Protein AF-0000000077406374 (afdb_homodimer)

Sequence (1378 aa):
MNNTDIFPQIKIERPLYQKDQLREQLRYEDTKKNLLSHCCGEKLRFKRIITKAVPSIRWLGNYDWKGDATSDLIAGITCAIMHIPQGMAYALLGNVPPVVGIYMAVFPVLVYVIFGTSRHNSMGTFSIACLMTGKAVLEHSDPAYFKDLDVLEASSNTTDVSTGYTPIQVATTVTFVAAVVQLAMYFLRLGAASALLSDMLVNAFTAGAAVQVVSTQIKDLLGISLPRYKGYFALVYTVIDIIKNLEKANHVAILISVIAILILCINNEILKPIVAKRTSIPIPIELVAVVSGTLISQYFFLSENYGIKAIGDIPTGLPEPALPPLSLFKDVFLDGTATAIVSYVTSLSLAMMWAQKVDYEVDANQELLAMGASNIVGSLFSCMPVCASLSRSMIQLVVGGKTQLVSIIASVILVGILLWLGPFFEPLPRCVLASVIVVSLKGMLMQVKDIKKFWKLSKLDAAVWIMTFFTVVLVGMDVGLLVGVAMSLISIFIFSFKPYTCLLGSVPHTDLYLDITKYKGAKEIDGMKLFHYSGGLNFATKNIFRDELYKLVDLNPQKEHINRKKLEATQKKLENSTKTFNEKKLVKLSGKINMTLKCVIMDFSSLSYIDPSGVSMLQNVIESFRKLNVSFYIAGCSDRVYDTMVKCDLVGNGSEAIKIFPSIHDAVECVSFILGIHSAVEDGISRITMNNTDIFPQIKIERPLYQKDQLREQLRYEDTKKNLLSHCCGEKLRFKRIITKAVPSIRWLGNYDWKGDATSDLIAGITCAIMHIPQGMAYALLGNVPPVVGIYMAVFPVLVYVIFGTSRHNSMGTFSIACLMTGKAVLEHSDPAYFKDLDVLEASSNTTDVSTGYTPIQVATTVTFVAAVVQLAMYFLRLGAASALLSDMLVNAFTAGAAVQVVSTQIKDLLGISLPRYKGYFALVYTVIDIIKNLEKANHVAILISVIAILILCINNEILKPIVAKRTSIPIPIELVAVVSGTLISQYFFLSENYGIKAIGDIPTGLPEPALPPLSLFKDVFLDGTATAIVSYVTSLSLAMMWAQKVDYEVDANQELLAMGASNIVGSLFSCMPVCASLSRSMIQLVVGGKTQLVSIIASVILVGILLWLGPFFEPLPRCVLASVIVVSLKGMLMQVKDIKKFWKLSKLDAAVWIMTFFTVVLVGMDVGLLVGVAMSLISIFIFSFKPYTCLLGSVPHTDLYLDITKYKGAKEIDGMKLFHYSGGLNFATKNIFRDELYKLVDLNPQKEHINRKKLEATQKKLENSTKTFNEKKLVKLSGKINMTLKCVIMDFSSLSYIDPSGVSMLQNVIESFRKLNVSFYIAGCSDRVYDTMVKCDLVGNGSEAIKIFPSIHDAVECVSFILGIHSAVEDGISRIT

pLDDT: mean 83.43, std 14.54, range [22.88, 98.44]

Secondary structure (DSSP, 8-state):
--------EEEEEEE---HHHHHHHTTB------TTHHHHSS---HHHHHHHH-HHHHHHHT--TTTTHHHHHHHHHHHHHHHHHHHHHHHHHTTS-THHHHHTTTHHHHHHHHH---SS--EE--HHHHHHHHHHHHHHS-THHHHTTS-----S-S--------HHHHHHHHHHHHHHHHHHHHHTTGGGGGGGS-HHHHHHHHHHHHHHHHHHHHHHHHT---PPPPSS-HHHHHHHHHHHTGGG--HHHHHHHHHHHHHHHHIIIIIHHHHHHH-SSPP-HHHHHHHHHHHHHHHHTHHHHH-PPB------SPPPP-PPPGGGTTTTHHHHHHHHHHHHHHHHHHHHHHHHHHT----HHHHHHHHHHHHHHHHHTT-PPPEE-HHHHHHHHHHT--STHHHHHHHHHHHHHHHHTGGGGTT-BHHHHHHHHHHHTHHHHGGGGHHHHHHHH-HHHHHHHHHHHHHHHHT-HHHHHHHHHHHHHHHHHHHHSS-EEEEEEEPTTSS-EEETTTBTT-BPPTTEEEEEEEEEESTTTHHHHHHHHHHHHT--HHHHHHHHHHHHHHHHHHHH---GGGHHHHHHHHHHS--S--EEEEEEEEEEEE-HHHHHHHHHHHHHHHTTT-EEEEES--HHHHHHHHHTTSSSSSTTPPPEESSHHHHHHHHHHHHT---STTSSS----/--------EEEEEEE---HHHHHHHTTB------TTHHHHSS---HHHHHHHH-HHHHHHHT--HHHHHHHHHHHHHHHHHHHHHHHHHHHHHTTS-THHHHHTTTHHHHHHHHH---SS--EE--HHHHHHHHHHHHHHS-THHHHTTS-----S-S--------HHHHHHHHHHHHHHHHHHHHHTTGGGGGGGS-HHHHHHHHHHHHHHHHHHHHHHHHT---PPPPSS-HHHHHHHHHHHTGGG--HHHHHHHHHHHHHHHHIIIIIHHHHHHH-SS---HHHHHHHHHHHHHHHHTHHHHH-PPB------SPPPP-PPPGGGTTTTHHHHHHHHHHHHHHHHHHHHHHHHHHT----HHHHHHHHHHHHHHHHHTT-PPPEE-HHHHHHHHHHT--STHHHHHHHHHHHHHHHHTGGGGTT-BHHHHHHHHHHHTHHHHGGGGHHHHHHHH-HHHHHHHHHHHHHHHHT-HHHHHHHHHHHHHHHHHHHHSS-EEEEEEEPTTSS-EEETTTBTT-BPPTTEEEEEEEEEESTTTHHHHHHHHHHHHT--HHHHHHHHHHHHHHHHHHHH---GGGHHHHHHHHHHS--S--EEEEEEEEEEEE-HHHHHHHHHHHHHHHTTT-EEEEES--HHHHHHHHHTTSSSSSTTPPPEESSHHHHHHHHHHHHT---STTSSS----

Structure (mmCIF, N/CA/C/O backbone):
data_AF-0000000077406374-model_v1
#
loop_
_entity.id
_entity.type
_entity.pdbx_description
1 polymer 'STAS domain-containing protein'
#
loop_
_atom_site.group_PDB
_atom_site.id
_atom_site.type_symbol
_atom_site.label_atom_id
_atom_site.label_alt_id
_atom_site.label_comp_id
_atom_site.label_asym_id
_atom_site.label_entity_id
_atom_site.label_seq_id
_atom_site.pdbx_PDB_ins_code
_atom_site.Cartn_x
_atom_site.Cartn_y
_atom_site.Cartn_z
_atom_site.occupancy
_atom_site.B_iso_or_equiv
_atom_site.auth_seq_id
_atom_site.auth_comp_id
_atom_site.auth_asym_id
_atom_site.auth_atom_id
_atom_site.pdbx_PDB_model_num
ATOM 1 N N . MET A 1 1 ? -55.031 -17.109 -22.703 1 22.88 1 MET A N 1
ATOM 2 C CA . MET A 1 1 ? -55 -17 -21.25 1 22.88 1 MET A CA 1
ATOM 3 C C . MET A 1 1 ? -53.75 -16.312 -20.75 1 22.88 1 MET A C 1
ATOM 5 O O . MET A 1 1 ? -52.625 -16.734 -21.062 1 22.88 1 MET A O 1
ATOM 9 N N . ASN A 1 2 ? -53.75 -14.977 -20.688 1 26.84 2 ASN A N 1
ATOM 10 C CA . ASN A 1 2 ? -52.75 -13.945 -20.406 1 26.84 2 ASN A CA 1
ATOM 11 C C . ASN A 1 2 ? -52.031 -14.211 -19.094 1 26.84 2 ASN A C 1
ATOM 13 O O . ASN A 1 2 ? -52.656 -14.219 -18.031 1 26.84 2 ASN A O 1
ATOM 17 N N . ASN A 1 3 ? -51.219 -15.25 -19.047 1 31.12 3 ASN A N 1
ATOM 18 C CA . ASN A 1 3 ? -50.406 -15.664 -17.906 1 31.12 3 ASN A CA 1
ATOM 19 C C . ASN A 1 3 ? -49.875 -14.469 -17.141 1 31.12 3 ASN A C 1
ATOM 21 O O . ASN A 1 3 ? -48.875 -13.852 -17.547 1 31.12 3 ASN A O 1
ATOM 25 N N . THR A 1 4 ? -50.688 -13.562 -16.766 1 36.81 4 THR A N 1
ATOM 26 C CA . THR A 1 4 ? -50.406 -12.484 -15.828 1 36.81 4 THR A CA 1
ATOM 27 C C . THR A 1 4 ? -49.5 -12.984 -14.711 1 36.81 4 THR A C 1
ATOM 29 O O . THR A 1 4 ? -49.875 -13.875 -13.945 1 36.81 4 THR A O 1
ATOM 32 N N . ASP A 1 5 ? -48.25 -13.172 -14.891 1 40.5 5 ASP A N 1
ATOM 33 C CA . ASP A 1 5 ? -47.156 -13.523 -13.977 1 40.5 5 ASP A CA 1
ATOM 34 C C . ASP A 1 5 ? -47.406 -12.938 -12.586 1 40.5 5 ASP A C 1
ATOM 36 O O . ASP A 1 5 ? -47.344 -11.727 -12.398 1 40.5 5 ASP A O 1
ATOM 40 N N . ILE A 1 6 ? -48.375 -13.281 -11.844 1 45.09 6 ILE A N 1
ATOM 41 C CA . ILE A 1 6 ? -48.75 -13.016 -10.453 1 45.09 6 ILE A CA 1
ATOM 42 C C . ILE A 1 6 ? -47.5 -13 -9.578 1 45.09 6 ILE A C 1
ATOM 44 O O . ILE A 1 6 ? -46.875 -14.031 -9.391 1 45.09 6 ILE A O 1
ATOM 48 N N . PHE A 1 7 ? -46.875 -11.898 -9.484 1 55.62 7 PHE A N 1
ATOM 49 C CA . PHE A 1 7 ? -45.75 -11.719 -8.578 1 55.62 7 PHE A CA 1
ATOM 50 C C . PHE A 1 7 ? -46.156 -11.938 -7.133 1 55.62 7 PHE A C 1
ATOM 52 O O . PHE A 1 7 ? -47.188 -11.414 -6.691 1 55.62 7 PHE A O 1
ATOM 59 N N . PRO A 1 8 ? -45.75 -12.898 -6.453 1 65 8 PRO A N 1
ATOM 60 C CA . PRO A 1 8 ? -46 -13.023 -5.02 1 65 8 PRO A CA 1
ATOM 61 C C . PRO A 1 8 ? -45.844 -11.703 -4.266 1 65 8 PRO A C 1
ATOM 63 O O . PRO A 1 8 ? -45.062 -10.852 -4.691 1 65 8 PRO A O 1
ATOM 66 N N . GLN A 1 9 ? -46.969 -11.359 -3.463 1 70.31 9 GLN A N 1
ATOM 67 C CA . GLN A 1 9 ? -46.969 -10.125 -2.691 1 70.31 9 GLN A CA 1
ATOM 68 C C . GLN A 1 9 ? -46.344 -10.336 -1.312 1 70.31 9 GLN A C 1
ATOM 70 O O . GLN A 1 9 ? -46.469 -11.414 -0.731 1 70.31 9 GLN A O 1
ATOM 75 N N . ILE A 1 10 ? -45.562 -9.328 -0.822 1 70.44 10 ILE A N 1
ATOM 76 C CA . ILE A 1 10 ? -44.969 -9.328 0.515 1 70.44 10 ILE A CA 1
ATOM 77 C C . ILE A 1 10 ? -45.688 -8.297 1.391 1 70.44 10 ILE A C 1
ATOM 79 O O . ILE A 1 10 ? -46 -7.188 0.942 1 70.44 10 ILE A O 1
ATOM 83 N N . LYS A 1 11 ? -46.219 -8.68 2.584 1 72.06 11 LYS A N 1
ATOM 84 C CA . LYS A 1 11 ? -46.812 -7.785 3.568 1 72.06 11 LYS A CA 1
ATOM 85 C C . LYS A 1 11 ? -46 -7.766 4.863 1 72.06 11 LYS A C 1
ATOM 87 O O . LYS A 1 11 ? -45.719 -8.82 5.426 1 72.06 11 LYS A O 1
ATOM 92 N N . ILE A 1 12 ? -45.531 -6.566 5.219 1 72.81 12 ILE A N 1
ATOM 93 C CA . ILE A 1 12 ? -44.719 -6.402 6.43 1 72.81 12 ILE A CA 1
ATOM 94 C C . ILE A 1 12 ? -45.406 -5.418 7.371 1 72.81 12 ILE A C 1
ATOM 96 O O . ILE A 1 12 ? -45.812 -4.332 6.957 1 72.81 12 ILE A O 1
ATOM 100 N N . GLU A 1 13 ? -45.75 -5.859 8.609 1 72.62 13 GLU A N 1
ATOM 101 C CA . GLU A 1 13 ? -46.25 -4.98 9.664 1 72.62 13 GLU A CA 1
ATOM 102 C C . GLU A 1 13 ? -45.375 -5.07 10.914 1 72.62 13 GLU A C 1
ATOM 104 O O . GLU A 1 13 ? -45.25 -6.141 11.523 1 72.62 13 GLU A O 1
ATOM 109 N N . ARG A 1 14 ? -44.719 -3.986 11.219 1 70.69 14 ARG A N 1
ATOM 110 C CA . ARG A 1 14 ? -43.844 -4.023 12.391 1 70.69 14 ARG A CA 1
ATOM 111 C C . ARG A 1 14 ? -43.688 -2.633 13.008 1 70.69 14 ARG A C 1
ATOM 113 O O . ARG A 1 14 ? -43.969 -1.627 12.352 1 70.69 14 ARG A O 1
ATOM 120 N N . PRO A 1 15 ? -43.219 -2.527 14.336 1 68.25 15 PRO A N 1
ATOM 121 C CA . PRO A 1 15 ? -42.938 -1.222 14.938 1 68.25 15 PRO A CA 1
ATOM 122 C C . PRO A 1 15 ? -41.719 -0.539 14.328 1 68.25 15 PRO A C 1
ATOM 124 O O . PRO A 1 15 ? -40.812 -1.212 13.789 1 68.25 15 PRO A O 1
ATOM 127 N N . LEU A 1 16 ? -41.781 0.769 14.297 1 68.94 16 LEU A N 1
ATOM 128 C CA . LEU A 1 16 ? -40.656 1.562 13.891 1 68.94 16 LEU A CA 1
ATOM 129 C C . LEU A 1 16 ? -39.562 1.545 14.961 1 68.94 16 LEU A C 1
ATOM 131 O O . LEU A 1 16 ? -39.844 1.77 16.141 1 68.94 16 LEU A O 1
ATOM 135 N N . TYR A 1 17 ? -38.312 1.162 14.633 1 67 17 TYR A N 1
ATOM 136 C CA . TYR A 1 17 ? -37.25 1.021 15.617 1 67 17 TYR A CA 1
ATOM 137 C C . TYR A 1 17 ? -36.156 2.055 15.383 1 67 17 TYR A C 1
ATOM 139 O O . TYR A 1 17 ? -35.844 2.406 14.242 1 67 17 TYR A O 1
ATOM 147 N N . GLN A 1 18 ? -35.656 2.602 16.5 1 69.69 18 GLN A N 1
ATOM 148 C CA . GLN A 1 18 ? -34.312 3.201 16.484 1 69.69 18 GLN A CA 1
ATOM 149 C C . GLN A 1 18 ? -33.25 2.172 16.828 1 69.69 18 GLN A C 1
ATOM 151 O O . GLN A 1 18 ? -33.531 1.184 17.516 1 69.69 18 GLN A O 1
ATOM 156 N N . LYS A 1 19 ? -32.094 2.285 16.344 1 71.94 19 LYS A N 1
ATOM 157 C CA . LYS A 1 19 ? -31.047 1.285 16.5 1 71.94 19 LYS A CA 1
ATOM 158 C C . LYS A 1 19 ? -30.812 0.953 17.969 1 71.94 19 LYS A C 1
ATOM 160 O O . LYS A 1 19 ? -30.594 -0.208 18.328 1 71.94 19 LYS A O 1
ATOM 165 N N . ASP A 1 20 ? -30.828 1.947 18.797 1 71.88 20 ASP A N 1
ATOM 166 C CA . ASP A 1 20 ? -30.594 1.717 20.219 1 71.88 20 ASP A CA 1
ATOM 167 C C . ASP A 1 20 ? -31.719 0.876 20.828 1 71.88 20 ASP A C 1
ATOM 169 O O . ASP A 1 20 ? -31.453 0.016 21.672 1 71.88 20 ASP A O 1
ATOM 173 N N . GLN A 1 21 ? -32.906 1.15 20.422 1 69.94 21 GLN A N 1
ATOM 174 C CA . GLN A 1 21 ? -34.062 0.398 20.906 1 69.94 21 GLN A CA 1
ATOM 175 C C . GLN A 1 21 ? -34.031 -1.053 20.438 1 69.94 21 GLN A C 1
ATOM 177 O O . GLN A 1 21 ? -34.375 -1.967 21.188 1 69.94 21 GLN A O 1
ATOM 182 N N . LEU A 1 22 ? -33.594 -1.167 19.266 1 71.62 22 LEU A N 1
ATOM 183 C CA . LEU A 1 22 ? -33.469 -2.506 18.703 1 71.62 22 LEU A CA 1
ATOM 184 C C . LEU A 1 22 ? -32.438 -3.324 19.453 1 71.62 22 LEU A C 1
ATOM 186 O O . LEU A 1 22 ? -32.656 -4.508 19.734 1 71.62 22 LEU A O 1
ATOM 190 N N . ARG A 1 23 ? -31.359 -2.758 19.797 1 72.56 23 ARG A N 1
ATOM 191 C CA . ARG A 1 23 ? -30.281 -3.432 20.516 1 72.56 23 ARG A CA 1
ATOM 192 C C . ARG A 1 23 ? -30.75 -3.871 21.906 1 72.56 23 ARG A C 1
ATOM 194 O O . ARG A 1 23 ? -30.391 -4.953 22.375 1 72.56 23 ARG A O 1
ATOM 201 N N . GLU A 1 24 ? -31.469 -3.012 22.469 1 72.56 24 GLU A N 1
ATOM 202 C CA . GLU A 1 24 ? -31.984 -3.322 23.797 1 72.56 24 GLU A CA 1
ATOM 203 C C . GLU A 1 24 ? -33.031 -4.434 23.734 1 72.56 24 GLU A C 1
ATOM 205 O O . GLU A 1 24 ? -33 -5.359 24.547 1 72.56 24 GLU A O 1
ATOM 210 N N . GLN A 1 25 ? -33.938 -4.34 22.797 1 69.81 25 GLN A N 1
ATOM 211 C CA . GLN A 1 25 ? -35.031 -5.293 22.688 1 69.81 25 GLN A CA 1
ATOM 212 C C . GLN A 1 25 ? -34.531 -6.676 22.281 1 69.81 25 GLN A C 1
ATOM 214 O O . GLN A 1 25 ? -35.062 -7.691 22.734 1 69.81 25 GLN A O 1
ATOM 219 N N . LEU A 1 26 ? -33.562 -6.645 21.453 1 75.56 26 LEU A N 1
ATOM 220 C CA . LEU A 1 26 ? -33.094 -7.926 20.938 1 75.56 26 LEU A CA 1
ATOM 221 C C . LEU A 1 26 ? -31.844 -8.383 21.672 1 75.56 26 LEU A C 1
ATOM 223 O O . LEU A 1 26 ? -31.109 -9.266 21.188 1 75.56 26 LEU A O 1
ATOM 227 N N . ARG A 1 27 ? -31.438 -7.816 22.875 1 73.75 27 ARG A N 1
ATOM 228 C CA . ARG A 1 27 ? -30.375 -8.234 23.812 1 73.75 27 ARG A CA 1
ATOM 229 C C . ARG A 1 27 ? -29.031 -8.336 23.094 1 73.75 27 ARG A C 1
ATOM 231 O O . ARG A 1 27 ? -28.438 -9.414 23.031 1 73.75 27 ARG A O 1
ATOM 238 N N . TYR A 1 28 ? -28.609 -7.195 22.594 1 79.06 28 TYR A N 1
ATOM 239 C CA . TYR A 1 28 ? -27.297 -7.113 21.969 1 79.06 28 TYR A CA 1
ATOM 240 C C . TYR A 1 28 ? -26.203 -7.402 22.969 1 79.06 28 TYR A C 1
ATOM 242 O O . TYR A 1 28 ? -26.219 -6.879 24.094 1 79.06 28 TYR A O 1
ATOM 250 N N . GLU A 1 29 ? -25.328 -8.414 22.703 1 72.5 29 GLU A N 1
ATOM 251 C CA . GLU A 1 29 ? -24.172 -8.727 23.531 1 72.5 29 GLU A CA 1
ATOM 252 C C . GLU A 1 29 ? -22.875 -8.703 22.703 1 72.5 29 GLU A C 1
ATOM 254 O O . GLU A 1 29 ? -22.797 -9.352 21.656 1 72.5 29 GLU A O 1
ATOM 259 N N . ASP A 1 30 ? -22.094 -7.801 23.078 1 67.5 30 ASP A N 1
ATOM 260 C CA . ASP A 1 30 ? -20.812 -7.723 22.375 1 67.5 30 ASP A CA 1
ATOM 261 C C . ASP A 1 30 ? -19.859 -8.812 22.859 1 67.5 30 ASP A C 1
ATOM 263 O O . ASP A 1 30 ? -19.531 -8.883 24.047 1 67.5 30 ASP A O 1
ATOM 267 N N . THR A 1 31 ? -19.844 -9.898 22.312 1 57.5 31 THR A N 1
ATOM 268 C CA . THR A 1 31 ? -18.891 -10.922 22.719 1 57.5 31 THR A CA 1
ATOM 269 C C . THR A 1 31 ? -17.469 -10.523 22.328 1 57.5 31 THR A C 1
ATOM 271 O O . THR A 1 31 ? -17.172 -10.359 21.141 1 57.5 31 THR A O 1
ATOM 274 N N . LYS A 1 32 ? -16.781 -9.836 23.156 1 50.12 32 LYS A N 1
ATOM 275 C CA . LYS A 1 32 ? -15.367 -9.531 22.906 1 50.12 32 LYS A CA 1
ATOM 276 C C . LYS A 1 32 ? -14.555 -10.805 22.734 1 50.12 32 LYS A C 1
ATOM 278 O O . LYS A 1 32 ? -14.562 -11.68 23.609 1 50.12 32 LYS A O 1
ATOM 283 N N . LYS A 1 33 ? -14.312 -11.25 21.531 1 49.19 33 LYS A N 1
ATOM 284 C CA . LYS A 1 33 ? -13.406 -12.383 21.328 1 49.19 33 LYS A CA 1
ATOM 285 C C . LYS A 1 33 ? -12.031 -12.094 21.906 1 49.19 33 LYS A C 1
ATOM 287 O O . LYS A 1 33 ? -11.422 -11.055 21.625 1 49.19 33 LYS A O 1
ATOM 292 N N . ASN A 1 34 ? -11.719 -12.539 23.078 1 41.59 34 ASN A N 1
ATOM 293 C CA . ASN A 1 34 ? -10.367 -12.492 23.641 1 41.59 34 ASN A CA 1
ATOM 294 C C . ASN A 1 34 ? -9.328 -12.961 22.625 1 41.59 34 ASN A C 1
ATOM 296 O O . ASN A 1 34 ? -9.375 -14.102 22.172 1 41.59 34 ASN A O 1
ATOM 300 N N . LEU A 1 35 ? -8.789 -12.078 21.938 1 42.56 35 LEU A N 1
ATOM 301 C CA . LEU A 1 35 ? -7.719 -12.398 21 1 42.56 35 LEU A CA 1
ATOM 302 C C . LEU A 1 35 ? -6.879 -13.562 21.5 1 42.56 35 LEU A C 1
ATOM 304 O O . LEU A 1 35 ? -6.398 -14.375 20.719 1 42.56 35 LEU A O 1
ATOM 308 N N . LEU A 1 36 ? -6.645 -13.625 22.891 1 38.78 36 LEU A N 1
ATOM 309 C CA . LEU A 1 36 ? -5.707 -14.562 23.484 1 38.78 36 LEU A CA 1
ATOM 310 C C . LEU A 1 36 ? -6.324 -15.961 23.578 1 38.78 36 LEU A C 1
ATOM 312 O O . LEU A 1 36 ? -5.613 -16.938 23.812 1 38.78 36 LEU A O 1
ATOM 316 N N . SER A 1 37 ? -7.473 -16.016 23.609 1 41.09 37 SER A N 1
ATOM 317 C CA . SER A 1 37 ? -8.016 -17.328 23.953 1 41.09 37 SER A CA 1
ATOM 318 C C . SER A 1 37 ? -7.801 -18.328 22.828 1 41.09 37 SER A C 1
ATOM 320 O O . SER A 1 37 ? -7.73 -19.531 23.078 1 41.09 37 SER A O 1
ATOM 322 N N . HIS A 1 38 ? -7.984 -17.891 21.719 1 42.03 38 HIS A N 1
ATOM 323 C CA . HIS A 1 38 ? -7.918 -18.938 20.703 1 42.03 38 HIS A CA 1
ATOM 324 C C . HIS A 1 38 ? -6.508 -19.516 20.594 1 42.03 38 HIS A C 1
ATOM 326 O O . HIS A 1 38 ? -6.316 -20.578 20.016 1 42.03 38 HIS A O 1
ATOM 332 N N . CYS A 1 39 ? -5.602 -18.688 21.016 1 37.72 39 CYS A N 1
ATOM 333 C CA . CYS A 1 39 ? -4.27 -19.266 20.859 1 37.72 39 CYS A CA 1
ATOM 334 C C . CYS A 1 39 ? -4.043 -20.406 21.844 1 37.72 39 CYS A C 1
ATOM 336 O O . CYS A 1 39 ? -3.27 -21.328 21.578 1 37.72 39 CYS A O 1
ATOM 338 N N . CYS A 1 40 ? -4.535 -20.297 23.156 1 36.53 40 CYS A N 1
ATOM 339 C CA . CYS A 1 40 ? -4.008 -21.125 24.234 1 36.53 40 CYS A CA 1
ATOM 340 C C . CYS A 1 40 ? -4.762 -22.438 24.328 1 36.53 40 CYS A C 1
ATOM 342 O O . CYS A 1 40 ? -4.383 -23.328 25.109 1 36.53 40 CYS A O 1
ATOM 344 N N . GLY A 1 41 ? -6.035 -22.469 24.156 1 38.09 41 GLY A N 1
ATOM 345 C CA . GLY A 1 41 ? -6.691 -23.594 24.812 1 38.09 41 GLY A CA 1
ATOM 346 C C . GLY A 1 41 ? -6.203 -24.938 24.312 1 38.09 41 GLY A C 1
ATOM 347 O O . GLY A 1 41 ? -6.547 -25.984 24.891 1 38.09 41 GLY A O 1
ATOM 348 N N . GLU A 1 42 ? -6.316 -25.172 23.062 1 40.38 42 GLU A N 1
ATOM 349 C CA . GLU A 1 42 ? -6.129 -26.609 22.906 1 40.38 42 GLU A CA 1
ATOM 350 C C . GLU A 1 42 ? -4.719 -27.031 23.312 1 40.38 42 GLU A C 1
ATOM 352 O O . GLU A 1 42 ? -3.742 -26.375 22.969 1 40.38 42 GLU A O 1
ATOM 357 N N . LYS A 1 43 ? -4.555 -27.672 24.375 1 40.78 43 LYS A N 1
ATOM 358 C CA . LYS A 1 43 ? -3.373 -28.453 24.75 1 40.78 43 LYS A CA 1
ATOM 359 C C . LYS A 1 43 ? -2.561 -28.844 23.516 1 40.78 43 LYS A C 1
ATOM 361 O O . LYS A 1 43 ? -3.031 -29.609 22.672 1 40.78 43 LYS A O 1
ATOM 366 N N . LEU A 1 44 ? -1.835 -27.922 22.969 1 46.22 44 LEU A N 1
ATOM 367 C CA . LEU A 1 44 ? -0.811 -28.109 21.953 1 46.22 44 LEU A CA 1
ATOM 368 C C . LEU A 1 44 ? -0.155 -29.484 22.078 1 46.22 44 LEU A C 1
ATOM 370 O O . LEU A 1 44 ? 0.74 -29.672 22.906 1 46.22 44 LEU A O 1
ATOM 374 N N . ARG A 1 45 ? -0.882 -30.516 22.094 1 49.75 45 ARG A N 1
ATOM 375 C CA . ARG A 1 45 ? -0.199 -31.812 22.078 1 49.75 45 ARG A CA 1
ATOM 376 C C . ARG A 1 45 ? 0.928 -31.812 21.047 1 49.75 45 ARG A C 1
ATOM 378 O O . ARG A 1 45 ? 0.706 -31.516 19.875 1 49.75 45 ARG A O 1
ATOM 385 N N . PHE A 1 46 ? 2.105 -31.641 21.625 1 58.81 46 PHE A N 1
ATOM 386 C CA . PHE A 1 46 ? 3.342 -31.75 20.859 1 58.81 46 PHE A CA 1
ATOM 387 C C . PHE A 1 46 ? 3.131 -32.594 19.594 1 58.81 46 PHE A C 1
ATOM 389 O O . PHE A 1 46 ? 3.623 -32.25 18.516 1 58.81 46 PHE A O 1
ATOM 396 N N . LYS A 1 47 ? 2.402 -33.688 19.766 1 57.88 47 LYS A N 1
ATOM 397 C CA . LYS A 1 47 ? 2.148 -34.562 18.625 1 57.88 47 LYS A CA 1
ATOM 398 C C . LYS A 1 47 ? 1.305 -33.844 17.562 1 57.88 47 LYS A C 1
ATOM 400 O O . LYS A 1 47 ? 1.557 -34 16.359 1 57.88 47 LYS A O 1
ATOM 405 N N . ARG A 1 48 ? 0.431 -33.125 18.016 1 61.75 48 ARG A N 1
ATOM 406 C CA . ARG A 1 48 ? -0.434 -32.438 17.078 1 61.75 48 ARG A CA 1
ATOM 407 C C . ARG A 1 48 ? 0.33 -31.328 16.344 1 61.75 48 ARG A C 1
ATOM 409 O O . ARG A 1 48 ? 0.097 -31.094 15.148 1 61.75 48 ARG A O 1
ATOM 416 N N . ILE A 1 49 ? 1.288 -30.781 17.016 1 64.31 49 ILE A N 1
ATOM 417 C CA . ILE A 1 49 ? 2.107 -29.75 16.391 1 64.31 49 ILE A CA 1
ATOM 418 C C . ILE A 1 49 ? 3.02 -30.375 15.344 1 64.31 49 ILE A C 1
ATOM 420 O O . ILE A 1 49 ? 3.176 -29.828 14.25 1 64.31 49 ILE A O 1
ATOM 424 N N . ILE A 1 50 ? 3.541 -31.578 15.75 1 67.06 50 ILE A N 1
ATOM 425 C CA . ILE A 1 50 ? 4.445 -32.219 14.812 1 67.06 50 ILE A CA 1
ATOM 426 C C . ILE A 1 50 ? 3.658 -32.75 13.617 1 67.06 50 ILE A C 1
ATOM 428 O O . ILE A 1 50 ? 4.109 -32.656 12.477 1 67.06 50 ILE A O 1
ATOM 432 N N . THR A 1 51 ? 2.568 -33.25 13.883 1 69.5 51 THR A N 1
ATOM 433 C CA . THR A 1 51 ? 1.772 -33.812 12.789 1 69.5 51 THR A CA 1
ATOM 434 C C . THR A 1 51 ? 1.26 -32.688 11.883 1 69.5 51 THR A C 1
ATOM 436 O O . THR A 1 51 ? 1.085 -32.906 10.68 1 69.5 51 THR A O 1
ATOM 439 N N . LYS A 1 52 ? 1.15 -31.578 12.453 1 72.62 52 LYS A N 1
ATOM 440 C CA . LYS A 1 52 ? 0.709 -30.453 11.625 1 72.62 52 LYS A CA 1
ATOM 441 C C . LYS A 1 52 ? 1.871 -29.859 10.836 1 72.62 52 LYS A C 1
ATOM 443 O O . LYS A 1 52 ? 1.689 -29.406 9.703 1 72.62 52 LYS A O 1
ATOM 448 N N . ALA A 1 53 ? 3.039 -30.062 11.422 1 78.12 53 ALA A N 1
ATOM 449 C CA . ALA A 1 53 ? 4.215 -29.484 10.789 1 78.12 53 ALA A CA 1
ATOM 450 C C . ALA A 1 53 ? 4.793 -30.422 9.734 1 78.12 53 ALA A C 1
ATOM 452 O O . ALA A 1 53 ? 5.508 -29.984 8.828 1 78.12 53 ALA A O 1
ATOM 453 N N . VAL A 1 54 ? 4.516 -31.75 9.883 1 87.31 54 VAL A N 1
ATOM 454 C CA . VAL A 1 54 ? 5.055 -32.719 8.945 1 87.31 54 VAL A CA 1
ATOM 455 C C . VAL A 1 54 ? 3.91 -33.5 8.289 1 87.31 54 VAL A C 1
ATOM 457 O O . VAL A 1 54 ? 3.582 -34.594 8.695 1 87.31 54 VAL A O 1
ATOM 460 N N . PRO A 1 55 ? 3.441 -32.969 7.207 1 83 55 PRO A N 1
ATOM 461 C CA . PRO A 1 55 ? 2.289 -33.562 6.539 1 83 55 PRO A CA 1
ATOM 462 C C . PRO A 1 55 ? 2.562 -35 6.07 1 83 55 PRO A C 1
ATOM 464 O O . PRO A 1 55 ? 1.629 -35.781 5.91 1 83 55 PRO A O 1
ATOM 467 N N . SER A 1 56 ? 3.816 -35.406 5.844 1 84.81 56 SER A N 1
ATOM 468 C CA . SER A 1 56 ? 4.164 -36.719 5.328 1 84.81 56 SER A CA 1
ATOM 469 C C . SER A 1 56 ? 3.742 -37.844 6.297 1 84.81 56 SER A C 1
ATOM 471 O O . SER A 1 56 ? 3.428 -38.938 5.879 1 84.81 56 SER A O 1
ATOM 473 N N . ILE A 1 57 ? 3.742 -37.531 7.496 1 79.56 57 ILE A N 1
ATOM 474 C CA . ILE A 1 57 ? 3.367 -38.5 8.5 1 79.56 57 ILE A CA 1
ATOM 475 C C . ILE A 1 57 ? 1.896 -38.875 8.336 1 79.56 57 ILE A C 1
ATOM 477 O O . ILE A 1 57 ? 1.527 -40.062 8.453 1 79.56 57 ILE A O 1
ATOM 481 N N . ARG A 1 58 ? 1.132 -37.938 7.973 1 77.69 58 ARG A N 1
ATOM 482 C CA . ARG A 1 58 ? -0.303 -38.156 7.824 1 77.69 58 ARG A CA 1
ATOM 483 C C . ARG A 1 58 ? -0.605 -38.969 6.566 1 77.69 58 ARG A C 1
ATOM 485 O O . ARG A 1 58 ? -1.356 -39.938 6.609 1 77.69 58 ARG A O 1
ATOM 492 N N . TRP A 1 59 ? -0.019 -38.594 5.465 1 78.69 59 TRP A N 1
ATOM 493 C CA . TRP A 1 59 ? -0.411 -39.25 4.234 1 78.69 59 TRP A CA 1
ATOM 494 C C . TRP A 1 59 ? 0.307 -40.594 4.094 1 78.69 59 TRP A C 1
ATOM 496 O O . TRP A 1 59 ? -0.22 -41.531 3.488 1 78.69 59 TRP A O 1
ATOM 506 N N . LEU A 1 60 ? 1.53 -40.75 4.656 1 80.38 60 LEU A N 1
ATOM 507 C CA . LEU A 1 60 ? 2.232 -42 4.594 1 80.38 60 LEU A CA 1
ATOM 508 C C . LEU A 1 60 ? 1.515 -43.062 5.426 1 80.38 60 LEU A C 1
ATOM 510 O O . LEU A 1 60 ? 1.501 -44.25 5.066 1 80.38 60 LEU A O 1
ATOM 514 N N . GLY A 1 61 ? 0.958 -42.625 6.531 1 76.94 61 GLY A N 1
ATOM 515 C CA . GLY A 1 61 ? 0.215 -43.531 7.387 1 76.94 61 GLY A CA 1
ATOM 516 C C . GLY A 1 61 ? -1.069 -44.031 6.75 1 76.94 61 GLY A C 1
ATOM 517 O O . GLY A 1 61 ? -1.507 -45.156 7.023 1 76.94 61 GLY A O 1
ATOM 518 N N . ASN A 1 62 ? -1.596 -43.25 5.852 1 79 62 ASN A N 1
ATOM 519 C CA . ASN A 1 62 ? -2.859 -43.594 5.215 1 79 62 ASN A CA 1
ATOM 520 C C . ASN A 1 62 ? -2.664 -43.969 3.75 1 79 62 ASN A C 1
ATOM 522 O O . ASN A 1 62 ? -3.611 -43.938 2.963 1 79 62 ASN A O 1
ATOM 526 N N . TYR A 1 63 ? -1.458 -44.344 3.455 1 85.81 63 TYR A N 1
ATOM 527 C CA . TYR A 1 63 ? -1.151 -44.625 2.061 1 85.81 63 TYR A CA 1
ATOM 528 C C . TYR A 1 63 ? -1.744 -45.969 1.648 1 85.81 63 TYR A C 1
ATOM 530 O O . TYR A 1 63 ? -1.587 -46.969 2.355 1 85.81 63 TYR A O 1
ATOM 538 N N . ASP A 1 64 ? -2.475 -45.969 0.598 1 82.88 64 ASP A N 1
ATOM 539 C CA . ASP A 1 64 ? -3.031 -47.188 0.036 1 82.88 64 ASP A CA 1
ATOM 540 C C . ASP A 1 64 ? -2.002 -47.906 -0.83 1 82.88 64 ASP A C 1
ATOM 542 O O . ASP A 1 64 ? -1.917 -47.656 -2.035 1 82.88 64 ASP A O 1
ATOM 546 N N . TRP A 1 65 ? -1.32 -48.875 -0.343 1 85 65 TRP A N 1
ATOM 547 C CA . TRP A 1 65 ? -0.224 -49.562 -1.012 1 85 65 TRP A CA 1
ATOM 548 C C . TRP A 1 65 ? -0.736 -50.375 -2.195 1 85 65 TRP A C 1
ATOM 550 O O . TRP A 1 65 ? -0.034 -50.562 -3.195 1 85 65 TRP A O 1
ATOM 560 N N . LYS A 1 66 ? -1.903 -50.844 -2.164 1 81.75 66 LYS A N 1
ATOM 561 C CA . LYS A 1 66 ? -2.432 -51.688 -3.229 1 81.75 66 LYS A CA 1
ATOM 562 C C . LYS A 1 66 ? -2.982 -50.875 -4.379 1 81.75 66 LYS A C 1
ATOM 564 O O . LYS A 1 66 ? -2.756 -51.188 -5.547 1 81.75 66 LYS A O 1
ATOM 569 N N . GLY A 1 67 ? -3.543 -49.812 -4.082 1 81.44 67 GLY A N 1
ATOM 570 C CA . GLY A 1 67 ? -4.211 -49.031 -5.109 1 81.44 67 GLY A CA 1
ATOM 571 C C . GLY A 1 67 ? -3.348 -47.906 -5.66 1 81.44 67 GLY A C 1
ATOM 572 O O . GLY A 1 67 ? -3.428 -47.594 -6.844 1 81.44 67 GLY A O 1
ATOM 573 N N . ASP A 1 68 ? -2.445 -47.406 -4.863 1 88.62 68 ASP A N 1
ATOM 574 C CA . ASP A 1 68 ? -1.756 -46.188 -5.246 1 88.62 68 ASP A CA 1
ATOM 575 C C . ASP A 1 68 ? -0.303 -46.469 -5.625 1 88.62 68 ASP A C 1
ATOM 577 O O . ASP A 1 68 ? 0.308 -45.688 -6.371 1 88.62 68 ASP A O 1
ATOM 581 N N . ALA A 1 69 ? 0.278 -47.531 -5.273 1 91.06 69 ALA A N 1
ATOM 582 C CA . ALA A 1 69 ? 1.71 -47.781 -5.41 1 91.06 69 ALA A CA 1
ATOM 583 C C . ALA A 1 69 ? 2.102 -47.938 -6.875 1 91.06 69 ALA A C 1
ATOM 585 O O . ALA A 1 69 ? 3.135 -47.438 -7.309 1 91.06 69 ALA A O 1
ATOM 586 N N . THR A 1 70 ? 1.325 -48.688 -7.605 1 90 70 THR A N 1
ATOM 587 C CA . THR A 1 70 ? 1.646 -48.906 -9.008 1 90 70 THR A CA 1
ATOM 588 C C . THR A 1 70 ? 1.552 -47.594 -9.797 1 90 70 THR A C 1
ATOM 590 O O . THR A 1 70 ? 2.404 -47.312 -10.641 1 90 70 THR A O 1
ATOM 593 N N . SER A 1 71 ? 0.552 -46.875 -9.555 1 90.69 71 SER A N 1
ATOM 594 C CA . SER A 1 71 ? 0.379 -45.594 -10.234 1 90.69 71 SER A CA 1
ATOM 595 C C . SER A 1 71 ? 1.49 -44.625 -9.867 1 90.69 71 SER A C 1
ATOM 597 O O . SER A 1 71 ? 2.014 -43.906 -10.727 1 90.69 71 SER A O 1
ATOM 599 N N . ASP A 1 72 ? 1.854 -44.594 -8.648 1 93.94 72 ASP A N 1
ATOM 600 C CA . ASP A 1 72 ? 2.92 -43.688 -8.188 1 93.94 72 ASP A CA 1
ATOM 601 C C . ASP A 1 72 ? 4.273 -44.156 -8.742 1 93.94 72 ASP A C 1
ATOM 603 O O . ASP A 1 72 ? 5.141 -43.312 -9.016 1 93.94 72 ASP A O 1
ATOM 607 N N . LEU A 1 73 ? 4.453 -45.438 -8.891 1 93.38 73 LEU A N 1
ATOM 608 C CA . LEU A 1 73 ? 5.691 -45.938 -9.461 1 93.38 73 LEU A CA 1
ATOM 609 C C . LEU A 1 73 ? 5.84 -45.531 -10.914 1 93.38 73 LEU A C 1
ATOM 611 O O . LEU A 1 73 ? 6.898 -45.031 -11.32 1 93.38 73 LEU A O 1
ATOM 615 N N . ILE A 1 74 ? 4.809 -45.688 -11.656 1 90.56 74 ILE A N 1
ATOM 616 C CA . ILE A 1 74 ? 4.836 -45.312 -13.062 1 90.56 74 ILE A CA 1
ATOM 617 C C . ILE A 1 74 ? 5.047 -43.812 -13.195 1 90.56 74 ILE A C 1
ATOM 619 O O . ILE A 1 74 ? 5.84 -43.344 -14.016 1 90.56 74 ILE A O 1
ATOM 623 N N . ALA A 1 75 ? 4.316 -43.094 -12.398 1 93.25 75 ALA A N 1
ATOM 624 C CA . ALA A 1 75 ? 4.453 -41.625 -12.414 1 93.25 75 ALA A CA 1
ATOM 625 C C . ALA A 1 75 ? 5.863 -41.219 -12.008 1 93.25 75 ALA A C 1
ATOM 627 O O . ALA A 1 75 ? 6.43 -40.281 -12.578 1 93.25 75 ALA A O 1
ATOM 628 N N . GLY A 1 76 ? 6.395 -41.875 -11.039 1 94.31 76 GLY A N 1
ATOM 629 C CA . GLY A 1 76 ? 7.746 -41.562 -10.594 1 94.31 76 GLY A CA 1
ATOM 630 C C . GLY A 1 76 ? 8.797 -41.812 -11.664 1 94.31 76 GLY A C 1
ATOM 631 O O . GLY A 1 76 ? 9.703 -41 -11.844 1 94.31 76 GLY A O 1
ATOM 632 N N . ILE A 1 77 ? 8.695 -42.844 -12.367 1 92.44 77 ILE A N 1
ATOM 633 C CA . ILE A 1 77 ? 9.609 -43.188 -13.453 1 92.44 77 ILE A CA 1
ATOM 634 C C . ILE A 1 77 ? 9.5 -42.125 -14.562 1 92.44 77 ILE A C 1
ATOM 636 O O . ILE A 1 77 ? 10.508 -41.625 -15.055 1 92.44 77 ILE A O 1
ATOM 640 N N . THR A 1 78 ? 8.273 -41.844 -14.852 1 89.56 78 THR A N 1
ATOM 641 C CA . THR A 1 78 ? 8.023 -40.875 -15.898 1 89.56 78 THR A CA 1
ATOM 642 C C . THR A 1 78 ? 8.602 -39.5 -15.508 1 89.56 78 THR A C 1
ATOM 644 O O . THR A 1 78 ? 9.219 -38.812 -16.328 1 89.56 78 THR A O 1
ATOM 647 N N . CYS A 1 79 ? 8.375 -39.125 -14.297 1 92.25 79 CYS A N 1
ATOM 648 C CA . CYS A 1 79 ? 8.883 -37.844 -13.805 1 92.25 79 CYS A CA 1
ATOM 649 C C . CYS A 1 79 ? 10.406 -37.844 -13.812 1 92.25 79 CYS A C 1
ATOM 651 O O . CYS A 1 79 ? 11.023 -36.812 -14.141 1 92.25 79 CYS A O 1
ATOM 653 N N . ALA A 1 80 ? 11.016 -38.938 -13.383 1 93.19 80 ALA A N 1
ATOM 654 C CA . ALA A 1 80 ? 12.469 -39.031 -13.391 1 93.19 80 ALA A CA 1
ATOM 655 C C . ALA A 1 80 ? 13.031 -38.812 -14.789 1 93.19 80 ALA A C 1
ATOM 657 O O . ALA A 1 80 ? 14.031 -38.094 -14.953 1 93.19 80 ALA A O 1
ATOM 658 N N . ILE A 1 81 ? 12.406 -39.375 -15.68 1 87.56 81 ILE A N 1
ATOM 659 C CA . ILE A 1 81 ? 12.82 -39.25 -17.078 1 87.56 81 ILE A CA 1
ATOM 660 C C . ILE A 1 81 ? 12.742 -37.812 -17.531 1 87.56 81 ILE A C 1
ATOM 662 O O . ILE A 1 81 ? 13.602 -37.344 -18.281 1 87.56 81 ILE A O 1
ATOM 666 N N . MET A 1 82 ? 11.805 -37.094 -17.109 1 88.44 82 MET A N 1
ATOM 667 C CA . MET A 1 82 ? 11.625 -35.719 -17.5 1 88.44 82 MET A CA 1
ATOM 668 C C . MET A 1 82 ? 12.625 -34.812 -16.766 1 88.44 82 MET A C 1
ATOM 670 O O . MET A 1 82 ? 13.07 -33.781 -17.312 1 88.44 82 MET A O 1
ATOM 674 N N . HIS A 1 83 ? 13.016 -35.156 -15.555 1 93.31 83 HIS A N 1
ATOM 675 C CA . HIS A 1 83 ? 13.945 -34.375 -14.742 1 93.31 83 HIS A CA 1
ATOM 676 C C . HIS A 1 83 ? 15.32 -34.281 -15.406 1 93.31 83 HIS A C 1
ATOM 678 O O . HIS A 1 83 ? 16.047 -33.312 -15.203 1 93.31 83 HIS A O 1
ATOM 684 N N . ILE A 1 84 ? 15.664 -35.219 -16.172 1 91.75 84 ILE A N 1
ATOM 685 C CA . ILE A 1 84 ? 17.016 -35.312 -16.703 1 91.75 84 ILE A CA 1
ATOM 686 C C . ILE A 1 84 ? 17.234 -34.25 -17.75 1 91.75 84 ILE A C 1
ATOM 688 O O . ILE A 1 84 ? 18.031 -33.312 -17.547 1 91.75 84 ILE A O 1
ATOM 692 N N . PRO A 1 85 ? 16.453 -34.312 -18.844 1 89 85 PRO A N 1
ATOM 693 C CA . PRO A 1 85 ? 16.688 -33.25 -19.859 1 89 85 PRO A CA 1
ATOM 694 C C . PRO A 1 85 ? 16.359 -31.859 -19.359 1 89 85 PRO A C 1
ATOM 696 O O . PRO A 1 85 ? 17.125 -30.922 -19.594 1 89 85 PRO A O 1
ATOM 699 N N . GLN A 1 86 ? 15.266 -31.672 -18.672 1 89.38 86 GLN A N 1
ATOM 700 C CA . GLN A 1 86 ? 14.852 -30.375 -18.156 1 89.38 86 GLN A CA 1
ATOM 701 C C . GLN A 1 86 ? 15.844 -29.844 -17.125 1 89.38 86 GLN A C 1
ATOM 703 O O . GLN A 1 86 ? 16.188 -28.672 -17.141 1 89.38 86 GLN A O 1
ATOM 708 N N . GLY A 1 87 ? 16.203 -30.75 -16.297 1 92.25 87 GLY A N 1
ATOM 709 C CA . GLY A 1 87 ? 17.156 -30.359 -15.273 1 92.25 87 GLY A CA 1
ATOM 710 C C . GLY A 1 87 ? 18.453 -29.844 -15.844 1 92.25 87 GLY A C 1
ATOM 711 O O . GLY A 1 87 ? 18.953 -28.781 -15.438 1 92.25 87 GLY A O 1
ATOM 712 N N . MET A 1 88 ? 19.016 -30.531 -16.766 1 90.06 88 MET A N 1
ATOM 713 C CA . MET A 1 88 ? 20.281 -30.125 -17.391 1 90.06 88 MET A CA 1
ATOM 714 C C . MET A 1 88 ? 20.109 -28.828 -18.172 1 90.06 88 MET A C 1
ATOM 716 O O . MET A 1 88 ? 20.969 -27.938 -18.078 1 90.06 88 MET A O 1
ATOM 720 N N . ALA A 1 89 ? 19.016 -28.766 -18.812 1 89.62 89 ALA A N 1
ATOM 721 C CA . ALA A 1 89 ? 18.75 -27.562 -19.609 1 89.62 89 ALA A CA 1
ATOM 722 C C . ALA A 1 89 ? 18.609 -26.328 -18.719 1 89.62 89 ALA A C 1
ATOM 724 O O . ALA A 1 89 ? 19.172 -25.281 -19 1 89.62 89 ALA A O 1
ATOM 725 N N . TYR A 1 90 ? 17.906 -26.422 -17.641 1 92.75 90 TYR A N 1
ATOM 726 C CA . TYR A 1 90 ? 17.609 -25.281 -16.781 1 92.75 90 TYR A CA 1
ATOM 727 C C . TYR A 1 90 ? 18.812 -24.922 -15.922 1 92.75 90 TYR A C 1
ATOM 729 O O . TYR A 1 90 ? 18.969 -23.766 -15.516 1 92.75 90 TYR A O 1
ATOM 737 N N . ALA A 1 91 ? 19.656 -25.906 -15.68 1 93.44 91 ALA A N 1
ATOM 738 C CA . ALA A 1 91 ? 20.906 -25.594 -15 1 93.44 91 ALA A CA 1
ATOM 739 C C . ALA A 1 91 ? 21.734 -24.609 -15.812 1 93.44 91 ALA A C 1
ATOM 741 O O . ALA A 1 91 ? 22.359 -23.688 -15.258 1 93.44 91 ALA A O 1
ATOM 742 N N . LEU A 1 92 ? 21.734 -24.828 -17.062 1 89.75 92 LEU A N 1
ATOM 743 C CA . LEU A 1 92 ? 22.469 -23.938 -17.953 1 89.75 92 LEU A CA 1
ATOM 744 C C . LEU A 1 92 ? 21.875 -22.531 -17.922 1 89.75 92 LEU A C 1
ATOM 746 O O . LEU A 1 92 ? 22.594 -21.547 -18.031 1 89.75 92 LEU A O 1
ATOM 750 N N . LEU A 1 93 ? 20.609 -22.484 -17.734 1 89.25 93 LEU A N 1
ATOM 751 C CA . LEU A 1 93 ? 19.953 -21.203 -17.609 1 89.25 93 LEU A CA 1
ATOM 752 C C . LEU A 1 93 ? 20.422 -20.453 -16.375 1 89.25 93 LEU A C 1
ATOM 754 O O . LEU A 1 93 ? 20.453 -19.219 -16.359 1 89.25 93 LEU A O 1
ATOM 758 N N . GLY A 1 94 ? 20.766 -21.219 -15.391 1 92.81 94 GLY A N 1
ATOM 759 C CA . GLY A 1 94 ? 21.281 -20.641 -14.156 1 92.81 94 GLY A CA 1
ATOM 760 C C . GLY A 1 94 ? 22.766 -20.359 -14.195 1 92.81 94 GLY A C 1
ATOM 761 O O . GLY A 1 94 ? 23.328 -19.844 -13.227 1 92.81 94 GLY A O 1
ATOM 762 N N . ASN A 1 95 ? 23.375 -20.703 -15.305 1 91.12 95 ASN A N 1
ATOM 763 C CA . ASN A 1 95 ? 24.812 -20.516 -15.492 1 91.12 95 ASN A CA 1
ATOM 764 C C . ASN A 1 95 ? 25.625 -21.375 -14.523 1 91.12 95 ASN A C 1
ATOM 766 O O . ASN A 1 95 ? 26.609 -20.906 -13.953 1 91.12 95 ASN A O 1
ATOM 770 N N . VAL A 1 96 ? 25.156 -22.531 -14.305 1 93.19 96 VAL A N 1
ATOM 771 C CA . VAL A 1 96 ? 25.844 -23.531 -13.484 1 93.19 96 VAL A CA 1
ATOM 772 C C . VAL A 1 96 ? 26 -24.828 -14.281 1 93.19 96 VAL A C 1
ATOM 774 O O . VAL A 1 96 ? 25.359 -25 -15.32 1 93.19 96 VAL A O 1
ATOM 777 N N . PRO A 1 97 ? 26.859 -25.688 -13.82 1 91.69 97 PRO A N 1
ATOM 778 C CA . PRO A 1 97 ? 27.031 -26.938 -14.539 1 91.69 97 PRO A CA 1
ATOM 779 C C . PRO A 1 97 ? 25.734 -27.75 -14.609 1 91.69 97 PRO A C 1
ATOM 781 O O . PRO A 1 97 ? 24.953 -27.766 -13.648 1 91.69 97 PRO A O 1
ATOM 784 N N . PRO A 1 98 ? 25.5 -28.422 -15.68 1 91.81 98 PRO A N 1
ATOM 785 C CA . PRO A 1 98 ? 24.25 -29.141 -15.93 1 91.81 98 PRO A CA 1
ATOM 786 C C . PRO A 1 98 ? 23.938 -30.172 -14.836 1 91.81 98 PRO A C 1
ATOM 788 O O . PRO A 1 98 ? 22.766 -30.453 -14.57 1 91.81 98 PRO A O 1
ATOM 791 N N . VAL A 1 99 ? 24.922 -30.703 -14.18 1 92.62 99 VAL A N 1
ATOM 792 C CA . VAL A 1 99 ? 24.719 -31.734 -13.164 1 92.62 99 VAL A CA 1
ATOM 793 C C . VAL A 1 99 ? 23.891 -31.172 -12.008 1 92.62 99 VAL A C 1
ATOM 795 O O . VAL A 1 99 ? 23.172 -31.906 -11.336 1 92.62 99 VAL A O 1
ATOM 798 N N . VAL A 1 100 ? 24 -29.906 -11.789 1 94.5 100 VAL A N 1
ATOM 799 C CA . VAL A 1 100 ? 23.281 -29.234 -10.711 1 94.5 100 VAL A CA 1
ATOM 800 C C . VAL A 1 100 ? 21.781 -29.422 -10.906 1 94.5 100 VAL A C 1
ATOM 802 O O . VAL A 1 100 ? 21.031 -29.531 -9.938 1 94.5 100 VAL A O 1
ATOM 805 N N . GLY A 1 101 ? 21.344 -29.453 -12.156 1 94.44 101 GLY A N 1
ATOM 806 C CA . GLY A 1 101 ? 19.938 -29.688 -12.445 1 94.44 101 GLY A CA 1
ATOM 807 C C . GLY A 1 101 ? 19.438 -31.016 -11.906 1 94.44 101 GLY A C 1
ATOM 808 O O . GLY A 1 101 ? 18.281 -31.109 -11.477 1 94.44 101 GLY A O 1
ATOM 809 N N . ILE A 1 102 ? 20.281 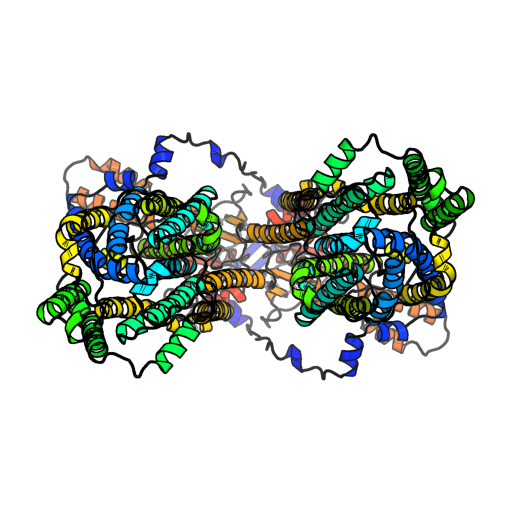-31.984 -11.93 1 93.62 102 ILE A N 1
ATOM 810 C CA . ILE A 1 102 ? 19.906 -33.312 -11.422 1 93.62 102 ILE A CA 1
ATOM 811 C C . ILE A 1 102 ? 19.953 -33.281 -9.891 1 93.62 102 ILE A C 1
ATOM 813 O O . ILE A 1 102 ? 19.109 -33.906 -9.234 1 93.62 102 ILE A O 1
ATOM 817 N N . TYR A 1 103 ? 20.969 -32.594 -9.305 1 96.38 103 TYR A N 1
ATOM 818 C CA . TYR A 1 103 ? 21.016 -32.438 -7.852 1 96.38 103 TYR A CA 1
ATOM 819 C C . TYR A 1 103 ? 19.703 -31.875 -7.324 1 96.38 103 TYR A C 1
ATOM 821 O O . TYR A 1 103 ? 19.188 -32.312 -6.293 1 96.38 103 TYR A O 1
ATOM 829 N N . MET A 1 104 ? 19.141 -30.906 -8.07 1 97.19 104 MET A N 1
ATOM 830 C CA . MET A 1 104 ? 17.969 -30.156 -7.656 1 97.19 104 MET A CA 1
ATOM 831 C C . MET A 1 104 ? 16.734 -31.062 -7.641 1 97.19 104 MET A C 1
ATOM 833 O O . MET A 1 104 ? 15.75 -30.766 -6.953 1 97.19 104 MET A O 1
ATOM 837 N N . ALA A 1 105 ? 16.812 -32.094 -8.375 1 96.38 105 ALA A N 1
ATOM 838 C CA . ALA A 1 105 ? 15.688 -33.031 -8.445 1 96.38 105 ALA A CA 1
ATOM 839 C C . ALA A 1 105 ? 15.773 -34.094 -7.352 1 96.38 105 ALA A C 1
ATOM 841 O O . ALA A 1 105 ? 14.859 -34.875 -7.184 1 96.38 105 ALA A O 1
ATOM 842 N N . VAL A 1 106 ? 16.828 -34.062 -6.562 1 96.75 106 VAL A N 1
ATOM 843 C CA . VAL A 1 106 ? 17.016 -35.094 -5.562 1 96.75 106 VAL A CA 1
ATOM 844 C C . VAL A 1 106 ? 16.953 -34.5 -4.164 1 96.75 106 VAL A C 1
ATOM 846 O O . VAL A 1 106 ? 15.969 -34.688 -3.447 1 96.75 106 VAL A O 1
ATOM 849 N N . PHE A 1 107 ? 17.844 -33.625 -3.83 1 96.88 107 PHE A N 1
ATOM 850 C CA . PHE A 1 107 ? 18.094 -33.219 -2.443 1 96.88 107 PHE A CA 1
ATOM 851 C C . PHE A 1 107 ? 16.953 -32.344 -1.924 1 96.88 107 PHE A C 1
ATOM 853 O O . PHE A 1 107 ? 16.328 -32.688 -0.92 1 96.88 107 PHE A O 1
ATOM 860 N N . PRO A 1 108 ? 16.734 -31.234 -2.564 1 97.56 108 PRO A N 1
ATOM 861 C CA . PRO A 1 108 ? 15.641 -30.406 -2.045 1 97.56 108 PRO A CA 1
ATOM 862 C C . PRO A 1 108 ? 14.281 -31.094 -2.172 1 97.56 108 PRO A C 1
ATOM 864 O O . PRO A 1 108 ? 13.391 -30.859 -1.355 1 97.56 108 PRO A O 1
ATOM 867 N N . VAL A 1 109 ? 14.109 -31.938 -3.186 1 97.25 109 VAL A N 1
ATOM 868 C CA . VAL A 1 109 ? 12.836 -32.594 -3.457 1 97.25 109 VAL A CA 1
ATOM 869 C C . VAL A 1 109 ? 12.516 -33.562 -2.328 1 97.25 109 VAL A C 1
ATOM 871 O O . VAL A 1 109 ? 11.359 -33.719 -1.928 1 97.25 109 VAL A O 1
ATOM 874 N N . LEU A 1 110 ? 13.531 -34.188 -1.783 1 96.5 110 LEU A N 1
ATOM 875 C CA . LEU A 1 110 ? 13.344 -35.156 -0.684 1 96.5 110 LEU A CA 1
ATOM 876 C C . LEU A 1 110 ? 12.844 -34.438 0.564 1 96.5 110 LEU A C 1
ATOM 878 O O . LEU A 1 110 ? 12.055 -34.969 1.333 1 96.5 110 LEU A O 1
ATOM 882 N N . VAL A 1 111 ? 13.281 -33.25 0.754 1 96.94 111 VAL A N 1
ATOM 883 C CA . VAL A 1 111 ? 12.828 -32.469 1.894 1 96.94 111 VAL A CA 1
ATOM 884 C C . VAL A 1 111 ? 11.383 -32 1.668 1 96.94 111 VAL A C 1
ATOM 886 O O . VAL A 1 111 ? 10.578 -32 2.604 1 96.94 111 VAL A O 1
ATOM 889 N N . TYR A 1 112 ? 11.07 -31.656 0.439 1 97.06 112 TYR A N 1
ATOM 890 C CA . TYR A 1 112 ? 9.711 -31.234 0.12 1 97.06 112 TYR A CA 1
ATOM 891 C C . TYR A 1 112 ? 8.711 -32.344 0.399 1 97.06 112 TYR A C 1
ATOM 893 O O . TYR A 1 112 ? 7.586 -32.094 0.827 1 97.06 112 TYR A O 1
ATOM 901 N N . VAL A 1 113 ? 9.109 -33.562 0.158 1 95.38 113 VAL A N 1
ATOM 902 C CA . VAL A 1 113 ? 8.25 -34.719 0.389 1 95.38 113 VAL A CA 1
ATOM 903 C C . VAL A 1 113 ? 7.836 -34.75 1.858 1 95.38 113 VAL A C 1
ATOM 905 O O . VAL A 1 113 ? 6.711 -35.156 2.182 1 95.38 113 VAL A O 1
ATOM 908 N N . ILE A 1 114 ? 8.688 -34.312 2.678 1 94.81 114 ILE A N 1
ATOM 909 C CA . ILE A 1 114 ? 8.453 -34.375 4.117 1 94.81 114 ILE A CA 1
ATOM 910 C C . ILE A 1 114 ? 7.512 -33.25 4.547 1 94.81 114 ILE A C 1
ATOM 912 O O . ILE A 1 114 ? 6.578 -33.5 5.32 1 94.81 114 ILE A O 1
ATOM 916 N N . PHE A 1 115 ? 7.727 -32.094 3.973 1 95.06 115 PHE A N 1
ATOM 917 C CA . PHE A 1 115 ? 7.051 -30.922 4.539 1 95.06 115 PHE A CA 1
ATOM 918 C C . PHE A 1 115 ? 5.957 -30.422 3.602 1 95.06 115 PHE A C 1
ATOM 920 O O . PHE A 1 115 ? 5.09 -29.641 4.008 1 95.06 115 PHE A O 1
ATOM 927 N N . GLY A 1 116 ? 5.938 -30.828 2.377 1 93.94 116 GLY A N 1
ATOM 928 C CA . GLY A 1 116 ? 5.008 -30.297 1.394 1 93.94 116 GLY A CA 1
ATOM 929 C C . GLY A 1 116 ? 3.59 -30.797 1.578 1 93.94 116 GLY A C 1
ATOM 930 O O . GLY A 1 116 ? 3.381 -31.906 2.102 1 93.94 116 GLY A O 1
ATOM 931 N N . THR A 1 117 ? 2.596 -30 1.111 1 92.12 117 THR A N 1
ATOM 932 C CA . THR A 1 117 ? 1.195 -30.375 1.238 1 92.12 117 THR A CA 1
ATOM 933 C C . THR A 1 117 ? 0.602 -30.719 -0.126 1 92.12 117 THR A C 1
ATOM 935 O O . THR A 1 117 ? -0.451 -31.359 -0.21 1 92.12 117 THR A O 1
ATOM 938 N N . SER A 1 118 ? 1.263 -30.281 -1.148 1 93.12 118 SER A N 1
ATOM 939 C CA . SER A 1 118 ? 0.764 -30.625 -2.477 1 93.12 118 SER A CA 1
ATOM 940 C C . SER A 1 118 ? 1.093 -32.062 -2.838 1 93.12 118 SER A C 1
ATOM 942 O O . SER A 1 118 ? 2.225 -32.531 -2.65 1 93.12 118 SER A O 1
ATOM 944 N N . ARG A 1 119 ? 0.154 -32.75 -3.379 1 91.88 119 ARG A N 1
ATOM 945 C CA . ARG A 1 119 ? 0.335 -34.125 -3.75 1 91.88 119 ARG A CA 1
ATOM 946 C C . ARG A 1 119 ? 0.905 -34.25 -5.16 1 91.88 119 ARG A C 1
ATOM 948 O O . ARG A 1 119 ? 1.504 -35.281 -5.504 1 91.88 119 ARG A O 1
ATOM 955 N N . HIS A 1 120 ? 0.771 -33.25 -5.887 1 93 120 HIS A N 1
ATOM 956 C CA . HIS A 1 120 ? 1.026 -33.406 -7.312 1 93 120 HIS A CA 1
ATOM 957 C C . HIS A 1 120 ? 2.133 -32.469 -7.789 1 93 120 HIS A C 1
ATOM 959 O O . HIS A 1 120 ? 2.621 -32.625 -8.914 1 93 120 HIS A O 1
ATOM 965 N N . ASN A 1 121 ? 2.582 -31.547 -6.926 1 94.56 121 ASN A N 1
ATOM 966 C CA . ASN A 1 121 ? 3.658 -30.641 -7.336 1 94.56 121 ASN A CA 1
ATOM 967 C C . ASN A 1 121 ? 4.969 -31.391 -7.535 1 94.56 121 ASN A C 1
ATOM 969 O O . ASN A 1 121 ? 5.461 -32.062 -6.617 1 94.56 121 ASN A O 1
ATOM 973 N N . SER A 1 122 ? 5.453 -31.344 -8.695 1 95.5 122 SER A N 1
ATOM 974 C CA . SER A 1 122 ? 6.797 -31.844 -8.945 1 95.5 122 SER A CA 1
ATOM 975 C C . SER A 1 122 ? 7.844 -30.75 -8.75 1 95.5 122 SER A C 1
ATOM 977 O O . SER A 1 122 ? 8.039 -29.906 -9.617 1 95.5 122 SER A O 1
ATOM 979 N N . MET A 1 123 ? 8.57 -30.859 -7.66 1 96.44 123 MET A N 1
ATOM 980 C CA . MET A 1 123 ? 9.555 -29.844 -7.305 1 96.44 123 MET A CA 1
ATOM 981 C C . MET A 1 123 ? 10.891 -30.125 -7.984 1 96.44 123 MET A C 1
ATOM 983 O O . MET A 1 123 ? 11.227 -31.281 -8.25 1 96.44 123 MET A O 1
ATOM 987 N N . GLY A 1 124 ? 11.617 -29.156 -8.289 1 96 124 GLY A N 1
ATOM 988 C CA . GLY A 1 124 ? 12.906 -29.234 -8.945 1 96 124 GLY A CA 1
ATOM 989 C C . GLY A 1 124 ? 13.289 -27.953 -9.656 1 96 124 GLY A C 1
ATOM 990 O O . GLY A 1 124 ? 13.133 -26.859 -9.109 1 96 124 GLY A O 1
ATOM 991 N N . THR A 1 125 ? 13.797 -28.172 -10.805 1 94.56 125 THR A N 1
ATOM 992 C CA . THR A 1 125 ? 14.203 -27.016 -11.594 1 94.56 125 THR A CA 1
ATOM 993 C C . THR A 1 125 ? 13 -26.422 -12.344 1 94.56 125 THR A C 1
ATOM 995 O O . THR A 1 125 ? 12.086 -27.156 -12.727 1 94.56 125 THR A O 1
ATOM 998 N N . PHE A 1 126 ? 13.047 -25.203 -12.477 1 91.62 126 PHE A N 1
ATOM 999 C CA . PHE A 1 126 ? 12.086 -24.469 -13.297 1 91.62 126 PHE A CA 1
ATOM 1000 C C . PHE A 1 126 ? 12.75 -23.266 -13.953 1 91.62 126 PHE A C 1
ATOM 1002 O O . PHE A 1 126 ? 13.609 -22.609 -13.352 1 91.62 126 PHE A O 1
ATOM 1009 N N . SER A 1 127 ? 12.352 -23.016 -15.125 1 88 127 SER A N 1
ATOM 1010 C CA . SER A 1 127 ? 13.039 -22.062 -15.992 1 88 127 SER A CA 1
ATOM 1011 C C . SER A 1 127 ? 13.164 -20.688 -15.32 1 88 127 SER A C 1
ATOM 1013 O O . SER A 1 127 ? 14.242 -20.109 -15.289 1 88 127 SER A O 1
ATOM 1015 N N . ILE A 1 128 ? 12.102 -20.219 -14.734 1 87 128 ILE A N 1
ATOM 1016 C CA . ILE A 1 128 ? 12.055 -18.844 -14.242 1 87 128 ILE A CA 1
ATOM 1017 C C . ILE A 1 128 ? 12.969 -18.703 -13.023 1 87 128 ILE A C 1
ATOM 1019 O O . ILE A 1 128 ? 13.773 -17.781 -12.961 1 87 128 ILE A O 1
ATOM 1023 N N . ALA A 1 129 ? 12.875 -19.609 -12.156 1 92.62 129 ALA A N 1
ATOM 1024 C CA . ALA A 1 129 ? 13.711 -19.547 -10.961 1 92.62 129 ALA A CA 1
ATOM 1025 C C . ALA A 1 129 ? 15.188 -19.688 -11.312 1 92.62 129 ALA A C 1
ATOM 1027 O O . ALA A 1 129 ? 16.031 -19 -10.742 1 92.62 129 ALA A O 1
ATOM 1028 N N . CYS A 1 130 ? 15.477 -20.469 -12.266 1 94.56 130 CYS A N 1
ATOM 1029 C CA . CYS A 1 130 ? 16.859 -20.688 -12.688 1 94.56 130 CYS A CA 1
ATOM 1030 C C . CYS A 1 130 ? 17.406 -19.469 -13.422 1 94.56 130 CYS A C 1
ATOM 1032 O O . CYS A 1 130 ? 18.562 -19.094 -13.234 1 94.56 130 CYS A O 1
ATOM 1034 N N . LEU A 1 131 ? 16.578 -18.953 -14.203 1 90.56 131 LEU A N 1
ATOM 1035 C CA . LEU A 1 131 ? 17 -17.75 -14.914 1 90.56 131 LEU A CA 1
ATOM 1036 C C . LEU A 1 131 ? 17.297 -16.609 -13.938 1 90.56 131 LEU A C 1
ATOM 1038 O O . LEU A 1 131 ? 18.281 -15.891 -14.094 1 90.56 131 LEU A O 1
ATOM 1042 N N . MET A 1 132 ? 16.406 -16.469 -12.969 1 91.75 132 MET A N 1
ATOM 1043 C CA . MET A 1 132 ? 16.609 -15.414 -11.969 1 91.75 132 MET A CA 1
ATOM 1044 C C . MET A 1 132 ? 17.891 -15.641 -11.18 1 91.75 132 MET A C 1
ATOM 1046 O O . MET A 1 132 ? 18.625 -14.695 -10.914 1 91.75 132 MET A O 1
ATOM 1050 N N . THR A 1 133 ? 18.141 -16.828 -10.891 1 95 133 THR A N 1
ATOM 1051 C CA . THR A 1 133 ? 19.391 -17.156 -10.211 1 95 133 THR A CA 1
ATOM 1052 C C . THR A 1 133 ? 20.594 -16.922 -11.125 1 95 133 THR A C 1
ATOM 1054 O O . THR A 1 133 ? 21.641 -16.469 -10.68 1 95 133 THR A O 1
ATOM 1057 N N . GLY A 1 134 ? 20.422 -17.297 -12.344 1 92.75 134 GLY A N 1
ATOM 1058 C CA . GLY A 1 134 ? 21.469 -17.125 -13.32 1 92.75 134 GLY A CA 1
ATOM 1059 C C . GLY A 1 134 ? 21.922 -15.68 -13.469 1 92.75 134 GLY A C 1
ATOM 1060 O O . GLY A 1 134 ? 23.109 -15.414 -13.672 1 92.75 134 GLY A O 1
ATOM 1061 N N . LYS A 1 135 ? 21 -14.828 -13.398 1 89.12 135 LYS A N 1
ATOM 1062 C CA . LYS A 1 135 ? 21.328 -13.406 -13.445 1 89.12 135 LYS A CA 1
ATOM 1063 C C . LYS A 1 135 ? 22.234 -13.008 -12.289 1 89.12 135 LYS A C 1
ATOM 1065 O O . LYS A 1 135 ? 23.219 -12.281 -12.477 1 89.12 135 LYS A O 1
ATOM 1070 N N . ALA A 1 136 ? 21.906 -13.477 -11.133 1 92.19 136 ALA A N 1
ATOM 1071 C CA . ALA A 1 136 ? 22.734 -13.195 -9.961 1 92.19 136 ALA A CA 1
ATOM 1072 C C . ALA A 1 136 ? 24.109 -13.828 -10.094 1 92.19 136 ALA A C 1
ATOM 1074 O O . ALA A 1 136 ? 25.109 -13.227 -9.703 1 92.19 136 ALA A O 1
ATOM 1075 N N . VAL A 1 137 ? 24.141 -15 -10.656 1 93.81 137 VAL A N 1
ATOM 1076 C CA . VAL A 1 137 ? 25.391 -15.727 -10.836 1 93.81 137 VAL A CA 1
ATOM 1077 C C . VAL A 1 137 ? 26.297 -14.961 -11.805 1 93.81 137 VAL A C 1
ATOM 1079 O O . VAL A 1 137 ? 27.5 -14.805 -11.555 1 93.81 137 VAL A O 1
ATOM 1082 N N . LEU A 1 138 ? 25.719 -14.492 -12.789 1 88.25 138 LEU A N 1
ATOM 1083 C CA . LEU A 1 138 ? 26.484 -13.734 -13.773 1 88.25 138 LEU A CA 1
ATOM 1084 C C . LEU A 1 138 ? 27.016 -12.438 -13.18 1 88.25 138 LEU A C 1
ATOM 1086 O O . LEU A 1 138 ? 28.141 -12.016 -13.484 1 88.25 138 LEU A O 1
ATOM 1090 N N . GLU A 1 139 ? 26.25 -11.859 -12.375 1 86.94 139 GLU A N 1
ATOM 1091 C CA . GLU A 1 139 ? 26.578 -10.547 -11.82 1 86.94 139 GLU A CA 1
ATOM 1092 C C . GLU A 1 139 ? 27.656 -10.656 -10.742 1 86.94 139 GLU A C 1
ATOM 1094 O O . GLU A 1 139 ? 28.516 -9.781 -10.617 1 86.94 139 GLU A O 1
ATOM 1099 N N . HIS A 1 140 ? 27.703 -11.758 -10 1 90.88 140 HIS A N 1
ATOM 1100 C CA . HIS A 1 140 ? 28.5 -11.758 -8.789 1 90.88 140 HIS A CA 1
ATOM 1101 C C . HIS A 1 140 ? 29.625 -12.789 -8.867 1 90.88 140 HIS A C 1
ATOM 1103 O O . HIS A 1 140 ? 30.531 -12.789 -8.031 1 90.88 140 HIS A O 1
ATOM 1109 N N . SER A 1 141 ? 29.578 -13.648 -9.906 1 90.94 141 SER A N 1
ATOM 1110 C CA . SER A 1 141 ? 30.641 -14.641 -10.062 1 90.94 141 SER A CA 1
ATOM 1111 C C . SER A 1 141 ? 31.875 -14.031 -10.719 1 90.94 141 SER A C 1
ATOM 1113 O O . SER A 1 141 ? 31.766 -13.008 -11.398 1 90.94 141 SER A O 1
ATOM 1115 N N . ASP A 1 142 ? 33.031 -14.656 -10.477 1 88.19 142 ASP A N 1
ATOM 1116 C CA . ASP A 1 142 ? 34.281 -14.258 -11.141 1 88.19 142 ASP A CA 1
ATOM 1117 C C . ASP A 1 142 ? 34.188 -14.461 -12.648 1 88.19 142 ASP A C 1
ATOM 1119 O O . ASP A 1 142 ? 33.844 -15.547 -13.117 1 88.19 142 ASP A O 1
ATOM 1123 N N . PRO A 1 143 ? 34.406 -13.43 -13.375 1 81.69 143 PRO A N 1
ATOM 1124 C CA . PRO A 1 143 ? 34.312 -13.508 -14.828 1 81.69 143 PRO A CA 1
ATOM 1125 C C . PRO A 1 143 ? 35.219 -14.562 -15.445 1 81.69 143 PRO A C 1
ATOM 1127 O O . PRO A 1 143 ? 34.969 -15.031 -16.562 1 81.69 143 PRO A O 1
ATOM 1130 N N . ALA A 1 144 ? 36.25 -14.906 -14.734 1 78 144 ALA A N 1
ATOM 1131 C CA . ALA A 1 144 ? 37.219 -15.883 -15.227 1 78 144 ALA A CA 1
ATOM 1132 C C . ALA A 1 144 ? 36.562 -17.234 -15.469 1 78 144 ALA A C 1
ATOM 1134 O O . ALA A 1 144 ? 37.031 -18.031 -16.297 1 78 144 ALA A O 1
ATOM 1135 N N . TYR A 1 145 ? 35.5 -17.406 -14.797 1 77.38 145 TYR A N 1
ATOM 1136 C CA . TYR A 1 145 ? 34.812 -18.688 -14.898 1 77.38 145 TYR A CA 1
ATOM 1137 C C . TYR A 1 145 ? 33.969 -18.766 -16.172 1 77.38 145 TYR A C 1
ATOM 1139 O O . TYR A 1 145 ? 33.594 -19.844 -16.594 1 77.38 145 TYR A O 1
ATOM 1147 N N . PHE A 1 146 ? 33.75 -17.641 -16.703 1 70.5 146 PHE A N 1
ATOM 1148 C CA . PHE A 1 146 ? 32.938 -17.625 -17.906 1 70.5 146 PHE A CA 1
ATOM 1149 C C . PHE A 1 146 ? 33.781 -17.406 -19.141 1 70.5 146 PHE A C 1
ATOM 1151 O O . PHE A 1 146 ? 33.281 -17.484 -20.266 1 70.5 146 PHE A O 1
ATOM 1158 N N . LYS A 1 147 ? 35.062 -16.781 -18.969 1 56.91 147 LYS A N 1
ATOM 1159 C CA . LYS A 1 147 ? 35.938 -16.469 -20.078 1 56.91 147 LYS A CA 1
ATOM 1160 C C . LYS A 1 147 ? 36.156 -17.672 -20.984 1 56.91 147 LYS A C 1
ATOM 1162 O O . LYS A 1 147 ? 36.281 -17.531 -22.203 1 56.91 147 LYS A O 1
ATOM 1167 N N . ASP A 1 148 ? 36.531 -18.781 -20.422 1 46.47 148 ASP A N 1
ATOM 1168 C CA . ASP A 1 148 ? 36.812 -19.891 -21.312 1 46.47 148 ASP A CA 1
ATOM 1169 C C . ASP A 1 148 ? 35.594 -20.266 -22.141 1 46.47 148 ASP A C 1
ATOM 1171 O O . ASP A 1 148 ? 35.688 -21.078 -23.062 1 46.47 148 ASP A O 1
ATOM 1175 N N . LEU A 1 149 ? 34.438 -20.109 -21.594 1 44.44 149 LEU A N 1
ATOM 1176 C CA . LEU A 1 149 ? 33.344 -20.453 -22.469 1 44.44 149 LEU A CA 1
ATOM 1177 C C . LEU A 1 149 ? 33.281 -19.531 -23.672 1 44.44 149 LEU A C 1
ATOM 1179 O O . LEU A 1 149 ? 33.094 -19.984 -24.812 1 44.44 149 LEU A O 1
ATOM 1183 N N . ASP A 1 150 ? 32.75 -18.297 -23.797 1 40.97 150 ASP A N 1
ATOM 1184 C CA . ASP A 1 150 ? 32.719 -17.438 -24.984 1 40.97 150 ASP A CA 1
ATOM 1185 C C . ASP A 1 150 ? 34 -16.609 -25.078 1 40.97 150 ASP A C 1
ATOM 1187 O O . ASP A 1 150 ? 34.438 -15.992 -24.109 1 40.97 150 ASP A O 1
ATOM 1191 N N . VAL A 1 151 ? 35.156 -17.062 -25.875 1 34.28 151 VAL A N 1
ATOM 1192 C CA . VAL A 1 151 ? 36.375 -16.375 -26.281 1 34.28 151 VAL A CA 1
ATOM 1193 C C . VAL A 1 151 ? 36.094 -14.867 -26.391 1 34.28 151 VAL A C 1
ATOM 1195 O O . VAL A 1 151 ? 36.906 -14.125 -26.938 1 34.28 151 VAL A O 1
ATOM 1198 N N . LEU A 1 152 ? 34.906 -14.352 -26.453 1 34.34 152 LEU A N 1
ATOM 1199 C CA . LEU A 1 152 ? 34.906 -12.992 -26.969 1 34.34 152 LEU A CA 1
ATOM 1200 C C . LEU A 1 152 ? 35.625 -12.039 -26.031 1 34.34 152 LEU A C 1
ATOM 1202 O O . LEU A 1 152 ? 35.656 -12.258 -24.828 1 34.34 152 LEU A O 1
ATOM 1206 N N . GLU A 1 153 ? 36.531 -11.039 -26.656 1 33.44 153 GLU A N 1
ATOM 1207 C CA . GLU A 1 153 ? 37.125 -9.758 -26.281 1 33.44 153 GLU A CA 1
ATOM 1208 C C . GLU A 1 153 ? 36.219 -8.977 -25.359 1 33.44 153 GLU A C 1
ATOM 1210 O O . GLU A 1 153 ? 35.156 -8.484 -25.781 1 33.44 153 GLU A O 1
ATOM 1215 N N . ALA A 1 154 ? 35.781 -9.477 -24.328 1 35.31 154 ALA A N 1
ATOM 1216 C CA . ALA A 1 154 ? 35.125 -8.5 -23.453 1 35.31 154 ALA A CA 1
ATOM 1217 C C . ALA A 1 154 ? 35.688 -7.102 -23.672 1 35.31 154 ALA A C 1
ATOM 1219 O O . ALA A 1 154 ? 36.906 -6.918 -23.703 1 35.31 154 ALA A O 1
ATOM 1220 N N . SER A 1 155 ? 35.125 -6.125 -24.297 1 33.41 155 SER A N 1
ATOM 1221 C CA . SER A 1 155 ? 35.344 -4.707 -24.062 1 33.41 155 SER A CA 1
ATOM 1222 C C . SER A 1 155 ? 35.938 -4.469 -22.672 1 33.41 155 SER A C 1
ATOM 1224 O O . SER A 1 155 ? 35.469 -5.051 -21.688 1 33.41 155 SER A O 1
ATOM 1226 N N . SER A 1 156 ? 37.219 -4.094 -22.391 1 33.84 156 SER A N 1
ATOM 1227 C CA . SER A 1 156 ? 38.125 -3.506 -21.438 1 33.84 156 SER A CA 1
ATOM 1228 C C . SER A 1 156 ? 37.406 -2.699 -20.375 1 33.84 156 SER A C 1
ATOM 1230 O O . SER A 1 156 ? 38 -2.25 -19.406 1 33.84 156 SER A O 1
ATOM 1232 N N . ASN A 1 157 ? 36.375 -1.952 -20.781 1 35.34 157 ASN A N 1
ATOM 1233 C CA . ASN A 1 157 ? 36.219 -0.792 -19.922 1 35.34 157 ASN A CA 1
ATOM 1234 C C . ASN A 1 157 ? 35.844 -1.204 -18.5 1 35.34 157 ASN A C 1
ATOM 1236 O O . ASN A 1 157 ? 35.656 -0.353 -17.625 1 35.34 157 ASN A O 1
ATOM 1240 N N . THR A 1 158 ? 34.75 -2.09 -18.312 1 39.94 158 THR A N 1
ATOM 1241 C CA . THR A 1 158 ? 34.406 -2.061 -16.906 1 39.94 158 THR A CA 1
ATOM 1242 C C . THR A 1 158 ? 35.406 -2.879 -16.078 1 39.94 158 THR A C 1
ATOM 1244 O O . THR A 1 158 ? 35.75 -3.99 -16.453 1 39.94 158 THR A O 1
ATOM 1247 N N . THR A 1 159 ? 36.344 -2.438 -15.391 1 42.25 159 THR A N 1
ATOM 1248 C CA . THR A 1 159 ? 37.25 -2.883 -14.312 1 42.25 159 THR A CA 1
ATOM 1249 C C . THR A 1 159 ? 36.625 -4.09 -13.594 1 42.25 159 THR A C 1
ATOM 1251 O O . THR A 1 159 ? 35.75 -3.939 -12.75 1 42.25 159 THR A O 1
ATOM 1254 N N . ASP A 1 160 ? 36.375 -5.164 -14.242 1 50.25 160 ASP A N 1
ATOM 1255 C CA . ASP A 1 160 ? 35.875 -6.41 -13.68 1 50.25 160 ASP A CA 1
ATOM 1256 C C . ASP A 1 160 ? 36.656 -6.824 -12.438 1 50.25 160 ASP A C 1
ATOM 1258 O O . ASP A 1 160 ? 37.844 -7.176 -12.539 1 50.25 160 ASP A O 1
ATOM 1262 N N . VAL A 1 161 ? 36.562 -6.258 -11.406 1 55.97 161 VAL A N 1
ATOM 1263 C CA . VAL A 1 161 ? 37.094 -6.574 -10.102 1 55.97 161 VAL A CA 1
ATOM 1264 C C . VAL A 1 161 ? 36.844 -8.039 -9.758 1 55.97 161 VAL A C 1
ATOM 1266 O O . VAL A 1 161 ? 35.719 -8.531 -9.961 1 55.97 161 VAL A O 1
ATOM 1269 N N . SER A 1 162 ?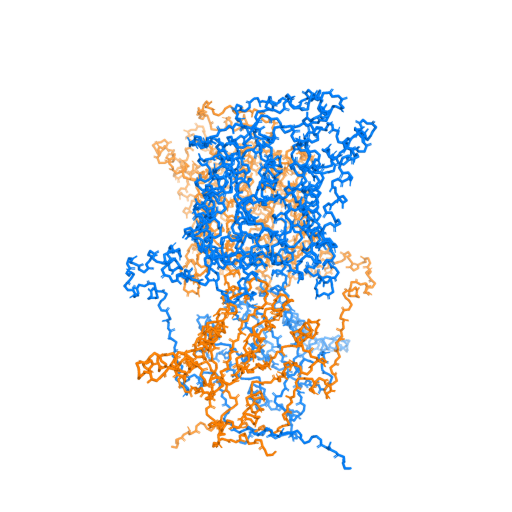 37.875 -8.945 -9.773 1 69 162 SER A N 1
ATOM 1270 C CA . SER A 1 162 ? 37.812 -10.336 -9.32 1 69 162 SER A CA 1
ATOM 1271 C C . SER A 1 162 ? 37.031 -10.453 -8.023 1 69 162 SER A C 1
ATOM 1273 O O . SER A 1 162 ? 37.406 -9.875 -7 1 69 162 SER A O 1
ATOM 1275 N N . THR A 1 163 ? 35.844 -10.938 -8.031 1 73.25 163 THR A N 1
ATOM 1276 C CA . THR A 1 163 ? 35.062 -11.102 -6.816 1 73.25 163 THR A CA 1
ATOM 1277 C C . THR A 1 163 ? 35.531 -12.328 -6.031 1 73.25 163 THR A C 1
ATOM 1279 O O . THR A 1 163 ? 35.312 -12.406 -4.82 1 73.25 163 THR A O 1
ATOM 1282 N N . GLY A 1 164 ? 36.188 -13.414 -6.801 1 82.69 164 GLY A N 1
ATOM 1283 C CA . GLY A 1 164 ? 36.719 -14.609 -6.168 1 82.69 164 GLY A CA 1
ATOM 1284 C C . GLY A 1 164 ? 35.656 -15.672 -5.926 1 82.69 164 GLY A C 1
ATOM 1285 O O . GLY A 1 164 ? 36 -16.766 -5.445 1 82.69 164 GLY A O 1
ATOM 1286 N N . TYR A 1 165 ? 34.438 -15.508 -6.367 1 92.5 165 TYR A N 1
ATOM 1287 C CA . TYR A 1 165 ? 33.375 -16.484 -6.09 1 92.5 165 TYR A CA 1
ATOM 1288 C C . TYR A 1 165 ? 33.062 -17.297 -7.332 1 92.5 165 TYR A C 1
ATOM 1290 O O . TYR A 1 165 ? 33.031 -16.766 -8.445 1 92.5 165 TYR A O 1
ATOM 1298 N N . THR A 1 166 ? 32.812 -18.609 -7.148 1 93.06 166 THR A N 1
ATOM 1299 C CA . THR A 1 166 ? 32.406 -19.484 -8.234 1 93.06 166 THR A CA 1
ATOM 1300 C C . THR A 1 166 ? 30.922 -19.375 -8.492 1 93.06 166 THR A C 1
ATOM 1302 O O . THR A 1 166 ? 30.172 -18.922 -7.633 1 93.06 166 THR A O 1
ATOM 1305 N N . PRO A 1 167 ? 30.484 -19.781 -9.695 1 94.19 167 PRO A N 1
ATOM 1306 C CA . PRO A 1 167 ? 29.062 -19.781 -10.016 1 94.19 167 PRO A CA 1
ATOM 1307 C C . PRO A 1 167 ? 28.234 -20.594 -9.023 1 94.19 167 PRO A C 1
ATOM 1309 O O . PRO A 1 167 ? 27.141 -20.172 -8.625 1 94.19 167 PRO A O 1
ATOM 1312 N N . ILE A 1 168 ? 28.797 -21.672 -8.586 1 95.12 168 ILE A N 1
ATOM 1313 C CA . ILE A 1 168 ? 28.078 -22.547 -7.664 1 95.12 168 ILE A CA 1
ATOM 1314 C C . ILE A 1 168 ? 27.953 -21.859 -6.305 1 95.12 168 ILE A C 1
ATOM 1316 O O . ILE A 1 168 ? 26.906 -21.969 -5.648 1 95.12 168 ILE A O 1
ATOM 1320 N N . GLN A 1 169 ? 28.938 -21.141 -5.938 1 95.75 169 GLN A N 1
ATOM 1321 C CA . GLN A 1 169 ? 28.922 -20.438 -4.656 1 95.75 169 GLN A CA 1
ATOM 1322 C C . GLN A 1 169 ? 27.875 -19.328 -4.66 1 95.75 169 GLN A C 1
ATOM 1324 O O . GLN A 1 169 ? 27.156 -19.141 -3.676 1 95.75 169 GLN A O 1
ATOM 1329 N N . VAL A 1 170 ? 27.828 -18.641 -5.773 1 96.25 170 VAL A N 1
ATOM 1330 C CA . VAL A 1 170 ? 26.828 -17.578 -5.887 1 96.25 170 VAL A CA 1
ATOM 1331 C C . VAL A 1 170 ? 25.422 -18.172 -5.922 1 96.25 170 VAL A C 1
ATOM 1333 O O . VAL A 1 170 ? 24.531 -17.719 -5.215 1 96.25 170 VAL A O 1
ATOM 1336 N N . ALA A 1 171 ? 25.266 -19.234 -6.672 1 97.06 171 ALA A N 1
ATOM 1337 C CA . ALA A 1 171 ? 23.953 -19.891 -6.809 1 97.06 171 ALA A CA 1
ATOM 1338 C C . ALA A 1 171 ? 23.469 -20.438 -5.469 1 97.06 171 ALA A C 1
ATOM 1340 O O . ALA A 1 171 ? 22.297 -20.297 -5.121 1 97.06 171 ALA A O 1
ATOM 1341 N N . THR A 1 172 ? 24.406 -21.031 -4.727 1 97.44 172 THR A N 1
ATOM 1342 C CA . THR A 1 172 ? 24.031 -21.609 -3.443 1 97.44 172 THR A CA 1
ATOM 1343 C C . THR A 1 172 ? 23.719 -20.531 -2.42 1 97.44 172 THR A C 1
ATOM 1345 O O . THR A 1 172 ? 22.875 -20.719 -1.549 1 97.44 172 THR A O 1
ATOM 1348 N N . THR A 1 173 ? 24.375 -19.438 -2.529 1 97.62 173 THR A N 1
ATOM 1349 C CA . THR A 1 173 ? 24.094 -18.344 -1.62 1 97.62 173 THR A CA 1
ATOM 1350 C C . THR A 1 173 ? 22.719 -17.75 -1.913 1 97.62 173 THR A C 1
ATOM 1352 O O . THR A 1 173 ? 21.969 -17.406 -0.991 1 97.62 173 THR A O 1
ATOM 1355 N N . VAL A 1 174 ? 22.422 -17.594 -3.176 1 97.38 174 VAL A N 1
ATOM 1356 C CA . VAL A 1 174 ? 21.094 -17.141 -3.557 1 97.38 174 VAL A CA 1
ATOM 1357 C C . VAL A 1 174 ? 20.031 -18.078 -2.994 1 97.38 174 VAL A C 1
ATOM 1359 O O . VAL A 1 174 ? 19 -17.641 -2.486 1 97.38 174 VAL A O 1
ATOM 1362 N N . THR A 1 175 ? 20.297 -19.344 -3.088 1 98.12 175 THR A N 1
ATOM 1363 C CA . THR A 1 175 ? 19.391 -20.359 -2.584 1 98.12 175 THR A CA 1
ATOM 1364 C C . THR A 1 175 ? 19.234 -20.25 -1.071 1 98.12 175 THR A C 1
ATOM 1366 O O . THR A 1 175 ? 18.125 -20.391 -0.545 1 98.12 175 THR A O 1
ATOM 1369 N N . PHE A 1 176 ? 20.266 -19.984 -0.459 1 98 176 PHE A N 1
ATOM 1370 C CA . PHE A 1 176 ? 20.234 -19.828 0.991 1 98 176 PHE A CA 1
ATOM 1371 C C . PHE A 1 176 ? 19.422 -18.609 1.392 1 98 176 PHE A C 1
ATOM 1373 O O . PHE A 1 176 ? 18.625 -18.656 2.334 1 98 176 PHE A O 1
ATOM 1380 N N . VAL A 1 177 ? 19.688 -17.547 0.725 1 97.44 177 VAL A N 1
ATOM 1381 C CA . VAL A 1 177 ? 18.922 -16.344 0.989 1 97.44 177 VAL A CA 1
ATOM 1382 C C . VAL A 1 177 ? 17.438 -16.609 0.759 1 97.44 177 VAL A C 1
ATOM 1384 O O . VAL A 1 177 ? 16.594 -16.188 1.553 1 97.44 177 VAL A O 1
ATOM 1387 N N . ALA A 1 178 ? 17.109 -17.266 -0.353 1 97.31 178 ALA A N 1
ATOM 1388 C CA . ALA A 1 178 ? 15.719 -17.609 -0.646 1 97.31 178 ALA A CA 1
ATOM 1389 C C . ALA A 1 178 ? 15.117 -18.438 0.481 1 97.31 178 ALA A C 1
ATOM 1391 O O . ALA A 1 178 ? 13.961 -18.234 0.859 1 97.31 178 ALA A O 1
ATOM 1392 N N . ALA A 1 179 ? 15.945 -19.297 1.013 1 97.94 179 ALA A N 1
ATOM 1393 C CA . ALA A 1 179 ? 15.5 -20.156 2.111 1 97.94 179 ALA A CA 1
ATOM 1394 C C . ALA A 1 179 ? 15.203 -19.328 3.359 1 97.94 179 ALA A C 1
ATOM 1396 O O . ALA A 1 179 ? 14.164 -19.516 4 1 97.94 179 ALA A O 1
ATOM 1397 N N . VAL A 1 180 ? 16.062 -18.453 3.648 1 97.06 180 VAL A N 1
ATOM 1398 C CA . VAL A 1 180 ? 15.906 -17.625 4.836 1 97.06 180 VAL A CA 1
ATOM 1399 C C . VAL A 1 180 ? 14.664 -16.75 4.703 1 97.06 180 VAL A C 1
ATOM 1401 O O . VAL A 1 180 ? 13.898 -16.594 5.656 1 97.06 180 VAL A O 1
ATOM 1404 N N . VAL A 1 181 ? 14.531 -16.25 3.559 1 95.75 181 VAL A N 1
ATOM 1405 C CA . VAL A 1 181 ? 13.383 -15.375 3.309 1 95.75 181 VAL A CA 1
ATOM 1406 C C . VAL A 1 181 ? 12.094 -16.188 3.424 1 95.75 181 VAL A C 1
ATOM 1408 O O . VAL A 1 181 ? 11.133 -15.734 4.051 1 95.75 181 VAL A O 1
ATOM 1411 N N . GLN A 1 182 ? 12.031 -17.328 2.883 1 96.88 182 GLN A N 1
ATOM 1412 C CA . GLN A 1 182 ? 10.836 -18.156 2.924 1 96.88 182 GLN A CA 1
ATOM 1413 C C . GLN A 1 182 ? 10.547 -18.625 4.344 1 96.88 182 GLN A C 1
ATOM 1415 O O . GLN A 1 182 ? 9.391 -18.688 4.762 1 96.88 182 GLN A O 1
ATOM 1420 N N . LEU A 1 183 ? 11.562 -18.938 5.066 1 96.44 183 LEU A N 1
ATOM 1421 C CA . LEU A 1 183 ? 11.367 -19.328 6.457 1 96.44 183 LEU A CA 1
ATOM 1422 C C . LEU A 1 183 ? 10.891 -18.141 7.297 1 96.44 183 LEU A C 1
ATOM 1424 O O . LEU A 1 183 ? 10.055 -18.312 8.18 1 96.44 183 LEU A O 1
ATOM 1428 N N . ALA A 1 184 ? 11.484 -17.031 6.992 1 94 184 ALA A N 1
ATOM 1429 C CA . ALA A 1 184 ? 11.016 -15.82 7.672 1 94 184 ALA A CA 1
ATOM 1430 C C . ALA A 1 184 ? 9.547 -15.57 7.383 1 94 184 ALA A C 1
ATOM 1432 O O . ALA A 1 184 ? 8.781 -15.219 8.281 1 94 184 ALA A O 1
ATOM 1433 N N . MET A 1 185 ? 9.188 -15.711 6.184 1 92.06 185 MET A N 1
ATOM 1434 C CA . MET A 1 185 ? 7.785 -15.539 5.805 1 92.06 185 MET A CA 1
ATOM 1435 C C . MET A 1 185 ? 6.902 -16.562 6.508 1 92.06 185 MET A C 1
ATOM 1437 O O . MET A 1 185 ? 5.77 -16.266 6.887 1 92.06 185 MET A O 1
ATOM 1441 N N . TYR A 1 186 ? 7.359 -17.75 6.648 1 92.12 186 TYR A N 1
ATOM 1442 C CA . TYR A 1 186 ? 6.629 -18.797 7.348 1 92.12 186 TYR A CA 1
ATOM 1443 C C . TYR A 1 186 ? 6.363 -18.406 8.797 1 92.12 186 TYR A C 1
ATOM 1445 O O . TYR A 1 186 ? 5.23 -18.516 9.281 1 92.12 186 TYR A O 1
ATOM 1453 N N . PHE A 1 187 ? 7.387 -17.891 9.414 1 90.12 187 PHE A N 1
ATOM 1454 C CA . PHE A 1 187 ? 7.27 -17.516 10.82 1 90.12 187 PHE A CA 1
ATOM 1455 C C . PHE A 1 187 ? 6.332 -16.328 10.992 1 90.12 187 PHE A C 1
ATOM 1457 O O . PHE A 1 187 ? 5.633 -16.219 12 1 90.12 187 PHE A O 1
ATOM 1464 N N . LEU A 1 188 ? 6.285 -15.547 9.945 1 82.44 188 LEU A N 1
ATOM 1465 C CA . LEU A 1 188 ? 5.426 -14.367 9.992 1 82.44 188 LEU A CA 1
ATOM 1466 C C . LEU A 1 188 ? 4.031 -14.688 9.461 1 82.44 188 LEU A C 1
ATOM 1468 O O . LEU A 1 188 ? 3.18 -13.805 9.367 1 82.44 188 LEU A O 1
ATOM 1472 N N . ARG A 1 189 ? 3.818 -15.906 9.031 1 83.5 189 ARG A N 1
ATOM 1473 C CA . ARG A 1 189 ? 2.545 -16.391 8.516 1 83.5 189 ARG A CA 1
ATOM 1474 C C . ARG A 1 189 ? 2.086 -15.57 7.32 1 83.5 189 ARG A C 1
ATOM 1476 O O . ARG A 1 189 ? 0.933 -15.141 7.258 1 83.5 189 ARG A O 1
ATOM 1483 N N . LEU A 1 190 ? 3.041 -15.336 6.484 1 80.94 190 LEU A N 1
ATOM 1484 C CA . LEU A 1 190 ? 2.752 -14.516 5.309 1 80.94 190 LEU A CA 1
ATOM 1485 C C . LEU A 1 190 ? 2.248 -15.383 4.16 1 80.94 190 LEU A C 1
ATOM 1487 O O . LEU A 1 190 ? 2.299 -14.969 2.998 1 80.94 190 LEU A O 1
ATOM 1491 N N . GLY A 1 191 ? 1.873 -16.562 4.488 1 79.88 191 GLY A N 1
ATOM 1492 C CA . GLY A 1 191 ? 1.261 -17.375 3.455 1 79.88 191 GLY A CA 1
ATOM 1493 C C . GLY A 1 191 ? 0.059 -16.719 2.805 1 79.88 191 GLY A C 1
ATOM 1494 O O . GLY A 1 191 ? -0.151 -16.844 1.598 1 79.88 191 GLY A O 1
ATOM 1495 N N . ALA A 1 192 ? -0.566 -15.844 3.578 1 72.12 192 ALA A N 1
ATOM 1496 C CA . ALA A 1 192 ? -1.747 -15.133 3.098 1 72.12 192 ALA A CA 1
ATOM 1497 C C . ALA A 1 192 ? -1.358 -14.008 2.137 1 72.12 192 ALA A C 1
ATOM 1499 O O . ALA A 1 192 ? -2.154 -13.617 1.281 1 72.12 192 ALA A O 1
ATOM 1500 N N . ALA A 1 193 ? -0.14 -13.609 2.287 1 71.81 193 ALA A N 1
ATOM 1501 C CA . ALA A 1 193 ? 0.329 -12.5 1.463 1 71.81 193 ALA A CA 1
ATOM 1502 C C . ALA A 1 193 ? 0.483 -12.93 0.006 1 71.81 193 ALA A C 1
ATOM 1504 O O . ALA A 1 193 ? 0.549 -12.086 -0.891 1 71.81 193 ALA A O 1
ATOM 1505 N N . SER A 1 194 ? 0.507 -14.234 -0.17 1 75.81 194 SER A N 1
ATOM 1506 C CA . SER A 1 194 ? 0.577 -14.711 -1.548 1 75.81 194 SER A CA 1
ATOM 1507 C C . SER A 1 194 ? -0.657 -14.289 -2.342 1 75.81 194 SER A C 1
ATOM 1509 O O . SER A 1 194 ? -0.619 -14.234 -3.572 1 75.81 194 SER A O 1
ATOM 1511 N N . ALA A 1 195 ? -1.654 -13.891 -1.563 1 72.62 195 ALA A N 1
ATOM 1512 C CA . ALA A 1 195 ? -2.896 -13.445 -2.195 1 72.62 195 ALA A CA 1
ATOM 1513 C C . ALA A 1 195 ? -2.719 -12.086 -2.867 1 72.62 195 ALA A C 1
ATOM 1515 O O . ALA A 1 195 ? -3.51 -11.711 -3.734 1 72.62 195 ALA A O 1
ATOM 1516 N N . LEU A 1 196 ? -1.688 -11.453 -2.484 1 74.31 196 LEU A N 1
ATOM 1517 C CA . LEU A 1 196 ? -1.436 -10.133 -3.057 1 74.31 196 LEU A CA 1
ATOM 1518 C C . LEU A 1 196 ? -0.919 -10.25 -4.484 1 74.31 196 LEU A C 1
ATOM 1520 O O . LEU A 1 196 ? -0.918 -9.266 -5.23 1 74.31 196 LEU A O 1
ATOM 1524 N N . LEU A 1 197 ? -0.479 -11.484 -4.75 1 77 197 LEU A N 1
ATOM 1525 C CA . LEU A 1 197 ? -0.072 -11.711 -6.133 1 77 197 LEU A CA 1
ATOM 1526 C C . LEU A 1 197 ? -1.257 -12.156 -6.98 1 77 197 LEU A C 1
ATOM 1528 O O . LEU A 1 197 ? -1.59 -13.344 -7.012 1 77 197 LEU A O 1
ATOM 1532 N N . SER A 1 198 ? -1.878 -11.227 -7.676 1 80.81 198 SER A N 1
ATOM 1533 C CA . SER A 1 198 ? -3.068 -11.484 -8.477 1 80.81 198 SER A CA 1
ATOM 1534 C C . SER A 1 198 ? -2.77 -12.469 -9.609 1 80.81 198 SER A C 1
ATOM 1536 O O . SER A 1 198 ? -1.617 -12.625 -10.016 1 80.81 198 SER A O 1
ATOM 1538 N N . ASP A 1 199 ? -3.734 -13.102 -10.094 1 79 199 ASP A N 1
ATOM 1539 C CA . ASP A 1 199 ? -3.609 -14.023 -11.219 1 79 199 ASP A CA 1
ATOM 1540 C C . ASP A 1 199 ? -3.078 -13.312 -12.461 1 79 199 ASP A C 1
ATOM 1542 O O . ASP A 1 199 ? -2.307 -13.883 -13.234 1 79 199 ASP A O 1
ATOM 1546 N N . MET A 1 200 ? -3.467 -12.133 -12.609 1 87 200 MET A N 1
ATOM 1547 C CA . MET A 1 200 ? -3.025 -11.344 -13.75 1 87 200 MET A CA 1
ATOM 1548 C C . MET A 1 200 ? -1.53 -11.055 -13.672 1 87 200 MET A C 1
ATOM 1550 O O . MET A 1 200 ? -0.823 -11.125 -14.68 1 87 200 MET A O 1
ATOM 1554 N N . LEU A 1 201 ? -1.134 -10.742 -12.438 1 88 201 LEU A N 1
ATOM 1555 C CA . LEU A 1 201 ? 0.283 -10.461 -12.234 1 88 201 LEU A CA 1
ATOM 1556 C C . LEU A 1 201 ? 1.129 -11.695 -12.508 1 88 201 LEU A C 1
ATOM 1558 O O . LEU A 1 201 ? 2.139 -11.625 -13.211 1 88 201 LEU A O 1
ATOM 1562 N N . VAL A 1 202 ? 0.693 -12.805 -11.938 1 83.38 202 VAL A N 1
ATOM 1563 C CA . VAL A 1 202 ? 1.443 -14.047 -12.094 1 83.38 202 VAL A CA 1
ATOM 1564 C C . VAL A 1 202 ? 1.455 -14.461 -13.562 1 83.38 202 VAL A C 1
ATOM 1566 O O . VAL A 1 202 ? 2.492 -14.867 -14.094 1 83.38 202 VAL A O 1
ATOM 1569 N N . ASN A 1 203 ? 0.345 -14.305 -14.211 1 88.19 203 ASN A N 1
ATOM 1570 C CA . ASN A 1 203 ? 0.225 -14.625 -15.633 1 88.19 203 ASN A CA 1
ATOM 1571 C C . ASN A 1 203 ? 1.146 -13.75 -16.484 1 88.19 203 ASN A C 1
ATOM 1573 O O . ASN A 1 203 ? 1.853 -14.258 -17.359 1 88.19 203 ASN A O 1
ATOM 1577 N N . ALA A 1 204 ? 1.123 -12.508 -16.234 1 92.25 204 ALA A N 1
ATOM 1578 C CA . ALA A 1 204 ? 1.966 -11.578 -16.969 1 92.25 204 ALA A CA 1
ATOM 1579 C C . ALA A 1 204 ? 3.445 -11.836 -16.703 1 92.25 204 ALA A C 1
ATOM 1581 O O . ALA A 1 204 ? 4.27 -11.781 -17.609 1 92.25 204 ALA A O 1
ATOM 1582 N N . PHE A 1 205 ? 3.727 -12.062 -15.484 1 88.5 205 PHE A N 1
ATOM 1583 C CA . PHE A 1 205 ? 5.105 -12.305 -15.07 1 88.5 205 PHE A CA 1
ATOM 1584 C C . PHE A 1 205 ? 5.648 -13.57 -15.727 1 88.5 205 PHE A C 1
ATOM 1586 O O . PHE A 1 205 ? 6.766 -13.57 -16.25 1 88.5 205 PHE A O 1
ATOM 1593 N N . THR A 1 206 ? 4.887 -14.586 -15.656 1 86.94 206 THR A N 1
ATOM 1594 C CA . THR A 1 206 ? 5.309 -15.859 -16.234 1 86.94 206 THR A CA 1
ATOM 1595 C C . THR A 1 206 ? 5.453 -15.734 -17.75 1 86.94 206 THR A C 1
ATOM 1597 O O . THR A 1 206 ? 6.387 -16.281 -18.344 1 86.94 206 THR A O 1
ATOM 1600 N N . ALA A 1 207 ? 4.559 -15.078 -18.375 1 92.56 207 ALA A N 1
ATOM 1601 C CA . ALA A 1 207 ? 4.664 -14.844 -19.812 1 92.56 207 ALA A CA 1
ATOM 1602 C C . ALA A 1 207 ? 5.914 -14.031 -20.141 1 92.56 207 ALA A C 1
ATOM 1604 O O . ALA A 1 207 ? 6.637 -14.359 -21.094 1 92.56 207 ALA A O 1
ATOM 1605 N N . GLY A 1 208 ? 6.082 -13 -19.406 1 93.06 208 GLY A N 1
ATOM 1606 C CA . GLY A 1 208 ? 7.273 -12.195 -19.625 1 93.06 208 GLY A CA 1
ATOM 1607 C C . GLY A 1 208 ? 8.562 -12.961 -19.359 1 93.06 208 GLY A C 1
ATOM 1608 O O . GLY A 1 208 ? 9.531 -12.812 -20.109 1 93.06 208 GLY A O 1
ATOM 1609 N N . ALA A 1 209 ? 8.555 -13.727 -18.312 1 88.5 209 ALA A N 1
ATOM 1610 C CA . ALA A 1 209 ? 9.719 -14.547 -18 1 88.5 209 ALA A CA 1
ATOM 1611 C C . ALA A 1 209 ? 10.008 -15.547 -19.109 1 88.5 209 ALA A C 1
ATOM 1613 O O . ALA A 1 209 ? 11.172 -15.828 -19.406 1 88.5 209 ALA A O 1
ATOM 1614 N N . ALA A 1 210 ? 8.969 -16.109 -19.672 1 91.44 210 ALA A N 1
ATOM 1615 C CA . ALA A 1 210 ? 9.141 -17.031 -20.781 1 91.44 210 ALA A CA 1
ATOM 1616 C C . ALA A 1 210 ? 9.852 -16.344 -21.953 1 91.44 210 ALA A C 1
ATOM 1618 O O . ALA A 1 210 ? 10.727 -16.938 -22.578 1 91.44 210 ALA A O 1
ATOM 1619 N N . VAL A 1 211 ? 9.484 -15.156 -22.203 1 93.56 211 VAL A N 1
ATOM 1620 C CA . VAL A 1 211 ? 10.125 -14.398 -23.266 1 93.56 211 VAL A CA 1
ATOM 1621 C C . VAL A 1 211 ? 11.602 -14.188 -22.938 1 93.56 211 VAL A C 1
ATOM 1623 O O . VAL A 1 211 ? 12.461 -14.312 -23.812 1 93.56 211 VAL A O 1
ATOM 1626 N N . GLN A 1 212 ? 11.789 -13.883 -21.719 1 90.88 212 GLN A N 1
ATOM 1627 C CA . GLN A 1 212 ? 13.164 -13.695 -21.281 1 90.88 212 GLN A CA 1
ATOM 1628 C C . GLN A 1 212 ? 13.977 -14.977 -21.469 1 90.88 212 GLN A C 1
ATOM 1630 O O . GLN A 1 212 ? 15.117 -14.93 -21.922 1 90.88 212 GLN A O 1
ATOM 1635 N N . VAL A 1 213 ? 13.43 -16.094 -21.125 1 89 213 VAL A N 1
ATOM 1636 C CA . VAL A 1 213 ? 14.117 -17.375 -21.234 1 89 213 VAL A CA 1
ATOM 1637 C C . VAL A 1 213 ? 14.391 -17.688 -22.703 1 89 213 VAL A C 1
ATOM 1639 O O . VAL A 1 213 ? 15.492 -18.094 -23.062 1 89 213 VAL A O 1
ATOM 1642 N N . VAL A 1 214 ? 13.469 -17.453 -23.531 1 91.88 214 VAL A N 1
ATOM 1643 C CA . VAL A 1 214 ? 13.625 -17.734 -24.953 1 91.88 214 VAL A CA 1
ATOM 1644 C C . VAL A 1 214 ? 14.758 -16.875 -25.516 1 91.88 214 VAL A C 1
ATOM 1646 O O . VAL A 1 214 ? 15.555 -17.344 -26.344 1 91.88 214 VAL A O 1
ATOM 1649 N N . SER A 1 215 ? 14.82 -15.711 -25.094 1 90.31 215 SER A N 1
ATOM 1650 C CA . SER A 1 215 ? 15.844 -14.789 -25.594 1 90.31 215 SER A CA 1
ATOM 1651 C C . SER A 1 215 ? 17.25 -15.289 -25.25 1 90.31 215 SER A C 1
ATOM 1653 O O . SER A 1 215 ? 18.172 -15.141 -26.047 1 90.31 215 SER A O 1
ATOM 1655 N N . THR A 1 216 ? 17.359 -15.93 -24.141 1 86.38 216 THR A N 1
ATOM 1656 C CA . THR A 1 216 ? 18.672 -16.406 -23.719 1 86.38 216 THR A CA 1
ATOM 1657 C C . THR A 1 216 ? 19.047 -17.688 -24.469 1 86.38 216 THR A C 1
ATOM 1659 O O . THR A 1 216 ? 20.219 -18.062 -24.531 1 86.38 216 THR A O 1
ATOM 1662 N N . GLN A 1 217 ? 18.016 -18.344 -25.016 1 89.81 217 GLN A N 1
ATOM 1663 C CA . GLN A 1 217 ? 18.25 -19.625 -25.688 1 89.81 217 GLN A CA 1
ATOM 1664 C C . GLN A 1 217 ? 18.594 -19.406 -27.156 1 89.81 217 GLN A C 1
ATOM 1666 O O . GLN A 1 217 ? 19.141 -20.281 -27.812 1 89.81 217 GLN A O 1
ATOM 1671 N N . ILE A 1 218 ? 18.359 -18.25 -27.672 1 91.25 218 ILE A N 1
ATOM 1672 C CA . ILE A 1 218 ? 18.531 -17.984 -29.094 1 91.25 218 ILE A CA 1
ATOM 1673 C C . ILE A 1 218 ? 20 -18.141 -29.484 1 91.25 218 ILE A C 1
ATOM 1675 O O . ILE A 1 218 ? 20.328 -18.625 -30.562 1 91.25 218 ILE A O 1
ATOM 1679 N N . LYS A 1 219 ? 20.953 -17.812 -28.656 1 89.75 219 LYS A N 1
ATOM 1680 C CA . LYS A 1 219 ? 22.375 -17.922 -28.953 1 89.75 219 LYS A CA 1
ATOM 1681 C C . LYS A 1 219 ? 22.766 -19.375 -29.172 1 89.75 219 LYS A C 1
ATOM 1683 O O . LYS A 1 219 ? 23.547 -19.688 -30.094 1 89.75 219 LYS A O 1
ATOM 1688 N N . ASP A 1 220 ? 22.203 -20.234 -28.406 1 90.56 220 ASP A N 1
ATOM 1689 C CA . ASP A 1 220 ? 22.531 -21.656 -28.547 1 90.56 220 ASP A CA 1
ATOM 1690 C C . ASP A 1 220 ? 21.797 -22.281 -29.719 1 90.56 220 ASP A C 1
ATOM 1692 O O . ASP A 1 220 ? 22.312 -23.188 -30.375 1 90.56 220 ASP A O 1
ATOM 1696 N N . LEU A 1 221 ? 20.625 -21.781 -29.969 1 94.12 221 LEU A N 1
ATOM 1697 C CA . LEU A 1 221 ? 19.859 -22.281 -31.094 1 94.12 221 LEU A CA 1
ATOM 1698 C C . LEU A 1 221 ? 20.531 -21.938 -32.406 1 94.12 221 LEU A C 1
ATOM 1700 O O . LEU A 1 221 ? 20.516 -22.75 -33.344 1 94.12 221 LEU A O 1
ATOM 1704 N N . LEU A 1 222 ? 21.172 -20.75 -32.406 1 93.31 222 LEU A N 1
ATOM 1705 C CA . LEU A 1 222 ? 21.828 -20.281 -33.625 1 93.31 222 LEU A CA 1
ATOM 1706 C C . LEU A 1 222 ? 23.312 -20.656 -33.625 1 93.31 222 LEU A C 1
ATOM 1708 O O . LEU A 1 222 ? 23.969 -20.578 -34.656 1 93.31 222 LEU A O 1
ATOM 1712 N N . GLY A 1 223 ? 23.766 -21.109 -32.5 1 91 223 GLY A N 1
ATOM 1713 C CA . GLY A 1 223 ? 25.172 -21.484 -32.375 1 91 223 GLY A CA 1
ATOM 1714 C C . GLY A 1 223 ? 26.109 -20.297 -32.438 1 91 223 GLY A C 1
ATOM 1715 O O . GLY A 1 223 ? 27.172 -20.359 -33.031 1 91 223 GLY A O 1
ATOM 1716 N N . ILE A 1 224 ? 25.625 -19.141 -31.953 1 87.75 224 ILE A N 1
ATOM 1717 C CA . ILE A 1 224 ? 26.438 -17.938 -31.953 1 87.7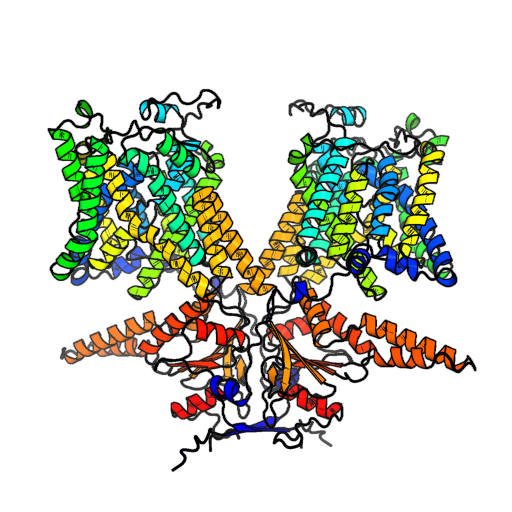5 224 ILE A CA 1
ATOM 1718 C C . ILE A 1 224 ? 26.953 -17.672 -30.547 1 87.75 224 ILE A C 1
ATOM 1720 O O . ILE A 1 224 ? 26.297 -18.016 -29.562 1 87.75 224 ILE A O 1
ATOM 1724 N N . SER A 1 225 ? 28.156 -17.25 -30.469 1 82.5 225 SER A N 1
ATOM 1725 C CA . SER A 1 225 ? 28.703 -16.828 -29.188 1 82.5 225 SER A CA 1
ATOM 1726 C C . SER A 1 225 ? 28.438 -15.352 -28.922 1 82.5 225 SER A C 1
ATOM 1728 O O . SER A 1 225 ? 28.891 -14.484 -29.688 1 82.5 225 SER A O 1
ATOM 1730 N N . LEU A 1 226 ? 27.562 -15.062 -28.062 1 81.88 226 LEU A N 1
ATOM 1731 C CA . LEU A 1 226 ? 27.219 -13.688 -27.719 1 81.88 226 LEU A CA 1
ATOM 1732 C C . LEU A 1 226 ? 27.703 -13.336 -26.312 1 81.88 226 LEU A C 1
ATOM 1734 O O . LEU A 1 226 ? 27.797 -14.211 -25.453 1 81.88 226 LEU A O 1
ATOM 1738 N N . PRO A 1 227 ? 28 -12.047 -26.125 1 76.81 227 PRO A N 1
ATOM 1739 C CA . PRO A 1 227 ? 28.359 -11.625 -24.766 1 76.81 227 PRO A CA 1
ATOM 1740 C C . PRO A 1 227 ? 27.156 -11.648 -23.812 1 76.81 227 PRO A C 1
ATOM 1742 O O . PRO A 1 227 ? 26.016 -11.492 -24.234 1 76.81 227 PRO A O 1
ATOM 1745 N N . ARG A 1 228 ? 27.422 -11.945 -22.594 1 73.62 228 ARG A N 1
ATOM 1746 C CA . ARG A 1 228 ? 26.375 -11.93 -21.562 1 73.62 228 ARG A CA 1
ATOM 1747 C C . ARG A 1 228 ? 26.234 -10.539 -20.938 1 73.62 228 ARG A C 1
ATOM 1749 O O . ARG A 1 228 ? 27.234 -9.922 -20.578 1 73.62 228 ARG A O 1
ATOM 1756 N N . TYR A 1 229 ? 25.125 -10.07 -20.984 1 74.88 229 TYR A N 1
ATOM 1757 C CA . TYR A 1 229 ? 24.875 -8.734 -20.453 1 74.88 229 TYR A CA 1
ATOM 1758 C C . TYR A 1 229 ? 24.422 -8.797 -19 1 74.88 229 TYR A C 1
ATOM 1760 O O . TYR A 1 229 ? 23.609 -9.656 -18.641 1 74.88 229 TYR A O 1
ATOM 1768 N N . LYS A 1 230 ? 25.188 -7.941 -18.281 1 75.19 230 LYS A N 1
ATOM 1769 C CA . LYS A 1 230 ? 24.812 -7.797 -16.875 1 75.19 230 LYS A CA 1
ATOM 1770 C C . LYS A 1 230 ? 23.891 -6.598 -16.672 1 75.19 230 LYS A C 1
ATOM 1772 O O . LYS A 1 230 ? 23.906 -5.656 -17.469 1 75.19 230 LYS A O 1
ATOM 1777 N N . GLY A 1 231 ? 22.875 -6.785 -15.781 1 74.12 231 GLY A N 1
ATOM 1778 C CA . GLY A 1 231 ? 22.109 -5.605 -15.391 1 74.12 231 GLY A CA 1
ATOM 1779 C C . GLY A 1 231 ? 20.719 -5.566 -16 1 74.12 231 GLY A C 1
ATOM 1780 O O . GLY A 1 231 ? 20.125 -6.613 -16.266 1 74.12 231 GLY A O 1
ATOM 1781 N N . TYR A 1 232 ? 20.266 -4.348 -16.172 1 82.5 232 TYR A N 1
ATOM 1782 C CA . TYR A 1 232 ? 18.906 -4.125 -16.641 1 82.5 232 TYR A CA 1
ATOM 1783 C C . TYR A 1 232 ? 18.875 -3.977 -18.156 1 82.5 232 TYR A C 1
ATOM 1785 O O . TYR A 1 232 ? 19.891 -3.641 -18.781 1 82.5 232 TYR A O 1
ATOM 1793 N N . PHE A 1 233 ? 17.844 -4.391 -18.891 1 88.25 233 PHE A N 1
ATOM 1794 C CA . PHE A 1 233 ? 17.594 -4.285 -20.328 1 88.25 233 PHE A CA 1
ATOM 1795 C C . PHE A 1 233 ? 18.453 -5.297 -21.094 1 88.25 233 PHE A C 1
ATOM 1797 O O . PHE A 1 233 ? 18.922 -5.004 -22.188 1 88.25 233 PHE A O 1
ATOM 1804 N N . ALA A 1 234 ? 18.75 -6.41 -20.469 1 84 234 ALA A N 1
ATOM 1805 C CA . ALA A 1 234 ? 19.562 -7.461 -21.062 1 84 234 ALA A CA 1
ATOM 1806 C C . ALA A 1 234 ? 18.938 -7.996 -22.344 1 84 234 ALA A C 1
ATOM 1808 O O . ALA A 1 234 ? 19.641 -8.32 -23.297 1 84 234 ALA A O 1
ATOM 1809 N N . LEU A 1 235 ? 17.656 -8.109 -22.344 1 88.62 235 LEU A N 1
ATOM 1810 C CA . LEU A 1 235 ? 16.969 -8.648 -23.516 1 88.62 235 LEU A CA 1
ATOM 1811 C C . LEU A 1 235 ? 17.172 -7.746 -24.734 1 88.62 235 LEU A C 1
ATOM 1813 O O . LEU A 1 235 ? 17.406 -8.234 -25.844 1 88.62 235 LEU A O 1
ATOM 1817 N N . VAL A 1 236 ? 17.094 -6.441 -24.516 1 88.56 236 VAL A N 1
ATOM 1818 C CA . VAL A 1 236 ? 17.219 -5.488 -25.609 1 88.56 236 VAL A CA 1
ATOM 1819 C C . VAL A 1 236 ? 18.625 -5.582 -26.219 1 88.56 236 VAL A C 1
ATOM 1821 O O . VAL A 1 236 ? 18.766 -5.648 -27.438 1 88.56 236 VAL A O 1
ATOM 1824 N N . TYR A 1 237 ? 19.609 -5.68 -25.391 1 87.94 237 TYR A N 1
ATOM 1825 C CA . TYR A 1 237 ? 20.984 -5.777 -25.859 1 87.94 237 TYR A CA 1
ATOM 1826 C C . TYR A 1 237 ? 21.234 -7.113 -26.547 1 87.94 237 TYR A C 1
ATOM 1828 O O . TYR A 1 237 ? 21.938 -7.18 -27.547 1 87.94 237 TYR A O 1
ATOM 1836 N N . THR A 1 238 ? 20.688 -8.172 -26 1 87.81 238 THR A N 1
ATOM 1837 C CA . THR A 1 238 ? 20.859 -9.5 -26.578 1 87.81 238 THR A CA 1
ATOM 1838 C C . THR A 1 238 ? 20.25 -9.562 -27.969 1 87.81 238 THR A C 1
ATOM 1840 O O . THR A 1 238 ? 20.844 -10.141 -28.875 1 87.81 238 THR A O 1
ATOM 1843 N N . VAL A 1 239 ? 19.109 -8.953 -28.125 1 89.06 239 VAL A N 1
ATOM 1844 C CA . VAL A 1 239 ? 18.422 -8.969 -29.406 1 89.06 239 VAL A CA 1
ATOM 1845 C C . VAL A 1 239 ? 19.234 -8.164 -30.438 1 89.06 239 VAL A C 1
ATOM 1847 O O . VAL A 1 239 ? 19.375 -8.578 -31.578 1 89.06 239 VAL A O 1
ATOM 1850 N N . ILE A 1 240 ? 19.766 -7.07 -29.984 1 90.38 240 ILE A N 1
ATOM 1851 C CA . ILE A 1 240 ? 20.578 -6.246 -30.859 1 90.38 240 ILE A CA 1
ATOM 1852 C C . ILE A 1 240 ? 21.828 -7.023 -31.297 1 90.38 240 ILE A C 1
ATOM 1854 O O . ILE A 1 240 ? 22.188 -7.02 -32.469 1 90.38 240 ILE A O 1
ATOM 1858 N N . ASP A 1 241 ? 22.359 -7.738 -30.422 1 89.25 241 ASP A N 1
ATOM 1859 C CA . ASP A 1 241 ? 23.578 -8.5 -30.703 1 89.25 241 ASP A CA 1
ATOM 1860 C C . ASP A 1 241 ? 23.266 -9.688 -31.625 1 89.25 241 ASP A C 1
ATOM 1862 O O . ASP A 1 241 ? 24.094 -10.055 -32.469 1 89.25 241 ASP A O 1
ATOM 1866 N N . ILE A 1 242 ? 22.203 -10.266 -31.406 1 90 242 ILE A N 1
ATOM 1867 C CA . ILE A 1 242 ? 21.797 -11.383 -32.25 1 90 242 ILE A CA 1
ATOM 1868 C C . ILE A 1 242 ? 21.656 -10.906 -33.719 1 90 242 ILE A C 1
ATOM 1870 O O . ILE A 1 242 ? 22.125 -11.555 -34.625 1 90 242 ILE A O 1
ATOM 1874 N N . ILE A 1 243 ? 21.047 -9.766 -33.844 1 90.69 243 ILE A N 1
ATOM 1875 C CA . ILE A 1 243 ? 20.828 -9.219 -35.188 1 90.69 243 ILE A CA 1
ATOM 1876 C C . ILE A 1 243 ? 22.156 -8.859 -35.812 1 90.69 243 ILE A C 1
ATOM 1878 O O . ILE A 1 243 ? 22.375 -9.094 -37.031 1 90.69 243 ILE A O 1
ATOM 1882 N N . LYS A 1 244 ? 23.047 -8.414 -35.031 1 91.12 244 LYS A N 1
ATOM 1883 C CA . LYS A 1 244 ? 24.344 -7.988 -35.531 1 91.12 244 LYS A CA 1
ATOM 1884 C C . LYS A 1 244 ? 25.219 -9.188 -35.875 1 91.12 244 LYS A C 1
ATOM 1886 O O . LYS A 1 244 ? 26.078 -9.109 -36.781 1 91.12 244 LYS A O 1
ATOM 1891 N N . ASN A 1 245 ? 25 -10.32 -35.219 1 90.31 245 ASN A N 1
ATOM 1892 C CA . ASN A 1 245 ? 25.891 -11.469 -35.406 1 90.31 245 ASN A CA 1
ATOM 1893 C C . ASN A 1 245 ? 25.188 -12.609 -36.125 1 90.31 245 ASN A C 1
ATOM 1895 O O . ASN A 1 245 ? 25.625 -13.758 -36.062 1 90.31 245 ASN A O 1
ATOM 1899 N N . LEU A 1 246 ? 24.172 -12.375 -36.781 1 89.94 246 LEU A N 1
ATOM 1900 C CA . LEU A 1 246 ? 23.406 -13.391 -37.469 1 89.94 246 LEU A CA 1
ATOM 1901 C C . LEU A 1 246 ? 24.234 -14.047 -38.562 1 89.94 246 LEU A C 1
ATOM 1903 O O . LEU A 1 246 ? 24.016 -15.211 -38.906 1 89.94 246 LEU A O 1
ATOM 1907 N N . GLU A 1 247 ? 25.219 -13.305 -39.031 1 89.81 247 GLU A N 1
ATOM 1908 C CA . GLU A 1 247 ? 26.078 -13.82 -40.094 1 89.81 247 GLU A CA 1
ATOM 1909 C C . GLU A 1 247 ? 27.031 -14.891 -39.594 1 89.81 247 GLU A C 1
ATOM 1911 O O . GLU A 1 247 ? 27.453 -15.758 -40.344 1 89.81 247 GLU A O 1
ATOM 1916 N N . LYS A 1 248 ? 27.281 -14.883 -38.312 1 90.06 248 LYS A N 1
ATOM 1917 C CA . LYS A 1 248 ? 28.219 -15.836 -37.719 1 90.06 248 LYS A CA 1
ATOM 1918 C C . LYS A 1 248 ? 27.484 -17.078 -37.188 1 90.06 248 LYS A C 1
ATOM 1920 O O . LYS A 1 248 ? 28.078 -17.922 -36.531 1 90.06 248 LYS A O 1
ATOM 1925 N N . ALA A 1 249 ? 26.297 -17.234 -37.594 1 92.5 249 ALA A N 1
ATOM 1926 C CA . ALA A 1 249 ? 25.5 -18.359 -37.125 1 92.5 249 ALA A CA 1
ATOM 1927 C C . ALA A 1 249 ? 25.984 -19.672 -37.688 1 92.5 249 ALA A C 1
ATOM 1929 O O . ALA A 1 249 ? 26.406 -19.734 -38.844 1 92.5 249 ALA A O 1
ATOM 1930 N N . ASN A 1 250 ? 25.984 -20.672 -36.844 1 93.38 250 ASN A N 1
ATOM 1931 C CA . ASN A 1 250 ? 26.359 -22.016 -37.281 1 93.38 250 ASN A CA 1
ATOM 1932 C C . ASN A 1 250 ? 25.188 -22.734 -37.969 1 93.38 250 ASN A C 1
ATOM 1934 O O . ASN A 1 250 ? 24.203 -23.078 -37.312 1 93.38 250 ASN A O 1
ATOM 1938 N N . HIS A 1 251 ? 25.281 -23.047 -39.156 1 93.38 251 HIS A N 1
ATOM 1939 C CA . HIS A 1 251 ? 24.203 -23.625 -39.969 1 93.38 251 HIS A CA 1
ATOM 1940 C C . HIS A 1 251 ? 23.844 -25.031 -39.469 1 93.38 251 HIS A C 1
ATOM 1942 O O . HIS A 1 251 ? 22.688 -25.438 -39.531 1 93.38 251 HIS A O 1
ATOM 1948 N N . VAL A 1 252 ? 24.844 -25.719 -38.969 1 93.75 252 VAL A N 1
ATOM 1949 C CA . VAL A 1 252 ? 24.594 -27.062 -38.469 1 93.75 252 VAL A CA 1
ATOM 1950 C C . VAL A 1 252 ? 23.797 -26.984 -37.156 1 93.75 252 VAL A C 1
ATOM 1952 O O . VAL A 1 252 ? 22.859 -27.766 -36.938 1 93.75 252 VAL A O 1
ATOM 1955 N N . ALA A 1 253 ? 24.156 -26.031 -36.344 1 94.25 253 ALA A N 1
ATOM 1956 C CA . ALA A 1 253 ? 23.422 -25.828 -35.094 1 94.25 253 ALA A CA 1
ATOM 1957 C C . ALA A 1 253 ? 21.969 -25.453 -35.375 1 94.25 253 ALA A C 1
ATOM 1959 O O . ALA A 1 253 ? 21.062 -25.922 -34.719 1 94.25 253 ALA A O 1
ATOM 1960 N N . ILE A 1 254 ? 21.766 -24.656 -36.375 1 95.44 254 ILE A N 1
ATOM 1961 C CA . ILE A 1 254 ? 20.422 -24.234 -36.75 1 95.44 254 ILE A CA 1
ATOM 1962 C C . ILE A 1 254 ? 19.609 -25.422 -37.25 1 95.44 254 ILE A C 1
ATOM 1964 O O . ILE A 1 254 ? 18.438 -25.594 -36.875 1 95.44 254 ILE A O 1
ATOM 1968 N N . LEU A 1 255 ? 20.266 -26.188 -37.969 1 95.25 255 LEU A N 1
ATOM 1969 C CA . LEU A 1 255 ? 19.609 -27.359 -38.531 1 95.25 255 LEU A CA 1
ATOM 1970 C C . LEU A 1 255 ? 19.203 -28.328 -37.406 1 95.25 255 LEU A C 1
ATOM 1972 O O . LEU A 1 255 ? 18.078 -28.828 -37.406 1 95.25 255 LEU A O 1
ATOM 1976 N N . ILE A 1 256 ? 20.109 -28.594 -36.562 1 94.88 256 ILE A N 1
ATOM 1977 C CA . ILE A 1 256 ? 19.828 -29.484 -35.438 1 94.88 256 ILE A CA 1
ATOM 1978 C C . ILE A 1 256 ? 18.688 -28.922 -34.594 1 94.88 256 ILE A C 1
ATOM 1980 O O . ILE A 1 256 ? 17.781 -29.672 -34.188 1 94.88 256 ILE A O 1
ATOM 1984 N N . SER A 1 257 ? 18.734 -27.641 -34.344 1 96.38 257 SER A N 1
ATOM 1985 C CA . SER A 1 257 ? 17.703 -27 -33.562 1 96.38 257 SER A CA 1
ATOM 1986 C C . SER A 1 257 ? 16.344 -27.078 -34.219 1 96.38 257 SER A C 1
ATOM 1988 O O . SER A 1 257 ? 15.344 -27.391 -33.562 1 96.38 257 SER A O 1
ATOM 1990 N N . VAL A 1 258 ? 16.281 -26.812 -35.5 1 96.31 258 VAL A N 1
ATOM 1991 C CA . VAL A 1 258 ? 15.016 -26.844 -36.219 1 96.31 258 VAL A CA 1
ATOM 1992 C C . VAL A 1 258 ? 14.438 -28.266 -36.219 1 96.31 258 VAL A C 1
ATOM 1994 O O . VAL A 1 258 ? 13.234 -28.438 -35.969 1 96.31 258 VAL A O 1
ATOM 1997 N N . ILE A 1 259 ? 15.289 -29.203 -36.344 1 95.25 259 ILE A N 1
ATOM 1998 C CA . ILE A 1 259 ? 14.852 -30.594 -36.375 1 95.25 259 ILE A CA 1
ATOM 1999 C C . ILE A 1 259 ? 14.359 -30.984 -34.969 1 95.25 259 ILE A C 1
ATOM 2001 O O . ILE A 1 259 ? 13.305 -31.625 -34.844 1 95.25 259 ILE A O 1
ATOM 2005 N N . ALA A 1 260 ? 15.172 -30.672 -34.031 1 95.31 260 ALA A N 1
ATOM 2006 C CA . ALA A 1 260 ? 14.789 -31 -32.656 1 95.31 260 ALA A CA 1
ATOM 2007 C C . ALA A 1 260 ? 13.469 -30.344 -32.281 1 95.31 260 ALA A C 1
ATOM 2009 O O . ALA A 1 260 ? 12.586 -30.984 -31.703 1 95.31 260 ALA A O 1
ATOM 2010 N N . ILE A 1 261 ? 13.266 -29.094 -32.562 1 95.62 261 ILE A N 1
ATOM 2011 C CA . ILE A 1 261 ? 12.055 -28.359 -32.25 1 95.62 261 ILE A CA 1
ATOM 2012 C C . ILE A 1 261 ? 10.867 -28.969 -33 1 95.62 261 ILE A C 1
ATOM 2014 O O . ILE A 1 261 ? 9.789 -29.141 -32.438 1 95.62 261 ILE A O 1
ATOM 2018 N N . LEU A 1 262 ? 11.078 -29.281 -34.219 1 94.56 262 LEU A N 1
ATOM 2019 C CA . LEU A 1 262 ? 10.016 -29.875 -35.031 1 94.56 262 LEU A CA 1
ATOM 2020 C C . LEU A 1 262 ? 9.57 -31.203 -34.469 1 94.56 262 LEU A C 1
ATOM 2022 O O . LEU A 1 262 ? 8.375 -31.484 -34.344 1 94.56 262 LEU A O 1
ATOM 2026 N N . ILE A 1 263 ? 10.508 -32 -34.125 1 93 263 ILE A N 1
ATOM 2027 C CA . ILE A 1 263 ? 10.203 -33.312 -33.562 1 93 263 ILE A CA 1
ATOM 2028 C C . ILE A 1 263 ? 9.43 -33.156 -32.25 1 93 263 ILE A C 1
ATOM 2030 O O . ILE A 1 263 ? 8.438 -33.844 -32 1 93 263 ILE A O 1
ATOM 2034 N N . LEU A 1 264 ? 9.891 -32.312 -31.422 1 92.94 264 LEU A N 1
ATOM 2035 C CA . LEU A 1 264 ? 9.258 -32.062 -30.125 1 92.94 264 LEU A CA 1
ATOM 2036 C C . LEU A 1 264 ? 7.852 -31.5 -30.312 1 92.94 264 LEU A C 1
ATOM 2038 O O . LEU A 1 264 ? 6.914 -31.922 -29.625 1 92.94 264 LEU A O 1
ATOM 2042 N N . CYS A 1 265 ? 7.695 -30.594 -31.25 1 92.44 265 CYS A N 1
ATOM 2043 C CA . CYS A 1 265 ? 6.398 -29.969 -31.516 1 92.44 265 CYS A CA 1
ATOM 2044 C C . CYS A 1 265 ? 5.418 -30.984 -32.094 1 92.44 265 CYS A C 1
ATOM 2046 O O . CYS A 1 265 ? 4.242 -31 -31.719 1 92.44 265 CYS A O 1
ATOM 2048 N N . ILE A 1 266 ? 5.883 -31.766 -33 1 91.31 266 ILE A N 1
ATOM 2049 C CA . ILE A 1 266 ? 5.039 -32.781 -33.594 1 91.31 266 ILE A CA 1
ATOM 2050 C C . ILE A 1 266 ? 4.586 -33.781 -32.531 1 91.31 266 ILE A C 1
ATOM 2052 O O . ILE A 1 266 ? 3.432 -34.219 -32.531 1 91.31 266 ILE A O 1
ATOM 2056 N N . ASN A 1 267 ? 5.434 -34.156 -31.75 1 89 267 ASN A N 1
ATOM 2057 C CA . ASN A 1 267 ? 5.07 -35.062 -30.672 1 89 267 ASN A CA 1
ATOM 2058 C C . ASN A 1 267 ? 4.012 -34.438 -29.766 1 89 267 ASN A C 1
ATOM 2060 O O . ASN A 1 267 ? 3.039 -35.094 -29.391 1 89 267 ASN A O 1
ATOM 2064 N N . ASN A 1 268 ? 4.191 -33.219 -29.406 1 86.25 268 ASN A N 1
ATOM 2065 C CA . ASN A 1 268 ? 3.287 -32.562 -28.469 1 86.25 268 ASN A CA 1
ATOM 2066 C C . ASN A 1 268 ? 1.905 -32.344 -29.078 1 86.25 268 ASN A C 1
ATOM 2068 O O . ASN A 1 268 ? 0.893 -32.438 -28.391 1 86.25 268 ASN A O 1
ATOM 2072 N N . GLU A 1 269 ? 1.813 -32.156 -30.359 1 86.19 269 GLU A N 1
ATOM 2073 C CA . GLU A 1 269 ? 0.544 -31.797 -30.984 1 86.19 269 GLU A CA 1
ATOM 2074 C C . GLU A 1 269 ? -0.157 -33.031 -31.547 1 86.19 269 GLU A C 1
ATOM 2076 O O . GLU A 1 269 ? -1.388 -33.094 -31.609 1 86.19 269 GLU A O 1
ATOM 2081 N N . ILE A 1 270 ? 0.589 -34 -31.969 1 86.19 270 ILE A N 1
ATOM 2082 C CA . ILE A 1 270 ? -0.033 -35.094 -32.719 1 86.19 270 ILE A CA 1
ATOM 2083 C C . ILE A 1 270 ? 0.125 -36.375 -31.922 1 86.19 270 ILE A C 1
ATOM 2085 O O . ILE A 1 270 ? -0.866 -37.031 -31.562 1 86.19 270 ILE A O 1
ATOM 2089 N N . LEU A 1 271 ? 1.365 -36.719 -31.656 1 83.75 271 LEU A N 1
ATOM 2090 C CA . LEU A 1 271 ? 1.652 -38.031 -31.109 1 83.75 271 LEU A CA 1
ATOM 2091 C C . LEU A 1 271 ? 1.133 -38.156 -29.688 1 83.75 271 LEU A C 1
ATOM 2093 O O . LEU A 1 271 ? 0.616 -39.188 -29.297 1 83.75 271 LEU A O 1
ATOM 2097 N N . LYS A 1 272 ? 1.321 -37.125 -28.906 1 82.62 272 LYS A N 1
ATOM 2098 C CA . LYS A 1 272 ? 0.934 -37.156 -27.5 1 82.62 272 LYS A CA 1
ATOM 2099 C C . LYS A 1 272 ? -0.563 -37.406 -27.344 1 82.62 272 LYS A C 1
ATOM 2101 O O . LYS A 1 272 ? -0.975 -38.312 -26.594 1 82.62 272 LYS A O 1
ATOM 2106 N N . PRO A 1 273 ? -1.472 -36.688 -28.062 1 81.56 273 PRO A N 1
ATOM 2107 C CA . PRO A 1 273 ? -2.906 -36.969 -27.938 1 81.56 273 PRO A CA 1
ATOM 2108 C C . PRO A 1 273 ? -3.291 -38.344 -28.438 1 81.56 273 PRO A C 1
ATOM 2110 O O . PRO A 1 273 ? -4.207 -38.969 -27.906 1 81.56 273 PRO A O 1
ATOM 2113 N N . ILE A 1 274 ? -2.574 -38.844 -29.375 1 83.69 274 ILE A N 1
ATOM 2114 C CA . ILE A 1 274 ? -2.869 -40.125 -29.953 1 83.69 274 ILE A CA 1
ATOM 2115 C C . ILE A 1 274 ? -2.477 -41.219 -28.953 1 83.69 274 ILE A C 1
ATOM 2117 O O . ILE A 1 274 ? -3.225 -42.188 -28.75 1 83.69 274 ILE A O 1
ATOM 2121 N N . VAL A 1 275 ? -1.331 -41.094 -28.406 1 82.19 275 VAL A N 1
ATOM 2122 C CA . VAL A 1 275 ? -0.826 -42.094 -27.469 1 82.19 275 VAL A CA 1
ATOM 2123 C C . VAL A 1 275 ? -1.629 -42.031 -26.172 1 82.19 275 VAL A C 1
ATOM 2125 O O . VAL A 1 275 ? -1.835 -43.062 -25.516 1 82.19 275 VAL A O 1
ATOM 2128 N N . ALA A 1 276 ? -2.055 -40.812 -25.797 1 78.5 276 ALA A N 1
ATOM 2129 C CA . ALA A 1 276 ? -2.83 -40.625 -24.562 1 78.5 276 ALA A CA 1
ATOM 2130 C C . ALA A 1 276 ? -4.137 -41.406 -24.625 1 78.5 276 ALA A C 1
ATOM 2132 O O . ALA A 1 276 ? -4.66 -41.844 -23.578 1 78.5 276 ALA A O 1
ATOM 2133 N N . LYS A 1 277 ? -4.676 -41.625 -25.828 1 76.81 277 LYS A N 1
ATOM 2134 C CA . LYS A 1 277 ? -5.898 -42.406 -26 1 76.81 277 LYS A CA 1
ATOM 2135 C C . LYS A 1 277 ? -5.633 -43.906 -25.828 1 76.81 277 LYS A C 1
ATOM 2137 O O . LYS A 1 277 ? -6.539 -44.656 -25.484 1 76.81 277 LYS A O 1
ATOM 2142 N N . ARG A 1 278 ? -4.355 -44.219 -26.078 1 78.56 278 ARG A N 1
ATOM 2143 C CA . ARG A 1 278 ? -4.059 -45.656 -26.094 1 78.56 278 ARG A CA 1
ATOM 2144 C C . ARG A 1 278 ? -3.348 -46.094 -24.812 1 78.56 278 ARG A C 1
ATOM 2146 O O . ARG A 1 278 ? -3.535 -47.219 -24.328 1 78.56 278 ARG A O 1
ATOM 2153 N N . THR A 1 279 ? -2.377 -45.25 -24.391 1 76.5 279 THR A N 1
ATOM 2154 C CA . THR A 1 279 ? -1.613 -45.594 -23.188 1 76.5 279 THR A CA 1
ATOM 2155 C C . THR A 1 279 ? -1.595 -44.406 -22.203 1 76.5 279 THR A C 1
ATOM 2157 O O . THR A 1 279 ? -1.678 -43.25 -22.609 1 76.5 279 THR A O 1
ATOM 2160 N N . SER A 1 280 ? -1.63 -44.812 -20.969 1 74.88 280 SER A N 1
ATOM 2161 C CA . SER A 1 280 ? -1.596 -43.812 -19.922 1 74.88 280 SER A CA 1
ATOM 2162 C C . SER A 1 280 ? -0.2 -43.219 -19.766 1 74.88 280 SER A C 1
ATOM 2164 O O . SER A 1 280 ? -0.025 -42.188 -19.109 1 74.88 280 SER A O 1
ATOM 2166 N N . ILE A 1 281 ? 0.863 -43.781 -20.344 1 75.94 281 ILE A N 1
ATOM 2167 C CA . ILE A 1 281 ? 2.23 -43.281 -20.188 1 75.94 281 ILE A CA 1
ATOM 2168 C C . ILE A 1 281 ? 2.623 -42.469 -21.422 1 75.94 281 ILE A C 1
ATOM 2170 O O . ILE A 1 281 ? 2.684 -43 -22.531 1 75.94 281 ILE A O 1
ATOM 2174 N N . PRO A 1 282 ? 2.859 -41.25 -21.219 1 78.88 282 PRO A N 1
ATOM 2175 C CA . PRO A 1 282 ? 3.258 -40.438 -22.359 1 78.88 282 PRO A CA 1
ATOM 2176 C C . PRO A 1 282 ? 4.672 -40.75 -22.844 1 78.88 282 PRO A C 1
ATOM 2178 O O . PRO A 1 282 ? 5.492 -41.25 -22.078 1 78.88 282 PRO A O 1
ATOM 2181 N N . ILE A 1 283 ? 4.938 -40.625 -24.062 1 79.5 283 ILE A N 1
ATOM 2182 C CA . ILE A 1 283 ? 6.262 -40.812 -24.641 1 79.5 283 ILE A CA 1
ATOM 2183 C C . ILE A 1 283 ? 7.199 -39.719 -24.172 1 79.5 283 ILE A C 1
ATOM 2185 O O . ILE A 1 283 ? 6.914 -38.531 -24.359 1 79.5 283 ILE A O 1
ATOM 2189 N N . PRO A 1 284 ? 8.258 -40.125 -23.531 1 82.69 284 PRO A N 1
ATOM 2190 C CA . PRO A 1 284 ? 9.227 -39.094 -23.094 1 82.69 284 PRO A CA 1
ATOM 2191 C C . PRO A 1 284 ? 10.07 -38.562 -24.25 1 82.69 284 PRO A C 1
ATOM 2193 O O . PRO A 1 284 ? 11.273 -38.812 -24.297 1 82.69 284 PRO A O 1
ATOM 2196 N N . ILE A 1 285 ? 9.461 -37.75 -25 1 85.88 285 ILE A N 1
ATOM 2197 C CA . ILE A 1 285 ? 10.086 -37.281 -26.234 1 85.88 285 ILE A CA 1
ATOM 2198 C C . ILE A 1 285 ? 11.32 -36.438 -25.906 1 85.88 285 ILE A C 1
ATOM 2200 O O . ILE A 1 285 ? 12.289 -36.438 -26.672 1 85.88 285 ILE A O 1
ATOM 2204 N N . GLU A 1 286 ? 11.312 -35.719 -24.844 1 87.69 286 GLU A N 1
ATOM 2205 C CA . GLU A 1 286 ? 12.461 -34.906 -24.469 1 87.69 286 GLU A CA 1
ATOM 2206 C C . GLU A 1 286 ? 13.688 -35.75 -24.188 1 87.69 286 GLU A C 1
ATOM 2208 O O . GLU A 1 286 ? 14.797 -35.406 -24.594 1 87.69 286 GLU A O 1
ATOM 2213 N N . LEU A 1 287 ? 13.469 -36.875 -23.516 1 87.06 287 LEU A N 1
ATOM 2214 C CA . LEU A 1 287 ? 14.578 -37.781 -23.25 1 87.06 287 LEU A CA 1
ATOM 2215 C C . LEU A 1 287 ? 15.102 -38.406 -24.547 1 87.06 287 LEU A C 1
ATOM 2217 O O . LEU A 1 287 ? 16.312 -38.531 -24.719 1 87.06 287 LEU A O 1
ATOM 2221 N N . VAL A 1 288 ? 14.211 -38.719 -25.344 1 89.81 288 VAL A N 1
ATOM 2222 C CA . VAL A 1 288 ? 14.602 -39.281 -26.641 1 89.81 288 VAL A CA 1
ATOM 2223 C C . VAL A 1 288 ? 15.445 -38.25 -27.406 1 89.81 288 VAL A C 1
ATOM 2225 O O . VAL A 1 288 ? 16.453 -38.625 -28.031 1 89.81 288 VAL A O 1
ATOM 2228 N N . ALA A 1 289 ? 14.992 -37.062 -27.359 1 91 289 ALA A N 1
ATOM 2229 C CA . ALA A 1 289 ? 15.727 -36 -28.062 1 91 289 ALA A CA 1
ATOM 2230 C C . ALA A 1 289 ? 17.125 -35.844 -27.484 1 91 289 ALA A C 1
ATOM 2232 O O . ALA A 1 289 ? 18.109 -35.719 -28.219 1 91 289 ALA A O 1
ATOM 2233 N N . VAL A 1 290 ? 17.297 -35.875 -26.219 1 90.31 290 VAL A N 1
ATOM 2234 C CA . VAL A 1 290 ? 18.562 -35.688 -25.547 1 90.31 290 VAL A CA 1
ATOM 2235 C C . VAL A 1 290 ? 19.469 -36.906 -25.797 1 90.31 290 VAL A C 1
ATOM 2237 O O . VAL A 1 290 ? 20.656 -36.75 -26.094 1 90.31 290 VAL A O 1
ATOM 2240 N N . VAL A 1 291 ? 18.969 -38.094 -25.703 1 91.5 291 VAL A N 1
ATOM 2241 C CA . VAL A 1 291 ? 19.734 -39.312 -25.922 1 91.5 291 VAL A CA 1
ATOM 2242 C C . VAL A 1 291 ? 20.172 -39.375 -27.375 1 91.5 291 VAL A C 1
ATOM 2244 O O . VAL A 1 291 ? 21.344 -39.656 -27.672 1 91.5 291 VAL A O 1
ATOM 2247 N N . SER A 1 292 ? 19.219 -39.125 -28.234 1 93.69 292 SER A N 1
ATOM 2248 C CA . SER A 1 292 ? 19.547 -39.156 -29.656 1 93.69 292 SER A CA 1
ATOM 2249 C C . SER A 1 292 ? 20.562 -38.094 -30 1 93.69 292 SER A C 1
ATOM 2251 O O . SER A 1 292 ? 21.5 -38.312 -30.766 1 93.69 292 SER A O 1
ATOM 2253 N N . GLY A 1 293 ? 20.312 -36.906 -29.484 1 92.94 293 GLY A N 1
ATOM 2254 C CA . GLY A 1 293 ? 21.266 -35.844 -29.703 1 92.94 293 GLY A CA 1
ATOM 2255 C C . GLY A 1 293 ? 22.672 -36.188 -29.203 1 92.94 293 GLY A C 1
ATOM 2256 O O . GLY A 1 293 ? 23.656 -35.875 -29.875 1 92.94 293 GLY A O 1
ATOM 2257 N N . THR A 1 294 ? 22.766 -36.812 -28.094 1 93.06 294 THR A N 1
ATOM 2258 C CA . THR A 1 294 ? 24.047 -37.25 -27.531 1 93.06 294 THR A CA 1
ATOM 2259 C C . THR A 1 294 ? 24.734 -38.25 -28.422 1 93.06 294 THR A C 1
ATOM 2261 O O . THR A 1 294 ? 25.922 -38.156 -28.703 1 93.06 294 THR A O 1
ATOM 2264 N N . LEU A 1 295 ? 23.969 -39.219 -28.906 1 94.38 295 LEU A N 1
ATOM 2265 C CA . LEU A 1 295 ? 24.516 -40.281 -29.75 1 94.38 295 LEU A CA 1
ATOM 2266 C C . LEU A 1 295 ? 25 -39.719 -31.094 1 94.38 295 LEU A C 1
ATOM 2268 O O . LEU A 1 295 ? 26.062 -40.094 -31.562 1 94.38 295 LEU A O 1
ATOM 2272 N N . ILE A 1 296 ? 24.188 -38.875 -31.594 1 94.19 296 ILE A N 1
ATOM 2273 C CA . ILE A 1 296 ? 24.562 -38.281 -32.875 1 94.19 296 ILE A CA 1
ATOM 2274 C C . ILE A 1 296 ? 25.828 -37.469 -32.719 1 94.19 296 ILE A C 1
ATOM 2276 O O . ILE A 1 296 ? 26.719 -37.5 -33.562 1 94.19 296 ILE A O 1
ATOM 2280 N N . SER A 1 297 ? 25.891 -36.719 -31.719 1 94.38 297 SER A N 1
ATOM 2281 C CA . SER A 1 297 ? 27.047 -35.875 -31.469 1 94.38 297 SER A CA 1
ATOM 2282 C C . SER A 1 297 ? 28.297 -36.719 -31.219 1 94.38 297 SER A C 1
ATOM 2284 O O . SER A 1 297 ? 29.391 -36.375 -31.672 1 94.38 297 SER A O 1
ATOM 2286 N N . GLN A 1 298 ? 28.141 -37.844 -30.531 1 91.88 298 GLN A N 1
ATOM 2287 C CA . GLN A 1 298 ? 29.25 -38.719 -30.219 1 91.88 298 GLN A CA 1
ATOM 2288 C C . GLN A 1 298 ? 29.781 -39.438 -31.469 1 91.88 298 GLN A C 1
ATOM 2290 O O . GLN A 1 298 ? 30.984 -39.5 -31.688 1 91.88 298 GLN A O 1
ATOM 2295 N N . TYR A 1 299 ? 28.922 -39.844 -32.312 1 93.19 299 TYR A N 1
ATOM 2296 C CA . TYR A 1 299 ? 29.328 -40.656 -33.469 1 93.19 299 TYR A CA 1
ATOM 2297 C C . TYR A 1 299 ? 29.734 -39.781 -34.656 1 93.19 299 TYR A C 1
ATOM 2299 O O . TYR A 1 299 ? 30.594 -40.156 -35.438 1 93.19 299 TYR A O 1
ATOM 2307 N N . PHE A 1 300 ? 29.188 -38.594 -34.719 1 92.56 300 PHE A N 1
ATOM 2308 C CA . PHE A 1 300 ? 29.5 -37.719 -35.844 1 92.56 300 PHE A CA 1
ATOM 2309 C C . PHE A 1 300 ? 30.484 -36.625 -35.438 1 92.56 300 PHE A C 1
ATOM 2311 O O . PHE A 1 300 ? 30.828 -35.781 -36.25 1 92.56 300 PHE A O 1
ATOM 2318 N N . PHE A 1 301 ? 30.953 -36.625 -34.219 1 90.75 301 PHE A N 1
ATOM 2319 C CA . PHE A 1 301 ? 31.922 -35.656 -33.719 1 90.75 301 PHE A CA 1
ATOM 2320 C C . PHE A 1 301 ? 31.516 -34.25 -34.062 1 90.75 301 PHE A C 1
ATOM 2322 O O . PHE A 1 301 ? 32.312 -33.5 -34.625 1 90.75 301 PHE A O 1
ATOM 2329 N N . LEU A 1 302 ? 30.406 -33.906 -33.719 1 90.44 302 LEU A N 1
ATOM 2330 C CA . LEU A 1 302 ? 29.828 -32.625 -34.062 1 90.44 302 LEU A CA 1
ATOM 2331 C C . LEU A 1 302 ? 30.609 -31.469 -33.469 1 90.44 302 LEU A C 1
ATOM 2333 O O . LEU A 1 302 ? 30.719 -30.406 -34.062 1 90.44 302 LEU A O 1
ATOM 2337 N N . SER A 1 303 ? 31.125 -31.625 -32.312 1 89.12 303 SER A N 1
ATOM 2338 C CA . SER A 1 303 ? 31.875 -30.578 -31.656 1 89.12 303 SER A CA 1
ATOM 2339 C C . SER A 1 303 ? 33.188 -30.281 -32.375 1 89.12 303 SER A C 1
ATOM 2341 O O . SER A 1 303 ? 33.531 -29.109 -32.562 1 89.12 303 SER A O 1
ATOM 2343 N N . GLU A 1 304 ? 33.844 -31.25 -32.844 1 88.19 304 GLU A N 1
ATOM 2344 C CA . GLU A 1 304 ? 35.125 -31.109 -33.5 1 88.19 304 GLU A CA 1
ATOM 2345 C C . GLU A 1 304 ? 35 -30.734 -34.969 1 88.19 304 GLU A C 1
ATOM 2347 O O . GLU A 1 304 ? 35.719 -29.859 -35.438 1 88.19 304 GLU A O 1
ATOM 2352 N N . ASN A 1 305 ? 34 -31.297 -35.562 1 90.81 305 ASN A N 1
ATOM 2353 C CA . ASN A 1 305 ? 33.906 -31.141 -37 1 90.81 305 ASN A CA 1
ATOM 2354 C C . ASN A 1 305 ? 33.062 -29.906 -37.375 1 90.81 305 ASN A C 1
ATOM 2356 O O . ASN A 1 305 ? 33.281 -29.297 -38.406 1 90.81 305 ASN A O 1
ATOM 2360 N N . TYR A 1 306 ? 32.156 -29.578 -36.594 1 90.69 306 TYR A N 1
ATOM 2361 C CA . TYR A 1 306 ? 31.219 -28.531 -37 1 90.69 306 TYR A CA 1
ATOM 2362 C C . TYR A 1 306 ? 31.188 -27.391 -36 1 90.69 306 TYR A C 1
ATOM 2364 O O . TYR A 1 306 ? 30.422 -26.438 -36.156 1 90.69 306 TYR A O 1
ATOM 2372 N N . GLY A 1 307 ? 31.875 -27.516 -34.938 1 88.5 307 GLY A N 1
ATOM 2373 C CA . GLY A 1 307 ? 32 -26.438 -33.969 1 88.5 307 GLY A CA 1
ATOM 2374 C C . GLY A 1 307 ? 30.781 -26.266 -33.094 1 88.5 307 GLY A C 1
ATOM 2375 O O . GLY A 1 307 ? 30.438 -25.156 -32.688 1 88.5 307 GLY A O 1
ATOM 2376 N N . ILE A 1 308 ? 30.094 -27.297 -32.938 1 90.44 308 ILE A N 1
ATOM 2377 C CA . ILE A 1 308 ? 28.922 -27.266 -32.094 1 90.44 308 ILE A CA 1
ATOM 2378 C C . ILE A 1 308 ? 29.328 -27.344 -30.625 1 90.44 308 ILE A C 1
ATOM 2380 O O . ILE A 1 308 ? 30.156 -28.188 -30.266 1 90.44 308 ILE A O 1
ATOM 2384 N N . LYS A 1 309 ? 28.797 -26.469 -29.859 1 88.75 309 LYS A N 1
ATOM 2385 C CA . LYS A 1 309 ? 29.125 -26.438 -28.438 1 88.75 309 LYS A CA 1
ATOM 2386 C C . LYS A 1 309 ? 28.406 -27.562 -27.688 1 88.75 309 LYS A C 1
ATOM 2388 O O . LYS A 1 309 ? 27.188 -27.688 -27.766 1 88.75 309 LYS A O 1
ATOM 2393 N N . ALA A 1 310 ? 29.188 -28.344 -26.953 1 90.25 310 ALA A N 1
ATOM 2394 C CA . ALA A 1 310 ? 28.641 -29.422 -26.125 1 90.25 310 ALA A CA 1
ATOM 2395 C C . ALA A 1 310 ? 28.562 -29 -24.672 1 90.25 310 ALA A C 1
ATOM 2397 O O . ALA A 1 310 ? 29.125 -27.984 -24.281 1 90.25 310 ALA A O 1
ATOM 2398 N N . ILE A 1 311 ? 27.875 -29.734 -23.828 1 87.12 311 ILE A N 1
ATOM 2399 C CA . ILE A 1 311 ? 27.641 -29.438 -22.422 1 87.12 311 ILE A CA 1
ATOM 2400 C C . ILE A 1 311 ? 28.969 -29.547 -21.656 1 87.12 311 ILE A C 1
ATOM 2402 O O . ILE A 1 311 ? 29.234 -28.75 -20.75 1 87.12 311 ILE A O 1
ATOM 2406 N N . GLY A 1 312 ? 29.781 -30.453 -22.047 1 79.75 312 GLY A N 1
ATOM 2407 C CA . GLY A 1 312 ? 31.078 -30.578 -21.406 1 79.75 312 GLY A CA 1
ATOM 2408 C C . GLY A 1 312 ? 31.094 -31.625 -20.312 1 79.75 312 GLY A C 1
ATOM 2409 O O . GLY A 1 312 ? 30.25 -32.531 -20.281 1 79.75 312 GLY A O 1
ATOM 2410 N N . ASP A 1 313 ? 31.953 -31.438 -19.312 1 80.94 313 ASP A N 1
ATOM 2411 C CA . ASP A 1 313 ? 32.25 -32.469 -18.328 1 80.94 313 ASP A CA 1
ATOM 2412 C C . ASP A 1 313 ? 31.156 -32.531 -17.266 1 80.94 313 ASP A C 1
ATOM 2414 O O . ASP A 1 313 ? 30.781 -31.5 -16.703 1 80.94 313 ASP A O 1
ATOM 2418 N N . ILE A 1 314 ? 30.578 -33.656 -17.047 1 83.56 314 ILE A N 1
ATOM 2419 C CA . ILE A 1 314 ? 29.625 -33.938 -15.984 1 83.56 314 ILE A CA 1
ATOM 2420 C C . ILE A 1 314 ? 30.234 -34.844 -14.945 1 83.56 314 ILE A C 1
ATOM 2422 O O . ILE A 1 314 ? 30.406 -36.062 -15.18 1 83.56 314 ILE A O 1
ATOM 2426 N N . PRO A 1 315 ? 30.562 -34.312 -13.773 1 82.56 315 PRO A N 1
ATOM 2427 C CA . PRO A 1 315 ? 31.172 -35.156 -12.742 1 82.56 315 PRO A CA 1
ATOM 2428 C C . PRO A 1 315 ? 30.25 -36.25 -12.242 1 82.56 315 PRO A C 1
ATOM 2430 O O . PRO A 1 315 ? 29.031 -36.062 -12.211 1 82.56 315 PRO A O 1
ATOM 2433 N N . THR A 1 316 ? 30.859 -37.375 -11.906 1 86.06 316 THR A N 1
ATOM 2434 C CA . THR A 1 316 ? 30.078 -38.469 -11.312 1 86.06 316 THR A CA 1
ATOM 2435 C C . THR A 1 316 ? 30.109 -38.375 -9.789 1 86.06 316 THR A C 1
ATOM 2437 O O . THR A 1 316 ? 31.094 -37.938 -9.203 1 86.06 316 THR A O 1
ATOM 2440 N N . GLY A 1 317 ? 29 -38.75 -9.164 1 85.81 317 GLY A N 1
ATOM 2441 C CA . GLY A 1 317 ? 28.938 -38.781 -7.715 1 85.81 317 GLY A CA 1
ATOM 2442 C C . GLY A 1 317 ? 27.984 -37.719 -7.133 1 85.81 317 GLY A C 1
ATOM 2443 O O . GLY A 1 317 ? 27.297 -37.031 -7.875 1 85.81 317 GLY A O 1
ATOM 2444 N N . LEU A 1 318 ? 27.953 -37.719 -5.844 1 90.62 318 LEU A N 1
ATOM 2445 C CA . LEU A 1 318 ? 27.125 -36.781 -5.098 1 90.62 318 LEU A CA 1
ATOM 2446 C C . LEU A 1 318 ? 27.906 -35.531 -4.688 1 90.62 318 LEU A C 1
ATOM 2448 O O . LEU A 1 318 ? 29.125 -35.625 -4.438 1 90.62 318 LEU A O 1
ATOM 2452 N N . PRO A 1 319 ? 27.281 -34.469 -4.797 1 90.94 319 PRO A N 1
ATOM 2453 C CA . PRO A 1 319 ? 28 -33.25 -4.398 1 90.94 319 PRO A CA 1
ATOM 2454 C C . PRO A 1 319 ? 28.375 -33.219 -2.918 1 90.94 319 PRO A C 1
ATOM 2456 O O . PRO A 1 319 ? 27.609 -33.719 -2.084 1 90.94 319 PRO A O 1
ATOM 2459 N N . GLU A 1 320 ? 29.5 -32.75 -2.58 1 91.56 320 GLU A N 1
ATOM 2460 C CA . GLU A 1 320 ? 29.906 -32.562 -1.191 1 91.56 320 GLU A CA 1
ATOM 2461 C C . GLU A 1 320 ? 29.188 -31.391 -0.541 1 91.56 320 GLU A C 1
ATOM 2463 O O . GLU A 1 320 ? 29.109 -30.312 -1.125 1 91.56 320 GLU A O 1
ATOM 2468 N N . PRO A 1 321 ? 28.609 -31.688 0.583 1 94.25 321 PRO A N 1
ATOM 2469 C CA . PRO A 1 321 ? 27.938 -30.594 1.277 1 94.25 321 PRO A CA 1
ATOM 2470 C C . PRO A 1 321 ? 28.891 -29.422 1.571 1 94.25 321 PRO A C 1
ATOM 2472 O O . PRO A 1 321 ? 30.047 -29.641 1.915 1 94.25 321 PRO A O 1
ATOM 2475 N N . ALA A 1 322 ? 28.484 -28.281 1.169 1 94.31 322 ALA A N 1
ATOM 2476 C CA . ALA A 1 322 ? 29.281 -27.078 1.413 1 94.31 322 ALA A CA 1
ATOM 2477 C C . ALA A 1 322 ? 28.406 -25.922 1.854 1 94.31 322 ALA A C 1
ATOM 2479 O O . ALA A 1 322 ? 27.297 -25.734 1.344 1 94.31 322 ALA A O 1
ATOM 2480 N N . LEU A 1 323 ? 28.969 -25.172 2.771 1 94.69 323 LEU A N 1
ATOM 2481 C CA . LEU A 1 323 ? 28.25 -24 3.225 1 94.69 323 LEU A CA 1
ATOM 2482 C C . LEU A 1 323 ? 28.438 -22.844 2.254 1 94.69 323 LEU A C 1
ATOM 2484 O O . LEU A 1 323 ? 29.562 -22.547 1.84 1 94.69 323 LEU A O 1
ATOM 2488 N N . PRO A 1 324 ? 27.359 -22.266 1.844 1 95.38 324 PRO A N 1
ATOM 2489 C CA . PRO A 1 324 ? 27.516 -21.094 0.975 1 95.38 324 PRO A CA 1
ATOM 2490 C C . PRO A 1 324 ? 28.25 -19.953 1.659 1 95.38 324 PRO A C 1
ATOM 2492 O O . PRO A 1 324 ? 28.125 -19.781 2.875 1 95.38 324 PRO A O 1
ATOM 2495 N N . PRO A 1 325 ? 28.969 -19.219 0.967 1 94.5 325 PRO A N 1
ATOM 2496 C CA . PRO A 1 325 ? 29.688 -18.094 1.557 1 94.5 325 PRO A CA 1
ATOM 2497 C C . PRO A 1 325 ? 28.75 -17 2.08 1 94.5 325 PRO A C 1
ATOM 2499 O O . PRO A 1 325 ? 28.062 -16.359 1.295 1 94.5 325 PRO A O 1
ATOM 2502 N N . LEU A 1 326 ? 28.859 -16.688 3.277 1 92.5 326 LEU A N 1
ATOM 2503 C CA . LEU A 1 326 ? 27.969 -15.75 3.941 1 92.5 326 LEU A CA 1
ATOM 2504 C C . LEU A 1 326 ? 28.344 -14.312 3.609 1 92.5 326 LEU A C 1
ATOM 2506 O O . LEU A 1 326 ? 27.531 -13.398 3.789 1 92.5 326 LEU A O 1
ATOM 2510 N N . SER A 1 327 ? 29.594 -14.164 3.092 1 91.69 327 SER A N 1
ATOM 2511 C CA . SER A 1 327 ? 30.047 -12.828 2.727 1 91.69 327 SER A CA 1
ATOM 2512 C C . SER A 1 327 ? 29.234 -12.266 1.561 1 91.69 327 SER A C 1
ATOM 2514 O O . SER A 1 327 ? 29.125 -11.047 1.405 1 91.69 327 SER A O 1
ATOM 2516 N N . LEU A 1 328 ? 28.672 -13.227 0.827 1 93.31 328 LEU A N 1
ATOM 2517 C CA . LEU A 1 328 ? 27.906 -12.844 -0.354 1 93.31 328 LEU A CA 1
ATOM 2518 C C . LEU A 1 328 ? 26.453 -12.57 0.006 1 93.31 328 LEU A C 1
ATOM 2520 O O . LEU A 1 328 ? 25.672 -12.102 -0.829 1 93.31 328 LEU A O 1
ATOM 2524 N N . PHE A 1 329 ? 26.109 -12.695 1.201 1 93.75 329 PHE A N 1
ATOM 2525 C CA . PHE A 1 329 ? 24.719 -12.656 1.645 1 93.75 329 PHE A CA 1
ATOM 2526 C C . PHE A 1 329 ? 24.094 -11.297 1.347 1 93.75 329 PHE A C 1
ATOM 2528 O O . PHE A 1 329 ? 23 -11.219 0.784 1 93.75 329 PHE A O 1
ATOM 2535 N N . LYS A 1 330 ? 24.781 -10.242 1.6 1 90.31 330 LYS A N 1
ATOM 2536 C CA . LYS A 1 330 ? 24.25 -8.891 1.427 1 90.31 330 LYS A CA 1
ATOM 2537 C C . LYS A 1 330 ? 24.125 -8.531 -0.052 1 90.31 330 LYS A C 1
ATOM 2539 O O . LYS A 1 330 ? 23.172 -7.883 -0.461 1 90.31 330 LYS A O 1
ATOM 2544 N N . ASP A 1 331 ? 25.062 -9.023 -0.804 1 89.75 331 ASP A N 1
ATOM 2545 C CA . ASP A 1 331 ? 25.109 -8.672 -2.219 1 89.75 331 ASP A CA 1
ATOM 2546 C C . ASP A 1 331 ? 23.969 -9.336 -2.99 1 89.75 331 ASP A C 1
ATOM 2548 O O . ASP A 1 331 ? 23.453 -8.766 -3.951 1 89.75 331 ASP A O 1
ATOM 2552 N N . VAL A 1 332 ? 23.641 -10.539 -2.535 1 93.44 332 VAL A N 1
ATOM 2553 C CA . VAL A 1 332 ? 22.656 -11.289 -3.309 1 93.44 332 VAL A CA 1
ATOM 2554 C C . VAL A 1 332 ? 21.312 -11.258 -2.6 1 93.44 332 VAL A C 1
ATOM 2556 O O . VAL A 1 332 ? 20.391 -11.992 -2.969 1 93.44 332 VAL A O 1
ATOM 2559 N N . PHE A 1 333 ? 21.109 -10.391 -1.622 1 92.69 333 PHE A N 1
ATOM 2560 C CA . PHE A 1 333 ? 19.906 -10.383 -0.8 1 92.69 333 PHE A CA 1
ATOM 2561 C C . PHE A 1 333 ? 18.688 -10.031 -1.64 1 92.69 333 PHE A C 1
ATOM 2563 O O . PHE A 1 333 ? 17.641 -10.68 -1.523 1 92.69 333 PHE A O 1
ATOM 2570 N N . LEU A 1 334 ? 18.797 -9.055 -2.494 1 85.88 334 LEU A N 1
ATOM 2571 C CA . LEU A 1 334 ? 17.672 -8.633 -3.309 1 85.88 334 LEU A CA 1
ATOM 2572 C C . LEU A 1 334 ? 17.312 -9.703 -4.332 1 85.88 334 LEU A C 1
ATOM 2574 O O . LEU A 1 334 ? 16.125 -9.984 -4.555 1 85.88 334 LEU A O 1
ATOM 2578 N N . ASP A 1 335 ? 18.312 -10.336 -4.902 1 90.06 335 ASP A N 1
ATOM 2579 C CA . ASP A 1 335 ? 18.094 -11.398 -5.875 1 90.06 335 ASP A CA 1
ATOM 2580 C C . ASP A 1 335 ? 17.469 -12.625 -5.219 1 90.06 335 ASP A C 1
ATOM 2582 O O . ASP A 1 335 ? 16.516 -13.203 -5.754 1 90.06 335 ASP A O 1
ATOM 2586 N N . GLY A 1 336 ? 18.031 -12.891 -4.086 1 94.88 336 GLY A N 1
ATOM 2587 C CA . GLY A 1 336 ? 17.516 -14.039 -3.365 1 94.88 336 GLY A CA 1
ATOM 2588 C C . GLY A 1 336 ? 16.078 -13.852 -2.902 1 94.88 336 GLY A C 1
ATOM 2589 O O . GLY A 1 336 ? 15.273 -14.789 -2.963 1 94.88 336 GLY A O 1
ATOM 2590 N N . THR A 1 337 ? 15.719 -12.695 -2.512 1 92.5 337 THR A N 1
ATOM 2591 C CA . THR A 1 337 ? 14.367 -12.398 -2.041 1 92.5 337 THR A CA 1
ATOM 2592 C C . THR A 1 337 ? 13.367 -12.469 -3.189 1 92.5 337 THR A C 1
ATOM 2594 O O . THR A 1 337 ? 12.305 -13.078 -3.057 1 92.5 337 THR A O 1
ATOM 2597 N N . ALA A 1 338 ? 13.75 -11.898 -4.297 1 87.94 338 ALA A N 1
ATOM 2598 C CA . ALA A 1 338 ? 12.875 -11.922 -5.469 1 87.94 338 ALA A CA 1
ATOM 2599 C C . ALA A 1 338 ? 12.633 -13.352 -5.941 1 87.94 338 ALA A C 1
ATOM 2601 O O . ALA A 1 338 ? 11.5 -13.727 -6.258 1 87.94 338 ALA A O 1
ATOM 2602 N N . THR A 1 339 ? 13.688 -14.148 -5.945 1 93.56 339 THR A N 1
ATOM 2603 C CA . THR A 1 339 ? 13.578 -15.531 -6.379 1 93.56 339 THR A CA 1
ATOM 2604 C C . THR A 1 339 ? 12.719 -16.344 -5.402 1 93.56 339 THR A C 1
ATOM 2606 O O . THR A 1 339 ? 11.945 -17.203 -5.816 1 93.56 339 THR A O 1
ATOM 2609 N N . ALA A 1 340 ? 12.914 -15.992 -4.109 1 94.81 340 ALA A N 1
ATOM 2610 C CA . ALA A 1 340 ? 12.141 -16.672 -3.08 1 94.81 340 ALA A CA 1
ATOM 2611 C C . ALA A 1 340 ? 10.641 -16.438 -3.275 1 94.81 340 ALA A C 1
ATOM 2613 O O . ALA A 1 340 ? 9.852 -17.391 -3.24 1 94.81 340 ALA A O 1
ATOM 2614 N N . ILE A 1 341 ? 10.266 -15.273 -3.551 1 89.44 341 ILE A N 1
ATOM 2615 C CA . ILE A 1 341 ? 8.859 -14.898 -3.666 1 89.44 341 ILE A CA 1
ATOM 2616 C C . ILE A 1 341 ? 8.273 -15.484 -4.945 1 89.44 341 ILE A C 1
ATOM 2618 O O . ILE A 1 341 ? 7.211 -16.109 -4.918 1 89.44 341 ILE A O 1
ATOM 2622 N N . VAL A 1 342 ? 8.977 -15.414 -5.988 1 86.31 342 VAL A N 1
ATOM 2623 C CA . VAL A 1 342 ? 8.469 -15.867 -7.281 1 86.31 342 VAL A CA 1
ATOM 2624 C C . VAL A 1 342 ? 8.344 -17.391 -7.285 1 86.31 342 VAL A C 1
ATOM 2626 O O . VAL A 1 342 ? 7.34 -17.922 -7.758 1 86.31 342 VAL A O 1
ATOM 2629 N N . SER A 1 343 ? 9.398 -17.984 -6.809 1 92.94 343 SER A N 1
ATOM 2630 C CA . SER A 1 343 ? 9.359 -19.438 -6.77 1 92.94 343 SER A CA 1
ATOM 2631 C C . SER A 1 343 ? 8.219 -19.938 -5.887 1 92.94 343 SER A C 1
ATOM 2633 O O . SER A 1 343 ? 7.535 -20.906 -6.23 1 92.94 343 SER A O 1
ATOM 2635 N N . TYR A 1 344 ? 7.973 -19.234 -4.816 1 93 344 TYR A N 1
ATOM 2636 C CA . TYR A 1 344 ? 6.91 -19.625 -3.891 1 93 344 TYR A CA 1
ATOM 2637 C C . TYR A 1 344 ? 5.539 -19.422 -4.523 1 93 344 TYR A C 1
ATOM 2639 O O . TYR A 1 344 ? 4.707 -20.328 -4.512 1 93 344 TYR A O 1
ATOM 2647 N N . VAL A 1 345 ? 5.395 -18.344 -5.086 1 84.44 345 VAL A N 1
ATOM 2648 C CA . VAL A 1 345 ? 4.078 -18 -5.617 1 84.44 345 VAL A CA 1
ATOM 2649 C C . VAL A 1 345 ? 3.74 -18.922 -6.789 1 84.44 345 VAL A C 1
ATOM 2651 O O . VAL A 1 345 ? 2.604 -19.391 -6.918 1 84.44 345 VAL A O 1
ATOM 2654 N N . THR A 1 346 ? 4.699 -19.188 -7.602 1 84.44 346 THR A N 1
ATOM 2655 C CA . THR A 1 346 ? 4.477 -20.062 -8.742 1 84.44 346 THR A CA 1
ATOM 2656 C C . THR A 1 346 ? 4.164 -21.484 -8.273 1 84.44 346 THR A C 1
ATOM 2658 O O . THR A 1 346 ? 3.219 -22.109 -8.758 1 84.44 346 THR A O 1
ATOM 2661 N N . SER A 1 347 ? 4.926 -21.906 -7.32 1 93.19 347 SER A N 1
ATOM 2662 C CA . SER A 1 347 ? 4.723 -23.25 -6.797 1 93.19 347 SER A CA 1
ATOM 2663 C C . SER A 1 347 ? 3.381 -23.359 -6.082 1 93.19 347 SER A C 1
ATOM 2665 O O . SER A 1 347 ? 2.676 -24.359 -6.238 1 93.19 347 SER A O 1
ATOM 2667 N N . LEU A 1 348 ? 3.035 -22.391 -5.336 1 89.69 348 LEU A N 1
ATOM 2668 C CA . LEU A 1 348 ? 1.777 -22.406 -4.598 1 89.69 348 LEU A CA 1
ATOM 2669 C C . LEU A 1 348 ? 0.587 -22.344 -5.551 1 89.69 348 LEU A C 1
ATOM 2671 O O . LEU A 1 348 ? -0.422 -23.016 -5.332 1 89.69 348 LEU A O 1
ATOM 2675 N N . SER A 1 349 ? 0.694 -21.547 -6.523 1 82.19 349 SER A N 1
ATOM 2676 C CA . SER A 1 349 ? -0.376 -21.422 -7.512 1 82.19 349 SER A CA 1
ATOM 2677 C C . SER A 1 349 ? -0.662 -22.766 -8.18 1 82.19 349 SER A C 1
ATOM 2679 O O . SER A 1 349 ? -1.823 -23.125 -8.383 1 82.19 349 SER A O 1
ATOM 2681 N N . LEU A 1 350 ? 0.367 -23.469 -8.477 1 86.69 350 LEU A N 1
ATOM 2682 C CA . LEU A 1 350 ? 0.207 -24.781 -9.078 1 86.69 350 LEU A CA 1
ATOM 2683 C C . LEU A 1 350 ? -0.4 -25.766 -8.086 1 86.69 350 LEU A C 1
ATOM 2685 O O . LEU A 1 350 ? -1.28 -26.547 -8.438 1 86.69 350 LEU A O 1
ATOM 2689 N N . ALA A 1 351 ? 0.091 -25.641 -6.918 1 90.56 351 ALA A N 1
ATOM 2690 C CA . ALA A 1 351 ? -0.443 -26.5 -5.871 1 90.56 351 ALA A CA 1
ATOM 2691 C C . ALA A 1 351 ? -1.943 -26.297 -5.691 1 90.56 351 ALA A C 1
ATOM 2693 O O . ALA A 1 351 ? -2.707 -27.25 -5.582 1 90.56 351 ALA A O 1
ATOM 2694 N N . MET A 1 352 ? -2.338 -25.125 -5.711 1 81.56 352 MET A N 1
ATOM 2695 C CA . MET A 1 352 ? -3.748 -24.781 -5.531 1 81.56 352 MET A CA 1
ATOM 2696 C C . MET A 1 352 ? -4.57 -25.219 -6.742 1 81.56 352 MET A C 1
ATOM 2698 O O . MET A 1 352 ? -5.711 -25.656 -6.598 1 81.56 352 MET A O 1
ATOM 2702 N N . MET A 1 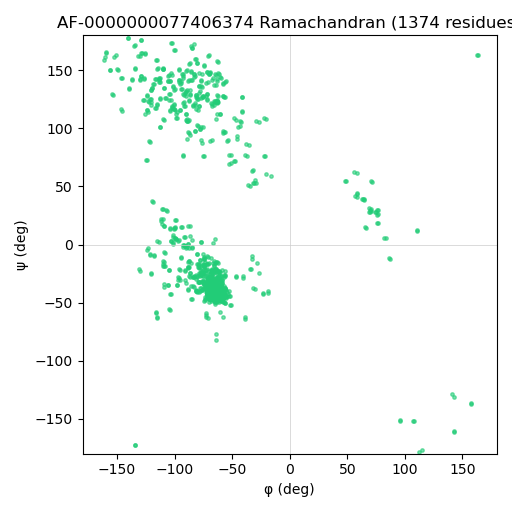353 ? -4.023 -25.094 -7.836 1 78.25 353 MET A N 1
ATOM 2703 C CA . MET A 1 353 ? -4.699 -25.484 -9.07 1 78.25 353 MET A CA 1
ATOM 2704 C C . MET A 1 353 ? -5.004 -26.984 -9.07 1 78.25 353 MET A C 1
ATOM 2706 O O . MET A 1 353 ? -6.117 -27.391 -9.406 1 78.25 353 MET A O 1
ATOM 2710 N N . TRP A 1 354 ? -4.039 -27.75 -8.672 1 86.38 354 TRP A N 1
ATOM 2711 C CA . TRP A 1 354 ? -4.227 -29.188 -8.648 1 86.38 354 TRP A CA 1
ATOM 2712 C C . TRP A 1 354 ? -5.172 -29.594 -7.523 1 86.38 354 TRP A C 1
ATOM 2714 O O . TRP A 1 354 ? -5.98 -30.516 -7.684 1 86.38 354 TRP A O 1
ATOM 2724 N N . ALA A 1 355 ? -5.027 -28.875 -6.473 1 81.25 355 ALA A N 1
ATOM 2725 C CA . ALA A 1 355 ? -5.902 -29.156 -5.332 1 81.25 355 ALA A CA 1
ATOM 2726 C C . ALA A 1 355 ? -7.363 -28.922 -5.699 1 81.25 355 ALA A C 1
ATOM 2728 O O . ALA A 1 355 ? -8.242 -29.688 -5.285 1 81.25 355 ALA A O 1
ATOM 2729 N N . GLN A 1 356 ? -7.562 -27.984 -6.391 1 71.75 356 GLN A N 1
ATOM 2730 C CA . GLN A 1 356 ? -8.922 -27.672 -6.832 1 71.75 356 GLN A CA 1
ATOM 2731 C C . GLN A 1 356 ? -9.43 -28.719 -7.82 1 71.75 356 GLN A C 1
ATOM 2733 O O . GLN A 1 356 ? -10.602 -29.094 -7.785 1 71.75 356 GLN A O 1
ATOM 2738 N N . LYS A 1 357 ? -8.578 -29.141 -8.648 1 75.88 357 LYS A N 1
ATOM 2739 C CA . LYS A 1 357 ? -8.945 -30.094 -9.688 1 75.88 357 LYS A CA 1
ATOM 2740 C C . LYS A 1 357 ? -9.258 -31.469 -9.086 1 75.88 357 LYS A C 1
ATOM 2742 O O . LYS A 1 357 ? -10.172 -32.156 -9.539 1 75.88 357 LYS A O 1
ATOM 2747 N N . VAL A 1 358 ? -8.438 -31.875 -8.195 1 78.56 358 VAL A N 1
ATOM 2748 C CA . VAL A 1 358 ? -8.57 -33.219 -7.645 1 78.56 358 VAL A CA 1
ATOM 2749 C C . VAL A 1 358 ? -9.234 -33.156 -6.27 1 78.56 358 VAL A C 1
ATOM 2751 O O . VAL A 1 358 ? -9.367 -34.156 -5.586 1 78.56 358 VAL A O 1
ATOM 2754 N N . ASP A 1 359 ? -9.594 -31.984 -5.844 1 72.56 359 ASP A N 1
ATOM 2755 C CA . ASP A 1 359 ? -10.422 -31.719 -4.668 1 72.56 359 ASP A CA 1
ATOM 2756 C C . ASP A 1 359 ? -9.664 -32.031 -3.381 1 72.56 359 ASP A C 1
ATOM 2758 O O . ASP A 1 359 ? -10.086 -32.875 -2.592 1 72.56 359 ASP A O 1
ATOM 2762 N N . TYR A 1 360 ? -8.602 -31.562 -3.117 1 78.19 360 TYR A N 1
ATOM 2763 C CA . TYR A 1 360 ? -7.91 -31.609 -1.831 1 78.19 360 TYR A CA 1
ATOM 2764 C C . TYR A 1 360 ? -7.457 -30.219 -1.396 1 78.19 360 TYR A C 1
ATOM 2766 O O . TYR A 1 360 ? -7.738 -29.234 -2.074 1 78.19 360 TYR A O 1
ATOM 2774 N N . GLU A 1 361 ? -6.898 -30.156 -0.206 1 77.25 361 GLU A N 1
ATOM 2775 C CA . GLU A 1 361 ? -6.547 -28.844 0.321 1 77.25 361 GLU A CA 1
ATOM 2776 C C . GLU A 1 361 ? -5.035 -28.688 0.433 1 77.25 361 GLU A C 1
ATOM 2778 O O . GLU A 1 361 ? -4.316 -29.656 0.686 1 77.25 361 GLU A O 1
ATOM 2783 N N . VAL A 1 362 ? -4.574 -27.5 0.16 1 86.06 362 VAL A N 1
ATOM 2784 C CA . VAL A 1 362 ? -3.172 -27.125 0.299 1 86.06 362 VAL A CA 1
ATOM 2785 C C . VAL A 1 362 ? -3.039 -25.984 1.3 1 86.06 362 VAL A C 1
ATOM 2787 O O . VAL A 1 362 ? -3.859 -25.062 1.31 1 86.06 362 VAL A O 1
ATOM 2790 N N . ASP A 1 363 ? -2.102 -26.062 2.195 1 86.75 363 ASP A N 1
ATOM 2791 C CA . ASP A 1 363 ? -1.835 -25.016 3.17 1 86.75 363 ASP A CA 1
ATOM 2792 C C . ASP A 1 363 ? -0.72 -24.078 2.686 1 86.75 363 ASP A C 1
ATOM 2794 O O . ASP A 1 363 ? 0.446 -24.484 2.643 1 86.75 363 ASP A O 1
ATOM 2798 N N . ALA A 1 364 ? -1.091 -22.906 2.482 1 86.38 364 ALA A N 1
ATOM 2799 C CA . ALA A 1 364 ? -0.162 -21.938 1.911 1 86.38 364 ALA A CA 1
ATOM 2800 C C . ALA A 1 364 ? 1.024 -21.703 2.842 1 86.38 364 ALA A C 1
ATOM 2802 O O . ALA A 1 364 ? 2.164 -21.594 2.387 1 86.38 364 ALA A O 1
ATOM 2803 N N . ASN A 1 365 ? 0.817 -21.641 4.141 1 89.31 365 ASN A N 1
ATOM 2804 C CA . ASN A 1 365 ? 1.903 -21.375 5.078 1 89.31 365 ASN A CA 1
ATOM 2805 C C . ASN A 1 365 ? 2.836 -22.578 5.203 1 89.31 365 ASN A C 1
ATOM 2807 O O . ASN A 1 365 ? 4.051 -22.406 5.344 1 89.31 365 ASN A O 1
ATOM 2811 N N . GLN A 1 366 ? 2.277 -23.734 5.156 1 91.62 366 GLN A N 1
ATOM 2812 C CA . GLN A 1 366 ? 3.076 -24.953 5.215 1 91.62 366 GLN A CA 1
ATOM 2813 C C . GLN A 1 366 ? 3.969 -25.078 3.982 1 91.62 366 GLN A C 1
ATOM 2815 O O . GLN A 1 366 ? 5.078 -25.609 4.07 1 91.62 366 GLN A O 1
ATOM 2820 N N . GLU A 1 367 ? 3.475 -24.609 2.943 1 94.56 367 GLU A N 1
ATOM 2821 C CA . GLU A 1 367 ? 4.266 -24.672 1.718 1 94.56 367 GLU A CA 1
ATOM 2822 C C . GLU A 1 367 ? 5.5 -23.781 1.816 1 94.56 367 GLU A C 1
ATOM 2824 O O . GLU A 1 367 ? 6.535 -24.078 1.219 1 94.56 367 GLU A O 1
ATOM 2829 N N . LEU A 1 368 ? 5.363 -22.703 2.592 1 94.81 368 LEU A N 1
ATOM 2830 C CA . LEU A 1 368 ? 6.523 -21.844 2.828 1 94.81 368 LEU A CA 1
ATOM 2831 C C . LEU A 1 368 ? 7.609 -22.609 3.586 1 94.81 368 LEU A C 1
ATOM 2833 O O . LEU A 1 368 ? 8.789 -22.5 3.246 1 94.81 368 LEU A O 1
ATOM 2837 N N . LEU A 1 369 ? 7.219 -23.328 4.57 1 95.5 369 LEU A N 1
ATOM 2838 C CA . LEU A 1 369 ? 8.164 -24.141 5.332 1 95.5 369 LEU A CA 1
ATOM 2839 C C . LEU A 1 369 ? 8.789 -25.219 4.457 1 95.5 369 LEU A C 1
ATOM 2841 O O . LEU A 1 369 ? 10 -25.453 4.52 1 95.5 369 LEU A O 1
ATOM 2845 N N . ALA A 1 370 ? 7.926 -25.828 3.717 1 96.88 370 ALA A N 1
ATOM 2846 C CA . ALA A 1 370 ? 8.398 -26.891 2.84 1 96.88 370 ALA A CA 1
ATOM 2847 C C . ALA A 1 370 ? 9.445 -26.375 1.858 1 96.88 370 ALA A C 1
ATOM 2849 O O . ALA A 1 370 ? 10.516 -26.969 1.711 1 96.88 370 ALA A O 1
ATOM 2850 N N . MET A 1 371 ? 9.195 -25.281 1.2 1 97.25 371 MET A N 1
ATOM 2851 C CA . MET A 1 371 ? 10.109 -24.734 0.209 1 97.25 371 MET A CA 1
ATOM 2852 C C . MET A 1 371 ? 11.344 -24.141 0.878 1 97.25 371 MET A C 1
ATOM 2854 O O . MET A 1 371 ? 12.461 -24.312 0.38 1 97.25 371 MET A O 1
ATOM 2858 N N . GLY A 1 372 ? 11.125 -23.422 2.004 1 97.56 372 GLY A N 1
ATOM 2859 C CA . GLY A 1 372 ? 12.266 -22.891 2.736 1 97.56 372 GLY A CA 1
ATOM 2860 C C . GLY A 1 372 ? 13.219 -23.969 3.213 1 97.56 372 GLY A C 1
ATOM 2861 O O . GLY A 1 372 ? 14.43 -23.844 3.039 1 97.56 372 GLY A O 1
ATOM 2862 N N . ALA A 1 373 ? 12.68 -25.016 3.781 1 97.44 373 ALA A N 1
ATOM 2863 C CA . ALA A 1 373 ? 13.5 -26.125 4.25 1 97.44 373 ALA A CA 1
ATOM 2864 C C . ALA A 1 373 ? 14.188 -26.828 3.082 1 97.44 373 ALA A C 1
ATOM 2866 O O . ALA A 1 373 ? 15.344 -27.25 3.191 1 97.44 373 ALA A O 1
ATOM 2867 N N . SER A 1 374 ? 13.469 -27.016 2.016 1 98.19 374 SER A N 1
ATOM 2868 C CA . SER A 1 374 ? 14.039 -27.625 0.817 1 98.19 374 SER A CA 1
ATOM 2869 C C . SER A 1 374 ? 15.227 -26.812 0.307 1 98.19 374 SER A C 1
ATOM 2871 O O . SER A 1 374 ? 16.266 -27.375 -0.046 1 98.19 374 SER A O 1
ATOM 2873 N N . ASN A 1 375 ? 15.062 -25.516 0.291 1 98.44 375 ASN A N 1
ATOM 2874 C CA . ASN A 1 375 ? 16.125 -24.641 -0.214 1 98.44 375 ASN A CA 1
ATOM 2875 C C . ASN A 1 375 ? 17.312 -24.594 0.748 1 98.44 375 ASN A C 1
ATOM 2877 O O . ASN A 1 375 ? 18.453 -24.391 0.324 1 98.44 375 ASN A O 1
ATOM 2881 N N . ILE A 1 376 ? 17.094 -24.781 2.047 1 97.88 376 ILE A N 1
ATOM 2882 C CA . ILE A 1 376 ? 18.203 -24.859 2.992 1 97.88 376 ILE A CA 1
ATOM 2883 C C . ILE A 1 376 ? 19.094 -26.047 2.654 1 97.88 376 ILE A C 1
ATOM 2885 O O . ILE A 1 376 ? 20.312 -25.922 2.533 1 97.88 376 ILE A O 1
ATOM 2889 N N . VAL A 1 377 ? 18.484 -27.156 2.473 1 97.62 377 VAL A N 1
ATOM 2890 C CA . VAL A 1 377 ? 19.234 -28.375 2.152 1 97.62 377 VAL A CA 1
ATOM 2891 C C . VAL A 1 377 ? 19.844 -28.25 0.758 1 97.62 377 VAL A C 1
ATOM 2893 O O . VAL A 1 377 ? 20.984 -28.656 0.539 1 97.62 377 VAL A O 1
ATOM 2896 N N . GLY A 1 378 ? 19.062 -27.734 -0.138 1 97.56 378 GLY A N 1
ATOM 2897 C CA . GLY A 1 378 ? 19.578 -27.531 -1.478 1 97.56 378 GLY A CA 1
ATOM 2898 C C . GLY A 1 378 ? 20.812 -26.641 -1.5 1 97.56 378 GLY A C 1
ATOM 2899 O O . GLY A 1 378 ? 21.75 -26.891 -2.262 1 97.56 378 GLY A O 1
ATOM 2900 N N . SER A 1 379 ? 20.797 -25.562 -0.635 1 97.75 379 SER A N 1
ATOM 2901 C CA . SER A 1 379 ? 21.922 -24.625 -0.599 1 97.75 379 SER A CA 1
ATOM 2902 C C . SER A 1 379 ? 23.203 -25.328 -0.124 1 97.75 379 SER A C 1
ATOM 2904 O O . SER A 1 379 ? 24.297 -24.891 -0.467 1 97.75 379 SER A O 1
ATOM 2906 N N . LEU A 1 380 ? 23.078 -26.422 0.552 1 97.44 380 LEU A N 1
ATOM 2907 C CA . LEU A 1 380 ? 24.219 -27.156 1.062 1 97.44 380 LEU A CA 1
ATOM 2908 C C . LEU A 1 380 ? 24.719 -28.156 0.029 1 97.44 380 LEU A C 1
ATOM 2910 O O . LEU A 1 380 ? 25.875 -28.609 0.096 1 97.44 380 LEU A O 1
ATOM 2914 N N . PHE A 1 381 ? 23.875 -28.5 -0.942 1 97.06 381 PHE A N 1
ATOM 2915 C CA . PHE A 1 381 ? 24.219 -29.547 -1.895 1 97.06 381 PHE A CA 1
ATOM 2916 C C . PHE A 1 381 ? 24.234 -29 -3.318 1 97.06 381 PHE A C 1
ATOM 2918 O O . PHE A 1 381 ? 23.703 -29.625 -4.234 1 97.06 381 PHE A O 1
ATOM 2925 N N . SER A 1 382 ? 24.688 -27.812 -3.479 1 96.19 382 SER A N 1
ATOM 2926 C CA . SER A 1 382 ? 24.984 -27.188 -4.762 1 96.19 382 SER A CA 1
ATOM 2927 C C . SER A 1 382 ? 23.75 -27.047 -5.625 1 96.19 382 SER A C 1
ATOM 2929 O O . SER A 1 382 ? 23.781 -27.328 -6.828 1 96.19 382 SER A O 1
ATOM 2931 N N . CYS A 1 383 ? 22.656 -26.719 -5 1 97.44 383 CYS A N 1
ATOM 2932 C CA . CYS A 1 383 ? 21.406 -26.578 -5.742 1 97.44 383 CYS A CA 1
ATOM 2933 C C . CYS A 1 383 ? 20.984 -25.109 -5.816 1 97.44 383 CYS A C 1
ATOM 2935 O O . CYS A 1 383 ? 21.344 -24.312 -4.953 1 97.44 383 CYS A O 1
ATOM 2937 N N . MET A 1 384 ? 20.297 -24.812 -6.875 1 97.88 384 MET A N 1
ATOM 2938 C CA . MET A 1 384 ? 19.594 -23.531 -6.996 1 97.88 384 MET A CA 1
ATOM 2939 C C . MET A 1 384 ? 18.219 -23.609 -6.34 1 97.88 384 MET A C 1
ATOM 2941 O O . MET A 1 384 ? 17.781 -24.672 -5.906 1 97.88 384 MET A O 1
ATOM 2945 N N . PRO A 1 385 ? 17.594 -22.469 -6.191 1 97.5 385 PRO A N 1
ATOM 2946 C CA . PRO A 1 385 ? 16.266 -22.516 -5.574 1 97.5 385 PRO A CA 1
ATOM 2947 C C . PRO A 1 385 ? 15.281 -23.406 -6.34 1 97.5 385 PRO A C 1
ATOM 2949 O O . PRO A 1 385 ? 15.242 -23.359 -7.574 1 97.5 385 PRO A O 1
ATOM 2952 N N . VAL A 1 386 ? 14.555 -24.109 -5.609 1 96.62 386 VAL A N 1
ATOM 2953 C CA . VAL A 1 386 ? 13.656 -25.078 -6.211 1 96.62 386 VAL A CA 1
ATOM 2954 C C . VAL A 1 386 ? 12.32 -24.406 -6.543 1 96.62 386 VAL A C 1
ATOM 2956 O O . VAL A 1 386 ? 11.953 -23.406 -5.926 1 96.62 386 VAL A O 1
ATOM 2959 N N . CYS A 1 387 ? 11.641 -24.969 -7.488 1 95.44 387 CYS A N 1
ATOM 2960 C CA . CYS A 1 387 ? 10.336 -24.5 -7.957 1 95.44 387 CYS A CA 1
ATOM 2961 C C . CYS A 1 387 ? 9.555 -25.641 -8.609 1 95.44 387 CYS A C 1
ATOM 2963 O O . CYS A 1 387 ? 10.141 -26.578 -9.148 1 95.44 387 CYS A O 1
ATOM 2965 N N . ALA A 1 388 ? 8.281 -25.531 -8.5 1 95 388 ALA A N 1
ATOM 2966 C CA . ALA A 1 388 ? 7.434 -26.531 -9.141 1 95 388 ALA A CA 1
ATOM 2967 C C . ALA A 1 388 ? 7.34 -26.281 -10.648 1 95 388 ALA A C 1
ATOM 2969 O O . ALA A 1 388 ? 7.277 -25.141 -11.086 1 95 388 ALA A O 1
ATOM 2970 N N . SER A 1 389 ? 7.352 -27.375 -11.328 1 91.75 389 SER A N 1
ATOM 2971 C CA . SER A 1 389 ? 7.23 -27.312 -12.781 1 91.75 389 SER A CA 1
ATOM 2972 C C . SER A 1 389 ? 5.812 -27.641 -13.234 1 91.75 389 SER A C 1
ATOM 2974 O O . SER A 1 389 ? 5.219 -28.609 -12.766 1 91.75 389 SER A O 1
ATOM 2976 N N . LEU A 1 390 ? 5.309 -26.859 -14.086 1 84.38 390 LEU A N 1
ATOM 2977 C CA . LEU A 1 390 ? 3.967 -27.078 -14.602 1 84.38 390 LEU A CA 1
ATOM 2978 C C . LEU A 1 390 ? 3.918 -28.359 -15.438 1 84.38 390 LEU A C 1
ATOM 2980 O O . LEU A 1 390 ? 3.004 -29.172 -15.273 1 84.38 390 LEU A O 1
ATOM 2984 N N . SER A 1 391 ? 4.887 -28.531 -16.328 1 82.69 391 SER A N 1
ATOM 2985 C CA . SER A 1 391 ? 4.906 -29.672 -17.234 1 82.69 391 SER A CA 1
ATOM 2986 C C . SER A 1 391 ? 5.043 -30.984 -16.469 1 82.69 391 SER A C 1
ATOM 2988 O O . SER A 1 391 ? 4.262 -31.906 -16.672 1 82.69 391 SER A O 1
ATOM 2990 N N . ARG A 1 392 ? 5.984 -31.031 -15.516 1 90 392 ARG A N 1
ATOM 2991 C CA . ARG A 1 392 ? 6.203 -32.25 -14.758 1 90 392 ARG A CA 1
ATOM 2992 C C . ARG A 1 392 ? 5.02 -32.562 -13.836 1 90 392 ARG A C 1
ATOM 2994 O O . ARG A 1 392 ? 4.613 -33.719 -13.688 1 90 392 ARG A O 1
ATOM 3001 N N . SER A 1 393 ? 4.477 -31.531 -13.234 1 92.19 393 SER A N 1
ATOM 3002 C CA . SER A 1 393 ? 3.328 -31.719 -12.352 1 92.19 393 SER A CA 1
ATOM 3003 C C . SER A 1 393 ? 2.109 -32.219 -13.125 1 92.19 393 SER A C 1
ATOM 3005 O O . SER A 1 393 ? 1.355 -33.062 -12.641 1 92.19 393 SER A O 1
ATOM 3007 N N . MET A 1 394 ? 1.944 -31.703 -14.305 1 85.56 394 MET A N 1
ATOM 3008 C CA . MET A 1 394 ? 0.828 -32.125 -15.148 1 85.56 394 MET A CA 1
ATOM 3009 C C . MET A 1 394 ? 0.968 -33.594 -15.555 1 85.56 394 MET A C 1
ATOM 3011 O O . MET A 1 394 ? -0.01 -34.344 -15.531 1 85.56 394 MET A O 1
ATOM 3015 N N . ILE A 1 395 ? 2.111 -33.938 -15.922 1 84.12 395 ILE A N 1
ATOM 3016 C CA . ILE A 1 395 ? 2.355 -35.312 -16.328 1 84.12 395 ILE A CA 1
ATOM 3017 C C . ILE A 1 395 ? 2.127 -36.25 -15.148 1 84.12 395 ILE A C 1
ATOM 3019 O O . ILE A 1 395 ? 1.61 -37.344 -15.32 1 84.12 395 ILE A O 1
ATOM 3023 N N . GLN A 1 396 ? 2.617 -35.812 -14.016 1 91.31 396 GLN A N 1
ATOM 3024 C CA . GLN A 1 396 ? 2.379 -36.625 -12.812 1 91.31 396 GLN A CA 1
ATOM 3025 C C . GLN A 1 396 ? 0.886 -36.844 -12.594 1 91.31 396 GLN A C 1
ATOM 3027 O O . GLN A 1 396 ? 0.469 -37.938 -12.25 1 91.31 396 GLN A O 1
ATOM 3032 N N . LEU A 1 397 ? 0.088 -35.875 -12.828 1 88.06 397 LEU A N 1
ATOM 3033 C CA . LEU A 1 397 ? -1.357 -35.969 -12.648 1 88.06 397 LEU A CA 1
ATOM 3034 C C . LEU A 1 397 ? -1.992 -36.844 -13.719 1 88.06 397 LEU A C 1
ATOM 3036 O O . LEU A 1 397 ? -2.824 -37.688 -13.414 1 88.06 397 LEU A O 1
ATOM 3040 N N . VAL A 1 398 ? -1.583 -36.656 -14.938 1 83.19 398 VAL A N 1
ATOM 3041 C CA . VAL A 1 398 ? -2.203 -37.344 -16.062 1 83.19 398 VAL A CA 1
ATOM 3042 C C . VAL A 1 398 ? -1.883 -38.844 -16.016 1 83.19 398 VAL A C 1
ATOM 3044 O O . VAL A 1 398 ? -2.719 -39.656 -16.375 1 83.19 398 VAL A O 1
ATOM 3047 N N . VAL A 1 399 ? -0.681 -39.156 -15.594 1 86.94 399 VAL A N 1
ATOM 3048 C CA . VAL A 1 399 ? -0.251 -40.562 -15.523 1 86.94 399 VAL A CA 1
ATOM 3049 C C . VAL A 1 399 ? -0.912 -41.25 -14.328 1 86.94 399 VAL A C 1
ATOM 3051 O O . VAL A 1 399 ? -0.982 -42.469 -14.273 1 86.94 399 VAL A O 1
ATOM 3054 N N . GLY A 1 400 ? -1.399 -40.375 -13.406 1 86.88 400 GLY A N 1
ATOM 3055 C CA . GLY A 1 400 ? -2.193 -40.938 -12.32 1 86.88 400 GLY A CA 1
ATOM 3056 C C . GLY A 1 400 ? -1.49 -40.875 -10.977 1 86.88 400 GLY A C 1
ATOM 3057 O O . GLY A 1 400 ? -1.847 -41.625 -10.055 1 86.88 400 GLY A O 1
ATOM 3058 N N . GLY A 1 401 ? -0.44 -40.156 -10.922 1 91.12 401 GLY A N 1
ATOM 3059 C CA . GLY A 1 401 ? 0.209 -40 -9.633 1 91.12 401 GLY A CA 1
ATOM 3060 C C . GLY A 1 401 ? -0.724 -39.469 -8.555 1 91.12 401 GLY A C 1
ATOM 3061 O O . GLY A 1 401 ? -1.568 -38.625 -8.812 1 91.12 401 GLY A O 1
ATOM 3062 N N . LYS A 1 402 ? -0.569 -40.031 -7.32 1 89.12 402 LYS A N 1
ATOM 3063 C CA . LYS A 1 402 ? -1.55 -39.688 -6.297 1 89.12 402 LYS A CA 1
ATOM 3064 C C . LYS A 1 402 ? -0.88 -39.031 -5.09 1 89.12 402 LYS A C 1
ATOM 3066 O O . LYS A 1 402 ? -1.527 -38.312 -4.328 1 89.12 402 LYS A O 1
ATOM 3071 N N . THR A 1 403 ? 0.379 -39.344 -4.918 1 91.12 403 THR A N 1
ATOM 3072 C CA . THR A 1 403 ? 1.043 -38.812 -3.73 1 91.12 403 THR A CA 1
ATOM 3073 C C . THR A 1 403 ? 2.465 -38.375 -4.059 1 91.12 403 THR A C 1
ATOM 3075 O O . THR A 1 403 ? 2.908 -38.5 -5.203 1 91.12 403 THR A O 1
ATOM 3078 N N . GLN A 1 404 ? 3.17 -37.812 -3.051 1 92.69 404 GLN A N 1
ATOM 3079 C CA . GLN A 1 404 ? 4.535 -37.344 -3.223 1 92.69 404 GLN A CA 1
ATOM 3080 C C . GLN A 1 404 ? 5.531 -38.5 -3.223 1 92.69 404 GLN A C 1
ATOM 3082 O O . GLN A 1 404 ? 6.734 -38.281 -3.377 1 92.69 404 GLN A O 1
ATOM 3087 N N . LEU A 1 405 ? 5.027 -39.719 -3.113 1 93.5 405 LEU A N 1
ATOM 3088 C CA . LEU A 1 405 ? 5.895 -40.875 -3.299 1 93.5 405 LEU A CA 1
ATOM 3089 C C . LEU A 1 405 ? 6.508 -40.875 -4.695 1 93.5 405 LEU A C 1
ATOM 3091 O O . LEU A 1 405 ? 7.602 -41.406 -4.895 1 93.5 405 LEU A O 1
ATOM 3095 N N . VAL A 1 406 ? 5.824 -40.281 -5.586 1 94.88 406 VAL A N 1
ATOM 3096 C CA . VAL A 1 406 ? 6.309 -40.094 -6.953 1 94.88 406 VAL A CA 1
ATOM 3097 C C . VAL A 1 406 ? 7.68 -39.438 -6.93 1 94.88 406 VAL A C 1
ATOM 3099 O O . VAL A 1 406 ? 8.594 -39.875 -7.637 1 94.88 406 VAL A O 1
ATOM 3102 N N . SER A 1 407 ? 7.855 -38.438 -6.125 1 95.94 407 SER A N 1
ATOM 3103 C CA . SER A 1 407 ? 9.102 -37.688 -6.027 1 95.94 407 SER A CA 1
ATOM 3104 C C . SER A 1 407 ? 10.219 -38.562 -5.434 1 95.94 407 SER A C 1
ATOM 3106 O O . SER A 1 407 ? 11.383 -38.406 -5.809 1 95.94 407 SER A O 1
ATOM 3108 N N . ILE A 1 408 ? 9.883 -39.438 -4.52 1 95.69 408 ILE A N 1
ATOM 3109 C CA . ILE A 1 408 ? 10.875 -40.312 -3.916 1 95.69 408 ILE A CA 1
ATOM 3110 C C . ILE A 1 408 ? 11.391 -41.312 -4.957 1 95.69 408 ILE A C 1
ATOM 3112 O O . ILE A 1 408 ? 12.594 -41.531 -5.074 1 95.69 408 ILE A O 1
ATOM 3116 N N . ILE A 1 409 ? 10.523 -41.875 -5.648 1 95.75 409 ILE A N 1
ATOM 3117 C CA . ILE A 1 409 ? 10.875 -42.844 -6.691 1 95.75 409 ILE A CA 1
ATOM 3118 C C . ILE A 1 409 ? 11.742 -42.156 -7.746 1 95.75 409 ILE A C 1
ATOM 3120 O O . ILE A 1 409 ? 12.773 -42.688 -8.148 1 95.75 409 ILE A O 1
ATOM 3124 N N . ALA A 1 410 ? 11.297 -41 -8.18 1 96.31 410 ALA A N 1
ATOM 3125 C CA . ALA A 1 410 ? 12.07 -40.25 -9.156 1 96.31 410 ALA A CA 1
ATOM 3126 C C . ALA A 1 410 ? 13.469 -39.938 -8.633 1 96.31 410 ALA A C 1
ATOM 3128 O O . ALA A 1 410 ? 14.461 -40.094 -9.359 1 96.31 410 ALA A O 1
ATOM 3129 N N . SER A 1 411 ? 13.562 -39.562 -7.375 1 96.69 411 SER A N 1
ATOM 3130 C CA . SER A 1 411 ? 14.844 -39.219 -6.766 1 96.69 411 SER A CA 1
ATOM 3131 C C . SER A 1 411 ? 15.781 -40.438 -6.723 1 96.69 411 SER A C 1
ATOM 3133 O O . SER A 1 411 ? 16.984 -40.312 -6.973 1 96.69 411 SER A O 1
ATOM 3135 N N . VAL A 1 412 ? 15.266 -41.531 -6.426 1 96 412 VAL A N 1
ATOM 3136 C CA . VAL A 1 412 ? 16.078 -42.75 -6.344 1 96 412 VAL A CA 1
ATOM 3137 C C . VAL A 1 412 ? 16.641 -43.094 -7.723 1 96 412 VAL A C 1
ATOM 3139 O O . VAL A 1 412 ? 17.812 -43.438 -7.848 1 96 412 VAL A O 1
ATOM 3142 N N . ILE A 1 413 ? 15.844 -42.969 -8.664 1 95.06 413 ILE A N 1
ATOM 3143 C CA . ILE A 1 413 ? 16.266 -43.25 -10.023 1 95.06 413 ILE A CA 1
ATOM 3144 C C . ILE A 1 413 ? 17.344 -42.25 -10.445 1 95.06 413 ILE A C 1
ATOM 3146 O O . ILE A 1 413 ? 18.359 -42.625 -11.031 1 95.06 413 ILE A O 1
ATOM 3150 N N . LEU A 1 414 ? 17.172 -41.031 -10.141 1 95.69 414 LEU A N 1
ATOM 3151 C CA . LEU A 1 414 ? 18.094 -39.969 -10.531 1 95.69 414 LEU A CA 1
ATOM 3152 C C . LEU A 1 414 ? 19.422 -40.094 -9.805 1 95.69 414 LEU A C 1
ATOM 3154 O O . LEU A 1 414 ? 20.484 -39.781 -10.352 1 95.69 414 LEU A O 1
ATOM 3158 N N . VAL A 1 415 ? 19.375 -40.562 -8.547 1 95.44 415 VAL A N 1
ATOM 3159 C CA . VAL A 1 415 ? 20.625 -40.844 -7.836 1 95.44 415 VAL A CA 1
ATOM 3160 C C . VAL A 1 415 ? 21.406 -41.938 -8.586 1 95.44 415 VAL A C 1
ATOM 3162 O O . VAL A 1 415 ? 22.641 -41.844 -8.703 1 95.44 415 VAL A O 1
ATOM 3165 N N . GLY A 1 416 ? 20.719 -42.875 -9.109 1 93.56 416 GLY A N 1
ATOM 3166 C CA . GLY A 1 416 ? 21.359 -43.875 -9.945 1 93.56 416 GLY A CA 1
ATOM 3167 C C . GLY A 1 416 ? 22 -43.312 -11.195 1 93.56 416 GLY A C 1
ATOM 3168 O O . GLY A 1 416 ? 23.125 -43.688 -11.555 1 93.56 416 GLY A O 1
ATOM 3169 N N . ILE A 1 417 ? 21.312 -42.406 -11.75 1 89.25 417 ILE A N 1
ATOM 3170 C CA . ILE A 1 417 ? 21.812 -41.781 -12.961 1 89.25 417 ILE A CA 1
ATOM 3171 C C . ILE A 1 417 ? 23.047 -40.938 -12.625 1 89.25 417 ILE A C 1
ATOM 3173 O O . ILE A 1 417 ? 24.031 -40.938 -13.375 1 89.25 417 ILE A O 1
ATOM 3177 N N . LEU A 1 418 ? 23.078 -40.25 -11.539 1 90.5 418 LEU A N 1
ATOM 3178 C CA . LEU A 1 418 ? 24.188 -39.406 -11.094 1 90.5 418 LEU A CA 1
ATOM 3179 C C . LEU A 1 418 ? 25.422 -40.25 -10.828 1 90.5 418 LEU A C 1
ATOM 3181 O O . LEU A 1 418 ? 26.547 -39.812 -11.078 1 90.5 418 LEU A O 1
ATOM 3185 N N . LEU A 1 419 ? 25.25 -41.438 -10.383 1 90.88 419 LEU A N 1
ATOM 3186 C CA . LEU A 1 419 ? 26.359 -42.281 -9.969 1 90.88 419 LEU A CA 1
ATOM 3187 C C . LEU A 1 419 ? 26.969 -43 -11.172 1 90.88 419 LEU A C 1
ATOM 3189 O O . LEU A 1 419 ? 28.188 -43.25 -11.211 1 90.88 419 LEU A O 1
ATOM 3193 N N . TRP A 1 420 ? 26.141 -43.281 -12.273 1 89.62 420 TRP A N 1
ATOM 3194 C CA . TRP A 1 420 ? 26.688 -44.188 -13.289 1 89.62 420 TRP A CA 1
ATOM 3195 C C . TRP A 1 420 ? 26.531 -43.594 -14.68 1 89.62 420 TRP A C 1
ATOM 3197 O O . TRP A 1 420 ? 27.281 -43.938 -15.594 1 89.62 420 TRP A O 1
ATOM 3207 N N . LEU A 1 421 ? 25.625 -42.688 -14.914 1 85.44 421 LEU A N 1
ATOM 3208 C CA . LEU A 1 421 ? 25.281 -42.312 -16.281 1 85.44 421 LEU A CA 1
ATOM 3209 C C . LEU A 1 421 ? 25.672 -40.875 -16.594 1 85.44 421 LEU A C 1
ATOM 3211 O O . LEU A 1 421 ? 25.516 -40.438 -17.734 1 85.44 421 LEU A O 1
ATOM 3215 N N . GLY A 1 422 ? 26.219 -40.219 -15.781 1 82.75 422 GLY A N 1
ATOM 3216 C CA . GLY A 1 422 ? 26.562 -38.812 -15.961 1 82.75 422 GLY A CA 1
ATOM 3217 C C . GLY A 1 422 ? 27.422 -38.562 -17.188 1 82.75 422 GLY A C 1
ATOM 3218 O O . GLY A 1 422 ? 27.031 -37.781 -18.062 1 82.75 422 GLY A O 1
ATOM 3219 N N . PRO A 1 423 ? 28.5 -39.25 -17.406 1 85.69 423 PRO A N 1
ATOM 3220 C CA . PRO A 1 423 ? 29.438 -39.031 -18.5 1 85.69 423 PRO A CA 1
ATOM 3221 C C . PRO A 1 423 ? 28.828 -39.312 -19.875 1 85.69 423 PRO A C 1
ATOM 3223 O O . PRO A 1 423 ? 29.328 -38.844 -20.891 1 85.69 423 PRO A O 1
ATOM 3226 N N . PHE A 1 424 ? 27.781 -40 -19.844 1 89.31 424 PHE A N 1
ATOM 3227 C CA . PHE A 1 424 ? 27.125 -40.344 -21.094 1 89.31 424 PHE A CA 1
ATOM 3228 C C . PHE A 1 424 ? 26.609 -39.062 -21.797 1 89.31 424 PHE A C 1
ATOM 3230 O O . PHE A 1 424 ? 26.578 -39.031 -23.031 1 89.31 424 PHE A O 1
ATOM 3237 N N . PHE A 1 425 ? 26.281 -38.031 -21.109 1 89.56 425 PHE A N 1
ATOM 3238 C CA . PHE A 1 425 ? 25.609 -36.875 -21.672 1 89.56 425 PHE A CA 1
ATOM 3239 C C . PHE A 1 425 ? 26.625 -35.781 -22.016 1 89.56 425 PHE A C 1
ATOM 3241 O O . PHE A 1 425 ? 26.25 -34.688 -22.469 1 89.56 425 PHE A O 1
ATOM 3248 N N . GLU A 1 426 ? 27.859 -35.969 -21.859 1 89.62 426 GLU A N 1
ATOM 3249 C CA . GLU A 1 426 ? 28.906 -34.969 -22.031 1 89.62 426 GLU A CA 1
ATOM 3250 C C . GLU A 1 426 ? 28.938 -34.438 -23.469 1 89.62 426 GLU A C 1
ATOM 3252 O O . GLU A 1 426 ? 29.078 -33.25 -23.688 1 89.62 426 GLU A O 1
ATOM 3257 N N . PRO A 1 427 ? 28.656 -35.312 -24.453 1 91.75 427 PRO A N 1
ATOM 3258 C CA . PRO A 1 427 ? 28.719 -34.812 -25.828 1 91.75 427 PRO A CA 1
ATOM 3259 C C . PRO A 1 427 ? 27.406 -34.188 -26.281 1 91.75 427 PRO A C 1
ATOM 3261 O O . PRO A 1 427 ? 27.297 -33.719 -27.422 1 91.75 427 PRO A O 1
ATOM 3264 N N . LEU A 1 428 ? 26.5 -34.031 -25.453 1 92.69 428 LEU A N 1
ATOM 3265 C CA . LEU A 1 428 ? 25.188 -33.5 -25.797 1 92.69 428 LEU A CA 1
ATOM 3266 C C . LEU A 1 428 ? 25.312 -32.062 -26.25 1 92.69 428 LEU A C 1
ATOM 3268 O O . LEU A 1 428 ? 25.875 -31.219 -25.547 1 92.69 428 LEU A O 1
ATOM 3272 N N . PRO A 1 429 ? 24.828 -31.797 -27.484 1 93.69 429 PRO A N 1
ATOM 3273 C CA . PRO A 1 429 ? 24.891 -30.406 -27.969 1 93.69 429 PRO A CA 1
ATOM 3274 C C . PRO A 1 429 ? 23.969 -29.469 -27.188 1 93.69 429 PRO A C 1
ATOM 3276 O O . PRO A 1 429 ? 22.828 -29.828 -26.891 1 93.69 429 PRO A O 1
ATOM 3279 N N . ARG A 1 430 ? 24.375 -28.312 -26.938 1 92.56 430 ARG A N 1
ATOM 3280 C CA . ARG A 1 430 ? 23.609 -27.312 -26.203 1 92.56 430 ARG A CA 1
ATOM 3281 C C . ARG A 1 430 ? 22.359 -26.891 -26.984 1 92.56 430 ARG A C 1
ATOM 3283 O O . ARG A 1 430 ? 21.344 -26.516 -26.406 1 92.56 430 ARG A O 1
ATOM 3290 N N . CYS A 1 431 ? 22.422 -26.922 -28.266 1 94.31 431 CYS A N 1
ATOM 3291 C CA . CYS A 1 431 ? 21.312 -26.5 -29.109 1 94.31 431 CYS A CA 1
ATOM 3292 C C . CYS A 1 431 ? 20.109 -27.438 -28.922 1 94.31 431 CYS A C 1
ATOM 3294 O O . CYS A 1 431 ? 18.969 -27.016 -29.062 1 94.31 431 CYS A O 1
ATOM 3296 N N . VAL A 1 432 ? 20.406 -28.703 -28.625 1 94 432 VAL A N 1
ATOM 3297 C CA . VAL A 1 432 ? 19.328 -29.641 -28.359 1 94 432 VAL A CA 1
ATOM 3298 C C . VAL A 1 432 ? 18.609 -29.281 -27.062 1 94 432 VAL A C 1
ATOM 3300 O O . VAL A 1 432 ? 17.375 -29.281 -27 1 94 432 VAL A O 1
ATOM 3303 N N . LEU A 1 433 ? 19.328 -28.969 -26.109 1 90.5 433 LEU A N 1
ATOM 3304 C CA . LEU A 1 433 ? 18.766 -28.578 -24.828 1 90.5 433 LEU A CA 1
ATOM 3305 C C . LEU A 1 433 ? 17.984 -27.281 -24.953 1 90.5 433 LEU A C 1
ATOM 3307 O O . LEU A 1 433 ? 16.906 -27.125 -24.359 1 90.5 433 LEU A O 1
ATOM 3311 N N . ALA A 1 434 ? 18.516 -26.344 -25.672 1 93.81 434 ALA A N 1
ATOM 3312 C CA . ALA A 1 434 ? 17.828 -25.094 -25.922 1 93.81 434 ALA A CA 1
ATOM 3313 C C . ALA A 1 434 ? 16.484 -25.328 -26.609 1 93.81 434 ALA A C 1
ATOM 3315 O O . ALA A 1 434 ? 15.492 -24.656 -26.297 1 93.81 434 ALA A O 1
ATOM 3316 N N . SER A 1 435 ? 16.484 -26.281 -27.5 1 94.75 435 SER A N 1
ATOM 3317 C CA . SER A 1 435 ? 15.258 -26.641 -28.203 1 94.75 435 SER A CA 1
ATOM 3318 C C . SER A 1 435 ? 14.219 -27.203 -27.234 1 94.75 435 SER A C 1
ATOM 3320 O O . SER A 1 435 ? 13.031 -26.875 -27.328 1 94.75 435 SER A O 1
ATOM 3322 N N . VAL A 1 436 ? 14.68 -27.953 -26.328 1 89.69 436 VAL A N 1
ATOM 3323 C CA . VAL A 1 436 ? 13.797 -28.531 -25.312 1 89.69 436 VAL A CA 1
ATOM 3324 C C . VAL A 1 436 ? 13.188 -27.422 -24.469 1 89.69 436 VAL A C 1
ATOM 3326 O O . VAL A 1 436 ? 11.984 -27.438 -24.188 1 89.69 436 VAL A O 1
ATOM 3329 N N . ILE A 1 437 ? 13.898 -26.453 -24.094 1 89.5 437 ILE A N 1
ATOM 3330 C CA . ILE A 1 437 ? 13.453 -25.344 -23.25 1 89.5 437 ILE A CA 1
ATOM 3331 C C . ILE A 1 437 ? 12.391 -24.531 -23.984 1 89.5 437 ILE A C 1
ATOM 3333 O O . ILE A 1 437 ? 11.32 -24.266 -23.438 1 89.5 437 ILE A O 1
ATOM 3337 N N . VAL A 1 438 ? 12.672 -24.203 -25.219 1 92.88 438 VAL A N 1
ATOM 3338 C CA . VAL A 1 438 ? 11.805 -23.312 -25.984 1 92.88 438 VAL A CA 1
ATOM 3339 C C . VAL A 1 438 ? 10.445 -23.969 -26.188 1 92.88 438 VAL A C 1
ATOM 3341 O O . VAL A 1 438 ? 9.406 -23.328 -26.047 1 92.88 438 VAL A O 1
ATOM 3344 N N . VAL A 1 439 ? 10.469 -25.266 -26.5 1 90.75 439 VAL A N 1
ATOM 3345 C CA . VAL A 1 439 ? 9.219 -25.969 -26.75 1 90.75 439 VAL A CA 1
ATOM 3346 C C . VAL A 1 439 ? 8.438 -26.125 -25.453 1 90.75 439 VAL A C 1
ATOM 3348 O O . VAL A 1 439 ? 7.203 -26.062 -25.453 1 90.75 439 VAL A O 1
ATOM 3351 N N . SER A 1 440 ? 9.133 -26.312 -24.391 1 85.38 440 SER A N 1
ATOM 3352 C CA . SER A 1 440 ? 8.477 -26.469 -23.094 1 85.38 440 SER A CA 1
ATOM 3353 C C . SER A 1 440 ? 7.797 -25.172 -22.656 1 85.38 440 SER A C 1
ATOM 3355 O O . SER A 1 440 ? 6.879 -25.203 -21.828 1 85.38 440 SER A O 1
ATOM 3357 N N . LEU A 1 441 ? 8.211 -24.047 -23.188 1 89.31 441 LEU A N 1
ATOM 3358 C CA . LEU A 1 441 ? 7.723 -22.734 -22.766 1 89.31 441 LEU A CA 1
ATOM 3359 C C . LEU A 1 441 ? 6.531 -22.297 -23.609 1 89.31 441 LEU A C 1
ATOM 3361 O O . LEU A 1 441 ? 5.961 -21.234 -23.391 1 89.31 441 LEU A O 1
ATOM 3365 N N . LYS A 1 442 ? 6.156 -23.078 -24.5 1 89.69 442 LYS A N 1
ATOM 3366 C CA . LYS A 1 442 ? 5.07 -22.703 -25.406 1 89.69 442 LYS A CA 1
ATOM 3367 C C . LYS A 1 442 ? 3.814 -22.328 -24.625 1 89.69 442 LYS A C 1
ATOM 3369 O O . LYS A 1 442 ? 3.199 -21.297 -24.906 1 89.69 442 LYS A O 1
ATOM 3374 N N . GLY A 1 443 ? 3.449 -23.094 -23.625 1 85.81 443 GLY A N 1
ATOM 3375 C CA . GLY A 1 443 ? 2.268 -22.828 -22.828 1 85.81 443 GLY A CA 1
ATOM 3376 C C . GLY A 1 443 ? 2.328 -21.484 -22.125 1 85.81 443 GLY A C 1
ATOM 3377 O O . GLY A 1 443 ? 1.335 -20.75 -22.078 1 85.81 443 GLY A O 1
ATOM 3378 N N . MET A 1 444 ? 3.441 -21.172 -21.625 1 86.38 444 MET A N 1
ATOM 3379 C CA . MET A 1 444 ? 3.617 -19.922 -20.891 1 86.38 444 MET A CA 1
ATOM 3380 C C . MET A 1 444 ? 3.637 -18.734 -21.844 1 86.38 444 MET A C 1
ATOM 3382 O O . MET A 1 444 ? 3.107 -17.672 -21.531 1 86.38 444 MET A O 1
ATOM 3386 N N . LEU A 1 445 ? 4.215 -18.969 -23.031 1 92 445 LEU A N 1
ATOM 3387 C CA . LEU A 1 445 ? 4.258 -17.891 -24.031 1 92 445 LEU A CA 1
ATOM 3388 C C . LEU A 1 445 ? 2.857 -17.562 -24.531 1 92 445 LEU A C 1
ATOM 3390 O O . LEU A 1 445 ? 2.549 -16.391 -24.781 1 92 445 LEU A O 1
ATOM 3394 N N . MET A 1 446 ? 2.016 -18.547 -24.578 1 91.62 446 MET A N 1
ATOM 3395 C CA . MET A 1 446 ? 0.663 -18.375 -25.094 1 91.62 446 MET A CA 1
ATOM 3396 C C . MET A 1 446 ? -0.213 -17.625 -24.094 1 91.62 446 MET A C 1
ATOM 3398 O O . MET A 1 446 ? -1.289 -17.141 -24.438 1 91.62 446 MET A O 1
ATOM 3402 N N . GLN A 1 447 ? 0.25 -17.469 -22.906 1 90.12 447 GLN A N 1
ATOM 3403 C CA . GLN A 1 447 ? -0.491 -16.703 -21.906 1 90.12 447 GLN A CA 1
ATOM 3404 C C . GLN A 1 447 ? -0.634 -15.242 -22.312 1 90.12 447 GLN A C 1
ATOM 3406 O O . GLN A 1 447 ? -1.48 -14.523 -21.781 1 90.12 447 GLN A O 1
ATOM 3411 N N . VAL A 1 448 ? 0.144 -14.781 -23.297 1 91.88 448 VAL A N 1
ATOM 3412 C CA . VAL A 1 448 ? 0.051 -13.406 -23.781 1 91.88 448 VAL A CA 1
ATOM 3413 C C . VAL A 1 448 ? -1.321 -13.18 -24.422 1 91.88 448 VAL A C 1
ATOM 3415 O O . VAL A 1 448 ? -1.837 -12.062 -24.406 1 91.88 448 VAL A O 1
ATOM 3418 N N . LYS A 1 449 ? -1.945 -14.289 -24.828 1 92.38 449 LYS A N 1
ATOM 3419 C CA . LYS A 1 449 ? -3.258 -14.195 -25.453 1 92.38 449 LYS A CA 1
ATOM 3420 C C . LYS A 1 449 ? -4.344 -13.898 -24.422 1 92.38 449 LYS A C 1
ATOM 3422 O O . LYS A 1 449 ? -5.438 -13.453 -24.781 1 92.38 449 LYS A O 1
ATOM 3427 N N . ASP A 1 450 ? -4.031 -14.133 -23.25 1 90.25 450 ASP A N 1
ATOM 3428 C CA . ASP A 1 450 ? -5.016 -13.93 -22.188 1 90.25 450 ASP A CA 1
ATOM 3429 C C . ASP A 1 450 ? -5.273 -12.438 -21.953 1 90.25 450 ASP A C 1
ATOM 3431 O O . ASP A 1 450 ? -6.246 -12.07 -21.297 1 90.25 450 ASP A O 1
ATOM 3435 N N . ILE A 1 451 ? -4.461 -11.594 -22.547 1 91.38 451 ILE A N 1
ATOM 3436 C CA . ILE A 1 451 ? -4.59 -10.156 -22.344 1 91.38 451 ILE A CA 1
ATOM 3437 C C . ILE A 1 451 ? -5.941 -9.68 -22.859 1 91.38 451 ILE A C 1
ATOM 3439 O O . ILE A 1 451 ? -6.547 -8.766 -22.297 1 91.38 451 ILE A O 1
ATOM 3443 N N . LYS A 1 452 ? -6.422 -10.266 -23.938 1 91.19 452 LYS A N 1
ATOM 3444 C CA . LYS A 1 452 ? -7.711 -9.875 -24.484 1 91.19 452 LYS A CA 1
ATOM 3445 C C . LYS A 1 452 ? -8.844 -10.156 -23.5 1 91.19 452 LYS A C 1
ATOM 3447 O O . LYS A 1 452 ? -9.75 -9.336 -23.344 1 91.19 452 LYS A O 1
ATOM 3452 N N . LYS A 1 453 ? -8.695 -11.242 -22.891 1 87.62 453 LYS A N 1
ATOM 3453 C CA . LYS A 1 453 ? -9.688 -11.609 -21.891 1 87.62 453 LYS A CA 1
ATOM 3454 C C . LYS A 1 453 ? -9.648 -10.664 -20.703 1 87.62 453 LYS A C 1
ATOM 3456 O O . LYS A 1 453 ? -10.688 -10.211 -20.219 1 87.62 453 LYS A O 1
ATOM 3461 N N . PHE A 1 454 ? -8.469 -10.352 -20.266 1 86.94 454 PHE A N 1
ATOM 3462 C CA . PHE A 1 454 ? -8.328 -9.477 -19.109 1 86.94 454 PHE A CA 1
ATOM 3463 C C . PHE A 1 454 ? -8.797 -8.062 -19.438 1 86.94 454 PHE A C 1
ATOM 3465 O O . PHE A 1 454 ? -9.422 -7.406 -18.609 1 86.94 454 PHE A O 1
ATOM 3472 N N . TRP A 1 455 ? -8.508 -7.668 -20.703 1 88.38 455 TRP A N 1
ATOM 3473 C CA . TRP A 1 455 ? -8.898 -6.336 -21.141 1 88.38 455 TRP A CA 1
ATOM 3474 C C . TRP A 1 455 ? -10.422 -6.215 -21.219 1 88.38 455 TRP A C 1
ATOM 3476 O O . TRP A 1 455 ? -10.977 -5.156 -20.922 1 88.38 455 TRP A O 1
ATOM 3486 N N . LYS A 1 456 ? -11.047 -7.297 -21.516 1 86.44 456 LYS A N 1
ATOM 3487 C CA . LYS A 1 456 ? -12.508 -7.316 -21.609 1 86.44 456 LYS A CA 1
ATOM 3488 C C . LYS A 1 456 ? -13.156 -7.301 -20.234 1 86.44 456 LYS A C 1
ATOM 3490 O O . LYS A 1 456 ? -14.195 -6.664 -20.031 1 86.44 456 LYS A O 1
ATOM 3495 N N . LEU A 1 457 ? -12.531 -7.879 -19.375 1 85.12 457 LEU A N 1
ATOM 3496 C CA . LEU A 1 457 ? -13.133 -8.031 -18.047 1 85.12 457 LEU A CA 1
ATOM 3497 C C . LEU A 1 457 ? -12.883 -6.801 -17.188 1 85.12 457 LEU A C 1
ATOM 3499 O O . LEU A 1 457 ? -13.789 -6.312 -16.516 1 85.12 457 LEU A O 1
ATOM 3503 N N . SER A 1 458 ? -11.641 -6.332 -17.172 1 87.44 458 SER A N 1
ATOM 3504 C CA . SER A 1 458 ? -11.305 -5.172 -16.359 1 87.44 458 SER A CA 1
ATOM 3505 C C . SER A 1 458 ? -10.102 -4.426 -16.922 1 87.44 458 SER A C 1
ATOM 3507 O O . SER A 1 458 ? -9.023 -5 -17.062 1 87.44 458 SER A O 1
ATOM 3509 N N . LYS A 1 459 ? -10.227 -3.174 -17.078 1 87.31 459 LYS A N 1
ATOM 3510 C CA . LYS A 1 459 ? -9.156 -2.354 -17.641 1 87.31 459 LYS A CA 1
ATOM 3511 C C . LYS A 1 459 ? -8.008 -2.201 -16.625 1 87.31 459 LYS A C 1
ATOM 3513 O O . LYS A 1 459 ? -6.844 -2.119 -17.016 1 87.31 459 LYS A O 1
ATOM 3518 N N . LEU A 1 460 ? -8.391 -2.193 -15.445 1 85.69 460 LEU A N 1
ATOM 3519 C CA . LEU A 1 460 ? -7.363 -2.088 -14.414 1 85.69 460 LEU A CA 1
ATOM 3520 C C . LEU A 1 460 ? -6.523 -3.359 -14.359 1 85.69 460 LEU A C 1
ATOM 3522 O O . LEU A 1 460 ? -5.301 -3.297 -14.211 1 85.69 460 LEU A O 1
ATOM 3526 N N . ASP A 1 461 ? -7.137 -4.449 -14.453 1 87.25 461 ASP A N 1
ATOM 3527 C CA . ASP A 1 461 ? -6.426 -5.723 -14.469 1 87.25 461 ASP A CA 1
ATOM 3528 C C . ASP A 1 461 ? -5.527 -5.832 -15.703 1 87.25 461 ASP A C 1
ATOM 3530 O O . ASP A 1 461 ? -4.414 -6.355 -15.625 1 87.25 461 ASP A O 1
ATOM 3534 N N . ALA A 1 462 ? -6.047 -5.312 -16.766 1 91.5 462 ALA A N 1
ATOM 3535 C CA . ALA A 1 462 ? -5.258 -5.32 -17.984 1 91.5 462 ALA A CA 1
ATOM 3536 C C . ALA A 1 462 ? -4.027 -4.426 -17.859 1 91.5 462 ALA A C 1
ATOM 3538 O O . ALA A 1 462 ? -2.955 -4.758 -18.375 1 91.5 462 ALA A O 1
ATOM 3539 N N . ALA A 1 463 ? -4.184 -3.383 -17.188 1 92.12 463 ALA A N 1
ATOM 3540 C CA . ALA A 1 463 ? -3.057 -2.479 -16.984 1 92.12 463 ALA A CA 1
ATOM 3541 C C . ALA A 1 463 ? -1.976 -3.139 -16.125 1 92.12 463 ALA A C 1
ATOM 3543 O O . ALA A 1 463 ? -0.782 -2.973 -16.391 1 92.12 463 ALA A O 1
ATOM 3544 N N . VAL A 1 464 ? -2.424 -3.838 -15.117 1 91.19 464 VAL A N 1
ATOM 3545 C CA . VAL A 1 464 ? -1.479 -4.566 -14.273 1 91.19 464 VAL A CA 1
ATOM 3546 C C . VAL A 1 464 ? -0.727 -5.598 -15.117 1 91.19 464 VAL A C 1
ATOM 3548 O O . VAL A 1 464 ? 0.495 -5.723 -15.008 1 91.19 464 VAL A O 1
ATOM 3551 N N . TRP A 1 465 ? -1.432 -6.277 -15.977 1 93.69 465 TRP A N 1
ATOM 3552 C CA . TRP A 1 465 ? -0.833 -7.293 -16.828 1 93.69 465 TRP A CA 1
ATOM 3553 C C . TRP A 1 465 ? 0.177 -6.672 -17.797 1 93.69 465 TRP A C 1
ATOM 3555 O O . TRP A 1 465 ? 1.314 -7.137 -17.891 1 93.69 465 TRP A O 1
ATOM 3565 N N . ILE A 1 466 ? -0.173 -5.582 -18.422 1 95.69 466 ILE A N 1
ATOM 3566 C CA . ILE A 1 466 ? 0.641 -4.953 -19.453 1 95.69 466 ILE A CA 1
ATOM 3567 C C . ILE A 1 466 ? 1.905 -4.367 -18.828 1 95.69 466 ILE A C 1
ATOM 3569 O O . ILE A 1 466 ? 3.01 -4.582 -19.328 1 95.69 466 ILE A O 1
ATOM 3573 N N . MET A 1 467 ? 1.746 -3.695 -17.781 1 95 467 MET A N 1
ATOM 3574 C CA . MET A 1 467 ? 2.896 -3.062 -17.141 1 95 467 MET A CA 1
ATOM 3575 C C . MET A 1 467 ? 3.867 -4.109 -16.609 1 95 467 MET A C 1
ATOM 3577 O O . MET A 1 467 ? 5.082 -3.955 -16.734 1 95 467 MET A O 1
ATOM 3581 N N . THR A 1 468 ? 3.328 -5.117 -16 1 93.56 468 THR A N 1
ATOM 3582 C CA . THR A 1 468 ? 4.176 -6.184 -15.477 1 93.56 468 THR A CA 1
ATOM 3583 C C . THR A 1 468 ? 4.906 -6.895 -16.609 1 93.56 468 THR A C 1
ATOM 3585 O O . THR A 1 468 ? 6.121 -7.09 -16.562 1 93.56 468 THR A O 1
ATOM 3588 N N . PHE A 1 469 ? 4.184 -7.242 -17.719 1 94.94 469 PHE A N 1
ATOM 3589 C CA . PHE A 1 469 ? 4.746 -7.965 -18.844 1 94.94 469 PHE A CA 1
ATOM 3590 C C . PHE A 1 469 ? 5.887 -7.18 -19.484 1 94.94 469 PHE A C 1
ATOM 3592 O O . PHE A 1 469 ? 6.988 -7.703 -19.656 1 94.94 469 PHE A O 1
ATOM 3599 N N . PHE A 1 470 ? 5.676 -5.957 -19.719 1 96.19 470 PHE A N 1
ATOM 3600 C CA . PHE A 1 470 ? 6.664 -5.152 -20.438 1 96.19 470 PHE A CA 1
ATOM 3601 C C . PHE A 1 470 ? 7.859 -4.844 -19.531 1 96.19 470 PHE A C 1
ATOM 3603 O O . PHE A 1 470 ? 8.992 -4.762 -20.016 1 96.19 470 PHE A O 1
ATOM 3610 N N . THR A 1 471 ? 7.609 -4.66 -18.297 1 94.88 471 THR A N 1
ATOM 3611 C CA . THR A 1 471 ? 8.734 -4.398 -17.406 1 94.88 471 THR A CA 1
ATOM 3612 C C . THR A 1 471 ? 9.609 -5.641 -17.266 1 94.88 471 THR A C 1
ATOM 3614 O O . THR A 1 471 ? 10.836 -5.535 -17.219 1 94.88 471 THR A O 1
ATOM 3617 N N . VAL A 1 472 ? 8.969 -6.832 -17.188 1 91.94 472 VAL A N 1
ATOM 3618 C CA . VAL A 1 472 ? 9.734 -8.07 -17.094 1 91.94 472 VAL A CA 1
ATOM 3619 C C . VAL A 1 472 ? 10.539 -8.273 -18.375 1 91.94 472 VAL A C 1
ATOM 3621 O O . VAL A 1 472 ? 11.734 -8.578 -18.312 1 91.94 472 VAL A O 1
ATOM 3624 N N . VAL A 1 473 ? 9.961 -7.984 -19.5 1 94.12 473 VAL A N 1
ATOM 3625 C CA . VAL A 1 473 ? 10.562 -8.266 -20.797 1 94.12 473 VAL A CA 1
ATOM 3626 C C . VAL A 1 473 ? 11.641 -7.227 -21.109 1 94.12 473 VAL A C 1
ATOM 3628 O O . VAL A 1 473 ? 12.742 -7.574 -21.547 1 94.12 473 VAL A O 1
ATOM 3631 N N . LEU A 1 474 ? 11.391 -6 -20.734 1 93.94 474 LEU A N 1
ATOM 3632 C CA . LEU A 1 474 ? 12.266 -4.93 -21.203 1 93.94 474 LEU A CA 1
ATOM 3633 C C . LEU A 1 474 ? 13.305 -4.574 -20.141 1 93.94 474 LEU A C 1
ATOM 3635 O O . LEU A 1 474 ? 14.445 -4.238 -20.469 1 93.94 474 LEU A O 1
ATOM 3639 N N . VAL A 1 475 ? 12.922 -4.648 -18.938 1 90.75 475 VAL A N 1
ATOM 3640 C CA . VAL A 1 475 ? 13.82 -4.148 -17.891 1 90.75 475 VAL A CA 1
ATOM 3641 C C . VAL A 1 475 ? 14.477 -5.32 -17.172 1 90.75 475 VAL A C 1
ATOM 3643 O O . VAL A 1 475 ? 15.703 -5.395 -17.078 1 90.75 475 VAL A O 1
ATOM 3646 N N . GLY A 1 476 ? 13.703 -6.184 -16.641 1 87.44 476 GLY A N 1
ATOM 3647 C CA . GLY A 1 476 ? 14.219 -7.312 -15.891 1 87.44 476 GLY A CA 1
ATOM 3648 C C . GLY A 1 476 ? 13.172 -7.977 -15.016 1 87.44 476 GLY A C 1
ATOM 3649 O O . GLY A 1 476 ? 12.133 -7.375 -14.719 1 87.44 476 GLY A O 1
ATOM 3650 N N . MET A 1 477 ? 13.438 -9.156 -14.586 1 85.75 477 MET A N 1
ATOM 3651 C CA . MET A 1 477 ? 12.484 -9.961 -13.828 1 85.75 477 MET A CA 1
ATOM 3652 C C . MET A 1 477 ? 12.289 -9.406 -12.422 1 85.75 477 MET A C 1
ATOM 3654 O O . MET A 1 477 ? 11.172 -9.367 -11.914 1 85.75 477 MET A O 1
ATOM 3658 N N . ASP A 1 478 ? 13.312 -8.992 -11.734 1 82.75 478 ASP A N 1
ATOM 3659 C CA . ASP A 1 478 ? 13.219 -8.469 -10.375 1 82.75 478 ASP A CA 1
ATOM 3660 C C . ASP A 1 478 ? 12.383 -7.191 -10.344 1 82.75 478 ASP A C 1
ATOM 3662 O O . ASP A 1 478 ? 11.477 -7.059 -9.516 1 82.75 478 ASP A O 1
ATOM 3666 N N . VAL A 1 479 ? 12.656 -6.32 -11.312 1 85.69 479 VAL A N 1
ATOM 3667 C CA . VAL A 1 479 ? 11.914 -5.07 -11.383 1 85.69 479 VAL A CA 1
ATOM 3668 C C . VAL A 1 479 ? 10.477 -5.348 -11.82 1 85.69 479 VAL A C 1
ATOM 3670 O O . VAL A 1 479 ? 9.547 -4.688 -11.359 1 85.69 479 VAL A O 1
ATOM 3673 N N . GLY A 1 480 ? 10.383 -6.281 -12.703 1 89.5 480 GLY A N 1
ATOM 3674 C CA . GLY A 1 480 ? 9.047 -6.645 -13.148 1 89.5 480 GLY A CA 1
ATOM 3675 C C . GLY A 1 480 ? 8.156 -7.125 -12.023 1 89.5 480 GLY A C 1
ATOM 3676 O O . GLY A 1 480 ? 6.977 -6.77 -11.961 1 89.5 480 GLY A O 1
ATOM 3677 N N . LEU A 1 481 ? 8.719 -7.91 -11.172 1 84.88 481 LEU A N 1
ATOM 3678 C CA . LEU A 1 481 ? 7.949 -8.383 -10.023 1 84.88 481 LEU A CA 1
ATOM 3679 C C . LEU A 1 481 ? 7.555 -7.227 -9.117 1 84.88 481 LEU A C 1
ATOM 3681 O O . LEU A 1 481 ? 6.406 -7.145 -8.672 1 84.88 481 LEU A O 1
ATOM 3685 N N . LEU A 1 482 ? 8.469 -6.375 -8.859 1 84.12 482 LEU A N 1
ATOM 3686 C CA . LEU A 1 482 ? 8.211 -5.227 -7.996 1 84.12 482 LEU A CA 1
ATOM 3687 C C . LEU A 1 482 ? 7.109 -4.348 -8.578 1 84.12 482 LEU A C 1
ATOM 3689 O O . LEU A 1 482 ? 6.207 -3.92 -7.852 1 84.12 482 LEU A O 1
ATOM 3693 N N . VAL A 1 483 ? 7.191 -4.156 -9.82 1 89.38 483 VAL A N 1
ATOM 3694 C CA . VAL A 1 483 ? 6.199 -3.328 -10.5 1 89.38 483 VAL A CA 1
ATOM 3695 C C . VAL A 1 483 ? 4.844 -4.031 -10.477 1 89.38 483 VAL A C 1
ATOM 3697 O O . VAL A 1 483 ? 3.809 -3.389 -10.281 1 89.38 483 VAL A O 1
ATOM 3700 N N . GLY A 1 484 ? 4.91 -5.285 -10.758 1 89.56 484 GLY A N 1
ATOM 3701 C CA . GLY A 1 484 ? 3.668 -6.039 -10.703 1 89.56 484 GLY A CA 1
ATOM 3702 C C . GLY A 1 484 ? 2.988 -5.969 -9.352 1 89.56 484 GLY A C 1
ATOM 3703 O O . GLY A 1 484 ? 1.781 -5.727 -9.266 1 89.56 484 GLY A O 1
ATOM 3704 N N . VAL A 1 485 ? 3.713 -6.129 -8.305 1 85.38 485 VAL A N 1
ATOM 3705 C CA . VAL A 1 485 ? 3.18 -6.066 -6.949 1 85.38 485 VAL A CA 1
ATOM 3706 C C . VAL A 1 485 ? 2.688 -4.652 -6.652 1 85.38 485 VAL A C 1
ATOM 3708 O O . VAL A 1 485 ? 1.603 -4.469 -6.094 1 85.38 485 VAL A O 1
ATOM 3711 N N . ALA A 1 486 ? 3.471 -3.674 -7.043 1 85.25 486 ALA A N 1
ATOM 3712 C CA . ALA A 1 486 ? 3.092 -2.279 -6.84 1 85.25 486 ALA A CA 1
ATOM 3713 C C . ALA A 1 486 ? 1.786 -1.955 -7.559 1 85.25 486 ALA A C 1
ATOM 3715 O O . ALA A 1 486 ? 0.908 -1.294 -7 1 85.25 486 ALA A O 1
ATOM 3716 N N . MET A 1 487 ? 1.703 -2.432 -8.75 1 87.19 487 MET A N 1
ATOM 3717 C CA . MET A 1 487 ? 0.5 -2.18 -9.539 1 87.19 487 MET A CA 1
ATOM 3718 C C . MET A 1 487 ? -0.708 -2.879 -8.93 1 87.19 487 MET A C 1
ATOM 3720 O O . MET A 1 487 ? -1.825 -2.359 -8.984 1 87.19 487 MET A O 1
ATOM 3724 N N . SER A 1 488 ? -0.476 -4.062 -8.445 1 86.44 488 SER A N 1
ATOM 3725 C CA . SER A 1 488 ? -1.556 -4.773 -7.77 1 86.44 488 SER A CA 1
ATOM 3726 C C . SER A 1 488 ? -2.037 -4.012 -6.539 1 86.44 488 SER A C 1
ATOM 3728 O O . SER A 1 488 ? -3.242 -3.91 -6.297 1 86.44 488 SER A O 1
ATOM 3730 N N . LEU A 1 489 ? -1.12 -3.512 -5.82 1 81.25 489 LEU A N 1
ATOM 3731 C CA . LEU A 1 489 ? -1.462 -2.732 -4.637 1 81.25 489 LEU A CA 1
ATOM 3732 C C . LEU A 1 489 ? -2.186 -1.446 -5.02 1 81.25 489 LEU A C 1
ATOM 3734 O O . LEU A 1 489 ? -3.164 -1.063 -4.375 1 81.25 489 LEU A O 1
ATOM 3738 N N . ILE A 1 490 ? -1.67 -0.822 -6.023 1 81.88 490 ILE A N 1
ATOM 3739 C CA . ILE A 1 490 ? -2.285 0.412 -6.504 1 81.88 490 ILE A CA 1
ATOM 3740 C C . ILE A 1 490 ? -3.721 0.136 -6.941 1 81.88 490 ILE A C 1
ATOM 3742 O O . ILE A 1 490 ? -4.613 0.956 -6.719 1 81.88 490 ILE A O 1
ATOM 3746 N N . SER A 1 491 ? -3.916 -0.951 -7.566 1 83.44 491 SER A N 1
ATOM 3747 C CA . SER A 1 491 ? -5.262 -1.319 -8 1 83.44 491 SER A CA 1
ATOM 3748 C C . SER A 1 491 ? -6.207 -1.452 -6.812 1 83.44 491 SER A C 1
ATOM 3750 O O . SER A 1 491 ? -7.367 -1.04 -6.887 1 83.44 491 SER A O 1
ATOM 3752 N N . ILE A 1 492 ? -5.77 -2.008 -5.781 1 78.88 492 ILE A N 1
ATOM 3753 C CA . ILE A 1 492 ? -6.574 -2.152 -4.574 1 78.88 492 ILE A CA 1
ATOM 3754 C C . ILE A 1 492 ? -6.871 -0.775 -3.986 1 78.88 492 ILE A C 1
ATOM 3756 O O . ILE A 1 492 ? -7.984 -0.517 -3.527 1 78.88 492 ILE A O 1
ATOM 3760 N N . PHE A 1 493 ? -5.855 0.098 -4.102 1 75.56 493 PHE A N 1
ATOM 3761 C CA . PHE A 1 493 ? -6 1.438 -3.547 1 75.56 493 PHE A CA 1
ATOM 3762 C C . PHE A 1 493 ? -6.996 2.256 -4.363 1 75.56 493 PHE A C 1
ATOM 3764 O O . PHE A 1 493 ? -7.773 3.033 -3.807 1 75.56 493 PHE A O 1
ATOM 3771 N N . ILE A 1 494 ? -6.961 2.117 -5.578 1 76.62 494 ILE A N 1
ATOM 3772 C CA . ILE A 1 494 ? -7.859 2.877 -6.438 1 76.62 494 ILE A CA 1
ATOM 3773 C C . ILE A 1 494 ? -9.305 2.512 -6.125 1 76.62 494 ILE A C 1
ATOM 3775 O O . ILE A 1 494 ? -10.172 3.385 -6.059 1 76.62 494 ILE A O 1
ATOM 3779 N N . PHE A 1 495 ? -9.539 1.309 -5.887 1 73.12 495 PHE A N 1
ATOM 3780 C CA . PHE A 1 495 ? -10.891 0.861 -5.57 1 73.12 495 PHE A CA 1
ATOM 3781 C C . PHE A 1 495 ? -11.312 1.333 -4.184 1 73.12 495 PHE A C 1
ATOM 3783 O O . PHE A 1 495 ? -12.484 1.606 -3.945 1 73.12 495 PHE A O 1
ATOM 3790 N N . SER A 1 496 ? -10.359 1.45 -3.396 1 73.31 496 SER A N 1
ATOM 3791 C CA . SER A 1 496 ? -10.656 1.888 -2.037 1 73.31 496 SER A CA 1
ATOM 3792 C C . SER A 1 496 ? -10.891 3.393 -1.979 1 73.31 496 SER A C 1
ATOM 3794 O O . SER A 1 496 ? -11.633 3.877 -1.124 1 73.31 496 SER A O 1
ATOM 3796 N N . PHE A 1 497 ? -10.266 4.105 -2.945 1 73.75 497 PHE A N 1
ATOM 3797 C CA . PHE A 1 497 ? -10.344 5.562 -2.895 1 73.75 497 PHE A CA 1
ATOM 3798 C C . PHE A 1 497 ? -11.414 6.082 -3.852 1 73.75 497 PHE A C 1
ATOM 3800 O O . PHE A 1 497 ? -11.547 7.289 -4.051 1 73.75 497 PHE A O 1
ATOM 3807 N N . LYS A 1 498 ? -12.133 5.242 -4.453 1 77.69 498 LYS A N 1
ATOM 3808 C CA . LYS A 1 498 ? -13.266 5.645 -5.277 1 77.69 498 LYS A CA 1
ATOM 3809 C C . LYS A 1 498 ? -14.547 4.953 -4.816 1 77.69 498 LYS A C 1
ATOM 3811 O O . LYS A 1 498 ? -15.117 4.141 -5.547 1 77.69 498 LYS A O 1
ATOM 3816 N N . PRO A 1 499 ? -14.977 5.473 -3.67 1 82.31 499 PRO A N 1
ATOM 3817 C CA . PRO A 1 499 ? -16.219 4.867 -3.172 1 82.31 499 PRO A CA 1
ATOM 3818 C C . PRO A 1 499 ? -17.422 5.223 -4.027 1 82.31 499 PRO A C 1
ATOM 3820 O O . PRO A 1 499 ? -17.438 6.258 -4.699 1 82.31 499 PRO A O 1
ATOM 3823 N N . TYR A 1 500 ? -18.344 4.359 -4.121 1 87.19 500 TYR A N 1
ATOM 3824 C CA . TYR A 1 500 ? -19.594 4.617 -4.828 1 87.19 500 TYR A CA 1
ATOM 3825 C C . TYR A 1 500 ? -20.547 5.453 -3.977 1 87.19 500 TYR A C 1
ATOM 3827 O O . TYR A 1 500 ? -20.812 5.117 -2.818 1 87.19 500 TYR A O 1
ATOM 3835 N N . THR A 1 501 ? -20.859 6.59 -4.5 1 92 501 THR A N 1
ATOM 3836 C CA . THR A 1 501 ? -21.812 7.469 -3.824 1 92 501 THR A CA 1
ATOM 3837 C C . THR A 1 501 ? -22.953 7.863 -4.762 1 92 501 THR A C 1
ATOM 3839 O O . THR A 1 501 ? -22.75 7.973 -5.973 1 92 501 THR A O 1
ATOM 3842 N N . CYS A 1 502 ? -24.172 7.965 -4.18 1 92.56 502 CYS A N 1
ATOM 3843 C CA . CYS A 1 502 ? -25.328 8.383 -4.973 1 92.56 502 CYS A CA 1
ATOM 3844 C C . CYS A 1 502 ? -26.438 8.898 -4.078 1 92.56 502 CYS A C 1
ATOM 3846 O O . CYS A 1 502 ? -26.375 8.766 -2.855 1 92.56 502 CYS A O 1
ATOM 3848 N N . LEU A 1 503 ? -27.344 9.555 -4.73 1 95 503 LEU A N 1
ATOM 3849 C CA . LEU A 1 503 ? -28.594 9.922 -4.059 1 95 503 LEU A CA 1
ATOM 3850 C C . LEU A 1 503 ? -29.672 8.875 -4.309 1 95 503 LEU A C 1
ATOM 3852 O O . LEU A 1 503 ? -29.812 8.375 -5.43 1 95 503 LEU A O 1
ATOM 3856 N N . LEU A 1 504 ? -30.312 8.547 -3.229 1 94.56 504 LEU A N 1
ATOM 3857 C CA . LEU A 1 504 ? -31.375 7.555 -3.348 1 94.56 504 LEU A CA 1
ATOM 3858 C C . LEU A 1 504 ? -32.719 8.234 -3.488 1 94.56 504 LEU A C 1
ATOM 3860 O O . LEU A 1 504 ? -32.969 9.305 -2.924 1 94.56 504 LEU A O 1
ATOM 3864 N N . GLY A 1 505 ? -33.531 7.637 -4.32 1 91.69 505 GLY A N 1
ATOM 3865 C CA . GLY A 1 505 ? -34.906 8.039 -4.473 1 91.69 505 GLY A CA 1
ATOM 3866 C C . GLY A 1 505 ? -35.875 6.961 -4.055 1 91.69 505 GLY A C 1
ATOM 3867 O O . GLY A 1 505 ? -35.531 5.789 -3.953 1 91.69 505 GLY A O 1
ATOM 3868 N N . SER A 1 506 ? -37.062 7.371 -3.758 1 89 506 SER A N 1
ATOM 3869 C CA . SER A 1 506 ? -38.062 6.426 -3.32 1 89 506 SER A CA 1
ATOM 3870 C C . SER A 1 506 ? -38.844 5.867 -4.508 1 89 506 SER A C 1
ATOM 3872 O O . SER A 1 506 ? -39.188 6.605 -5.438 1 89 506 SER A O 1
ATOM 3874 N N . VAL A 1 507 ? -38.969 4.504 -4.48 1 82.31 507 VAL A N 1
ATOM 3875 C CA . VAL A 1 507 ? -39.875 3.867 -5.438 1 82.31 507 VAL A CA 1
ATOM 3876 C C . VAL A 1 507 ? -41.312 3.955 -4.938 1 82.31 507 VAL A C 1
ATOM 3878 O O . VAL A 1 507 ? -41.625 3.49 -3.836 1 82.31 507 VAL A O 1
ATOM 3881 N N . PRO A 1 508 ? -42.156 4.461 -5.758 1 75.12 508 PRO A N 1
ATOM 3882 C CA . PRO A 1 508 ? -43.531 4.684 -5.293 1 75.12 508 PRO A CA 1
ATOM 3883 C C . PRO A 1 508 ? -44.188 3.398 -4.809 1 75.12 508 PRO A C 1
ATOM 3885 O O . PRO A 1 508 ? -44.031 2.342 -5.426 1 75.12 508 PRO A O 1
ATOM 3888 N N . HIS A 1 509 ? -44.75 3.342 -3.631 1 68.88 509 HIS A N 1
ATOM 3889 C CA . HIS A 1 509 ? -45.594 2.291 -3.051 1 68.88 509 HIS A CA 1
ATOM 3890 C C . HIS A 1 509 ? -44.75 1.105 -2.604 1 68.88 509 HIS A C 1
ATOM 3892 O O . HIS A 1 509 ? -45.219 -0.025 -2.543 1 68.88 509 HIS A O 1
ATOM 3898 N N . THR A 1 510 ? -43.469 1.432 -2.461 1 76.25 510 THR A N 1
ATOM 3899 C CA . THR A 1 510 ? -42.594 0.372 -1.97 1 76.25 510 THR A CA 1
ATOM 3900 C C . THR A 1 510 ? -41.656 0.898 -0.88 1 76.25 510 THR A C 1
ATOM 3902 O O . THR A 1 510 ? -41.688 2.088 -0.561 1 76.25 510 THR A O 1
ATOM 3905 N N . ASP A 1 511 ? -40.906 0.011 -0.18 1 81.44 511 ASP A N 1
ATOM 3906 C CA . ASP A 1 511 ? -39.906 0.379 0.817 1 81.44 511 ASP A CA 1
ATOM 3907 C C . ASP A 1 511 ? -38.5 0.357 0.22 1 81.44 511 ASP A C 1
ATOM 3909 O O . ASP A 1 511 ? -37.5 0.289 0.951 1 81.44 511 ASP A O 1
ATOM 3913 N N . LEU A 1 512 ? -38.562 0.469 -1.138 1 83.38 512 LEU A N 1
ATOM 3914 C CA . LEU A 1 512 ? -37.281 0.375 -1.818 1 83.38 512 LEU A CA 1
ATOM 3915 C C . LEU A 1 512 ? -36.781 1.758 -2.217 1 83.38 512 LEU A C 1
ATOM 3917 O O . LEU A 1 512 ? -37.562 2.611 -2.643 1 83.38 512 LEU A O 1
ATOM 3921 N N . TYR A 1 513 ? -35.562 1.945 -1.99 1 89.31 513 TYR A N 1
ATOM 3922 C CA . TYR A 1 513 ? -34.875 3.178 -2.354 1 89.31 513 TYR A CA 1
ATOM 3923 C C . TYR A 1 513 ? -33.719 2.893 -3.305 1 89.31 513 TYR A C 1
ATOM 3925 O O . TYR A 1 513 ? -32.844 2.072 -3.004 1 89.31 513 TYR A O 1
ATOM 3933 N N . LEU A 1 514 ? -33.781 3.578 -4.41 1 88 514 LEU A N 1
ATOM 3934 C CA . LEU A 1 514 ? -32.812 3.258 -5.453 1 88 514 LEU A CA 1
ATOM 3935 C C . LEU A 1 514 ? -32.094 4.52 -5.945 1 88 514 LEU A C 1
ATOM 3937 O O . LEU A 1 514 ? -32.531 5.633 -5.648 1 88 514 LEU A O 1
ATOM 3941 N N . ASP A 1 515 ? -31 4.312 -6.656 1 88.56 515 ASP A N 1
ATOM 3942 C CA . ASP A 1 515 ? -30.188 5.395 -7.211 1 88.56 515 ASP A CA 1
ATOM 3943 C C . ASP A 1 515 ? -30.984 6.203 -8.234 1 88.56 515 ASP A C 1
ATOM 3945 O O . ASP A 1 515 ? -31.359 5.684 -9.281 1 88.56 515 ASP A O 1
ATOM 3949 N N . ILE A 1 516 ? -31.062 7.402 -7.965 1 88.69 516 ILE A N 1
ATOM 3950 C CA . ILE A 1 516 ? -31.891 8.258 -8.797 1 88.69 516 ILE A CA 1
ATOM 3951 C C . ILE A 1 516 ? -31.234 8.469 -10.156 1 88.69 516 ILE A C 1
ATOM 3953 O O . ILE A 1 516 ? -31.906 8.727 -11.156 1 88.69 516 ILE A O 1
ATOM 3957 N N . THR A 1 517 ? -29.969 8.398 -10.211 1 85 517 THR A N 1
ATOM 3958 C CA . THR A 1 517 ? -29.234 8.641 -11.445 1 85 517 THR A CA 1
ATOM 3959 C C . THR A 1 517 ? -29.406 7.465 -12.406 1 85 517 THR A C 1
ATOM 3961 O O . THR A 1 517 ? -29.344 7.637 -13.625 1 85 517 THR A O 1
ATOM 3964 N N . LYS A 1 518 ? -29.688 6.348 -11.844 1 85.5 518 LYS A N 1
ATOM 3965 C CA . LYS A 1 518 ? -29.75 5.156 -12.68 1 85.5 518 LYS A CA 1
ATOM 3966 C C . LYS A 1 518 ? -31.203 4.723 -12.898 1 85.5 518 LYS A C 1
ATOM 3968 O O . LYS A 1 518 ? -31.547 4.188 -13.961 1 85.5 518 LYS A O 1
ATOM 3973 N N . TYR A 1 519 ? -31.984 4.926 -11.891 1 86.06 519 TYR A N 1
ATOM 3974 C CA . TYR A 1 519 ? -33.375 4.52 -11.961 1 86.06 519 TYR A CA 1
ATOM 3975 C C . TYR A 1 519 ? -34.281 5.727 -12.172 1 86.06 519 TYR A C 1
ATOM 3977 O O . TYR A 1 519 ? -34.531 6.504 -11.242 1 86.06 519 TYR A O 1
ATOM 3985 N N . LYS A 1 520 ? -34.938 5.82 -13.234 1 82.94 520 LYS A N 1
ATOM 3986 C CA . LYS A 1 520 ? -35.781 6.957 -13.57 1 82.94 520 LYS A CA 1
ATOM 3987 C C . LYS A 1 520 ? -37.125 6.879 -12.828 1 82.94 520 LYS A C 1
ATOM 3989 O O . LYS A 1 520 ? -37.781 7.898 -12.633 1 82.94 520 LYS A O 1
ATOM 3994 N N . GLY A 1 521 ? -37.406 5.73 -12.422 1 77.75 521 GLY A N 1
ATOM 3995 C CA . GLY A 1 521 ? -38.656 5.555 -11.695 1 77.75 521 GLY A CA 1
ATOM 3996 C C . GLY A 1 521 ? -38.562 5.965 -10.242 1 77.75 521 GLY A C 1
ATOM 3997 O O . GLY A 1 521 ? -39.594 6.102 -9.562 1 77.75 521 GLY A O 1
ATOM 3998 N N . ALA A 1 522 ? -37.406 6.25 -9.797 1 86.56 522 ALA A N 1
ATOM 3999 C CA . ALA A 1 522 ? -37.219 6.684 -8.414 1 86.56 522 ALA A CA 1
ATOM 4000 C C . ALA A 1 522 ? -37.344 8.203 -8.289 1 86.56 522 ALA A C 1
ATOM 4002 O O . ALA A 1 522 ? -36.844 8.945 -9.125 1 86.56 522 ALA A O 1
ATOM 4003 N N . LYS A 1 523 ? -38.125 8.617 -7.281 1 87.19 523 LYS A N 1
ATOM 4004 C CA . LYS A 1 523 ? -38.375 10.039 -7.098 1 87.19 523 LYS A CA 1
ATOM 4005 C C . LYS A 1 523 ? -37.75 10.555 -5.809 1 87.19 523 LYS A C 1
ATOM 4007 O O . LYS A 1 523 ? -37.75 9.867 -4.785 1 87.19 523 LYS A O 1
ATOM 4012 N N . GLU A 1 524 ? -37.281 11.664 -5.934 1 88.94 524 GLU A N 1
ATOM 4013 C CA . GLU A 1 524 ? -36.719 12.312 -4.754 1 88.94 524 GLU A CA 1
ATOM 4014 C C . GLU A 1 524 ? -37.812 12.844 -3.834 1 88.94 524 GLU A C 1
ATOM 4016 O O . GLU A 1 524 ? -38.875 13.227 -4.297 1 88.94 524 GLU A O 1
ATOM 4021 N N . ILE A 1 525 ? -37.562 12.82 -2.637 1 88.06 525 ILE A N 1
ATOM 4022 C CA . ILE A 1 525 ? -38.469 13.367 -1.657 1 88.06 525 ILE A CA 1
ATOM 4023 C C . ILE A 1 525 ? -38.156 14.836 -1.399 1 88.06 525 ILE A C 1
ATOM 4025 O O . ILE A 1 525 ? -37.031 15.18 -1.072 1 88.06 525 ILE A O 1
ATOM 4029 N N . ASP A 1 526 ? -39.125 15.602 -1.495 1 87.19 526 ASP A N 1
ATOM 4030 C CA . ASP A 1 526 ? -38.938 17.047 -1.342 1 87.19 526 ASP A CA 1
ATOM 4031 C C . ASP A 1 526 ? -38.438 17.375 0.061 1 87.19 526 ASP A C 1
ATOM 4033 O O . ASP A 1 526 ? -39 16.922 1.056 1 87.19 526 ASP A O 1
ATOM 4037 N N . GLY A 1 527 ? -37.375 18.125 0.165 1 89.25 527 GLY A N 1
ATOM 4038 C CA . GLY A 1 527 ? -36.844 18.609 1.431 1 89.25 527 GLY A CA 1
ATOM 4039 C C . GLY A 1 527 ? -35.875 17.609 2.078 1 89.25 527 GLY A C 1
ATOM 4040 O O . GLY A 1 527 ? -35.25 17.922 3.094 1 89.25 527 GLY A O 1
ATOM 4041 N N . MET A 1 528 ? -35.938 16.469 1.494 1 92.06 528 MET A N 1
ATOM 4042 C CA . MET A 1 528 ? -35.094 15.414 2.066 1 92.06 528 MET A CA 1
ATOM 4043 C C . MET A 1 528 ? -34.156 14.836 1.012 1 92.06 528 MET A C 1
ATOM 4045 O O . MET A 1 528 ? -34.594 14.523 -0.102 1 92.06 528 MET A O 1
ATOM 4049 N N . LYS A 1 529 ? -32.906 14.797 1.328 1 94.75 529 LYS A N 1
ATOM 4050 C CA . LYS A 1 529 ? -31.938 14.141 0.454 1 94.75 529 LYS A CA 1
ATOM 4051 C C . LYS A 1 529 ? -31.359 12.883 1.107 1 94.75 529 LYS A C 1
ATOM 4053 O O . LYS A 1 529 ? -30.969 12.906 2.273 1 94.75 529 LYS A O 1
ATOM 4058 N N . LEU A 1 530 ? -31.453 11.773 0.428 1 96.38 530 LEU A N 1
ATOM 4059 C CA . LEU A 1 530 ? -30.906 10.5 0.891 1 96.38 530 LEU A CA 1
ATOM 4060 C C . LEU A 1 530 ? -29.547 10.227 0.26 1 96.38 530 LEU A C 1
ATOM 4062 O O . LEU A 1 530 ? -29.453 9.906 -0.926 1 96.38 530 LEU A O 1
ATOM 4066 N N . PHE A 1 531 ? -28.516 10.312 1.062 1 96.62 531 PHE A N 1
ATOM 4067 C CA . PHE A 1 531 ? -27.141 10.164 0.588 1 96.62 531 PHE A CA 1
ATOM 4068 C C . PHE A 1 531 ? -26.609 8.758 0.892 1 96.62 531 PHE A C 1
ATOM 4070 O O . PHE A 1 531 ? -26.562 8.352 2.053 1 96.62 531 PHE A O 1
ATOM 4077 N N . HIS A 1 532 ? -26.25 8.055 -0.151 1 95.25 532 HIS A N 1
ATOM 4078 C CA . HIS A 1 532 ? -25.719 6.699 -0.014 1 95.25 532 HIS A CA 1
ATOM 4079 C C . HIS A 1 532 ? -24.219 6.664 -0.203 1 95.25 532 HIS A C 1
ATOM 4081 O O . HIS A 1 532 ? -23.688 7.238 -1.16 1 95.25 532 HIS A O 1
ATOM 4087 N N . TYR A 1 533 ? -23.547 6.031 0.75 1 93.62 533 TYR A N 1
ATOM 4088 C CA . TYR A 1 533 ? -22.109 5.895 0.692 1 93.62 533 TYR A CA 1
ATOM 4089 C C . TYR A 1 533 ? -21.688 4.438 0.843 1 93.62 533 TYR A C 1
ATOM 4091 O O . TYR A 1 533 ? -22.062 3.773 1.811 1 93.62 533 TYR A O 1
ATOM 4099 N N . SER A 1 534 ? -20.891 3.939 -0.177 1 90.94 534 SER A N 1
ATOM 4100 C CA . SER A 1 534 ? -20.422 2.561 -0.144 1 90.94 534 SER A CA 1
ATOM 4101 C C . SER A 1 534 ? -18.891 2.508 -0.057 1 90.94 534 SER A C 1
ATOM 4103 O O . SER A 1 534 ? -18.203 3.012 -0.942 1 90.94 534 SER A O 1
ATOM 4105 N N . GLY A 1 535 ? -18.422 1.957 1.022 1 88 535 GLY A N 1
ATOM 4106 C CA . GLY A 1 535 ? -16.984 1.855 1.215 1 88 535 GLY A CA 1
ATOM 4107 C C . GLY A 1 535 ? -16.547 2.074 2.654 1 88 535 GLY A C 1
ATOM 4108 O O . GLY A 1 535 ? -17.328 1.824 3.582 1 88 535 GLY A O 1
ATOM 4109 N N . GLY A 1 536 ? -15.312 2.381 2.828 1 87.69 536 GLY A N 1
ATOM 4110 C CA . GLY A 1 536 ? -14.797 2.695 4.152 1 87.69 536 GLY A CA 1
ATOM 4111 C C . GLY A 1 536 ? -14.594 4.184 4.375 1 87.69 536 GLY A C 1
ATOM 4112 O O . GLY A 1 536 ? -14.367 4.93 3.42 1 87.69 536 GLY A O 1
ATOM 4113 N N . LEU A 1 537 ? -14.789 4.566 5.562 1 90.12 537 LEU A N 1
ATOM 4114 C CA . LEU A 1 537 ? -14.57 5.957 5.938 1 90.12 537 LEU A CA 1
ATOM 4115 C C . LEU A 1 537 ? -13.391 6.082 6.898 1 90.12 537 LEU A C 1
ATOM 4117 O O . LEU A 1 537 ? -13.516 5.77 8.086 1 90.12 537 LEU A O 1
ATOM 4121 N N . ASN A 1 538 ? -12.289 6.469 6.367 1 87.5 538 ASN A N 1
ATOM 4122 C CA . ASN A 1 538 ? -11.055 6.578 7.137 1 87.5 538 ASN A CA 1
ATOM 4123 C C . ASN A 1 538 ? -10.328 7.887 6.848 1 87.5 538 ASN A C 1
ATOM 4125 O O . ASN A 1 538 ? -10.891 8.789 6.223 1 87.5 538 ASN A O 1
ATOM 4129 N N . PHE A 1 539 ? -9.141 8.008 7.371 1 82.88 539 PHE A N 1
ATOM 4130 C CA . PHE A 1 539 ? -8.398 9.25 7.234 1 82.88 539 PHE A CA 1
ATOM 4131 C C . PHE A 1 539 ? -8.117 9.555 5.766 1 82.88 539 PHE A C 1
ATOM 4133 O O . PHE A 1 539 ? -8.016 10.719 5.379 1 82.88 539 PHE A O 1
ATOM 4140 N N . ALA A 1 540 ? -8.039 8.539 5 1 80.62 540 ALA A N 1
ATOM 4141 C CA . ALA A 1 540 ? -7.688 8.719 3.592 1 80.62 540 ALA A CA 1
ATOM 4142 C C . ALA A 1 540 ? -8.914 9.094 2.766 1 80.62 540 ALA A C 1
ATOM 4144 O O . ALA A 1 540 ? -8.797 9.75 1.729 1 80.62 540 ALA A O 1
ATOM 4145 N N . THR A 1 541 ? -10.117 8.688 3.186 1 87.19 541 THR A N 1
ATOM 4146 C CA . THR A 1 541 ? -11.305 8.852 2.357 1 87.19 541 THR A CA 1
ATOM 4147 C C . THR A 1 541 ? -12.219 9.93 2.932 1 87.19 541 THR A C 1
ATOM 4149 O O . THR A 1 541 ? -13.227 10.297 2.318 1 87.19 541 THR A O 1
ATOM 4152 N N . LYS A 1 542 ? -11.938 10.445 4.074 1 87.25 542 LYS A N 1
ATOM 4153 C CA . LYS A 1 542 ? -12.82 11.391 4.754 1 87.25 542 LYS A CA 1
ATOM 4154 C C . LYS A 1 542 ? -13.055 12.633 3.896 1 87.25 542 LYS A C 1
ATOM 4156 O O . LYS A 1 542 ? -14.18 13.125 3.814 1 87.25 542 LYS A O 1
ATOM 4161 N N . ASN A 1 543 ? -12.008 13.102 3.195 1 82 543 ASN A N 1
ATOM 4162 C CA . ASN A 1 543 ? -12.172 14.297 2.371 1 82 543 ASN A CA 1
ATOM 4163 C C . ASN A 1 543 ? -12.984 14 1.114 1 82 543 ASN A C 1
ATOM 4165 O O . ASN A 1 543 ? -13.758 14.844 0.654 1 82 543 ASN A O 1
ATOM 4169 N N . ILE A 1 544 ? -12.805 12.859 0.656 1 84.62 544 ILE A N 1
ATOM 4170 C CA . ILE A 1 544 ? -13.578 12.445 -0.507 1 84.62 544 ILE A CA 1
ATOM 4171 C C . ILE A 1 544 ? -15.055 12.359 -0.135 1 84.62 544 ILE A C 1
ATOM 4173 O O . ILE A 1 544 ? -15.922 12.805 -0.896 1 84.62 544 ILE A O 1
ATOM 4177 N N . PHE A 1 545 ? -15.328 11.82 0.993 1 91.69 545 PHE A N 1
ATOM 4178 C CA . PHE A 1 545 ? -16.688 11.734 1.493 1 91.69 545 PHE A CA 1
ATOM 4179 C C . PHE A 1 545 ? -17.328 13.117 1.587 1 91.69 545 PHE A C 1
ATOM 4181 O O . PHE A 1 545 ? -18.438 13.336 1.1 1 91.69 545 PHE A O 1
ATOM 4188 N N . ARG A 1 546 ? -16.594 13.969 2.189 1 89.81 546 ARG A N 1
ATOM 4189 C CA . ARG A 1 546 ? -17.094 15.32 2.398 1 89.81 546 ARG A CA 1
ATOM 4190 C C . ARG A 1 546 ? -17.375 16.016 1.069 1 89.81 546 ARG A C 1
ATOM 4192 O O . ARG A 1 546 ? -18.453 16.578 0.876 1 89.81 546 ARG A O 1
ATOM 4199 N N . ASP A 1 547 ? -16.469 15.898 0.168 1 86.81 547 ASP A N 1
ATOM 4200 C CA . ASP A 1 547 ? -16.609 16.562 -1.124 1 86.81 547 ASP A CA 1
ATOM 4201 C C . ASP A 1 547 ? -17.766 15.969 -1.928 1 86.81 547 ASP A C 1
ATOM 4203 O O . ASP A 1 547 ? -18.516 16.703 -2.578 1 86.81 547 ASP A O 1
ATOM 4207 N N . GLU A 1 548 ? -17.906 14.711 -1.859 1 91.31 548 GLU A N 1
ATOM 4208 C CA . GLU A 1 548 ? -19 14.062 -2.578 1 91.31 548 GLU A CA 1
ATOM 4209 C C . GLU A 1 548 ? -20.359 14.406 -1.961 1 91.31 548 GLU A C 1
ATOM 4211 O O . GLU A 1 548 ? -21.344 14.555 -2.676 1 91.31 548 GLU A O 1
ATOM 4216 N N . LEU A 1 549 ? -20.344 14.438 -0.667 1 94.31 549 LEU A N 1
ATOM 4217 C CA . LEU A 1 549 ? -21.578 14.812 0.021 1 94.31 549 LEU A CA 1
ATOM 4218 C C . LEU A 1 549 ? -22.016 16.219 -0.375 1 94.31 549 LEU A C 1
ATOM 4220 O O . LEU A 1 549 ? -23.188 16.438 -0.724 1 94.31 549 LEU A O 1
ATOM 4224 N N . TYR A 1 550 ? -21.109 17.109 -0.385 1 91.88 550 TYR A N 1
ATOM 4225 C CA . TYR A 1 550 ? -21.422 18.5 -0.737 1 91.88 550 TYR A CA 1
ATOM 4226 C C . TYR A 1 550 ? -21.875 18.609 -2.189 1 91.88 550 TYR A C 1
ATOM 4228 O O . TYR A 1 550 ? -22.797 19.344 -2.506 1 91.88 550 TYR A O 1
ATOM 4236 N N . LYS A 1 551 ? -21.219 17.859 -2.988 1 90.75 551 LYS A N 1
ATOM 4237 C CA . LYS A 1 551 ? -21.531 17.875 -4.414 1 90.75 551 LYS A CA 1
ATOM 4238 C C . LYS A 1 551 ? -22.922 17.312 -4.684 1 90.75 551 LYS A C 1
ATOM 4240 O O . LYS A 1 551 ? -23.719 17.938 -5.402 1 90.75 551 LYS A O 1
ATOM 4245 N N . LEU A 1 552 ? -23.25 16.219 -4.082 1 92.94 552 LEU A N 1
ATOM 4246 C CA . LEU A 1 552 ? -24.5 15.539 -4.363 1 92.94 552 LEU A CA 1
ATOM 4247 C C . LEU A 1 552 ? -25.672 16.266 -3.705 1 92.94 552 LEU A C 1
ATOM 4249 O O . LEU A 1 552 ? -26.75 16.391 -4.297 1 92.94 552 LEU A O 1
ATOM 4253 N N . VAL A 1 553 ? -25.453 16.75 -2.525 1 92.38 553 VAL A N 1
ATOM 4254 C CA . VAL A 1 553 ? -26.484 17.5 -1.834 1 92.38 553 VAL A CA 1
ATOM 4255 C C . VAL A 1 553 ? -26.562 18.906 -2.4 1 92.38 553 VAL A C 1
ATOM 4257 O O . VAL A 1 553 ? -27.562 19.609 -2.203 1 92.38 553 VAL A O 1
ATOM 4260 N N . ASP A 1 554 ? -25.609 19.328 -3.17 1 87.75 554 ASP A N 1
ATOM 4261 C CA . ASP A 1 554 ? -25.5 20.625 -3.836 1 87.75 554 ASP A CA 1
ATOM 4262 C C . ASP A 1 554 ? -25.578 21.766 -2.828 1 87.75 554 ASP A C 1
ATOM 4264 O O . ASP A 1 554 ? -26.391 22.688 -2.992 1 87.75 554 ASP A O 1
ATOM 4268 N N . LEU A 1 555 ? -24.922 21.562 -1.768 1 87.31 555 LEU A N 1
ATOM 4269 C CA . LEU A 1 555 ? -24.875 22.562 -0.716 1 87.31 555 LEU A CA 1
ATOM 4270 C C . LEU A 1 555 ? -23.531 22.562 -0.006 1 87.31 555 LEU A C 1
ATOM 4272 O O . LEU A 1 555 ? -23.125 21.531 0.555 1 87.31 555 LEU A O 1
ATOM 4276 N N . ASN A 1 556 ? -22.844 23.562 -0.114 1 85.75 556 ASN A N 1
ATOM 4277 C CA . ASN A 1 556 ? -21.641 23.781 0.674 1 85.75 556 ASN A CA 1
ATOM 4278 C C . ASN A 1 556 ? -21.906 24.672 1.882 1 85.75 556 ASN A C 1
ATOM 4280 O O . ASN A 1 556 ? -22.219 25.844 1.729 1 85.75 556 ASN A O 1
ATOM 4284 N N . PRO A 1 557 ? -21.766 24.078 2.992 1 84.88 557 PRO A N 1
ATOM 4285 C CA . PRO A 1 557 ? -22.156 24.828 4.184 1 84.88 557 PRO A CA 1
ATOM 4286 C C . PRO A 1 557 ? -21.375 26.141 4.336 1 84.88 557 PRO A C 1
ATOM 4288 O O . PRO A 1 557 ? -21.938 27.156 4.75 1 84.88 557 PRO A O 1
ATOM 4291 N N . GLN A 1 558 ? -20.172 26.156 4.059 1 76.69 558 GLN A N 1
ATOM 4292 C CA . GLN A 1 558 ? -19.375 27.359 4.203 1 76.69 558 GLN A CA 1
ATOM 4293 C C . GLN A 1 558 ? -19.844 28.453 3.25 1 76.69 558 GLN A C 1
ATOM 4295 O O . GLN A 1 558 ? -19.984 29.609 3.65 1 76.69 558 GLN A O 1
ATOM 4300 N N . LYS A 1 559 ? -20.047 28.094 2.055 1 78.25 559 LYS A N 1
ATOM 4301 C CA . LYS A 1 559 ? -20.531 29.047 1.063 1 78.25 559 LYS A CA 1
ATOM 4302 C C . LYS A 1 559 ? -21.922 29.547 1.408 1 78.25 559 LYS A C 1
ATOM 4304 O O . LYS A 1 559 ? -22.234 30.719 1.232 1 78.25 559 LYS A O 1
ATOM 4309 N N . GLU A 1 560 ? -22.703 28.594 1.856 1 84.69 560 GLU A N 1
ATOM 4310 C CA . GLU A 1 560 ? -24.078 28.938 2.213 1 84.69 560 GLU A CA 1
ATOM 4311 C C . GLU A 1 560 ? -24.125 29.891 3.404 1 84.69 560 GLU A C 1
ATOM 4313 O O . GLU A 1 560 ? -24.953 30.797 3.453 1 84.69 560 GLU A O 1
ATOM 4318 N N . HIS A 1 561 ? -23.234 29.656 4.301 1 80.12 561 HIS A N 1
ATOM 4319 C CA . HIS A 1 561 ? -23.172 30.516 5.469 1 80.12 561 HIS A CA 1
ATOM 4320 C C . HIS A 1 561 ? -22.766 31.938 5.078 1 80.12 561 HIS A C 1
ATOM 4322 O O . HIS A 1 561 ? -23.312 32.906 5.59 1 80.12 561 HIS A O 1
ATOM 4328 N N . ILE A 1 562 ? -21.859 32.031 4.188 1 74.5 562 ILE A N 1
ATOM 4329 C CA . ILE A 1 562 ? -21.391 33.312 3.709 1 74.5 562 ILE A CA 1
ATOM 4330 C C . ILE A 1 562 ? -22.516 34.031 2.967 1 74.5 562 ILE A C 1
ATOM 4332 O O . ILE A 1 562 ? -22.719 35.25 3.16 1 74.5 562 ILE A O 1
ATOM 4336 N N . ASN A 1 563 ? -23.188 33.281 2.174 1 81 563 ASN A N 1
ATOM 4337 C CA . ASN A 1 563 ? -24.281 33.844 1.399 1 81 563 ASN A CA 1
ATOM 4338 C C . ASN A 1 563 ? -25.422 34.312 2.301 1 81 563 ASN A C 1
ATOM 4340 O O . ASN A 1 563 ? -26.031 35.344 2.049 1 81 563 ASN A O 1
ATOM 4344 N N . ARG A 1 564 ? -25.688 33.562 3.242 1 82.19 564 ARG A N 1
ATOM 4345 C CA . ARG A 1 564 ? -26.75 33.938 4.172 1 82.19 564 ARG A CA 1
ATOM 4346 C C . ARG A 1 564 ? -26.391 35.188 4.961 1 82.19 564 ARG A C 1
ATOM 4348 O O . ARG A 1 564 ? -27.234 36.031 5.211 1 82.19 564 ARG A O 1
ATOM 4355 N N . LYS A 1 565 ? -25.172 35.281 5.328 1 77.19 565 LYS A N 1
ATOM 4356 C CA . LYS A 1 565 ? -24.703 36.438 6.047 1 77.19 565 LYS A CA 1
ATOM 4357 C C . LYS A 1 565 ? -24.75 37.688 5.152 1 77.19 565 LYS A C 1
ATOM 4359 O O . LYS A 1 565 ? -25.109 38.781 5.609 1 77.19 565 LYS A O 1
ATOM 4364 N N . LYS A 1 566 ? -24.359 37.469 3.953 1 78 566 LYS A N 1
ATOM 4365 C CA . LYS A 1 566 ? -24.406 38.562 2.99 1 78 566 LYS A CA 1
ATOM 4366 C C . LYS A 1 566 ? -25.844 39.031 2.762 1 78 566 LYS A C 1
ATOM 4368 O O . LYS A 1 566 ? -26.109 40.219 2.609 1 78 566 LYS A O 1
ATOM 4373 N N . LEU A 1 567 ? -26.672 38.062 2.67 1 81.94 567 LEU A N 1
ATOM 4374 C CA . LEU A 1 567 ? -28.094 38.375 2.477 1 81.94 567 LEU A CA 1
ATOM 4375 C C . LEU A 1 567 ? -28.641 39.188 3.658 1 81.94 567 LEU A C 1
ATOM 4377 O O . LEU A 1 567 ? -29.375 40.156 3.471 1 81.94 567 LEU A O 1
ATOM 4381 N N . GLU A 1 568 ? -28.344 38.75 4.809 1 82.5 568 GLU A N 1
ATOM 4382 C CA . GLU A 1 568 ? -28.781 39.438 6.016 1 82.5 568 GLU A CA 1
ATOM 4383 C C . GLU A 1 568 ? -28.234 40.875 6.066 1 82.5 568 GLU A C 1
ATOM 4385 O O . GLU A 1 568 ? -28.938 41.781 6.457 1 82.5 568 GLU A O 1
ATOM 4390 N N . ALA A 1 569 ? -27.031 40.969 5.68 1 79.31 569 ALA A N 1
ATOM 4391 C CA . ALA A 1 569 ? -26.406 42.281 5.684 1 79.31 569 ALA A CA 1
ATOM 4392 C C . ALA A 1 569 ? -27.047 43.219 4.652 1 79.31 569 ALA A C 1
ATOM 4394 O O . ALA A 1 569 ? -27.25 44.406 4.91 1 79.31 569 ALA A O 1
ATOM 4395 N N . THR A 1 570 ? -27.297 42.594 3.502 1 80.19 570 THR A N 1
ATOM 4396 C CA . THR A 1 570 ? -27.922 43.375 2.434 1 80.19 570 THR A CA 1
ATOM 4397 C C . THR A 1 570 ? -29.344 43.781 2.814 1 80.19 570 THR A C 1
ATOM 4399 O O . THR A 1 570 ? -29.781 44.875 2.502 1 80.19 570 THR A O 1
ATOM 4402 N N . GLN A 1 571 ? -30.031 42.812 3.414 1 81.25 571 GLN A N 1
ATOM 4403 C CA . GLN A 1 571 ? -31.391 43.094 3.863 1 81.25 571 GLN A CA 1
ATOM 4404 C C . GLN A 1 571 ? -31.406 44.219 4.906 1 81.25 571 GLN A C 1
ATOM 4406 O O . GLN A 1 571 ? -32.281 45.094 4.879 1 81.25 571 GLN A O 1
ATOM 4411 N N . LYS A 1 572 ? -30.484 44.188 5.777 1 79.06 572 LYS A N 1
ATOM 4412 C CA . LYS A 1 572 ? -30.391 45.25 6.797 1 79.06 572 LYS A CA 1
ATOM 4413 C C . LYS A 1 572 ? -30.062 46.594 6.176 1 79.06 572 LYS A C 1
ATOM 4415 O O . LYS A 1 572 ? -30.594 47.625 6.602 1 79.06 572 LYS A O 1
ATOM 4420 N N . LYS A 1 573 ? -29.234 46.625 5.184 1 77.62 573 LYS A N 1
ATOM 4421 C CA . LYS A 1 573 ? -28.891 47.844 4.484 1 77.62 573 LYS A CA 1
ATOM 4422 C C . LYS A 1 573 ? -30.094 48.406 3.73 1 77.62 573 LYS A C 1
ATOM 4424 O O . LYS A 1 573 ? -30.297 49.625 3.662 1 77.62 573 LYS A O 1
ATOM 4429 N N . LEU A 1 574 ? -30.766 47.5 3.061 1 74.62 574 LEU A N 1
ATOM 4430 C CA . LEU A 1 574 ? -31.953 47.906 2.322 1 74.62 574 LEU A CA 1
ATOM 4431 C C . LEU A 1 574 ? -33 48.5 3.262 1 74.62 574 LEU A C 1
ATOM 4433 O O . LEU A 1 574 ? -33.688 49.469 2.914 1 74.62 574 LEU A O 1
ATOM 4437 N N . GLU A 1 575 ? -33.188 47.812 4.379 1 74.5 575 GLU A N 1
ATOM 4438 C CA . GLU A 1 575 ? -34.156 48.344 5.352 1 74.5 575 GLU A CA 1
ATOM 4439 C C . GLU A 1 575 ? -33.781 49.75 5.812 1 74.5 575 GLU A C 1
ATOM 4441 O O . GLU A 1 575 ? -34.656 50.562 6.094 1 74.5 575 GLU A O 1
ATOM 4446 N N . ASN A 1 576 ? -32.531 49.969 5.809 1 66.44 576 ASN A N 1
ATOM 4447 C CA . ASN A 1 576 ? -32.062 51.281 6.27 1 66.44 576 ASN A CA 1
ATOM 4448 C C . ASN A 1 576 ? -31.953 52.25 5.117 1 66.44 576 ASN A C 1
ATOM 4450 O O . ASN A 1 576 ? -31.797 53.469 5.344 1 66.44 576 ASN A O 1
ATOM 4454 N N . SER A 1 577 ? -31.828 51.688 3.898 1 59.72 577 SER A N 1
ATOM 4455 C CA . SER A 1 577 ? -31.672 52.625 2.781 1 59.72 577 SER A CA 1
ATOM 4456 C C . SER A 1 577 ? -33 52.781 2.02 1 59.72 577 SER A C 1
ATOM 4458 O O . SER A 1 577 ? -33.812 51.844 1.96 1 59.72 577 SER A O 1
ATOM 4460 N N . THR A 1 578 ? -33.688 53.969 1.921 1 48.62 578 THR A N 1
ATOM 4461 C CA . THR A 1 578 ? -34.875 54.375 1.13 1 48.62 578 THR A CA 1
ATOM 4462 C C . THR A 1 578 ? -34.719 53.906 -0.319 1 48.62 578 THR A C 1
ATOM 4464 O O . THR A 1 578 ? -35.594 54.156 -1.148 1 48.62 578 THR A O 1
ATOM 4467 N N . LYS A 1 579 ? -33.406 53.688 -1.002 1 50.28 579 LYS A N 1
ATOM 4468 C CA . LYS A 1 579 ? -33.344 53.656 -2.459 1 50.28 579 LYS A CA 1
ATOM 4469 C C . LYS A 1 579 ? -33.625 52.25 -2.971 1 50.28 579 LYS A C 1
ATOM 4471 O O . LYS A 1 579 ? -33.25 51.25 -2.33 1 50.28 579 LYS A O 1
ATOM 4476 N N . THR A 1 580 ? -34.562 52 -3.951 1 48.66 580 THR A N 1
ATOM 4477 C CA . THR A 1 580 ? -35.156 50.969 -4.789 1 48.66 580 THR A CA 1
ATOM 4478 C C . THR A 1 580 ? -34.125 50 -5.301 1 48.66 580 THR A C 1
ATOM 4480 O O . THR A 1 580 ? -34.469 48.969 -5.906 1 48.66 580 THR A O 1
ATOM 4483 N N . PHE A 1 581 ? -32.844 50.344 -5.473 1 48.28 581 PHE A N 1
ATOM 4484 C CA . PHE A 1 581 ? -31.906 49.719 -6.402 1 48.28 581 PHE A CA 1
ATOM 4485 C C . PHE A 1 581 ? -31.531 48.312 -5.949 1 48.28 581 PHE A C 1
ATOM 4487 O O . PHE A 1 581 ? -31.297 47.438 -6.777 1 48.28 581 PHE A O 1
ATOM 4494 N N . ASN A 1 582 ? -31.609 47.906 -4.777 1 57.47 582 ASN A N 1
ATOM 4495 C CA . ASN A 1 582 ? -30.844 46.719 -4.332 1 57.47 582 ASN A CA 1
ATOM 4496 C C . ASN A 1 582 ? -31.719 45.469 -4.301 1 57.47 582 ASN A C 1
ATOM 4498 O O . ASN A 1 582 ? -31.359 44.5 -3.656 1 57.47 582 ASN A O 1
ATOM 4502 N N . GLU A 1 583 ? -32.844 45.625 -4.934 1 63.59 583 GLU A N 1
ATOM 4503 C CA . GLU A 1 583 ? -33.75 44.469 -4.918 1 63.59 583 GLU A CA 1
ATOM 4504 C C . GLU A 1 583 ? -33.25 43.344 -5.809 1 63.59 583 GLU A C 1
ATOM 4506 O O . GLU A 1 583 ? -33.469 42.156 -5.492 1 63.59 583 GLU A O 1
ATOM 4511 N N . LYS A 1 584 ? -32.625 43.75 -6.934 1 62.62 584 LYS A N 1
ATOM 4512 C CA . LYS A 1 584 ? -32.125 42.719 -7.844 1 62.62 584 LYS A CA 1
ATOM 4513 C C . LYS A 1 584 ? -31 41.906 -7.195 1 62.62 584 LYS A C 1
ATOM 4515 O O . LYS A 1 584 ? -30.938 40.688 -7.379 1 62.62 584 LYS A O 1
ATOM 4520 N N . LYS A 1 585 ? -30.219 42.594 -6.535 1 69.19 585 LYS A N 1
ATOM 4521 C CA . LYS A 1 585 ? -29.156 41.906 -5.82 1 69.19 585 LYS A CA 1
ATOM 4522 C C . LYS A 1 585 ? -29.719 40.969 -4.746 1 69.19 585 LYS A C 1
ATOM 4524 O O . LYS A 1 585 ? -29.188 39.875 -4.527 1 69.19 585 LYS A O 1
ATOM 4529 N N . LEU A 1 586 ? -30.688 41.406 -4.129 1 74.94 586 LEU A N 1
ATOM 4530 C CA . LEU A 1 586 ? -31.359 40.594 -3.107 1 74.94 586 LEU A CA 1
ATOM 4531 C C . LEU A 1 586 ? -31.953 39.344 -3.715 1 74.94 586 LEU A C 1
ATOM 4533 O O . LEU A 1 586 ? -31.859 38.25 -3.127 1 74.94 586 LEU A O 1
ATOM 4537 N N . VAL A 1 587 ? -32.531 39.469 -4.883 1 74.06 587 VAL A N 1
ATOM 4538 C CA . VAL A 1 587 ? -33.156 38.344 -5.555 1 74.06 587 VAL A CA 1
ATOM 4539 C C . VAL A 1 587 ? -32.094 37.344 -6.012 1 74.06 587 VAL A C 1
ATOM 4541 O O . VAL A 1 587 ? -32.281 36.125 -5.895 1 74.06 587 VAL A O 1
ATOM 4544 N N . LYS A 1 588 ? -31.047 37.906 -6.492 1 76.38 588 LYS A N 1
ATOM 4545 C CA . LYS A 1 588 ? -29.953 37.031 -6.949 1 76.38 588 LYS A CA 1
ATOM 4546 C C . LYS A 1 588 ? -29.328 36.281 -5.785 1 76.38 588 LYS A C 1
ATOM 4548 O O . LYS A 1 588 ? -29.031 35.094 -5.906 1 76.38 588 LYS A O 1
ATOM 4553 N N . LEU A 1 589 ? -29.234 36.969 -4.711 1 77.31 589 LEU A N 1
ATOM 4554 C CA . LEU A 1 589 ? -28.656 36.344 -3.527 1 77.31 589 LEU A CA 1
ATOM 4555 C C . LEU A 1 589 ? -29.625 35.312 -2.926 1 77.31 589 LEU A C 1
ATOM 4557 O O . LEU A 1 589 ? -29.188 34.25 -2.469 1 77.31 589 LEU A O 1
ATOM 4561 N N . SER A 1 590 ? -30.828 35.688 -2.881 1 75.06 590 SER A N 1
ATOM 4562 C CA . SER A 1 590 ? -31.844 34.781 -2.365 1 75.06 590 SER A CA 1
ATOM 4563 C C . SER A 1 590 ? -31.938 33.5 -3.225 1 75.06 590 SER A C 1
ATOM 4565 O O . SER A 1 590 ? -32.25 32.438 -2.723 1 75.06 590 SER A O 1
ATOM 4567 N N . GLY A 1 591 ? -31.641 33.656 -4.43 1 73.5 591 GLY A N 1
ATOM 4568 C CA . GLY A 1 591 ? -31.688 32.5 -5.344 1 73.5 591 GLY A CA 1
ATOM 4569 C C . GLY A 1 591 ? -30.531 31.547 -5.156 1 73.5 591 GLY A C 1
ATOM 4570 O O . GLY A 1 591 ? -30.641 30.375 -5.512 1 73.5 591 GLY A O 1
ATOM 4571 N N . LYS A 1 592 ? -29.531 31.984 -4.586 1 75.5 592 LYS A N 1
ATOM 4572 C CA . LYS A 1 592 ? -28.328 31.156 -4.406 1 75.5 592 LYS A CA 1
ATOM 4573 C C . LYS A 1 592 ? -28.422 30.344 -3.119 1 75.5 592 LYS A C 1
ATOM 4575 O O . LYS A 1 592 ? -27.672 29.391 -2.938 1 75.5 592 LYS A O 1
ATOM 4580 N N . ILE A 1 593 ? -29.375 30.75 -2.293 1 78.38 593 ILE A N 1
ATOM 4581 C CA . ILE A 1 593 ? -29.516 30.094 -1.002 1 78.38 593 ILE A CA 1
ATOM 4582 C C . ILE A 1 593 ? -30.516 28.953 -1.111 1 78.38 593 ILE A C 1
ATOM 4584 O O . ILE A 1 593 ? -31.594 29.125 -1.685 1 78.38 593 ILE A O 1
ATOM 4588 N N . ASN A 1 594 ? -30.078 27.766 -0.791 1 77.44 594 ASN A N 1
ATOM 4589 C CA . ASN A 1 594 ? -30.953 26.609 -0.772 1 77.44 594 ASN A CA 1
ATOM 4590 C C . ASN A 1 594 ? -31.781 26.547 0.504 1 77.44 594 ASN A C 1
ATOM 4592 O O . ASN A 1 594 ? -31.297 26.141 1.559 1 77.44 594 ASN A O 1
ATOM 4596 N N . MET A 1 595 ? -33.031 26.953 0.358 1 77.19 595 MET A N 1
ATOM 4597 C CA . MET A 1 595 ? -33.906 26.938 1.53 1 77.19 595 MET A CA 1
ATOM 4598 C C . MET A 1 595 ? -34.844 25.734 1.512 1 77.19 595 MET A C 1
ATOM 4600 O O . MET A 1 595 ? -35.625 25.531 2.441 1 77.19 595 MET A O 1
ATOM 4604 N N . THR A 1 596 ? -34.594 24.906 0.597 1 83.25 596 THR A N 1
ATOM 4605 C CA . THR A 1 596 ? -35.531 23.797 0.448 1 83.25 596 THR A CA 1
ATOM 4606 C C . THR A 1 596 ? -35.031 22.562 1.178 1 83.25 596 THR A C 1
ATOM 4608 O O . THR A 1 596 ? -35.812 21.719 1.62 1 83.25 596 THR A O 1
ATOM 4611 N N . LEU A 1 597 ? -33.781 22.469 1.439 1 90.38 597 LEU A N 1
ATOM 4612 C CA . LEU A 1 597 ? -33.25 21.281 2.082 1 90.38 597 LEU A CA 1
ATOM 4613 C C . LEU A 1 597 ? -33.438 21.344 3.594 1 90.38 597 LEU A C 1
ATOM 4615 O O . LEU A 1 597 ? -32.969 22.297 4.242 1 90.38 597 LEU A O 1
ATOM 4619 N N . LYS A 1 598 ? -34.125 20.375 4.133 1 90.06 598 LYS A N 1
ATOM 4620 C CA . LYS A 1 598 ? -34.438 20.375 5.562 1 90.06 598 LYS A CA 1
ATOM 4621 C C . LYS A 1 598 ? -33.625 19.297 6.285 1 90.06 598 LYS A C 1
ATOM 4623 O O . LYS A 1 598 ? -33.281 19.438 7.457 1 90.06 598 LYS A O 1
ATOM 4628 N N . CYS A 1 599 ? -33.469 18.203 5.555 1 92.62 599 CYS A N 1
ATOM 4629 C CA . CYS A 1 599 ? -32.781 17.109 6.23 1 92.62 599 CYS A CA 1
ATOM 4630 C C . CYS A 1 599 ? -31.984 16.25 5.238 1 92.62 599 CYS A C 1
ATOM 4632 O O . CYS A 1 599 ? -32.344 16.188 4.059 1 92.62 599 CYS A O 1
ATOM 4634 N N . VAL A 1 600 ? -30.953 15.711 5.758 1 95.12 600 VAL A N 1
ATOM 4635 C CA . VAL A 1 600 ? -30.141 14.758 4.992 1 95.12 600 VAL A CA 1
ATOM 4636 C C . VAL A 1 600 ? -30.078 13.43 5.734 1 95.12 600 VAL A C 1
ATOM 4638 O O . VAL A 1 600 ? -29.719 13.391 6.918 1 95.12 600 VAL A O 1
ATOM 4641 N N . ILE A 1 601 ? -30.484 12.359 5.113 1 95.25 601 ILE A N 1
ATOM 4642 C CA . ILE A 1 601 ? -30.359 11.023 5.68 1 95.25 601 ILE A CA 1
ATOM 4643 C C . ILE A 1 601 ? -29.188 10.289 5.043 1 95.25 601 ILE A C 1
ATOM 4645 O O . ILE A 1 601 ? -29.156 10.094 3.828 1 95.25 601 ILE A O 1
ATOM 4649 N N . MET A 1 602 ? -28.25 9.938 5.859 1 96.31 602 MET A N 1
ATOM 4650 C CA . MET A 1 602 ? -27.078 9.211 5.375 1 96.31 602 MET A CA 1
ATOM 4651 C C . MET A 1 602 ? -27.297 7.703 5.465 1 96.31 602 MET A C 1
ATOM 4653 O O . MET A 1 602 ? -27.484 7.16 6.555 1 96.31 602 MET A O 1
ATOM 4657 N N . ASP A 1 603 ? -27.25 7.07 4.309 1 95.69 603 ASP A N 1
ATOM 4658 C CA . ASP A 1 603 ? -27.359 5.617 4.246 1 95.69 603 ASP A CA 1
ATOM 4659 C C . ASP A 1 603 ? -26 4.945 4.391 1 95.69 603 ASP A C 1
ATOM 4661 O O . ASP A 1 603 ? -25.219 4.898 3.438 1 95.69 603 ASP A O 1
ATOM 4665 N N . PHE A 1 604 ? -25.812 4.344 5.551 1 94 604 PHE A N 1
ATOM 4666 C CA . PHE A 1 604 ? -24.531 3.695 5.852 1 94 604 PHE A CA 1
ATOM 4667 C C . PHE A 1 604 ? -24.672 2.18 5.809 1 94 604 PHE A C 1
ATOM 4669 O O . PHE A 1 604 ? -23.953 1.464 6.508 1 94 604 PHE A O 1
ATOM 4676 N N . SER A 1 605 ? -25.609 1.727 4.988 1 90 605 SER A N 1
ATOM 4677 C CA . SER A 1 605 ? -25.828 0.288 4.871 1 90 605 SER A CA 1
ATOM 4678 C C . SER A 1 605 ? -24.641 -0.397 4.211 1 90 605 SER A C 1
ATOM 4680 O O . SER A 1 605 ? -24.359 -1.572 4.473 1 90 605 SER A O 1
ATOM 4682 N N . SER A 1 606 ? -23.969 0.348 3.412 1 90.69 606 SER A N 1
ATOM 4683 C CA . SER A 1 606 ? -22.844 -0.23 2.678 1 90.69 606 SER A CA 1
ATOM 4684 C C . SER A 1 606 ? -21.516 0.294 3.201 1 90.69 606 SER A C 1
ATOM 4686 O O . SER A 1 606 ? -20.484 0.202 2.518 1 90.69 606 SER A O 1
ATOM 4688 N N . LEU A 1 607 ? -21.547 0.864 4.352 1 91.12 607 LEU A N 1
ATOM 4689 C CA . LEU A 1 607 ? -20.312 1.321 4.988 1 91.12 607 LEU A CA 1
ATOM 4690 C C . LEU A 1 607 ? -19.625 0.18 5.73 1 91.12 607 LEU A C 1
ATOM 4692 O O . LEU A 1 607 ? -20.203 -0.385 6.668 1 91.12 607 LEU A O 1
ATOM 4696 N N . SER A 1 608 ? -18.438 -0.141 5.352 1 86.5 608 SER A N 1
ATOM 4697 C CA . SER A 1 608 ? -17.75 -1.302 5.906 1 86.5 608 SER A CA 1
ATOM 4698 C C . SER A 1 608 ? -17.109 -0.977 7.254 1 86.5 608 SER A C 1
ATOM 4700 O O . SER A 1 608 ? -17.125 -1.803 8.164 1 86.5 608 SER A O 1
ATOM 4702 N N . TYR A 1 609 ? -16.562 0.114 7.379 1 87.06 609 TYR A N 1
ATOM 4703 C CA . TYR A 1 609 ? -15.906 0.517 8.617 1 87.06 609 TYR A CA 1
ATOM 4704 C C . TYR A 1 609 ? -15.727 2.029 8.68 1 87.06 609 TYR A C 1
ATOM 4706 O O . TYR A 1 609 ? -15.797 2.707 7.648 1 87.06 609 TYR A O 1
ATOM 4714 N N . ILE A 1 610 ? -15.547 2.514 9.945 1 89.56 610 ILE A N 1
ATOM 4715 C CA . ILE A 1 610 ? -15.273 3.928 10.18 1 89.56 610 ILE A CA 1
ATOM 4716 C C . ILE A 1 610 ? -14.219 4.074 11.273 1 89.56 610 ILE A C 1
ATOM 4718 O O . ILE A 1 610 ? -14.227 3.336 12.258 1 89.56 610 ILE A O 1
ATOM 4722 N N . ASP A 1 611 ? -13.289 4.902 11 1 87.81 611 ASP A N 1
ATOM 4723 C CA . ASP A 1 611 ? -12.266 5.152 12.016 1 87.81 611 ASP A CA 1
ATOM 4724 C C . ASP A 1 611 ? -12.508 6.484 12.727 1 87.81 611 ASP A C 1
ATOM 4726 O O . ASP A 1 611 ? -13.414 7.234 12.352 1 87.81 611 ASP A O 1
ATOM 4730 N N . PRO A 1 612 ? -11.742 6.762 13.734 1 87.25 612 PRO A N 1
ATOM 4731 C CA . PRO A 1 612 ? -11.969 7.992 14.5 1 87.25 612 PRO A CA 1
ATOM 4732 C C . PRO A 1 612 ? -11.844 9.25 13.641 1 87.25 612 PRO A C 1
ATOM 4734 O O . PRO A 1 612 ? -12.578 10.219 13.852 1 87.25 612 PRO A O 1
ATOM 4737 N N . SER A 1 613 ? -10.93 9.258 12.75 1 86.38 613 SER A N 1
ATOM 4738 C CA . SER A 1 613 ? -10.797 10.414 11.867 1 86.38 613 SER A CA 1
ATOM 4739 C C . SER A 1 613 ? -12.047 10.602 11.016 1 86.38 613 SER A C 1
ATOM 4741 O O . SER A 1 613 ? -12.461 11.734 10.75 1 86.38 613 SER A O 1
ATOM 4743 N N . GLY A 1 614 ? -12.555 9.508 10.57 1 89.62 614 GLY A N 1
ATOM 4744 C CA . GLY A 1 614 ? -13.805 9.57 9.836 1 89.62 614 GLY A CA 1
ATOM 4745 C C . GLY A 1 614 ? -14.961 10.102 10.664 1 89.62 614 GLY A C 1
ATOM 4746 O O . GLY A 1 614 ? -15.766 10.898 10.172 1 89.62 614 GLY A O 1
ATOM 4747 N N . VAL A 1 615 ? -15.039 9.695 11.883 1 90.94 615 VAL A N 1
ATOM 4748 C CA . VAL A 1 615 ? -16.109 10.141 12.773 1 90.94 615 VAL A CA 1
ATOM 4749 C C . VAL A 1 615 ? -15.961 11.633 13.055 1 90.94 615 VAL A C 1
ATOM 4751 O O . VAL A 1 615 ? -16.953 12.367 13.078 1 90.94 615 VAL A O 1
ATOM 4754 N N . SER A 1 616 ? -14.75 12.016 13.25 1 87.31 616 SER A N 1
ATOM 4755 C CA . SER A 1 616 ? -14.508 13.43 13.5 1 87.31 616 SER A CA 1
ATOM 4756 C C . SER A 1 616 ? -14.938 14.281 12.312 1 87.31 616 SER A C 1
ATOM 4758 O O . SER A 1 616 ? -15.508 15.359 12.492 1 87.31 616 SER A O 1
ATOM 4760 N N . MET A 1 617 ? -14.633 13.852 11.188 1 88.25 617 MET A N 1
ATOM 4761 C CA . MET A 1 617 ? -15.055 14.555 9.977 1 88.25 617 MET A CA 1
ATOM 4762 C C . MET A 1 617 ? -16.578 14.609 9.883 1 88.25 617 MET A C 1
ATOM 4764 O O . MET A 1 617 ? -17.141 15.648 9.555 1 88.25 617 MET A O 1
ATOM 4768 N N . LEU A 1 618 ? -17.219 13.523 10.195 1 92.44 618 LEU A N 1
ATOM 4769 C CA . LEU A 1 618 ? -18.688 13.461 10.172 1 92.44 618 LEU A CA 1
ATOM 4770 C C . LEU A 1 618 ? -19.281 14.445 11.172 1 92.44 618 LEU A C 1
ATOM 4772 O O . LEU A 1 618 ? -20.266 15.117 10.867 1 92.44 618 LEU A O 1
ATOM 4776 N N . GLN A 1 619 ? -18.688 14.5 12.266 1 89.88 619 GLN A N 1
ATOM 4777 C CA . GLN A 1 619 ? -19.141 15.43 13.297 1 89.88 619 GLN A CA 1
ATOM 4778 C C . GLN A 1 619 ? -19.031 16.875 12.82 1 89.88 619 GLN A C 1
ATOM 4780 O O . GLN A 1 619 ? -19.953 17.672 13.023 1 89.88 619 GLN A O 1
ATOM 4785 N N . ASN A 1 620 ? -17.938 17.172 12.227 1 86.06 620 ASN A N 1
ATOM 4786 C CA . ASN A 1 620 ? -17.719 18.531 11.719 1 86.06 620 ASN A CA 1
ATOM 4787 C C . ASN A 1 620 ? -18.734 18.891 10.633 1 86.06 620 ASN A C 1
ATOM 4789 O O . ASN A 1 620 ? -19.234 20 10.594 1 86.06 620 ASN A O 1
ATOM 4793 N N . VAL A 1 621 ? -19.016 17.969 9.789 1 90.12 621 VAL A N 1
ATOM 4794 C CA . VAL A 1 621 ? -19.969 18.188 8.711 1 90.12 621 VAL A CA 1
ATOM 4795 C C . VAL A 1 621 ? -21.375 18.391 9.281 1 90.12 621 VAL A C 1
ATOM 4797 O O . VAL A 1 621 ? -22.094 19.297 8.875 1 90.12 621 VAL A O 1
ATOM 4800 N N . ILE A 1 622 ? -21.75 17.578 10.203 1 90.88 622 ILE A N 1
ATOM 4801 C CA . ILE A 1 622 ? -23.078 17.641 10.812 1 90.88 622 ILE A CA 1
ATOM 4802 C C . ILE A 1 622 ? -23.25 18.969 11.539 1 90.88 622 ILE A C 1
ATOM 4804 O O . ILE A 1 622 ? -24.297 19.625 11.43 1 90.88 622 ILE A O 1
ATOM 4808 N N . GLU A 1 623 ? -22.203 19.375 12.188 1 87.56 623 GLU A N 1
ATOM 4809 C CA . GLU A 1 623 ? -22.25 20.641 12.906 1 87.56 623 GLU A CA 1
ATOM 4810 C C . GLU A 1 623 ? -22.375 21.812 11.945 1 87.56 623 GLU A C 1
ATOM 4812 O O . GLU A 1 623 ? -23.109 22.766 12.219 1 87.56 623 GLU A O 1
ATOM 4817 N N . SER A 1 624 ? -21.672 21.734 10.883 1 87 624 SER A N 1
ATOM 4818 C CA . SER A 1 624 ? -21.719 22.812 9.891 1 87 624 SER A CA 1
ATOM 4819 C C . SER A 1 624 ? -23.109 22.922 9.266 1 87 624 SER A C 1
ATOM 4821 O O . SER A 1 624 ? -23.594 24.031 8.992 1 87 624 SER A O 1
ATOM 4823 N N . PHE A 1 625 ? -23.781 21.812 9.055 1 90.5 625 PHE A N 1
ATOM 4824 C CA . PHE A 1 625 ? -25.109 21.828 8.477 1 90.5 625 PHE A CA 1
ATOM 4825 C C . PHE A 1 625 ? -26.156 22.203 9.516 1 90.5 625 PHE A C 1
ATOM 4827 O O . PHE A 1 625 ? -27.188 22.797 9.188 1 90.5 625 PHE A O 1
ATOM 4834 N N . ARG A 1 626 ? -25.891 21.828 10.688 1 88.44 626 ARG A N 1
ATOM 4835 C CA . ARG A 1 626 ? -26.797 22.188 11.773 1 88.44 626 ARG A CA 1
ATOM 4836 C C . ARG A 1 626 ? -26.922 23.703 11.898 1 88.44 626 ARG A C 1
ATOM 4838 O O . ARG A 1 626 ? -28 24.234 12.203 1 88.44 626 ARG A O 1
ATOM 4845 N N . LYS A 1 627 ? -25.859 24.375 11.648 1 84.88 627 LYS A N 1
ATOM 4846 C CA . LYS A 1 627 ? -25.859 25.828 11.688 1 84.88 627 LYS A CA 1
ATOM 4847 C C . LYS A 1 627 ? -26.766 26.406 10.602 1 84.88 627 LYS A C 1
ATOM 4849 O O . LYS A 1 627 ? -27.234 27.547 10.727 1 84.88 627 LYS A O 1
ATOM 4854 N N . LEU A 1 628 ? -27.016 25.625 9.633 1 88.25 628 LEU A N 1
ATOM 4855 C CA . LEU A 1 628 ? -27.891 26.031 8.539 1 88.25 628 LEU A CA 1
ATOM 4856 C C . LEU A 1 628 ? -29.297 25.484 8.734 1 88.25 628 LEU A C 1
ATOM 4858 O O . LEU A 1 628 ? -30.109 25.5 7.812 1 88.25 628 LEU A O 1
ATOM 4862 N N . ASN A 1 629 ? -29.594 24.844 9.828 1 88.31 629 ASN A N 1
ATOM 4863 C CA . ASN A 1 629 ? -30.875 24.266 10.188 1 88.31 629 ASN A CA 1
ATOM 4864 C C . ASN A 1 629 ? -31.203 23.047 9.328 1 88.31 629 ASN A C 1
ATOM 4866 O O . ASN A 1 629 ? -32.344 22.859 8.914 1 88.31 629 ASN A O 1
ATOM 4870 N N . VAL A 1 630 ? -30.219 22.422 8.93 1 91.88 630 VAL A N 1
ATOM 4871 C CA . VAL A 1 630 ? -30.375 21.141 8.234 1 91.88 630 VAL A CA 1
ATOM 4872 C C . VAL A 1 630 ? -30 20 9.18 1 91.88 630 VAL A C 1
ATOM 4874 O O . VAL A 1 630 ? -28.891 19.969 9.703 1 91.88 630 VAL A O 1
ATOM 4877 N N . SER A 1 631 ? -30.875 19.078 9.367 1 91.5 631 SER A N 1
ATOM 4878 C CA . SER A 1 631 ? -30.641 17.984 10.297 1 91.5 631 SER A CA 1
ATOM 4879 C C . SER A 1 631 ? -30.109 16.75 9.562 1 91.5 631 SER A C 1
ATOM 4881 O O . SER A 1 631 ? -30.406 16.547 8.383 1 91.5 631 SER A O 1
ATOM 4883 N N . PHE A 1 632 ? -29.344 16.047 10.336 1 93.56 632 PHE A N 1
ATOM 4884 C CA . PHE A 1 632 ? -28.766 14.828 9.781 1 93.56 632 PHE A CA 1
ATOM 4885 C C . PHE A 1 632 ? -29.281 13.602 10.523 1 93.56 632 PHE A C 1
ATOM 4887 O O . PHE A 1 632 ? -29.484 13.641 11.734 1 93.56 632 PHE A O 1
ATOM 4894 N N . TYR A 1 633 ? -29.5 12.555 9.781 1 92.06 633 TYR A N 1
ATOM 4895 C CA . TYR A 1 633 ? -29.859 11.25 10.32 1 92.06 633 TYR A CA 1
ATOM 4896 C C . TYR A 1 633 ? -29.047 10.141 9.656 1 92.06 633 TYR A C 1
ATOM 4898 O O . TYR A 1 633 ? -28.578 10.305 8.523 1 92.06 633 TYR A O 1
ATOM 4906 N N . ILE A 1 634 ? -28.828 9.039 10.391 1 93.44 634 ILE A N 1
ATOM 4907 C CA . ILE A 1 634 ? -28.094 7.91 9.844 1 93.44 634 ILE A CA 1
ATOM 4908 C C . ILE A 1 634 ? -28.984 6.672 9.812 1 93.44 634 ILE A C 1
ATOM 4910 O O . ILE A 1 634 ? -29.766 6.441 10.734 1 93.44 634 ILE A O 1
ATOM 4914 N N . ALA A 1 635 ? -28.844 5.98 8.711 1 92.75 635 ALA A N 1
ATOM 4915 C CA . ALA A 1 635 ? -29.641 4.766 8.57 1 92.75 635 ALA A CA 1
ATOM 4916 C C . ALA A 1 635 ? -28.781 3.58 8.164 1 92.75 635 ALA A C 1
ATOM 4918 O O . ALA A 1 635 ? -27.844 3.732 7.375 1 92.75 635 ALA A O 1
ATOM 4919 N N . GLY A 1 636 ? -29.062 2.402 8.703 1 89.19 636 GLY A N 1
ATOM 4920 C CA . GLY A 1 636 ? -28.531 1.137 8.227 1 89.19 636 GLY A CA 1
ATOM 4921 C C . GLY A 1 636 ? -27.078 0.927 8.602 1 89.19 636 GLY A C 1
ATOM 4922 O O . GLY A 1 636 ? -26.328 0.281 7.859 1 89.19 636 GLY A O 1
ATOM 4923 N N . CYS A 1 637 ? -26.609 1.463 9.617 1 87.19 637 CYS A N 1
ATOM 4924 C CA . CYS A 1 637 ? -25.203 1.294 9.953 1 87.19 637 CYS A CA 1
ATOM 4925 C C . CYS A 1 637 ? -24.969 -0.023 10.68 1 87.19 637 CYS A C 1
ATOM 4927 O O . CYS A 1 637 ? -25.828 -0.48 11.438 1 87.19 637 CYS A O 1
ATOM 4929 N N . SER A 1 638 ? -23.844 -0.631 10.422 1 86.69 638 SER A N 1
ATOM 4930 C CA . SER A 1 638 ? -23.469 -1.875 11.086 1 86.69 638 SER A CA 1
ATOM 4931 C C . SER A 1 638 ? -23.125 -1.637 12.555 1 86.69 638 SER A C 1
ATOM 4933 O O . SER A 1 638 ? -22.938 -0.495 12.977 1 86.69 638 SER A O 1
ATOM 4935 N N . ASP A 1 639 ? -23.125 -2.719 13.336 1 84.31 639 ASP A N 1
ATOM 4936 C CA . ASP A 1 639 ? -22.844 -2.617 14.766 1 84.31 639 ASP A CA 1
ATOM 4937 C C . ASP A 1 639 ? -21.422 -2.115 15.016 1 84.31 639 ASP A C 1
ATOM 4939 O O . ASP A 1 639 ? -21.172 -1.369 15.969 1 84.31 639 ASP A O 1
ATOM 4943 N N . ARG A 1 640 ? -20.609 -2.512 14.188 1 84 640 ARG A N 1
ATOM 4944 C CA . ARG A 1 640 ? -19.219 -2.068 14.328 1 84 640 ARG A CA 1
ATOM 4945 C C . ARG A 1 640 ? -19.109 -0.562 14.125 1 84 640 ARG A C 1
ATOM 4947 O O . ARG A 1 640 ? -18.391 0.116 14.859 1 84 640 ARG A O 1
ATOM 4954 N N . VAL A 1 641 ? -19.766 -0.096 13.141 1 89 641 VAL A N 1
ATOM 4955 C CA . VAL A 1 641 ? -19.766 1.331 12.836 1 89 641 VAL A CA 1
ATOM 4956 C C . VAL A 1 641 ? -20.438 2.102 13.969 1 89 641 VAL A C 1
ATOM 4958 O O . VAL A 1 641 ? -19.938 3.145 14.406 1 89 641 VAL A O 1
ATOM 4961 N N . TYR A 1 642 ? -21.531 1.532 14.453 1 87.62 642 TYR A N 1
ATOM 4962 C CA . TYR A 1 642 ? -22.266 2.143 15.555 1 87.62 642 TYR A CA 1
ATOM 4963 C C . TYR A 1 642 ? -21.391 2.246 16.797 1 87.62 642 TYR A C 1
ATOM 4965 O O . TYR A 1 642 ? -21.344 3.291 17.453 1 87.62 642 TYR A O 1
ATOM 4973 N N . ASP A 1 643 ? -20.688 1.217 17.094 1 85.75 643 ASP A N 1
ATOM 4974 C CA . ASP A 1 643 ? -19.844 1.179 18.281 1 85.75 643 ASP A CA 1
ATOM 4975 C C . ASP A 1 643 ? -18.734 2.225 18.188 1 85.75 643 ASP A C 1
ATOM 4977 O O . ASP A 1 643 ? -18.391 2.863 19.188 1 85.75 643 ASP A O 1
ATOM 4981 N N . THR A 1 644 ? -18.203 2.377 17.047 1 87.56 644 THR A N 1
ATOM 4982 C CA . THR A 1 644 ? -17.141 3.355 16.859 1 87.56 644 THR A CA 1
ATOM 4983 C C . THR A 1 644 ? -17.672 4.777 17.016 1 87.56 644 THR A C 1
ATOM 4985 O O . THR A 1 644 ? -17.016 5.641 17.594 1 87.56 644 THR A O 1
ATOM 4988 N N . MET A 1 645 ? -18.844 4.992 16.547 1 88.81 645 MET A N 1
ATOM 4989 C CA . MET A 1 645 ? -19.453 6.316 16.641 1 88.81 645 MET A CA 1
ATOM 4990 C C . MET A 1 645 ? -19.781 6.656 18.094 1 88.81 645 MET A C 1
ATOM 4992 O O . MET A 1 645 ? -19.672 7.812 18.516 1 88.81 645 MET A O 1
ATOM 4996 N N . VAL A 1 646 ? -20.172 5.605 18.812 1 85.56 646 VAL A N 1
ATOM 4997 C CA . VAL A 1 646 ? -20.453 5.805 20.234 1 85.56 646 VAL A CA 1
ATOM 4998 C C . VAL A 1 646 ? -19.156 6.094 20.984 1 85.56 646 VAL A C 1
ATOM 5000 O O . VAL A 1 646 ? -19.109 6.992 21.828 1 85.56 646 VAL A O 1
ATOM 5003 N N . LYS A 1 647 ? -18.203 5.355 20.609 1 84.88 647 LYS A N 1
ATOM 5004 C CA . LYS A 1 647 ? -16.906 5.516 21.266 1 84.88 647 LYS A CA 1
ATOM 5005 C C . LYS A 1 647 ? -16.328 6.91 21.016 1 84.88 647 LYS A C 1
ATOM 5007 O O . LYS A 1 647 ? -15.656 7.473 21.875 1 84.88 647 LYS A O 1
ATOM 5012 N N . CYS A 1 648 ? -16.625 7.449 19.859 1 86.38 648 CYS A N 1
ATOM 5013 C CA . CYS A 1 648 ? -16.094 8.766 19.484 1 86.38 648 CYS A CA 1
ATOM 5014 C C . CYS A 1 648 ? -17.078 9.867 19.891 1 86.38 648 CYS A C 1
ATOM 5016 O O . CYS A 1 648 ? -16.906 11.023 19.5 1 86.38 648 CYS A O 1
ATOM 5018 N N . ASP A 1 649 ? -18.109 9.547 20.578 1 80.31 649 ASP A N 1
ATOM 5019 C CA . ASP A 1 649 ? -19.062 10.469 21.188 1 80.31 649 ASP A CA 1
ATOM 5020 C C . ASP A 1 649 ? -19.891 11.188 20.125 1 80.31 649 ASP A C 1
ATOM 5022 O O . ASP A 1 649 ? -20.156 12.391 20.234 1 80.31 649 ASP A O 1
ATOM 5026 N N . LEU A 1 650 ? -20.031 10.523 19.062 1 79.19 650 LEU A N 1
ATOM 5027 C CA . LEU A 1 650 ? -20.938 11.086 18.062 1 79.19 650 LEU A CA 1
ATOM 5028 C C . LEU A 1 650 ? -22.391 10.742 18.406 1 79.19 650 LEU A C 1
ATOM 5030 O O . LEU A 1 650 ? -23.297 11.539 18.125 1 79.19 650 LEU A O 1
ATOM 5034 N N . VAL A 1 651 ? -22.484 9.336 18.922 1 74.88 651 VAL A N 1
ATOM 5035 C CA . VAL A 1 651 ? -23.797 8.828 19.297 1 74.88 651 VAL A CA 1
ATOM 5036 C C . VAL A 1 651 ? -23.875 8.68 20.812 1 74.88 651 VAL A C 1
ATOM 5038 O O . VAL A 1 651 ? -22.875 8.336 21.469 1 74.88 651 VAL A O 1
ATOM 5041 N N . GLY A 1 652 ? -25.031 9.141 21.562 1 62.88 652 GLY A N 1
ATOM 5042 C CA . GLY A 1 652 ? -25.188 8.898 22.984 1 62.88 652 GLY A CA 1
ATOM 5043 C C . GLY A 1 652 ? -25.781 10.078 23.734 1 62.88 652 GLY A C 1
ATOM 5044 O O . GLY A 1 652 ? -26.672 10.758 23.219 1 62.88 652 GLY A O 1
ATOM 5045 N N . ASN A 1 653 ? -25.016 10.523 24.938 1 55.81 653 ASN A N 1
ATOM 5046 C CA . ASN A 1 653 ? -25.609 11.117 26.125 1 55.81 653 ASN A CA 1
ATOM 5047 C C . ASN A 1 653 ? -26.047 12.555 25.875 1 55.81 653 ASN A C 1
ATOM 5049 O O . ASN A 1 653 ? -26.766 13.141 26.688 1 55.81 653 ASN A O 1
ATOM 5053 N N . GLY A 1 654 ? -25.594 13.164 24.703 1 52.53 654 GLY A N 1
ATOM 5054 C CA . GLY A 1 654 ? -25.969 14.57 24.766 1 52.53 654 GLY A CA 1
ATOM 5055 C C . GLY A 1 654 ? -27.141 14.914 23.859 1 52.53 654 GLY A C 1
ATOM 5056 O O . GLY A 1 654 ? -27.547 14.094 23.031 1 52.53 654 GLY A O 1
ATOM 5057 N N . SER A 1 655 ? -28.109 15.93 24.266 1 49.59 655 SER A N 1
ATOM 5058 C CA . SER A 1 655 ? -29.266 16.516 23.609 1 49.59 655 SER A CA 1
ATOM 5059 C C . SER A 1 655 ? -29.047 16.641 22.094 1 49.59 655 SER A C 1
ATOM 5061 O O . SER A 1 655 ? -30 16.625 21.328 1 49.59 655 SER A O 1
ATOM 5063 N N . GLU A 1 656 ? -27.781 16.641 21.594 1 58.66 656 GLU A N 1
ATOM 5064 C CA . GLU A 1 656 ? -27.516 16.938 20.188 1 58.66 656 GLU A CA 1
ATOM 5065 C C . GLU A 1 656 ? -27.062 15.695 19.438 1 58.66 656 GLU A C 1
ATOM 5067 O O . GLU A 1 656 ? -26.547 15.805 18.312 1 58.66 656 GLU A O 1
ATOM 5072 N N . ALA A 1 657 ? -27.578 14.492 19.922 1 66.75 657 ALA A N 1
ATOM 5073 C CA . ALA A 1 657 ? -27.094 13.242 19.344 1 66.75 657 ALA A CA 1
ATOM 5074 C C . ALA A 1 657 ? -27.875 12.883 18.078 1 66.75 657 ALA A C 1
ATOM 5076 O O . ALA A 1 657 ? -29.062 13.188 17.969 1 66.75 657 ALA A O 1
ATOM 5077 N N . ILE A 1 658 ? -27.156 12.391 17.172 1 81.25 658 ILE A N 1
ATOM 5078 C CA . ILE A 1 658 ? -27.719 11.977 15.891 1 81.25 658 ILE A CA 1
ATOM 5079 C C . ILE A 1 658 ? -28.547 10.703 16.078 1 81.25 658 ILE A C 1
ATOM 5081 O O . ILE A 1 658 ? -28.141 9.797 16.812 1 81.25 658 ILE A O 1
ATOM 5085 N N . LYS A 1 659 ? -29.766 10.734 15.57 1 84.56 659 LYS A N 1
ATOM 5086 C CA . LYS A 1 659 ? -30.609 9.547 15.609 1 84.56 659 LYS A CA 1
ATOM 5087 C C . LYS A 1 659 ? -30.234 8.555 14.516 1 84.56 659 LYS A C 1
ATOM 5089 O O . LYS A 1 659 ? -29.938 8.945 13.391 1 84.56 659 LYS A O 1
ATOM 5094 N N . ILE A 1 660 ? -30.203 7.316 14.93 1 88 660 ILE A N 1
ATOM 5095 C CA . ILE A 1 660 ? -29.812 6.254 14.008 1 88 660 ILE A CA 1
ATOM 5096 C C . ILE A 1 660 ? -30.953 5.242 13.883 1 88 660 ILE A C 1
ATOM 5098 O O . ILE A 1 660 ? -31.531 4.828 14.883 1 88 660 ILE A O 1
ATOM 5102 N N . PHE A 1 661 ? -31.234 4.922 12.664 1 86.88 661 PHE A N 1
ATOM 5103 C CA . PHE A 1 661 ? -32.312 3.988 12.383 1 86.88 661 PHE A CA 1
ATOM 5104 C C . PHE A 1 661 ? -31.781 2.707 11.758 1 86.88 661 PHE A C 1
ATOM 5106 O O . PHE A 1 661 ? -30.734 2.721 11.102 1 86.88 661 PHE A O 1
ATOM 5113 N N . PRO A 1 662 ? -32.406 1.651 11.922 1 84.25 662 PRO A N 1
ATOM 5114 C CA . PRO A 1 662 ? -31.938 0.381 11.375 1 84.25 662 PRO A CA 1
ATOM 5115 C C . PRO A 1 662 ? -32.062 0.317 9.852 1 84.25 662 PRO A C 1
ATOM 5117 O O . PRO A 1 662 ? -31.266 -0.361 9.195 1 84.25 662 PRO A O 1
ATOM 5120 N N . SER A 1 663 ? -33.094 0.938 9.289 1 86.69 663 SER A N 1
ATOM 5121 C CA . SER A 1 663 ? -33.281 0.924 7.844 1 86.69 663 SER A CA 1
ATOM 5122 C C . SER A 1 663 ? -33.562 2.324 7.309 1 86.69 663 SER A C 1
ATOM 5124 O O . SER A 1 663 ? -33.938 3.221 8.07 1 86.69 663 SER A O 1
ATOM 5126 N N . ILE A 1 664 ? -33.375 2.439 6.016 1 89.31 664 ILE A N 1
ATOM 5127 C CA . ILE A 1 664 ? -33.625 3.721 5.359 1 89.31 664 ILE A CA 1
ATOM 5128 C C . ILE A 1 664 ? -35.094 4.07 5.441 1 89.31 664 ILE A C 1
ATOM 5130 O O . ILE A 1 664 ? -35.469 5.234 5.637 1 89.31 664 ILE A O 1
ATOM 5134 N N . HIS A 1 665 ? -35.875 3.076 5.273 1 86.62 665 HIS A N 1
ATOM 5135 C CA . HIS A 1 665 ? -37.312 3.293 5.305 1 86.62 665 HIS A CA 1
ATOM 5136 C C . HIS A 1 665 ? -37.781 3.783 6.672 1 86.62 665 HIS A C 1
ATOM 5138 O O . HIS A 1 665 ? -38.625 4.656 6.77 1 86.62 665 HIS A O 1
ATOM 5144 N N . ASP A 1 666 ? -37.219 3.236 7.73 1 83.5 666 ASP A N 1
ATOM 5145 C CA . ASP A 1 666 ? -37.531 3.691 9.086 1 83.5 666 ASP A CA 1
ATOM 5146 C C . ASP A 1 666 ? -37.156 5.16 9.266 1 83.5 666 ASP A C 1
ATOM 5148 O O . ASP A 1 666 ? -37.906 5.922 9.891 1 83.5 666 ASP A O 1
ATOM 5152 N N . ALA A 1 667 ? -36.031 5.512 8.75 1 87.44 667 ALA A N 1
ATOM 5153 C CA . ALA A 1 667 ? -35.562 6.883 8.875 1 87.44 667 ALA A CA 1
ATOM 5154 C C . ALA A 1 667 ? -36.438 7.852 8.109 1 87.44 667 ALA A C 1
ATOM 5156 O O . ALA A 1 667 ? -36.844 8.898 8.641 1 87.44 667 ALA A O 1
ATOM 5157 N N . VAL A 1 668 ? -36.812 7.496 6.895 1 88.94 668 VAL A N 1
ATOM 5158 C CA . VAL A 1 668 ? -37.625 8.359 6.051 1 88.94 668 VAL A CA 1
ATOM 5159 C C . VAL A 1 668 ? -39 8.562 6.688 1 88.94 668 VAL A C 1
ATOM 5161 O O . VAL A 1 668 ? -39.5 9.68 6.734 1 88.94 668 VAL A O 1
ATOM 5164 N N . GLU A 1 669 ? -39.562 7.477 7.176 1 84 669 GLU A N 1
ATOM 5165 C CA . GLU A 1 669 ? -40.875 7.551 7.777 1 84 669 GLU A CA 1
ATOM 5166 C C . GLU A 1 669 ? -40.875 8.398 9.047 1 84 669 GLU A C 1
ATOM 5168 O O . GLU A 1 669 ? -41.781 9.195 9.281 1 84 669 GLU A O 1
ATOM 5173 N N . CYS A 1 670 ? -39.875 8.188 9.805 1 81.94 670 CYS A N 1
ATOM 5174 C CA . CYS A 1 670 ? -39.75 8.938 11.047 1 81.94 670 CYS A CA 1
ATOM 5175 C C . CYS A 1 670 ? -39.562 10.422 10.773 1 81.94 670 CYS A C 1
ATOM 5177 O O . CYS A 1 670 ? -40.219 11.266 11.375 1 81.94 670 CYS A O 1
ATOM 5179 N N . VAL A 1 671 ? -38.688 10.727 9.945 1 85.44 671 VAL A N 1
ATOM 5180 C CA . VAL A 1 671 ? -38.312 12.109 9.664 1 85.44 671 VAL A CA 1
ATOM 5181 C C . VAL A 1 671 ? -39.5 12.812 8.969 1 85.44 671 VAL A C 1
ATOM 5183 O O . VAL A 1 671 ? -39.75 14 9.211 1 85.44 671 VAL A O 1
ATOM 5186 N N . SER A 1 672 ? -40.156 12.117 8.047 1 84.5 672 SER A N 1
ATOM 5187 C CA . SER A 1 672 ? -41.344 12.688 7.395 1 84.5 672 SER A CA 1
ATOM 5188 C C . SER A 1 672 ? -42.406 13.055 8.414 1 84.5 672 SER A C 1
ATOM 5190 O O . SER A 1 672 ? -43.094 14.062 8.258 1 84.5 672 SER A O 1
ATOM 5192 N N . PHE A 1 673 ? -42.5 12.188 9.336 1 77.88 673 PHE A N 1
ATOM 5193 C CA . PHE A 1 673 ? -43.469 12.438 10.398 1 77.88 673 PHE A CA 1
ATOM 5194 C C . PHE A 1 673 ? -43.062 13.648 11.227 1 77.88 673 PHE A C 1
ATOM 5196 O O . PHE A 1 673 ? -43.906 14.492 11.555 1 77.88 673 PHE A O 1
ATOM 5203 N N . ILE A 1 674 ? -41.875 13.773 11.531 1 77.88 674 ILE A N 1
ATOM 5204 C CA . ILE A 1 674 ? -41.344 14.852 12.375 1 77.88 674 ILE A CA 1
ATOM 5205 C C . ILE A 1 674 ? -41.438 16.172 11.625 1 77.88 674 ILE A C 1
ATOM 5207 O O . ILE A 1 674 ? -41.781 17.203 12.203 1 77.88 674 ILE A O 1
ATOM 5211 N N . LEU A 1 675 ? -41.094 16.156 10.336 1 78.25 675 LEU A N 1
ATOM 5212 C CA . LEU A 1 675 ? -41.031 17.391 9.57 1 78.25 675 LEU A CA 1
ATOM 5213 C C . LEU A 1 675 ? -42.375 17.719 8.914 1 78.25 675 LEU A C 1
ATOM 5215 O O . LEU A 1 675 ? -42.562 18.828 8.391 1 78.25 675 LEU A O 1
ATOM 5219 N N . GLY A 1 676 ? -43.312 17 9 1 68.56 676 GLY A N 1
ATOM 5220 C CA . GLY A 1 676 ? -44.594 17.234 8.383 1 68.56 676 GLY A CA 1
ATOM 5221 C C . GLY A 1 676 ? -44.562 17.188 6.867 1 68.56 676 GLY A C 1
ATOM 5222 O O . GLY A 1 676 ? -45.25 17.953 6.203 1 68.56 676 GLY A O 1
ATOM 5223 N N . ILE A 1 677 ? -43.531 16.688 6.336 1 65.69 677 ILE A N 1
ATOM 5224 C CA . ILE A 1 677 ? -43.375 16.594 4.887 1 65.69 677 ILE A CA 1
ATOM 5225 C C . ILE A 1 677 ? -44.25 15.453 4.352 1 65.69 677 ILE A C 1
ATOM 5227 O O . ILE A 1 677 ? -44.25 14.359 4.926 1 65.69 677 ILE A O 1
ATOM 5231 N N . HIS A 1 678 ? -45.406 15.75 3.781 1 53.38 678 HIS A N 1
ATOM 5232 C CA . HIS A 1 678 ? -46.25 14.703 3.182 1 53.38 678 HIS A CA 1
ATOM 5233 C C . HIS A 1 678 ? -45.438 13.875 2.184 1 53.38 678 HIS A C 1
ATOM 5235 O O . HIS A 1 678 ? -44.875 14.422 1.227 1 53.38 678 HIS A O 1
ATOM 5241 N N . SER A 1 679 ? -44.719 13.109 2.533 1 51.5 679 SER A N 1
ATOM 5242 C CA . SER A 1 679 ? -44.031 12.234 1.6 1 51.5 679 SER A CA 1
ATOM 5243 C C . SER A 1 679 ? -44.969 11.75 0.491 1 51.5 679 SER A C 1
ATOM 5245 O O . SER A 1 679 ? -46.156 11.555 0.716 1 51.5 679 SER A O 1
ATOM 5247 N N . ALA A 1 680 ? -44.781 12.078 -0.717 1 45.97 680 ALA A N 1
ATOM 5248 C CA . ALA A 1 680 ? -45.531 11.484 -1.822 1 45.97 680 ALA A CA 1
ATOM 5249 C C . ALA A 1 680 ? -45.875 10.039 -1.514 1 45.97 680 ALA A C 1
ATOM 5251 O O . ALA A 1 680 ? -46.5 9.352 -2.35 1 45.97 680 ALA A O 1
ATOM 5252 N N . VAL A 1 681 ? -45.312 9.523 -0.568 1 46.12 681 VAL A N 1
ATOM 5253 C CA . VAL A 1 681 ? -45.688 8.141 -0.281 1 46.12 681 VAL A CA 1
ATOM 5254 C C . VAL A 1 681 ? -47.156 8.07 0.15 1 46.12 681 VAL A C 1
ATOM 5256 O O . VAL A 1 681 ? -47.438 7.781 1.312 1 46.12 681 VAL A O 1
ATOM 5259 N N . GLU A 1 682 ? -47.875 9.086 0.136 1 40.41 682 GLU A N 1
ATOM 5260 C CA . GLU A 1 682 ? -49.25 9.18 0.587 1 40.41 682 GLU A CA 1
ATOM 5261 C C . GLU A 1 682 ? -50.031 7.93 0.21 1 40.41 682 GLU A C 1
ATOM 5263 O O . GLU A 1 682 ? -50.875 7.469 0.976 1 40.41 682 GLU A O 1
ATOM 5268 N N . ASP A 1 683 ? -50.125 7.805 -1.128 1 37.34 683 ASP A N 1
ATOM 5269 C CA . ASP A 1 683 ? -51.125 6.801 -1.477 1 37.34 683 ASP A CA 1
ATOM 5270 C C . ASP A 1 683 ? -50.688 5.414 -1 1 37.34 683 ASP A C 1
ATOM 5272 O O . ASP A 1 683 ? -51.344 4.422 -1.294 1 37.34 683 ASP A O 1
ATOM 5276 N N . GLY A 1 684 ? -49.438 5.266 -0.804 1 36.09 684 GLY A N 1
ATOM 5277 C CA . GLY A 1 684 ? -49.125 3.883 -0.488 1 36.09 684 GLY A CA 1
ATOM 5278 C C . GLY A 1 684 ? -49.344 3.541 0.975 1 36.09 684 GLY A C 1
ATOM 5279 O O . GLY A 1 684 ? -49.625 4.418 1.786 1 36.09 684 GLY A O 1
ATOM 5280 N N . ILE A 1 685 ? -49.219 2.166 1.298 1 38.62 685 ILE A N 1
ATOM 5281 C CA . ILE A 1 685 ? -49.625 1.31 2.412 1 38.62 685 ILE A CA 1
ATOM 5282 C C . ILE A 1 685 ? -48.812 1.685 3.658 1 38.62 685 ILE A C 1
ATOM 5284 O O . ILE A 1 685 ? -49.062 1.151 4.742 1 38.62 685 ILE A O 1
ATOM 5288 N N . SER A 1 686 ? -47.75 2.49 3.605 1 39.94 686 SER A N 1
ATOM 5289 C CA . SER A 1 686 ? -47 2.604 4.863 1 39.94 686 SER A CA 1
ATOM 5290 C C . SER A 1 686 ? -47.5 3.801 5.676 1 39.94 686 SER A C 1
ATOM 5292 O O . SER A 1 686 ? -47.469 4.934 5.191 1 39.94 686 SER A O 1
ATOM 5294 N N . ARG A 1 687 ? -48.625 3.822 6.383 1 38.97 687 ARG A N 1
ATOM 5295 C CA . ARG A 1 687 ? -49.156 4.895 7.219 1 38.97 687 ARG A CA 1
ATOM 5296 C C . ARG A 1 687 ? -48.656 4.77 8.656 1 38.97 687 ARG A C 1
ATOM 5298 O O . ARG A 1 687 ? -48.656 3.674 9.227 1 38.97 687 ARG A O 1
ATOM 5305 N N . ILE A 1 688 ? -47.844 5.656 9.125 1 37.34 688 ILE A N 1
ATOM 5306 C CA . ILE A 1 688 ? -47.688 5.754 10.57 1 37.34 688 ILE A CA 1
ATOM 5307 C C . ILE A 1 688 ? -49.062 5.945 11.219 1 37.34 688 ILE A C 1
ATOM 5309 O O . ILE A 1 688 ? -49.812 6.852 10.852 1 37.34 688 ILE A O 1
ATOM 5313 N N . THR A 1 689 ? -49.969 4.891 11.672 1 32.5 689 THR A N 1
ATOM 5314 C CA . THR A 1 689 ? -51.125 5.137 12.516 1 32.5 689 THR A CA 1
ATOM 5315 C C . THR A 1 689 ? -50.688 5.277 13.977 1 32.5 689 THR A C 1
ATOM 5317 O O . THR A 1 689 ? -49.875 4.52 14.469 1 32.5 689 THR A O 1
ATOM 5320 N N . MET B 1 1 ? -50.688 6.785 34.656 1 22.89 1 MET B N 1
ATOM 5321 C CA . MET B 1 1 ? -51 6.645 33.25 1 22.89 1 MET B CA 1
ATOM 5322 C C . MET B 1 1 ? -49.781 6.238 32.438 1 22.89 1 MET B C 1
ATOM 5324 O O . MET B 1 1 ? -48.75 6.918 32.5 1 22.89 1 MET B O 1
ATOM 5328 N N . ASN B 1 2 ? -49.469 4.93 32.344 1 26.52 2 ASN B N 1
ATOM 5329 C CA . ASN B 1 2 ? -48.375 4.141 31.828 1 26.52 2 ASN B CA 1
ATOM 5330 C C . ASN B 1 2 ? -48.031 4.531 30.391 1 26.52 2 ASN B C 1
ATOM 5332 O O . ASN B 1 2 ? -48.875 4.391 29.5 1 26.52 2 ASN B O 1
ATOM 5336 N N . ASN B 1 3 ? -47.469 5.707 30.203 1 31.3 3 ASN B N 1
ATOM 5337 C CA . ASN B 1 3 ? -47 6.254 28.922 1 31.3 3 ASN B CA 1
ATOM 5338 C C . ASN B 1 3 ? -46.438 5.164 28.016 1 31.3 3 ASN B C 1
ATOM 5340 O O . ASN B 1 3 ? -45.281 4.762 28.188 1 31.3 3 ASN B O 1
ATOM 5344 N N . THR B 1 4 ? -47.156 4.109 27.828 1 36.66 4 THR B N 1
ATOM 5345 C CA . THR B 1 4 ? -46.875 3.084 26.828 1 36.66 4 THR B CA 1
ATOM 5346 C C . THR B 1 4 ? -46.375 3.713 25.547 1 36.66 4 THR B C 1
ATOM 5348 O O . THR B 1 4 ? -47.094 4.473 24.891 1 36.66 4 THR B O 1
ATOM 5351 N N . ASP B 1 5 ? -45.188 4.137 25.422 1 40.69 5 ASP B N 1
ATOM 5352 C CA . ASP B 1 5 ? -44.406 4.676 24.297 1 40.69 5 ASP B CA 1
ATOM 5353 C C . ASP B 1 5 ? -44.844 4.027 22.984 1 40.69 5 ASP B C 1
ATOM 5355 O O . ASP B 1 5 ? -44.625 2.838 22.766 1 40.69 5 ASP B O 1
ATOM 5359 N N . ILE B 1 6 ? -46.031 4.152 22.484 1 45.25 6 ILE B N 1
ATOM 5360 C CA . ILE B 1 6 ? -46.656 3.801 21.219 1 45.25 6 ILE B CA 1
ATOM 5361 C C . ILE B 1 6 ? -45.656 3.986 20.078 1 45.25 6 ILE B C 1
ATOM 5363 O O . ILE B 1 6 ? -45.25 5.113 19.766 1 45.25 6 ILE B O 1
ATOM 5367 N N . PHE B 1 7 ? -44.875 3.004 19.828 1 55.44 7 PHE B N 1
ATOM 5368 C CA . PHE B 1 7 ? -43.969 3.012 18.688 1 55.44 7 PHE B CA 1
ATOM 5369 C C . PHE B 1 7 ? -44.719 3.117 17.375 1 55.44 7 PHE B C 1
ATOM 5371 O O . PHE B 1 7 ? -45.719 2.406 17.172 1 55.44 7 PHE B O 1
ATOM 5378 N N . PRO B 1 8 ? -44.656 4.121 16.641 1 65.06 8 PRO B N 1
ATOM 5379 C CA . PRO B 1 8 ? -45.25 4.164 15.305 1 65.06 8 PRO B CA 1
ATOM 5380 C C . PRO B 1 8 ? -45.031 2.883 14.508 1 65.06 8 PRO B C 1
ATOM 5382 O O . PRO B 1 8 ? -44.031 2.189 14.734 1 65.06 8 PRO B O 1
ATOM 5385 N N . GLN B 1 9 ? -46.219 2.312 13.984 1 70.69 9 GLN B N 1
ATOM 5386 C CA . GLN B 1 9 ? -46.156 1.078 13.203 1 70.69 9 GLN B CA 1
ATOM 5387 C C . GLN B 1 9 ? -45.938 1.367 11.727 1 70.69 9 GLN B C 1
ATOM 5389 O O . GLN B 1 9 ? -46.375 2.393 11.211 1 70.69 9 GLN B O 1
ATOM 5394 N N . ILE B 1 10 ? -45.094 0.514 11.062 1 70.69 10 ILE B N 1
ATOM 5395 C CA . ILE B 1 10 ? -44.844 0.59 9.625 1 70.69 10 ILE B CA 1
ATOM 5396 C C . ILE B 1 10 ? -45.531 -0.571 8.922 1 70.69 10 ILE B C 1
ATOM 5398 O O . ILE B 1 10 ? -45.531 -1.706 9.398 1 70.69 10 ILE B O 1
ATOM 5402 N N . LYS B 1 11 ? -46.375 -0.325 7.887 1 72.12 11 LYS B N 1
ATOM 5403 C CA . LYS B 1 11 ? -47.031 -1.333 7.047 1 72.12 11 LYS B CA 1
ATOM 5404 C C . LYS B 1 11 ? -46.531 -1.23 5.602 1 72.12 11 LYS B C 1
ATOM 5406 O O . LYS B 1 11 ? -46.594 -0.153 5.004 1 72.12 11 LYS B O 1
ATOM 5411 N N . ILE B 1 12 ? -45.938 -2.328 5.125 1 72.62 12 ILE B N 1
ATOM 5412 C CA . ILE B 1 12 ? -45.438 -2.369 3.762 1 72.62 12 ILE B CA 1
ATOM 5413 C C . ILE B 1 12 ? -46.125 -3.482 2.98 1 72.62 12 ILE B C 1
ATOM 5415 O O . ILE B 1 12 ? -46.219 -4.617 3.455 1 72.62 12 ILE B O 1
ATOM 5419 N N . GLU B 1 13 ? -46.781 -3.143 1.862 1 72.62 13 GLU B N 1
ATOM 5420 C CA . GLU B 1 13 ? -47.344 -4.121 0.936 1 72.62 13 GLU B CA 1
ATOM 5421 C C . GLU B 1 13 ? -46.844 -3.898 -0.483 1 72.62 13 GLU B C 1
ATOM 5423 O O . GLU B 1 13 ? -47.062 -2.844 -1.075 1 72.62 13 GLU B O 1
ATOM 5428 N N . ARG B 1 14 ? -46.062 -4.848 -0.948 1 70.56 14 ARG B N 1
ATOM 5429 C CA . ARG B 1 14 ? -45.5 -4.676 -2.287 1 70.56 14 ARG B CA 1
ATOM 5430 C C . ARG B 1 14 ? -45.25 -6.023 -2.947 1 70.56 14 ARG B C 1
ATOM 5432 O O . ARG B 1 14 ? -45.188 -7.051 -2.27 1 70.56 14 ARG B O 1
ATOM 5439 N N . PRO B 1 15 ? -45.062 -6.062 -4.367 1 68.44 15 PRO B N 1
ATOM 5440 C CA . PRO B 1 15 ? -44.688 -7.305 -5.047 1 68.44 15 PRO B CA 1
ATOM 5441 C C . PRO B 1 15 ? -43.25 -7.734 -4.746 1 68.44 15 PRO B C 1
ATOM 5443 O O . PRO B 1 15 ? -42.438 -6.898 -4.398 1 68.44 15 PRO B O 1
ATOM 5446 N N . LEU B 1 16 ? -43.094 -9.039 -4.727 1 68.75 16 LEU B N 1
ATOM 5447 C CA . LEU B 1 16 ? -41.75 -9.594 -4.609 1 68.75 16 LEU B CA 1
ATOM 5448 C C . LEU B 1 16 ? -40.969 -9.398 -5.902 1 68.75 16 LEU B C 1
ATOM 5450 O O . LEU B 1 16 ? -41.469 -9.695 -6.988 1 68.75 16 LEU B O 1
ATOM 5454 N N . TYR B 1 17 ? -39.781 -8.773 -5.863 1 66.88 17 TYR B N 1
ATOM 5455 C CA . TYR B 1 17 ? -39 -8.461 -7.062 1 66.88 17 TYR B CA 1
ATOM 5456 C C . TYR B 1 17 ? -37.719 -9.266 -7.109 1 66.88 17 TYR B C 1
ATOM 5458 O O . TYR B 1 17 ? -37.094 -9.531 -6.074 1 66.88 17 TYR B O 1
ATOM 5466 N N . GLN B 1 18 ? -37.375 -9.727 -8.32 1 69.5 18 GLN B N 1
ATOM 5467 C CA . GLN B 1 18 ? -36 -10.07 -8.633 1 69.5 18 GLN B CA 1
ATOM 5468 C C . GLN B 1 18 ? -35.25 -8.867 -9.195 1 69.5 18 GLN B C 1
ATOM 5470 O O . GLN B 1 18 ? -35.875 -7.957 -9.766 1 69.5 18 GLN B O 1
ATOM 5475 N N . LYS B 1 19 ? -34.031 -8.758 -8.992 1 71.94 19 LYS B N 1
ATOM 5476 C CA . LYS B 1 19 ? -33.25 -7.582 -9.359 1 71.94 19 LYS B CA 1
ATOM 5477 C C . LYS B 1 19 ? -33.438 -7.238 -10.836 1 71.94 19 LYS B C 1
ATOM 5479 O O . LYS B 1 19 ? -33.531 -6.062 -11.195 1 71.94 19 LYS B O 1
ATOM 5484 N N . ASP B 1 20 ? -33.438 -8.242 -11.664 1 71.75 20 ASP B N 1
ATOM 5485 C CA . ASP B 1 20 ? -33.594 -8 -13.094 1 71.75 20 ASP B CA 1
ATOM 5486 C C . ASP B 1 20 ? -34.969 -7.395 -13.406 1 71.75 20 ASP B C 1
ATOM 5488 O O . ASP B 1 20 ? -35.094 -6.52 -14.266 1 71.75 20 ASP B O 1
ATOM 5492 N N . GLN B 1 21 ? -35.969 -7.895 -12.727 1 69.81 21 GLN B N 1
ATOM 5493 C CA . GLN B 1 21 ? -37.312 -7.383 -12.914 1 69.81 21 GLN B CA 1
ATOM 5494 C C . GLN B 1 21 ? -37.438 -5.938 -12.438 1 69.81 21 GLN B C 1
ATOM 5496 O O . GLN B 1 21 ? -38.094 -5.121 -13.062 1 69.81 21 GLN B O 1
ATOM 5501 N N . LEU B 1 22 ? -36.781 -5.715 -11.398 1 71.62 22 LEU B N 1
ATOM 5502 C CA . LEU B 1 22 ? -36.781 -4.363 -10.844 1 71.62 22 LEU B CA 1
ATOM 5503 C C . LEU B 1 22 ? -36.125 -3.381 -11.805 1 71.62 22 LEU B C 1
ATOM 5505 O O . LEU B 1 22 ? -36.625 -2.264 -11.984 1 71.62 22 LEU B O 1
ATOM 5509 N N . ARG B 1 23 ? -35.094 -3.744 -12.398 1 72.88 23 ARG B N 1
ATOM 5510 C CA . ARG B 1 23 ? -34.344 -2.893 -13.336 1 72.88 23 ARG B CA 1
ATOM 5511 C C . ARG B 1 23 ? -35.188 -2.582 -14.562 1 72.88 23 ARG B C 1
ATOM 5513 O O . ARG B 1 23 ? -35.156 -1.461 -15.078 1 72.88 23 ARG B O 1
ATOM 5520 N N . GLU B 1 24 ? -35.844 -3.574 -14.961 1 72.56 24 GLU B N 1
ATOM 5521 C CA . GLU B 1 24 ? -36.688 -3.393 -16.125 1 72.56 24 GLU B CA 1
ATOM 5522 C C . GLU B 1 24 ? -37.906 -2.5 -15.805 1 72.56 24 GLU B C 1
ATOM 5524 O O . GLU B 1 24 ? -38.219 -1.6 -16.578 1 72.56 24 GLU B O 1
ATOM 5529 N N . GLN B 1 25 ? -38.531 -2.748 -14.672 1 69.88 25 GLN B N 1
ATOM 5530 C CA . GLN B 1 25 ? -39.719 -2.02 -14.289 1 69.88 25 GLN B CA 1
ATOM 5531 C C . GLN B 1 25 ? -39.406 -0.558 -13.984 1 69.88 25 GLN B C 1
ATOM 5533 O O . GLN B 1 25 ? -40.219 0.327 -14.258 1 69.88 25 GLN B O 1
ATOM 5538 N N . LEU B 1 26 ? -38.281 -0.387 -13.422 1 75.75 26 LEU B N 1
ATOM 5539 C CA . LEU B 1 26 ? -37.969 0.971 -12.992 1 75.75 26 LEU B CA 1
ATOM 5540 C C . LEU B 1 26 ? -37.031 1.64 -13.992 1 75.75 26 LEU B C 1
ATOM 5542 O O . LEU B 1 26 ? -36.375 2.643 -13.664 1 75.75 26 LEU B O 1
ATOM 5546 N N . ARG B 1 27 ? -36.781 1.129 -15.25 1 74.62 27 ARG B N 1
ATOM 5547 C CA . ARG B 1 27 ? -36.094 1.714 -16.375 1 74.62 27 ARG B CA 1
ATOM 5548 C C . ARG B 1 27 ? -34.656 2.09 -16 1 74.62 27 ARG B C 1
ATOM 5550 O O . ARG B 1 27 ? -34.281 3.264 -16.047 1 74.62 27 ARG B O 1
ATOM 5557 N N . TYR B 1 28 ? -33.938 1.059 -15.641 1 79.06 28 TYR B N 1
ATOM 5558 C CA . TYR B 1 28 ? -32.531 1.243 -15.336 1 79.06 28 TYR B CA 1
ATOM 5559 C C . TYR B 1 28 ? -31.75 1.716 -16.562 1 79.06 28 TYR B C 1
ATOM 5561 O O . TYR B 1 28 ? -31.938 1.179 -17.656 1 79.06 28 TYR B O 1
ATOM 5569 N N . GLU B 1 29 ? -31.062 2.881 -16.469 1 72.38 29 GLU B N 1
ATOM 5570 C CA . GLU B 1 29 ? -30.203 3.389 -17.531 1 72.38 29 GLU B CA 1
ATOM 5571 C C . GLU B 1 29 ? -28.781 3.631 -17.031 1 72.38 29 GLU B C 1
ATOM 5573 O O . GLU B 1 29 ? -28.578 4.297 -16.016 1 72.38 29 GLU B O 1
ATOM 5578 N N . ASP B 1 30 ? -27.938 2.889 -17.578 1 67.19 30 ASP B N 1
ATOM 5579 C CA . ASP B 1 30 ? -26.531 3.074 -17.203 1 67.19 30 ASP B CA 1
ATOM 5580 C C . ASP B 1 30 ? -25.938 4.309 -17.875 1 67.19 30 ASP B C 1
ATOM 5582 O O . ASP B 1 30 ? -25.891 4.395 -19.094 1 67.19 30 ASP B O 1
ATOM 5586 N N . THR B 1 31 ? -26.047 5.395 -17.328 1 57.75 31 THR B N 1
ATOM 5587 C CA . THR B 1 31 ? -25.422 6.57 -17.938 1 57.75 31 THR B CA 1
ATOM 5588 C C . THR B 1 31 ? -23.891 6.457 -17.875 1 57.75 31 THR B C 1
ATOM 5590 O O . THR B 1 31 ? -23.312 6.391 -16.797 1 57.75 31 THR B O 1
ATOM 5593 N N . LYS B 1 32 ? -23.281 5.891 -18.844 1 49.91 32 LYS B N 1
ATOM 5594 C CA . LYS B 1 32 ? -21.812 5.871 -18.922 1 49.91 32 LYS B CA 1
ATOM 5595 C C . LYS B 1 32 ? -21.25 7.285 -18.906 1 49.91 32 LYS B C 1
ATOM 5597 O O . LYS B 1 32 ? -21.625 8.125 -19.719 1 49.91 32 LYS B O 1
ATOM 5602 N N . LYS B 1 33 ? -20.828 7.785 -17.781 1 49.31 33 LYS B N 1
ATOM 5603 C CA . LYS B 1 33 ? -20.125 9.07 -17.75 1 49.31 33 LYS B CA 1
ATOM 5604 C C . LYS B 1 33 ? -18.906 9.047 -18.672 1 49.31 33 LYS B C 1
ATOM 5606 O O . LYS B 1 33 ? -18.062 8.148 -18.562 1 49.31 33 LYS B O 1
ATOM 5611 N N . ASN B 1 34 ? -18.969 9.516 -19.844 1 41.59 34 ASN B N 1
ATOM 5612 C CA . ASN B 1 34 ? -17.812 9.719 -20.719 1 41.59 34 ASN B CA 1
ATOM 5613 C C . ASN B 1 34 ? -16.656 10.398 -19.969 1 41.59 34 ASN B C 1
ATOM 5615 O O . ASN B 1 34 ? -16.812 11.516 -19.469 1 41.59 34 ASN B O 1
ATOM 5619 N N . LEU B 1 35 ? -15.852 9.648 -19.422 1 42.41 35 LEU B N 1
ATOM 5620 C CA . LEU B 1 35 ? -14.664 10.172 -18.75 1 42.41 35 LEU B CA 1
ATOM 5621 C C . LEU B 1 35 ? -14.188 11.461 -19.422 1 42.41 35 LEU B C 1
ATOM 5623 O O . LEU B 1 35 ? -13.703 12.367 -18.75 1 42.41 35 LEU B O 1
ATOM 5627 N N . LEU B 1 36 ? -14.289 11.508 -20.812 1 38.66 36 LEU B N 1
ATOM 5628 C CA . LEU B 1 36 ? -13.695 12.586 -21.594 1 38.66 36 LEU B CA 1
ATOM 5629 C C . LEU B 1 36 ? -14.555 13.852 -21.5 1 38.66 36 LEU B C 1
ATOM 5631 O O . LEU B 1 36 ? -14.094 14.938 -21.859 1 38.66 36 LEU B O 1
ATOM 5635 N N . SER B 1 37 ? -15.68 13.695 -21.25 1 40.75 37 SER B N 1
ATOM 5636 C CA . SER B 1 37 ? -16.5 14.883 -21.422 1 40.75 37 SER B CA 1
ATOM 5637 C C . SER B 1 37 ? -16.219 15.93 -20.359 1 40.75 37 SER B C 1
ATOM 5639 O O . SER B 1 37 ? -16.422 17.125 -20.562 1 40.75 37 SER B O 1
ATOM 5641 N N . HIS B 1 38 ? -16.062 15.484 -19.234 1 41.69 38 HIS B N 1
ATOM 5642 C CA . HIS B 1 38 ? -15.938 16.516 -18.219 1 41.69 38 HIS B CA 1
ATOM 5643 C C . HIS B 1 38 ? -14.664 17.328 -18.422 1 41.69 38 HIS B C 1
ATOM 5645 O O . HIS B 1 38 ? -14.523 18.422 -17.859 1 41.69 38 HIS B O 1
ATOM 5651 N N . CYS B 1 39 ? -13.758 16.672 -19.062 1 37.38 39 CYS B N 1
ATOM 5652 C CA . CYS B 1 39 ? -12.547 17.469 -19.219 1 37.38 39 CYS B CA 1
ATOM 5653 C C . CYS B 1 39 ? -12.773 18.625 -20.188 1 37.38 39 CYS B C 1
ATOM 5655 O O . CYS B 1 39 ? -12.117 19.672 -20.094 1 37.38 39 CYS B O 1
ATOM 5657 N N . CYS B 1 40 ? -13.523 18.391 -21.344 1 36.34 40 CYS B N 1
ATOM 5658 C CA . CYS B 1 40 ? -13.438 19.297 -22.5 1 36.34 40 CYS B CA 1
ATOM 5659 C C . CYS B 1 40 ? -14.453 20.438 -22.375 1 36.34 40 CYS B C 1
ATOM 5661 O O . CYS B 1 40 ? -14.461 21.344 -23.188 1 36.34 40 CYS B O 1
ATOM 5663 N N . GLY B 1 41 ? -15.625 20.203 -21.891 1 37.94 41 GLY B N 1
ATOM 5664 C CA . GLY B 1 41 ? -16.641 21.156 -22.328 1 37.94 41 GLY B CA 1
ATOM 5665 C C . GLY B 1 41 ? -16.297 22.578 -21.984 1 37.94 41 GLY B C 1
ATOM 5666 O O . GLY B 1 41 ? -16.938 23.516 -22.469 1 37.94 41 GLY B O 1
ATOM 5667 N N . GLU B 1 42 ? -16.188 22.859 -20.688 1 40.19 42 GLU B N 1
ATOM 5668 C CA . GLU B 1 42 ? -16.25 24.328 -20.609 1 40.19 42 GLU B CA 1
ATOM 5669 C C . GLU B 1 42 ? -15.07 24.969 -21.328 1 40.19 42 GLU B C 1
ATOM 5671 O O . GLU B 1 42 ? -13.938 24.516 -21.203 1 40.19 42 GLU B O 1
ATOM 5676 N N . LYS B 1 43 ? -15.25 25.625 -22.375 1 40.31 43 LYS B N 1
ATOM 5677 C CA . LYS B 1 43 ? -14.344 26.578 -23 1 40.31 43 LYS B CA 1
ATOM 5678 C C . LYS B 1 43 ? -13.344 27.141 -21.984 1 40.31 43 LYS B C 1
ATOM 5680 O O . LYS B 1 43 ? -13.734 27.844 -21.062 1 40.31 43 LYS B O 1
ATOM 5685 N N . LEU B 1 44 ? -12.383 26.375 -21.656 1 45.62 44 LEU B N 1
ATOM 5686 C CA . LEU B 1 44 ? -11.203 26.75 -20.891 1 45.62 44 LEU B CA 1
ATOM 5687 C C . LEU B 1 44 ? -10.836 28.203 -21.156 1 45.62 44 LEU B C 1
ATOM 5689 O O . LEU B 1 44 ? -10.195 28.516 -22.156 1 45.62 44 LEU B O 1
ATOM 5693 N N . ARG B 1 45 ? -11.727 29.109 -21.016 1 49.62 45 ARG B N 1
ATOM 5694 C CA . ARG B 1 45 ? -11.297 30.5 -21.141 1 49.62 45 ARG B CA 1
ATOM 5695 C C . ARG B 1 45 ? -9.977 30.734 -20.406 1 49.62 45 ARG B C 1
ATOM 5697 O O . ARG B 1 45 ? -9.859 30.422 -19.219 1 49.62 45 ARG B O 1
ATOM 5704 N N . PHE B 1 46 ? -8.969 30.766 -21.25 1 58.44 46 PHE B N 1
ATOM 5705 C CA . PHE B 1 46 ? -7.629 31.109 -20.797 1 58.44 46 PHE B CA 1
ATOM 5706 C C . PHE B 1 46 ? -7.691 31.922 -19.5 1 58.44 46 PHE B C 1
ATOM 5708 O O . PHE B 1 46 ? -6.906 31.703 -18.578 1 58.44 46 PHE B O 1
ATOM 5715 N N . LYS B 1 47 ? -8.641 32.844 -19.484 1 57.47 47 LYS B N 1
ATOM 5716 C CA . LYS B 1 47 ? -8.781 33.688 -18.297 1 57.47 47 LYS B CA 1
ATOM 5717 C C . LYS B 1 47 ? -9.211 32.875 -17.094 1 57.47 47 LYS B C 1
ATOM 5719 O O . LYS B 1 47 ? -8.719 33.094 -15.977 1 57.47 47 LYS B O 1
ATOM 5724 N N . ARG B 1 48 ? -10.008 31.969 -17.344 1 61.41 48 ARG B N 1
ATOM 5725 C CA . ARG B 1 48 ? -10.484 31.141 -16.234 1 61.41 48 ARG B CA 1
ATOM 5726 C C . ARG B 1 48 ? -9.383 30.219 -15.719 1 61.41 48 ARG B C 1
ATOM 5728 O O . ARG B 1 48 ? -9.281 29.984 -14.516 1 61.41 48 ARG B O 1
ATOM 5735 N N . ILE B 1 49 ? -8.523 29.844 -16.609 1 64.06 49 ILE B N 1
ATOM 5736 C CA . ILE B 1 49 ? -7.406 29 -16.219 1 64.06 49 ILE B CA 1
ATOM 5737 C C . ILE B 1 49 ? -6.41 29.812 -15.391 1 64.06 49 ILE B C 1
ATOM 5739 O O . ILE B 1 49 ? -5.902 29.328 -14.375 1 64.06 49 ILE B O 1
ATOM 5743 N N . ILE B 1 50 ? -6.238 31.078 -15.883 1 66.56 50 ILE B N 1
ATOM 5744 C CA . ILE B 1 50 ? -5.281 31.922 -15.172 1 66.56 50 ILE B CA 1
ATOM 5745 C C . ILE B 1 50 ? -5.855 32.312 -13.812 1 66.56 50 ILE B C 1
ATOM 5747 O O . ILE B 1 50 ? -5.137 32.312 -12.812 1 66.56 50 ILE B O 1
ATOM 5751 N N . THR B 1 51 ? -7.047 32.594 -13.82 1 68.88 51 THR B N 1
ATOM 5752 C CA . THR B 1 51 ? -7.652 33.031 -12.562 1 68.88 51 THR B CA 1
ATOM 5753 C C . THR B 1 51 ? -7.723 31.844 -11.578 1 68.88 51 THR B C 1
ATOM 5755 O O . THR B 1 51 ? -7.652 32.062 -10.367 1 68.88 51 THR B O 1
ATOM 5758 N N . LYS B 1 52 ? -7.758 30.719 -12.133 1 72.12 52 LYS B N 1
ATOM 5759 C CA . LYS B 1 52 ? -7.777 29.547 -11.25 1 72.12 52 LYS B CA 1
ATOM 5760 C C . LYS B 1 52 ? -6.375 29.219 -10.758 1 72.12 52 LYS B C 1
ATOM 5762 O O . LYS B 1 52 ? -6.203 28.766 -9.625 1 72.12 52 LYS B O 1
ATOM 5767 N N . ALA B 1 53 ? -5.438 29.625 -11.609 1 77.81 53 ALA B N 1
ATOM 5768 C CA . ALA B 1 53 ? -4.059 29.297 -11.273 1 77.81 53 ALA B CA 1
ATOM 5769 C C . ALA B 1 53 ? -3.438 30.344 -10.367 1 77.81 53 ALA B C 1
ATOM 5771 O O . ALA B 1 53 ? -2.463 30.078 -9.664 1 77.81 53 ALA B O 1
ATOM 5772 N N . VAL B 1 54 ? -3.984 31.594 -10.414 1 87 54 VAL B N 1
ATOM 5773 C CA . VAL B 1 54 ? -3.441 32.688 -9.617 1 87 54 VAL B CA 1
ATOM 5774 C C . VAL B 1 54 ? -4.523 33.25 -8.695 1 87 54 VAL B C 1
ATOM 5776 O O . VAL B 1 54 ? -5.133 34.281 -8.992 1 87 54 VAL B O 1
ATOM 5779 N N . PRO B 1 55 ? -4.621 32.656 -7.551 1 82.62 55 PRO B N 1
ATOM 5780 C CA . PRO B 1 55 ? -5.676 33.062 -6.617 1 82.62 55 PRO B CA 1
ATOM 5781 C C . PRO B 1 55 ? -5.574 34.531 -6.203 1 82.62 55 PRO B C 1
ATOM 5783 O O . PRO B 1 55 ? -6.578 35.125 -5.816 1 82.62 55 PRO B O 1
ATOM 5786 N N . SER B 1 56 ? -4.398 35.156 -6.277 1 84.19 56 SER B N 1
ATOM 5787 C CA . SER B 1 56 ? -4.195 36.531 -5.832 1 84.19 56 SER B CA 1
ATOM 5788 C C . SER B 1 56 ? -5.031 37.531 -6.656 1 84.19 56 SER B C 1
ATOM 5790 O O . SER B 1 56 ? -5.441 38.562 -6.152 1 84.19 56 SER B O 1
ATOM 5792 N N . ILE B 1 57 ? -5.254 37.188 -7.828 1 79.19 57 ILE B N 1
ATOM 5793 C CA . ILE B 1 57 ? -6.035 38.062 -8.695 1 79.19 57 ILE B CA 1
ATOM 5794 C C . ILE B 1 57 ? -7.469 38.156 -8.188 1 79.19 57 ILE B C 1
ATOM 5796 O O . ILE B 1 57 ? -8.07 39.219 -8.195 1 79.19 57 ILE B O 1
ATOM 5800 N N . ARG B 1 58 ? -7.934 37.094 -7.66 1 77.44 58 ARG B N 1
ATOM 5801 C CA . ARG B 1 58 ? -9.305 37.031 -7.176 1 77.44 58 ARG B CA 1
ATOM 5802 C C . ARG B 1 58 ? -9.453 37.812 -5.867 1 77.44 58 ARG B C 1
ATOM 5804 O O . ARG B 1 58 ? -10.367 38.625 -5.715 1 77.44 58 ARG B O 1
ATOM 5811 N N . TRP B 1 59 ? -8.555 37.562 -4.941 1 78.5 59 TRP B N 1
ATOM 5812 C CA . TRP B 1 59 ? -8.773 38.188 -3.641 1 78.5 59 TRP B CA 1
ATOM 5813 C C . TRP B 1 59 ? -8.312 39.625 -3.654 1 78.5 59 TRP B C 1
ATOM 5815 O O . TRP B 1 59 ? -8.852 40.469 -2.928 1 78.5 59 TRP B O 1
ATOM 5825 N N . LEU B 1 60 ? -7.309 40 -4.496 1 80 60 LEU B N 1
ATOM 5826 C CA . LEU B 1 60 ? -6.867 41.375 -4.582 1 80 60 LEU B CA 1
ATOM 5827 C C . LEU B 1 60 ? -7.949 42.25 -5.203 1 80 60 LEU B C 1
ATOM 5829 O O . LEU B 1 60 ? -8.102 43.438 -4.832 1 80 60 LEU B O 1
ATOM 5833 N N . GLY B 1 61 ? -8.656 41.688 -6.148 1 76.94 61 GLY B N 1
ATOM 5834 C CA . GLY B 1 61 ? -9.734 42.406 -6.789 1 76.94 61 GLY B CA 1
ATOM 5835 C C . GLY B 1 61 ? -10.906 42.656 -5.863 1 76.94 61 GLY B C 1
ATOM 5836 O O . GLY B 1 61 ? -11.594 43.688 -6 1 76.94 61 GLY B O 1
ATOM 5837 N N . ASN B 1 62 ? -11.047 41.844 -4.867 1 78.75 62 ASN B N 1
ATOM 5838 C CA . ASN B 1 62 ? -12.172 41.969 -3.945 1 78.75 62 ASN B CA 1
ATOM 5839 C C . ASN B 1 62 ? -11.711 42.406 -2.561 1 78.75 62 ASN B C 1
ATOM 5841 O O . ASN B 1 62 ? -12.422 42.219 -1.575 1 78.75 62 ASN B O 1
ATOM 5845 N N . TYR B 1 63 ? -10.562 43 -2.553 1 85.75 63 TYR B N 1
ATOM 5846 C CA . TYR B 1 63 ? -10 43.375 -1.264 1 85.75 63 TYR B CA 1
ATOM 5847 C C . TYR B 1 63 ? -10.719 44.594 -0.7 1 85.75 63 TYR B C 1
ATOM 5849 O O . TYR B 1 63 ? -10.93 45.594 -1.406 1 85.75 63 TYR B O 1
ATOM 5857 N N . ASP B 1 64 ? -11.164 44.469 0.493 1 82.62 64 ASP B N 1
ATOM 5858 C CA . ASP B 1 64 ? -11.797 45.594 1.193 1 82.62 64 ASP B CA 1
ATOM 5859 C C . ASP B 1 64 ? -10.75 46.5 1.808 1 82.62 64 ASP B C 1
ATOM 5861 O O . ASP B 1 64 ? -10.344 46.312 2.955 1 82.62 64 ASP B O 1
ATOM 5865 N N . TRP B 1 65 ? -10.391 47.562 1.195 1 84.75 65 TRP B N 1
ATOM 5866 C CA . TRP B 1 65 ? -9.32 48.469 1.603 1 84.75 65 TRP B CA 1
ATOM 5867 C C . TRP B 1 65 ? -9.688 49.219 2.889 1 84.75 65 TRP B C 1
ATOM 5869 O O . TRP B 1 65 ? -8.812 49.531 3.697 1 84.75 65 TRP B O 1
ATOM 5879 N N . LYS B 1 66 ? -10.898 49.438 3.133 1 81.38 66 LYS B N 1
ATOM 5880 C CA . LYS B 1 66 ? -11.312 50.219 4.309 1 81.38 66 LYS B CA 1
ATOM 5881 C C . LYS B 1 66 ? -11.414 49.312 5.535 1 81.38 66 LYS B C 1
ATOM 5883 O O . LYS B 1 66 ? -10.984 49.688 6.629 1 81.38 66 LYS B O 1
ATOM 5888 N N . GLY B 1 67 ? -11.82 48.156 5.34 1 81.31 67 GLY B N 1
ATOM 5889 C CA . GLY B 1 67 ? -12.07 47.281 6.477 1 81.31 67 GLY B CA 1
ATOM 5890 C C . GLY B 1 67 ? -10.906 46.375 6.789 1 81.31 67 GLY B C 1
ATOM 5891 O O . GLY B 1 67 ? -10.656 46.062 7.953 1 81.31 67 GLY B O 1
ATOM 5892 N N . ASP B 1 68 ? -10.133 46.031 5.805 1 88.62 68 ASP B N 1
ATOM 5893 C CA . ASP B 1 68 ? -9.148 44.969 5.992 1 88.62 68 ASP B CA 1
ATOM 5894 C C . ASP B 1 68 ? -7.73 45.531 6.023 1 88.62 68 ASP B C 1
ATOM 5896 O O . ASP B 1 68 ? -6.824 44.906 6.574 1 88.62 68 ASP B O 1
ATOM 5900 N N . ALA B 1 69 ? -7.461 46.688 5.566 1 90.94 69 ALA B N 1
ATOM 5901 C CA . ALA B 1 69 ? -6.109 47.188 5.371 1 90.94 69 ALA B CA 1
ATOM 5902 C C . ALA B 1 69 ? -5.422 47.469 6.707 1 90.94 69 ALA B C 1
ATOM 5904 O O . ALA B 1 69 ? -4.238 47.156 6.875 1 90.94 69 ALA B O 1
ATOM 5905 N N . THR B 1 70 ? -6.145 48.062 7.609 1 89.94 70 THR B N 1
ATOM 5906 C CA . THR B 1 70 ? -5.555 48.375 8.906 1 89.94 70 THR B CA 1
ATOM 5907 C C . THR B 1 70 ? -5.215 47.094 9.664 1 89.94 70 THR B C 1
ATOM 5909 O O . THR B 1 70 ? -4.148 47 10.281 1 89.94 70 THR B O 1
ATOM 5912 N N . SER B 1 71 ? -6.098 46.188 9.648 1 90.62 71 SER B N 1
ATOM 5913 C CA . SER B 1 71 ? -5.859 44.906 10.32 1 90.62 71 SER B CA 1
ATOM 5914 C C . SER B 1 71 ? -4.703 44.156 9.688 1 90.62 71 SER B C 1
ATOM 5916 O O . SER B 1 71 ? -3.867 43.594 10.391 1 90.62 71 SER B O 1
ATOM 5918 N N . ASP B 1 72 ? -4.629 44.188 8.414 1 93.94 72 ASP B N 1
ATOM 5919 C CA . ASP B 1 72 ? -3.551 43.5 7.711 1 93.94 72 ASP B CA 1
ATOM 5920 C C . ASP B 1 72 ? -2.213 44.188 7.938 1 93.94 72 ASP B C 1
ATOM 5922 O O . ASP B 1 72 ? -1.165 43.531 7.98 1 93.94 72 ASP B O 1
ATOM 5926 N N . LEU B 1 73 ? -2.248 45.5 8.055 1 93.38 73 LEU B N 1
ATOM 5927 C CA . LEU B 1 73 ? -1.03 46.25 8.328 1 93.38 73 LEU B CA 1
ATOM 5928 C C . LEU B 1 73 ? -0.468 45.906 9.703 1 93.38 73 LEU B C 1
ATOM 5930 O O . LEU B 1 73 ? 0.729 45.656 9.844 1 93.38 73 LEU B O 1
ATOM 5934 N N . ILE B 1 74 ? -1.315 45.906 10.664 1 90.69 74 ILE B N 1
ATOM 5935 C CA . ILE B 1 74 ? -0.888 45.562 12.023 1 90.69 74 ILE B CA 1
ATOM 5936 C C . ILE B 1 74 ? -0.376 44.125 12.07 1 90.69 74 ILE B C 1
ATOM 5938 O O . ILE B 1 74 ? 0.659 43.844 12.68 1 90.69 74 ILE B O 1
ATOM 5942 N N . ALA B 1 75 ? -1.126 43.281 11.453 1 93.25 75 ALA B N 1
ATOM 5943 C CA . ALA B 1 75 ? -0.717 41.875 11.406 1 93.25 75 ALA B CA 1
ATOM 5944 C C . ALA B 1 75 ? 0.615 41.719 10.68 1 93.25 75 ALA B C 1
ATOM 5946 O O . ALA B 1 75 ? 1.461 40.906 11.078 1 93.25 75 ALA B O 1
ATOM 5947 N N . GLY B 1 76 ? 0.772 42.438 9.617 1 94.25 76 GLY B N 1
ATOM 5948 C CA . GLY B 1 76 ? 2.014 42.375 8.867 1 94.25 76 GLY B CA 1
ATOM 5949 C C . GLY B 1 76 ? 3.217 42.844 9.664 1 94.25 76 GLY B C 1
ATOM 5950 O O . GLY B 1 76 ? 4.281 42.219 9.609 1 94.25 76 GLY B O 1
ATOM 5951 N N . ILE B 1 77 ? 3.08 43.844 10.391 1 92.38 77 ILE B N 1
ATOM 5952 C CA . ILE B 1 77 ? 4.145 44.375 11.242 1 92.38 77 ILE B CA 1
ATOM 5953 C C . ILE B 1 77 ? 4.488 43.344 12.328 1 92.38 77 ILE B C 1
ATOM 5955 O O . ILE B 1 77 ? 5.66 43.062 12.562 1 92.38 77 ILE B O 1
ATOM 5959 N N . THR B 1 78 ? 3.438 42.844 12.891 1 89.62 78 THR B N 1
ATOM 5960 C CA . THR B 1 78 ? 3.631 41.875 13.945 1 89.62 78 THR B CA 1
ATOM 5961 C C . THR B 1 78 ? 4.34 40.625 13.406 1 89.62 78 THR B C 1
ATOM 5963 O O . THR B 1 78 ? 5.25 40.094 14.047 1 89.62 78 THR B O 1
ATOM 5966 N N . CYS B 1 79 ? 3.928 40.188 12.273 1 92.25 79 CYS B N 1
ATOM 5967 C CA . CYS B 1 79 ? 4.543 39.031 11.656 1 92.25 79 CYS B CA 1
ATOM 5968 C C . CYS B 1 79 ? 6 39.281 11.305 1 92.25 79 CYS B C 1
ATOM 5970 O O . CYS B 1 79 ? 6.855 38.406 11.461 1 92.25 79 CYS B O 1
ATOM 5972 N N . ALA B 1 80 ? 6.262 40.5 10.766 1 93.12 80 ALA B N 1
ATOM 5973 C CA . ALA B 1 80 ? 7.633 40.875 10.43 1 93.12 80 ALA B CA 1
ATOM 5974 C C . ALA B 1 80 ? 8.539 40.781 11.656 1 93.12 80 ALA B C 1
ATOM 5976 O O . ALA B 1 80 ? 9.664 40.281 11.57 1 93.12 80 ALA B O 1
ATOM 5977 N N . ILE B 1 81 ? 8.047 41.219 12.672 1 87.62 81 ILE B N 1
ATOM 5978 C CA . ILE B 1 81 ? 8.789 41.219 13.93 1 87.62 81 ILE B CA 1
ATOM 5979 C C . ILE B 1 81 ? 9.102 39.812 14.359 1 87.62 81 ILE B C 1
ATOM 5981 O O . ILE B 1 81 ? 10.18 39.531 14.883 1 87.62 81 ILE B O 1
ATOM 5985 N N . MET B 1 82 ? 8.227 38.938 14.156 1 88.31 82 MET B N 1
ATOM 5986 C CA . MET B 1 82 ? 8.414 37.531 14.555 1 88.31 82 MET B CA 1
ATOM 5987 C C . MET B 1 82 ? 9.367 36.812 13.602 1 88.31 82 MET B C 1
ATOM 5989 O O . MET B 1 82 ? 10.102 35.938 14.008 1 88.31 82 MET B O 1
ATOM 5993 N N . HIS B 1 83 ? 9.383 37.188 12.336 1 93.25 83 HIS B N 1
ATOM 5994 C CA . HIS B 1 83 ? 10.227 36.594 11.312 1 93.25 83 HIS B CA 1
ATOM 5995 C C . HIS B 1 83 ? 11.703 36.781 11.633 1 93.25 83 HIS B C 1
ATOM 5997 O O . HIS B 1 83 ? 12.539 35.969 11.25 1 93.25 83 HIS B O 1
ATOM 6003 N N . ILE B 1 84 ? 12.039 37.812 12.305 1 91.75 84 ILE B N 1
ATOM 6004 C CA . ILE B 1 84 ? 13.438 38.156 12.508 1 91.75 84 ILE B CA 1
ATOM 6005 C C . ILE B 1 84 ? 14.094 37.156 13.461 1 91.75 84 ILE B C 1
ATOM 6007 O O . ILE B 1 84 ? 14.984 36.406 13.055 1 91.75 84 ILE B O 1
ATOM 6011 N N . PRO B 1 85 ? 13.594 37.125 14.711 1 89 85 PRO B N 1
ATOM 6012 C CA . PRO B 1 85 ? 14.25 36.156 15.617 1 89 85 PRO B CA 1
ATOM 6013 C C . PRO B 1 85 ? 14.078 34.719 15.18 1 89 85 PRO B C 1
ATOM 6015 O O . PRO B 1 85 ? 15.039 33.938 15.211 1 89 85 PRO B O 1
ATOM 6018 N N . GLN B 1 86 ? 12.906 34.312 14.766 1 89.38 86 GLN B N 1
ATOM 6019 C CA . GLN B 1 86 ? 12.641 32.938 14.352 1 89.38 86 GLN B CA 1
ATOM 6020 C C . GLN B 1 86 ? 13.445 32.594 13.102 1 89.38 86 GLN B C 1
ATOM 6022 O O . GLN B 1 86 ? 14 31.484 13.008 1 89.38 86 GLN B O 1
ATOM 6027 N N . GLY B 1 87 ? 13.422 33.531 12.219 1 92.19 87 GLY B N 1
ATOM 6028 C CA . GLY B 1 87 ? 14.172 33.281 11 1 92.19 87 GLY B CA 1
ATOM 6029 C C . GLY B 1 87 ? 15.648 33.031 11.25 1 92.19 87 GLY B C 1
ATOM 6030 O O . GLY B 1 87 ? 16.219 32.062 10.719 1 92.19 87 GLY B O 1
ATOM 6031 N N . MET B 1 88 ? 16.266 33.844 12.031 1 89.94 88 MET B N 1
ATOM 6032 C CA . MET B 1 88 ? 17.688 33.688 12.336 1 89.94 88 MET B CA 1
ATOM 6033 C C . MET B 1 88 ? 17.953 32.406 13.102 1 89.94 88 MET B C 1
ATOM 6035 O O . MET B 1 88 ? 18.906 31.688 12.805 1 89.94 88 MET B O 1
ATOM 6039 N N . ALA B 1 89 ? 17.078 32.156 13.984 1 89.5 89 ALA B N 1
ATOM 6040 C CA . ALA B 1 89 ? 17.219 30.953 14.805 1 89.5 89 ALA B CA 1
ATOM 6041 C C . ALA B 1 89 ? 17.109 29.703 13.953 1 89.5 89 ALA B C 1
ATOM 6043 O O . ALA B 1 89 ? 17.922 28.781 14.086 1 89.5 89 ALA B O 1
ATOM 6044 N N . TYR B 1 90 ? 16.172 29.625 13.07 1 92.75 90 TYR B N 1
ATOM 6045 C CA . TYR B 1 90 ? 15.914 28.422 12.289 1 92.75 90 TYR B CA 1
ATOM 6046 C C . TYR B 1 90 ? 16.938 28.266 11.164 1 92.75 90 TYR B C 1
ATOM 6048 O O . TYR B 1 90 ? 17.203 27.156 10.711 1 92.75 90 TYR B O 1
ATOM 6056 N N . ALA B 1 91 ? 17.484 29.406 10.75 1 93.25 91 ALA B N 1
ATOM 6057 C CA . ALA B 1 91 ? 18.578 29.312 9.789 1 93.25 91 ALA B CA 1
ATOM 6058 C C . ALA B 1 91 ? 19.75 28.531 10.367 1 93.25 91 ALA B C 1
ATOM 6060 O O . ALA B 1 91 ? 20.375 27.734 9.664 1 93.25 91 ALA B O 1
ATOM 6061 N N . LEU B 1 92 ? 19.984 28.781 11.586 1 89.62 92 LEU B N 1
ATOM 6062 C CA . LEU B 1 92 ? 21.062 28.062 12.258 1 89.62 92 LEU B CA 1
ATOM 6063 C C . LEU B 1 92 ? 20.766 26.578 12.344 1 89.62 92 LEU B C 1
ATOM 6065 O O . LEU B 1 92 ? 21.672 25.734 12.266 1 89.62 92 LEU B O 1
ATOM 6069 N N . LEU B 1 93 ? 19.531 26.297 12.461 1 89.19 93 LEU B N 1
ATOM 6070 C CA . LEU B 1 93 ? 19.109 24.891 12.469 1 89.19 93 LEU B CA 1
ATOM 6071 C C . LEU B 1 93 ? 19.422 24.219 11.141 1 89.19 93 LEU B C 1
ATOM 6073 O O . LEU B 1 93 ? 19.672 23.016 11.094 1 89.19 93 LEU B O 1
ATOM 6077 N N . GLY B 1 94 ? 19.375 25 10.133 1 92.81 94 GLY B N 1
ATOM 6078 C CA . GLY B 1 94 ? 19.672 24.516 8.797 1 92.81 94 GLY B CA 1
ATOM 6079 C C . GLY B 1 94 ? 21.156 24.516 8.477 1 92.81 94 GLY B C 1
ATOM 6080 O O . GLY B 1 94 ? 21.578 24.094 7.395 1 92.81 94 GLY B O 1
ATOM 6081 N N . ASN B 1 95 ? 21.938 25 9.414 1 91.12 95 ASN B N 1
ATOM 6082 C CA . ASN B 1 95 ? 23.375 25.094 9.266 1 91.12 95 ASN B CA 1
ATOM 6083 C C . ASN B 1 95 ? 23.766 26.047 8.148 1 91.12 95 ASN B C 1
ATOM 6085 O O . ASN B 1 95 ? 24.656 25.766 7.352 1 91.12 95 ASN B O 1
ATOM 6089 N N . VAL B 1 96 ? 23.047 27.094 8.062 1 93.06 96 VAL B N 1
ATOM 6090 C CA . VAL B 1 96 ? 23.328 28.188 7.129 1 93.06 96 VAL B CA 1
ATOM 6091 C C . VAL B 1 96 ? 23.406 29.5 7.891 1 93.06 96 VAL B C 1
ATOM 6093 O O . VAL B 1 96 ? 23.016 29.594 9.055 1 93.06 96 VAL B O 1
ATOM 6096 N N . PRO B 1 97 ? 23.953 30.5 7.25 1 91.56 97 PRO B N 1
ATOM 6097 C CA . PRO B 1 97 ? 24.031 31.797 7.941 1 91.56 97 PRO B CA 1
ATOM 6098 C C . PRO B 1 97 ? 22.672 32.344 8.328 1 91.56 97 PRO B C 1
ATOM 6100 O O . PRO B 1 97 ? 21.703 32.188 7.57 1 91.56 97 PRO B O 1
ATOM 6103 N N . PRO B 1 98 ? 22.562 32.969 9.43 1 91.69 98 PRO B N 1
ATOM 6104 C CA . PRO B 1 98 ? 21.281 33.438 9.977 1 91.69 98 PRO B CA 1
ATOM 6105 C C . PRO B 1 98 ? 20.531 34.375 9.008 1 91.69 98 PRO B C 1
ATOM 6107 O O . PRO B 1 98 ? 19.312 34.406 9.031 1 91.69 98 PRO B O 1
ATOM 6110 N N . VAL B 1 99 ? 21.234 35.062 8.141 1 92.5 99 VAL B N 1
ATOM 6111 C CA . VAL B 1 99 ? 20.609 36 7.23 1 92.5 99 VAL B CA 1
ATOM 6112 C C . VAL B 1 99 ? 19.656 35.281 6.285 1 92.5 99 VAL B C 1
ATOM 6114 O O . VAL B 1 99 ? 18.672 35.844 5.816 1 92.5 99 VAL B O 1
ATOM 6117 N N . VAL B 1 100 ? 19.953 34.031 6.027 1 94.44 100 VAL B N 1
ATOM 6118 C CA . VAL B 1 100 ? 19.141 33.219 5.137 1 94.44 100 VAL B CA 1
ATOM 6119 C C . VAL B 1 100 ? 17.719 33.125 5.68 1 94.44 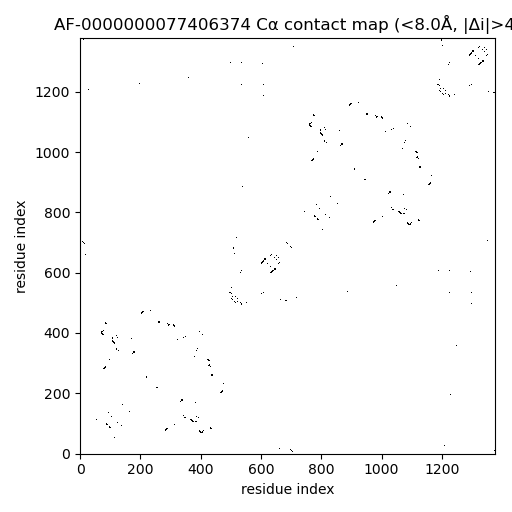100 VAL B C 1
ATOM 6121 O O . VAL B 1 100 ? 16.75 33.062 4.914 1 94.44 100 VAL B O 1
ATOM 6124 N N . GLY B 1 101 ? 17.594 33.094 7 1 94.38 101 GLY B N 1
ATOM 6125 C CA . GLY B 1 101 ? 16.281 33.094 7.617 1 94.38 101 GLY B CA 1
ATOM 6126 C C . GLY B 1 101 ? 15.414 34.281 7.23 1 94.38 101 GLY B C 1
ATOM 6127 O O . GLY B 1 101 ? 14.195 34.125 7.082 1 94.38 101 GLY B O 1
ATOM 6128 N N . ILE B 1 102 ? 16.047 35.375 7.074 1 93.44 102 ILE B N 1
ATOM 6129 C CA . ILE B 1 102 ? 15.32 36.594 6.684 1 93.44 102 ILE B CA 1
ATOM 6130 C C . ILE B 1 102 ? 15.008 36.562 5.188 1 93.44 102 ILE B C 1
ATOM 6132 O O . ILE B 1 102 ? 13.93 36.969 4.762 1 93.44 102 ILE B O 1
ATOM 6136 N N . TYR B 1 103 ? 15.969 36.031 4.371 1 96.25 103 TYR B N 1
ATOM 6137 C CA . TYR B 1 103 ? 15.703 35.875 2.949 1 96.25 103 TYR B CA 1
ATOM 6138 C C . TYR B 1 103 ? 14.445 35.031 2.729 1 96.25 103 TYR B C 1
ATOM 6140 O O . TYR B 1 103 ? 13.633 35.344 1.854 1 96.25 103 TYR B O 1
ATOM 6148 N N . MET B 1 104 ? 14.273 34 3.57 1 97.12 104 MET B N 1
ATOM 6149 C CA . MET B 1 104 ? 13.188 33.031 3.428 1 97.12 104 MET B CA 1
ATOM 6150 C C . MET B 1 104 ? 11.844 33.688 3.717 1 97.12 104 MET B C 1
ATOM 6152 O O . MET B 1 104 ? 10.805 33.188 3.266 1 97.12 104 MET B O 1
ATOM 6156 N N . ALA B 1 105 ? 11.898 34.75 4.43 1 96.25 105 ALA B N 1
ATOM 6157 C CA . ALA B 1 105 ? 10.664 35.438 4.777 1 96.25 105 ALA B CA 1
ATOM 6158 C C . ALA B 1 105 ? 10.297 36.469 3.713 1 96.25 105 ALA B C 1
ATOM 6160 O O . ALA B 1 105 ? 9.227 37.094 3.777 1 96.25 105 ALA B O 1
ATOM 6161 N N . VAL B 1 106 ? 11.125 36.625 2.697 1 96.69 106 VAL B N 1
ATOM 6162 C CA . VAL B 1 106 ? 10.875 37.656 1.702 1 96.69 106 VAL B CA 1
ATOM 6163 C C . VAL B 1 106 ? 10.602 37 0.344 1 96.69 106 VAL B C 1
ATOM 6165 O O . VAL B 1 106 ? 9.461 36.969 -0.114 1 96.69 106 VAL B O 1
ATOM 6168 N N . PHE B 1 107 ? 11.547 36.312 -0.194 1 96.81 107 PHE B N 1
ATOM 6169 C CA . PHE B 1 107 ? 11.523 35.938 -1.604 1 96.81 107 PHE B CA 1
ATOM 6170 C C . PHE B 1 107 ? 10.492 34.844 -1.86 1 96.81 107 PHE B C 1
ATOM 6172 O O . PHE B 1 107 ? 9.586 35.031 -2.682 1 96.81 107 PHE B O 1
ATOM 6179 N N . PRO B 1 108 ? 10.648 33.719 -1.199 1 97.56 108 PRO B N 1
ATOM 6180 C CA . PRO B 1 108 ? 9.633 32.719 -1.463 1 97.56 108 PRO B CA 1
ATOM 6181 C C . PRO B 1 108 ? 8.234 33.125 -1.01 1 97.56 108 PRO B C 1
ATOM 6183 O O . PRO B 1 108 ? 7.238 32.719 -1.601 1 97.56 108 PRO B O 1
ATOM 6186 N N . VAL B 1 109 ? 8.148 33.938 0.032 1 97.19 109 VAL B N 1
ATOM 6187 C CA . VAL B 1 109 ? 6.871 34.375 0.602 1 97.19 109 VAL B CA 1
ATOM 6188 C C . VAL B 1 109 ? 6.121 35.219 -0.404 1 97.19 109 VAL B C 1
ATOM 6190 O O . VAL B 1 109 ? 4.895 35.125 -0.521 1 97.19 109 VAL B O 1
ATOM 6193 N N . LEU B 1 110 ? 6.848 36.031 -1.158 1 96.44 110 LEU B N 1
ATOM 6194 C CA . LEU B 1 110 ? 6.23 36.875 -2.166 1 96.44 110 LEU B CA 1
ATOM 6195 C C . LEU B 1 110 ? 5.598 36.031 -3.275 1 96.44 110 LEU B C 1
ATOM 6197 O O . LEU B 1 110 ? 4.562 36.438 -3.83 1 96.44 110 LEU B O 1
ATOM 6201 N N . VAL B 1 111 ? 6.195 34.969 -3.576 1 96.88 111 VAL B N 1
ATOM 6202 C CA . VAL B 1 111 ? 5.648 34.094 -4.59 1 96.88 111 VAL B CA 1
ATOM 6203 C C . VAL B 1 111 ? 4.414 33.375 -4.043 1 96.88 111 VAL B C 1
ATOM 6205 O O . VAL B 1 111 ? 3.43 33.188 -4.762 1 96.88 111 VAL B O 1
ATOM 6208 N N . TYR B 1 112 ? 4.465 33 -2.775 1 97.06 112 TYR B N 1
ATOM 6209 C CA . TYR B 1 112 ? 3.322 32.344 -2.154 1 97.06 112 TYR B CA 1
ATOM 6210 C C . TYR B 1 112 ? 2.096 33.25 -2.176 1 97.06 112 TYR B C 1
ATOM 6212 O O . TYR B 1 112 ? 0.969 32.75 -2.334 1 97.06 112 TYR B O 1
ATOM 6220 N N . VAL B 1 113 ? 2.303 34.5 -2.02 1 95.31 113 VAL B N 1
ATOM 6221 C CA . VAL B 1 113 ? 1.208 35.469 -2.023 1 95.31 113 VAL B CA 1
ATOM 6222 C C . VAL B 1 113 ? 0.465 35.406 -3.355 1 95.31 113 VAL B C 1
ATOM 6224 O O . VAL B 1 113 ? -0.757 35.562 -3.4 1 95.31 113 VAL B O 1
ATOM 6227 N N . ILE B 1 114 ? 1.175 35.094 -4.355 1 94.81 114 ILE B N 1
ATOM 6228 C CA . ILE B 1 114 ? 0.604 35.094 -5.699 1 94.81 114 ILE B CA 1
ATOM 6229 C C . ILE B 1 114 ? -0.182 33.781 -5.918 1 94.81 114 ILE B C 1
ATOM 6231 O O . ILE B 1 114 ? -1.292 33.812 -6.453 1 94.81 114 ILE B O 1
ATOM 6235 N N . PHE B 1 115 ? 0.376 32.688 -5.418 1 95 115 PHE B N 1
ATOM 6236 C CA . PHE B 1 115 ? -0.183 31.406 -5.828 1 95 115 PHE B CA 1
ATOM 6237 C C . PHE B 1 115 ? -0.915 30.734 -4.672 1 95 115 PHE B C 1
ATOM 6239 O O . PHE B 1 115 ? -1.691 29.812 -4.875 1 95 115 PHE B O 1
ATOM 6246 N N . GLY B 1 116 ? -0.729 31.172 -3.475 1 93.88 116 GLY B N 1
ATOM 6247 C CA . GLY B 1 116 ? -1.288 30.5 -2.311 1 93.88 116 GLY B CA 1
ATOM 6248 C C . GLY B 1 116 ? -2.779 30.719 -2.152 1 93.88 116 GLY B C 1
ATOM 6249 O O . GLY B 1 116 ? -3.311 31.734 -2.6 1 93.88 116 GLY B O 1
ATOM 6250 N N . THR B 1 117 ? -3.465 29.766 -1.488 1 92.06 117 THR B N 1
ATOM 6251 C CA . THR B 1 117 ? -4.902 29.875 -1.278 1 92.06 117 THR B CA 1
ATOM 6252 C C . THR B 1 117 ? -5.219 30.125 0.192 1 92.06 117 THR B C 1
ATOM 6254 O O . THR B 1 117 ? -6.324 30.562 0.531 1 92.06 117 THR B O 1
ATOM 6257 N N . SER B 1 118 ? -4.254 29.859 1.013 1 93.06 118 SER B N 1
ATOM 6258 C CA . SER B 1 118 ? -4.484 30.141 2.428 1 93.06 118 SER B CA 1
ATOM 6259 C C . SER B 1 118 ? -4.355 31.625 2.73 1 93.06 118 SER B C 1
ATOM 6261 O O . SER B 1 118 ? -3.404 32.281 2.293 1 93.06 118 SER B O 1
ATOM 6263 N N . ARG B 1 119 ? -5.242 32.094 3.488 1 91.81 119 ARG B N 1
ATOM 6264 C CA . ARG B 1 119 ? -5.246 33.531 3.834 1 91.81 119 ARG B CA 1
ATOM 6265 C C . ARG B 1 119 ? -4.398 33.781 5.074 1 91.81 119 ARG B C 1
ATOM 6267 O O . ARG B 1 119 ? -3.936 34.906 5.293 1 91.81 119 ARG B O 1
ATOM 6274 N N . HIS B 1 120 ? -4.172 32.781 5.785 1 92.94 120 HIS B N 1
ATOM 6275 C CA . HIS B 1 120 ? -3.629 33.031 7.113 1 92.94 120 HIS B CA 1
ATOM 6276 C C . HIS B 1 120 ? -2.287 32.344 7.305 1 92.94 120 HIS B C 1
ATOM 6278 O O . HIS B 1 120 ? -1.58 32.594 8.281 1 92.94 120 HIS B O 1
ATOM 6284 N N . ASN B 1 121 ? -1.887 31.469 6.344 1 94.56 121 ASN B N 1
ATOM 6285 C CA . ASN B 1 121 ? -0.595 30.812 6.477 1 94.56 121 ASN B CA 1
ATOM 6286 C C . ASN B 1 121 ? 0.56 31.797 6.379 1 94.56 121 ASN B C 1
ATOM 6288 O O . ASN B 1 121 ? 0.687 32.5 5.383 1 94.56 121 ASN B O 1
ATOM 6292 N N . SER B 1 122 ? 1.297 31.859 7.383 1 95.44 122 SER B N 1
ATOM 6293 C CA . SER B 1 122 ? 2.545 32.625 7.324 1 95.44 122 SER B CA 1
ATOM 6294 C C . SER B 1 122 ? 3.701 31.734 6.863 1 95.44 122 SER B C 1
ATOM 6296 O O . SER B 1 122 ? 4.246 30.969 7.648 1 95.44 122 SER B O 1
ATOM 6298 N N . MET B 1 123 ? 4.113 31.953 5.641 1 96.38 123 MET B N 1
ATOM 6299 C CA . MET B 1 123 ? 5.164 31.141 5.047 1 96.38 123 MET B CA 1
ATOM 6300 C C . MET B 1 123 ? 6.543 31.688 5.402 1 96.38 123 MET B C 1
ATOM 6302 O O . MET B 1 123 ? 6.707 32.875 5.605 1 96.38 123 MET B O 1
ATOM 6306 N N . GLY B 1 124 ? 7.48 30.891 5.508 1 95.94 124 GLY B N 1
ATOM 6307 C CA . GLY B 1 124 ? 8.859 31.219 5.844 1 95.94 124 GLY B CA 1
ATOM 6308 C C . GLY B 1 124 ? 9.633 30.047 6.422 1 95.94 124 GLY B C 1
ATOM 6309 O O . GLY B 1 124 ? 9.555 28.938 5.906 1 95.94 124 GLY B O 1
ATOM 6310 N N . THR B 1 125 ? 10.336 30.391 7.43 1 94.5 125 THR B N 1
ATOM 6311 C CA . THR B 1 125 ? 11.125 29.344 8.086 1 94.5 125 THR B CA 1
ATOM 6312 C C . THR B 1 125 ? 10.266 28.562 9.078 1 94.5 125 THR B C 1
ATOM 6314 O O . THR B 1 125 ? 9.344 29.125 9.672 1 94.5 125 THR B O 1
ATOM 6317 N N . PHE B 1 126 ? 10.57 27.375 9.164 1 91.5 126 PHE B N 1
ATOM 6318 C CA . PHE B 1 126 ? 9.984 26.484 10.172 1 91.5 126 PHE B CA 1
ATOM 6319 C C . PHE B 1 126 ? 11 25.453 10.633 1 91.5 126 PHE B C 1
ATOM 6321 O O . PHE B 1 126 ? 11.805 24.969 9.836 1 91.5 126 PHE B O 1
ATOM 6328 N N . SER B 1 127 ? 10.945 25.156 11.867 1 88.06 127 SER B N 1
ATOM 6329 C CA . SER B 1 127 ? 11.977 24.375 12.531 1 88.06 127 SER B CA 1
ATOM 6330 C C . SER B 1 127 ? 12.195 23.047 11.828 1 88.06 127 SER B C 1
ATOM 6332 O O . SER B 1 127 ? 13.336 22.672 11.531 1 88.06 127 SER B O 1
ATOM 6334 N N . ILE B 1 128 ? 11.141 22.375 11.492 1 87 128 ILE B N 1
ATOM 6335 C CA . ILE B 1 128 ? 11.234 21 11 1 87 128 ILE B CA 1
ATOM 6336 C C . ILE B 1 128 ? 11.852 21 9.602 1 87 128 ILE B C 1
ATOM 6338 O O . ILE B 1 128 ? 12.773 20.234 9.32 1 87 128 ILE B O 1
ATOM 6342 N N . ALA B 1 129 ? 11.398 21.844 8.797 1 92.62 129 ALA B N 1
ATOM 6343 C CA . ALA B 1 129 ? 11.93 21.922 7.438 1 92.62 129 ALA B CA 1
ATOM 6344 C C . ALA B 1 129 ? 13.398 22.344 7.445 1 92.62 129 ALA B C 1
ATOM 6346 O O . ALA B 1 129 ? 14.203 21.812 6.68 1 92.62 129 ALA B O 1
ATOM 6347 N N . CYS B 1 130 ? 13.742 23.203 8.32 1 94.56 130 CYS B N 1
ATOM 6348 C CA . CYS B 1 130 ? 15.109 23.688 8.414 1 94.56 130 CYS B CA 1
ATOM 6349 C C . CYS B 1 130 ? 16.031 22.609 8.969 1 94.56 130 CYS B C 1
ATOM 6351 O O . CYS B 1 130 ? 17.172 22.453 8.516 1 94.56 130 CYS B O 1
ATOM 6353 N N . LEU B 1 131 ? 15.523 21.953 9.914 1 90.62 131 LEU B N 1
ATOM 6354 C CA . LEU B 1 131 ? 16.312 20.875 10.484 1 90.62 131 LEU B CA 1
ATOM 6355 C C . LEU B 1 131 ? 16.578 19.797 9.438 1 90.62 131 LEU B C 1
ATOM 6357 O O . LEU B 1 131 ? 17.703 19.281 9.352 1 90.62 131 LEU B O 1
ATOM 6361 N N . MET B 1 132 ? 15.547 19.453 8.703 1 91.88 132 MET B N 1
ATOM 6362 C CA . MET B 1 132 ? 15.695 18.438 7.672 1 91.88 132 MET B CA 1
ATOM 6363 C C . MET B 1 132 ? 16.688 18.875 6.609 1 91.88 132 MET B C 1
ATOM 6365 O O . MET B 1 132 ? 17.516 18.078 6.152 1 91.88 132 MET B O 1
ATOM 6369 N N . THR B 1 133 ? 16.641 20.078 6.289 1 95 133 THR B N 1
ATOM 6370 C CA . THR B 1 133 ? 17.609 20.641 5.344 1 95 133 THR B CA 1
ATOM 6371 C C . THR B 1 133 ? 19.016 20.656 5.945 1 95 133 THR B C 1
ATOM 6373 O O . THR B 1 133 ? 20 20.391 5.254 1 95 133 THR B O 1
ATOM 6376 N N . GLY B 1 134 ? 19.062 21.016 7.176 1 92.75 134 GLY B N 1
ATOM 6377 C CA . GLY B 1 134 ? 20.328 21.062 7.875 1 92.75 134 GLY B CA 1
ATOM 6378 C C . GLY B 1 134 ? 21.062 19.75 7.883 1 92.75 134 GLY B C 1
ATOM 6379 O O . GLY B 1 134 ? 22.297 19.703 7.801 1 92.75 134 GLY B O 1
ATOM 6380 N N . LYS B 1 135 ? 20.328 18.719 8.016 1 89.25 135 LYS B N 1
ATOM 6381 C CA . LYS B 1 135 ? 20.922 17.391 7.961 1 89.25 135 LYS B CA 1
ATOM 6382 C C . LYS B 1 135 ? 21.594 17.156 6.609 1 89.25 135 LYS B C 1
ATOM 6384 O O . LYS B 1 135 ? 22.703 16.625 6.551 1 89.25 135 LYS B O 1
ATOM 6389 N N . ALA B 1 136 ? 20.922 17.516 5.578 1 92.25 136 ALA B N 1
ATOM 6390 C CA . ALA B 1 136 ? 21.484 17.375 4.238 1 92.25 136 ALA B CA 1
ATOM 6391 C C . ALA B 1 136 ? 22.719 18.25 4.055 1 92.25 136 ALA B C 1
ATOM 6393 O O . ALA B 1 136 ? 23.703 17.844 3.43 1 92.25 136 ALA B O 1
ATOM 6394 N N . VAL B 1 137 ? 22.656 19.422 4.613 1 93.75 137 VAL B N 1
ATOM 6395 C CA . VAL B 1 137 ? 23.75 20.375 4.516 1 93.75 137 VAL B CA 1
ATOM 6396 C C . VAL B 1 137 ? 24.984 19.828 5.223 1 93.75 137 VAL B C 1
ATOM 6398 O O . VAL B 1 137 ? 26.094 19.891 4.699 1 93.75 137 VAL B O 1
ATOM 6401 N N . LEU B 1 138 ? 24.75 19.281 6.305 1 88.25 138 LEU B N 1
ATOM 6402 C CA . LEU B 1 138 ? 25.859 18.703 7.074 1 88.25 138 LEU B CA 1
ATOM 6403 C C . LEU B 1 138 ? 26.469 17.516 6.348 1 88.25 138 LEU B C 1
ATOM 6405 O O . LEU B 1 138 ? 27.688 17.328 6.383 1 88.25 138 LEU B O 1
ATOM 6409 N N . GLU B 1 139 ? 25.656 16.781 5.73 1 86.94 139 GLU B N 1
ATOM 6410 C CA . GLU B 1 139 ? 26.094 15.555 5.09 1 86.94 139 GLU B CA 1
ATOM 6411 C C . GLU B 1 139 ? 26.844 15.836 3.793 1 86.94 139 GLU B C 1
ATOM 6413 O O . GLU B 1 139 ? 27.797 15.133 3.451 1 86.94 139 GLU B O 1
ATOM 6418 N N . HIS B 1 140 ? 26.5 16.906 3.094 1 90.88 140 HIS B N 1
ATOM 6419 C CA . HIS B 1 140 ? 27 17.016 1.725 1 90.88 140 HIS B CA 1
ATOM 6420 C C . HIS B 1 140 ? 27.891 18.25 1.564 1 90.88 140 HIS B C 1
ATOM 6422 O O . HIS B 1 140 ? 28.562 18.406 0.54 1 90.88 140 HIS B O 1
ATOM 6428 N N . SER B 1 141 ? 27.922 19.109 2.605 1 90.81 141 SER B N 1
ATOM 6429 C CA . SER B 1 141 ? 28.781 20.281 2.531 1 90.81 141 SER B CA 1
ATOM 6430 C C . SER B 1 141 ? 30.219 19.938 2.869 1 90.81 141 SER B C 1
ATOM 6432 O O . SER B 1 141 ? 30.484 18.938 3.535 1 90.81 141 SER B O 1
ATOM 6434 N N . ASP B 1 142 ? 31.156 20.781 2.373 1 88.06 142 ASP B N 1
ATOM 6435 C CA . ASP B 1 142 ? 32.562 20.641 2.719 1 88.06 142 ASP B CA 1
ATOM 6436 C C . ASP B 1 142 ? 32.781 20.859 4.215 1 88.06 142 ASP B C 1
ATOM 6438 O O . ASP B 1 142 ? 32.375 21.875 4.77 1 88.06 142 ASP B O 1
ATOM 6442 N N . PRO B 1 143 ? 33.375 19.906 4.84 1 81.44 143 PRO B N 1
ATOM 6443 C CA . PRO B 1 143 ? 33.594 20 6.285 1 81.44 143 PRO B CA 1
ATOM 6444 C C . PRO B 1 143 ? 34.406 21.219 6.688 1 81.44 143 PRO B C 1
ATOM 6446 O O . PRO B 1 143 ? 34.344 21.672 7.836 1 81.44 143 PRO B O 1
ATOM 6449 N N . ALA B 1 144 ? 35.156 21.75 5.77 1 77.69 144 ALA B N 1
ATOM 6450 C CA . ALA B 1 144 ? 36.031 22.906 6.039 1 77.69 144 ALA B CA 1
ATOM 6451 C C . ALA B 1 144 ? 35.188 24.109 6.449 1 77.69 144 ALA B C 1
ATOM 6453 O O . ALA B 1 144 ? 35.688 25 7.16 1 77.69 144 ALA B O 1
ATOM 6454 N N . TYR B 1 145 ? 33.969 24.062 6.043 1 77.19 145 TYR B N 1
ATOM 6455 C CA . TYR B 1 145 ? 33.094 25.188 6.328 1 77.19 145 TYR B CA 1
ATOM 6456 C C . TYR B 1 145 ? 32.594 25.141 7.758 1 77.19 145 TYR B C 1
ATOM 6458 O O . TYR B 1 145 ? 32.094 26.141 8.297 1 77.19 145 TYR B O 1
ATOM 6466 N N . PHE B 1 146 ? 32.719 24.016 8.32 1 70 146 PHE B N 1
ATOM 6467 C CA . PHE B 1 146 ? 32.219 23.875 9.68 1 70 146 PHE B CA 1
ATOM 6468 C C . PHE B 1 146 ? 33.375 23.844 10.68 1 70 146 PHE B C 1
ATOM 6470 O O . PHE B 1 146 ? 33.125 23.859 11.891 1 70 146 PHE B O 1
ATOM 6477 N N . LYS B 1 147 ? 34.625 23.484 10.203 1 56.69 147 LYS B N 1
ATOM 6478 C CA . LYS B 1 147 ? 35.781 23.375 11.086 1 56.69 147 LYS B CA 1
ATOM 6479 C C . LYS B 1 147 ? 35.969 24.641 11.93 1 56.69 147 LYS B C 1
ATOM 6481 O O . LYS B 1 147 ? 36.375 24.562 13.078 1 56.69 147 LYS B O 1
ATOM 6486 N N . ASP B 1 148 ? 36 25.766 11.289 1 46.5 148 ASP B N 1
ATOM 6487 C CA . ASP B 1 148 ? 36.25 26.953 12.102 1 46.5 148 ASP B CA 1
ATOM 6488 C C . ASP B 1 148 ? 35.188 27.109 13.188 1 46.5 148 ASP B C 1
ATOM 6490 O O . ASP B 1 148 ? 35.312 27.969 14.07 1 46.5 148 ASP B O 1
ATOM 6494 N N . LEU B 1 149 ? 34 26.703 12.891 1 44.53 149 LEU B N 1
ATOM 6495 C CA . LEU B 1 149 ? 33.031 26.859 13.977 1 44.53 149 LEU B CA 1
ATOM 6496 C C . LEU B 1 149 ? 33.406 25.984 15.164 1 44.53 149 LEU B C 1
ATOM 6498 O O . LEU B 1 149 ? 33.344 26.422 16.312 1 44.53 149 LEU B O 1
ATOM 6502 N N . ASP B 1 150 ? 33.25 24.641 15.328 1 41.22 150 ASP B N 1
ATOM 6503 C CA . ASP B 1 150 ? 33.625 23.812 16.469 1 41.22 150 ASP B CA 1
ATOM 6504 C C . ASP B 1 150 ? 35.062 23.297 16.328 1 41.22 150 ASP B C 1
ATOM 6506 O O . ASP B 1 150 ? 35.438 22.766 15.281 1 41.22 150 ASP B O 1
ATOM 6510 N N . VAL B 1 151 ? 36.188 24.016 16.859 1 34.56 151 VAL B N 1
ATOM 6511 C CA . VAL B 1 151 ? 37.562 23.625 17.016 1 34.56 151 VAL B CA 1
ATOM 6512 C C . VAL B 1 151 ? 37.656 22.109 17.156 1 34.56 151 VAL B C 1
ATOM 6514 O O . VAL B 1 151 ? 38.719 21.562 17.516 1 34.56 151 VAL B O 1
ATOM 6517 N N . LEU B 1 152 ? 36.688 21.359 17.578 1 34.28 152 LEU B N 1
ATOM 6518 C CA . LEU B 1 152 ? 37.062 20.047 18.078 1 34.28 152 LEU B CA 1
ATOM 6519 C C . LEU B 1 152 ? 37.656 19.188 16.969 1 34.28 152 LEU B C 1
ATOM 6521 O O . LEU B 1 152 ? 37.281 19.344 15.805 1 34.28 152 LEU B O 1
ATOM 6525 N N . GLU B 1 153 ? 38.844 18.375 17.266 1 33.66 153 GLU B N 1
ATOM 6526 C CA . GLU B 1 153 ? 39.531 17.203 16.719 1 33.66 153 GLU B CA 1
ATOM 6527 C C . GLU B 1 153 ? 38.562 16.25 16.031 1 33.66 153 GLU B C 1
ATOM 6529 O O . GLU B 1 153 ? 37.75 15.586 16.688 1 33.66 153 GLU B O 1
ATOM 6534 N N . ALA B 1 154 ? 37.844 16.625 15.141 1 35.25 154 ALA B N 1
ATOM 6535 C CA . ALA B 1 154 ? 37.156 15.539 14.43 1 35.25 154 ALA B CA 1
ATOM 6536 C C . ALA B 1 154 ? 38 14.266 14.477 1 35.25 154 ALA B C 1
ATOM 6538 O O . ALA B 1 154 ? 39.219 14.305 14.242 1 35.25 154 ALA B O 1
ATOM 6539 N N . SER B 1 155 ? 37.781 13.203 15.203 1 34 155 SER B N 1
ATOM 6540 C CA . SER B 1 155 ? 38.219 11.844 14.914 1 34 155 SER B CA 1
ATOM 6541 C C . SER B 1 155 ? 38.5 11.664 13.43 1 34 155 SER B C 1
ATOM 6543 O O . SER B 1 155 ? 37.719 12.117 12.586 1 34 155 SER B O 1
ATOM 6545 N N . SER B 1 156 ? 39.719 11.516 12.867 1 34 156 SER B N 1
ATOM 6546 C CA . SER B 1 156 ? 40.531 11.078 11.719 1 34 156 SER B CA 1
ATOM 6547 C C . SER B 1 156 ? 39.719 10.117 10.836 1 34 156 SER B C 1
ATOM 6549 O O . SER B 1 156 ? 40.188 9.758 9.742 1 34 156 SER B O 1
ATOM 6551 N N . ASN B 1 157 ? 38.969 9.203 11.438 1 35.5 157 ASN B N 1
ATOM 6552 C CA . ASN B 1 157 ? 38.844 8.016 10.609 1 35.5 157 ASN B CA 1
ATOM 6553 C C . ASN B 1 157 ? 38.094 8.312 9.312 1 35.5 157 ASN B C 1
ATOM 6555 O O . ASN B 1 157 ? 37.906 7.414 8.492 1 35.5 157 ASN B O 1
ATOM 6559 N N . THR B 1 158 ? 36.875 8.992 9.359 1 39.94 158 THR B N 1
ATOM 6560 C CA . THR B 1 158 ? 36.25 8.852 8.055 1 39.94 158 THR B CA 1
ATOM 6561 C C . THR B 1 158 ? 36.875 9.812 7.047 1 39.94 158 THR B C 1
ATOM 6563 O O . THR B 1 158 ? 37.125 10.984 7.355 1 39.94 158 THR B O 1
ATOM 6566 N N . THR B 1 159 ? 37.75 9.539 6.188 1 42.09 159 THR B N 1
ATOM 6567 C CA . THR B 1 159 ? 38.281 10.102 4.949 1 42.09 159 THR B CA 1
ATOM 6568 C C . THR B 1 159 ? 37.312 11.156 4.387 1 42.09 159 THR B C 1
ATOM 6570 O O . THR B 1 159 ? 36.312 10.82 3.754 1 42.09 159 THR B O 1
ATOM 6573 N N . ASP B 1 160 ? 37 12.18 5.07 1 50.47 160 ASP B N 1
ATOM 6574 C CA . ASP B 1 160 ? 36.156 13.289 4.668 1 50.47 160 ASP B CA 1
ATOM 6575 C C . ASP B 1 160 ? 36.562 13.82 3.291 1 50.47 160 ASP B C 1
ATOM 6577 O O . ASP B 1 160 ? 37.625 14.398 3.131 1 50.47 160 ASP B O 1
ATOM 6581 N N . VAL B 1 161 ? 36.344 13.219 2.312 1 55.97 161 VAL B N 1
ATOM 6582 C CA . VAL B 1 161 ? 36.5 13.609 0.916 1 55.97 161 VAL B CA 1
ATOM 6583 C C . VAL B 1 161 ? 35.875 14.977 0.675 1 55.97 161 VAL B C 1
ATOM 6585 O O . VAL B 1 161 ? 34.75 15.25 1.135 1 55.97 161 VAL B O 1
ATOM 6588 N N . SER B 1 162 ? 36.688 16.078 0.449 1 69.19 162 SER B N 1
ATOM 6589 C CA . SER B 1 162 ? 36.25 17.406 0.046 1 69.19 162 SER B CA 1
ATOM 6590 C C . SER B 1 162 ? 35.188 17.328 -1.028 1 69.19 162 SER B C 1
ATOM 6592 O O . SER B 1 162 ? 35.406 16.812 -2.119 1 69.19 162 SER B O 1
ATOM 6594 N N . THR B 1 163 ? 33.969 17.578 -0.733 1 73.25 163 THR B N 1
ATOM 6595 C CA . THR B 1 163 ? 32.906 17.562 -1.723 1 73.25 163 THR B CA 1
ATOM 6596 C C . THR B 1 163 ? 32.906 18.828 -2.574 1 73.25 163 THR B C 1
ATOM 6598 O O . THR B 1 163 ? 32.406 18.828 -3.703 1 73.25 163 THR B O 1
ATOM 6601 N N . GLY B 1 164 ? 33.531 20.031 -1.955 1 82.56 164 GLY B N 1
ATOM 6602 C CA . GLY B 1 164 ? 33.656 21.297 -2.676 1 82.56 164 GLY B CA 1
ATOM 6603 C C . GLY B 1 164 ? 32.406 22.125 -2.652 1 82.56 164 GLY B C 1
ATOM 6604 O O . GLY B 1 164 ? 32.375 23.25 -3.182 1 82.56 164 GLY B O 1
ATOM 6605 N N . TYR B 1 165 ? 31.359 21.75 -1.938 1 92.31 165 TYR B N 1
ATOM 6606 C CA . TYR B 1 165 ? 30.109 22.5 -1.943 1 92.31 165 TYR B CA 1
ATOM 6607 C C . TYR B 1 165 ? 29.938 23.266 -0.643 1 92.31 165 TYR B C 1
ATOM 6609 O O . TYR B 1 165 ? 30.266 22.766 0.435 1 92.31 165 TYR B O 1
ATOM 6617 N N . THR B 1 166 ? 29.422 24.5 -0.738 1 92.88 166 THR B N 1
ATOM 6618 C CA . THR B 1 166 ? 29.125 25.328 0.43 1 92.88 166 THR B CA 1
ATOM 6619 C C . THR B 1 166 ? 27.781 24.938 1.03 1 92.88 166 THR B C 1
ATOM 6621 O O . THR B 1 166 ? 26.938 24.328 0.36 1 92.88 166 THR B O 1
ATOM 6624 N N . PRO B 1 167 ? 27.562 25.281 2.295 1 94.12 167 PRO B N 1
ATOM 6625 C CA . PRO B 1 167 ? 26.281 25.016 2.936 1 94.12 167 PRO B CA 1
ATOM 6626 C C . PRO B 1 167 ? 25.109 25.641 2.182 1 94.12 167 PRO B C 1
ATOM 6628 O O . PRO B 1 167 ? 24.047 25.016 2.041 1 94.12 167 PRO B O 1
ATOM 6631 N N . ILE B 1 168 ? 25.328 26.797 1.651 1 95.06 168 ILE B N 1
ATOM 6632 C CA . ILE B 1 168 ? 24.266 27.5 0.942 1 95.06 168 ILE B CA 1
ATOM 6633 C C . ILE B 1 168 ? 23.953 26.766 -0.362 1 95.06 168 ILE B C 1
ATOM 6635 O O . ILE B 1 168 ? 22.781 26.656 -0.754 1 95.06 168 ILE B O 1
ATOM 6639 N N . GLN B 1 169 ? 24.953 26.219 -0.96 1 95.75 169 GLN B N 1
ATOM 6640 C CA . GLN B 1 169 ? 24.766 25.5 -2.211 1 95.75 169 GLN B CA 1
ATOM 6641 C C . GLN B 1 169 ? 23.969 24.219 -1.983 1 95.75 169 GLN B C 1
ATOM 6643 O O . GLN B 1 169 ? 23.094 23.859 -2.779 1 95.75 169 GLN B O 1
ATOM 6648 N N . VAL B 1 170 ? 24.312 23.562 -0.907 1 96.19 170 VAL B N 1
ATOM 6649 C CA . VAL B 1 170 ? 23.609 22.328 -0.587 1 96.19 170 VAL B CA 1
ATOM 6650 C C . VAL B 1 170 ? 22.156 22.656 -0.212 1 96.19 170 VAL B C 1
ATOM 6652 O O . VAL B 1 170 ? 21.219 22 -0.69 1 96.19 170 VAL B O 1
ATOM 6655 N N . ALA B 1 171 ? 21.984 23.688 0.575 1 97 171 ALA B N 1
ATOM 6656 C CA . ALA B 1 171 ? 20.656 24.078 1.025 1 97 171 ALA B CA 1
ATOM 6657 C C . ALA B 1 171 ? 19.781 24.484 -0.154 1 97 171 ALA B C 1
ATOM 6659 O O . ALA B 1 171 ? 18.594 24.125 -0.221 1 97 171 ALA B O 1
ATOM 6660 N N . THR B 1 172 ? 20.359 25.234 -1.075 1 97.38 172 THR B N 1
ATOM 6661 C CA . THR B 1 172 ? 19.609 25.703 -2.229 1 97.38 172 THR B CA 1
ATOM 6662 C C . THR B 1 172 ? 19.281 24.562 -3.172 1 97.38 172 THR B C 1
ATOM 6664 O O . THR B 1 172 ? 18.234 24.547 -3.818 1 97.38 172 THR B O 1
ATOM 6667 N N . THR B 1 173 ? 20.141 23.625 -3.229 1 97.56 173 THR B N 1
ATOM 6668 C CA . THR B 1 173 ? 19.859 22.453 -4.066 1 97.56 173 THR B CA 1
ATOM 6669 C C . THR B 1 173 ? 18.734 21.625 -3.473 1 97.56 173 THR B C 1
ATOM 6671 O O . THR B 1 173 ? 17.875 21.125 -4.203 1 97.56 173 THR B O 1
ATOM 6674 N N . VAL B 1 174 ? 18.766 21.453 -2.184 1 97.38 174 VAL B N 1
ATOM 6675 C CA . VAL B 1 174 ? 17.672 20.766 -1.513 1 97.38 174 VAL B CA 1
ATOM 6676 C C . VAL B 1 174 ? 16.359 21.469 -1.794 1 97.38 174 VAL B C 1
ATOM 6678 O O . VAL B 1 174 ? 15.336 20.828 -2.053 1 97.38 174 VAL B O 1
ATOM 6681 N N . THR B 1 175 ? 16.406 22.766 -1.735 1 98.12 175 THR B N 1
ATOM 6682 C CA . THR B 1 175 ? 15.227 23.578 -1.992 1 98.12 175 THR B CA 1
ATOM 6683 C C . THR B 1 175 ? 14.742 23.406 -3.43 1 98.12 175 THR B C 1
ATOM 6685 O O . THR B 1 175 ? 13.539 23.328 -3.68 1 98.12 175 THR B O 1
ATOM 6688 N N . PHE B 1 176 ? 15.641 23.328 -4.273 1 98 176 PHE B N 1
ATOM 6689 C CA . PHE B 1 176 ? 15.305 23.125 -5.676 1 98 176 PHE B CA 1
ATOM 6690 C C . PHE B 1 176 ? 14.664 21.766 -5.898 1 98 176 PHE B C 1
ATOM 6692 O O . PHE B 1 176 ? 13.68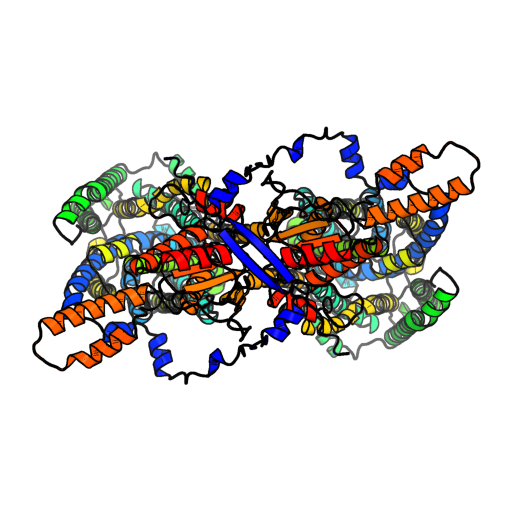 21.641 -6.629 1 98 176 PHE B O 1
ATOM 6699 N N . VAL B 1 177 ? 15.273 20.797 -5.332 1 97.38 177 VAL B N 1
ATOM 6700 C CA . VAL B 1 177 ? 14.711 19.453 -5.43 1 97.38 177 VAL B CA 1
ATOM 6701 C C . VAL B 1 177 ? 13.297 19.453 -4.855 1 97.38 177 VAL B C 1
ATOM 6703 O O . VAL B 1 177 ? 12.383 18.859 -5.438 1 97.38 177 VAL B O 1
ATOM 6706 N N . ALA B 1 178 ? 13.117 20.047 -3.688 1 97.31 178 ALA B N 1
ATOM 6707 C CA . ALA B 1 178 ? 11.797 20.141 -3.074 1 97.31 178 ALA B CA 1
ATOM 6708 C C . ALA B 1 178 ? 10.797 20.812 -4.012 1 97.31 178 ALA B C 1
ATOM 6710 O O . ALA B 1 178 ? 9.641 20.391 -4.113 1 97.31 178 ALA B O 1
ATOM 6711 N N . ALA B 1 179 ? 11.305 21.797 -4.707 1 97.88 179 ALA B N 1
ATOM 6712 C CA . ALA B 1 179 ? 10.461 22.531 -5.656 1 97.88 179 ALA B CA 1
ATOM 6713 C C . ALA B 1 179 ? 10.039 21.625 -6.812 1 97.88 179 ALA B C 1
ATOM 6715 O O . ALA B 1 179 ? 8.867 21.594 -7.195 1 97.88 179 ALA B O 1
ATOM 6716 N N . VAL B 1 180 ? 10.961 20.922 -7.305 1 97 180 VAL B N 1
ATOM 6717 C CA . VAL B 1 180 ? 10.703 20.047 -8.438 1 97 180 VAL B CA 1
ATOM 6718 C C . VAL B 1 180 ? 9.719 18.953 -8.031 1 97 180 VAL B C 1
ATOM 6720 O O . VAL B 1 180 ? 8.797 18.625 -8.789 1 97 180 VAL B O 1
ATOM 6723 N N . VAL B 1 181 ? 9.945 18.469 -6.902 1 95.81 181 VAL B N 1
ATOM 6724 C CA . VAL B 1 181 ? 9.078 17.406 -6.406 1 95.81 181 VAL B CA 1
ATOM 6725 C C . VAL B 1 181 ? 7.664 17.953 -6.203 1 95.81 181 VAL B C 1
ATOM 6727 O O . VAL B 1 181 ? 6.688 17.312 -6.598 1 95.81 181 VAL B O 1
ATOM 6730 N N . GLN B 1 182 ? 7.516 19.062 -5.648 1 96.88 182 GLN B N 1
ATOM 6731 C CA . GLN B 1 182 ? 6.207 19.656 -5.395 1 96.88 182 GLN B CA 1
ATOM 6732 C C . GLN B 1 182 ? 5.508 20.031 -6.699 1 96.88 182 GLN B C 1
ATOM 6734 O O . GLN B 1 182 ? 4.293 19.859 -6.828 1 96.88 182 GLN B O 1
ATOM 6739 N N . LEU B 1 183 ? 6.258 20.516 -7.633 1 96.31 183 LEU B N 1
ATOM 6740 C CA . LEU B 1 183 ? 5.676 20.828 -8.93 1 96.31 183 LEU B CA 1
ATOM 6741 C C . LEU B 1 183 ? 5.254 19.547 -9.656 1 96.31 183 LEU B C 1
ATOM 6743 O O . LEU B 1 183 ? 4.215 19.531 -10.32 1 96.31 183 LEU B O 1
ATOM 6747 N N . ALA B 1 184 ? 6.098 18.562 -9.516 1 94.06 184 ALA B N 1
ATOM 6748 C CA . ALA B 1 184 ? 5.727 17.281 -10.094 1 94.06 184 ALA B CA 1
ATOM 6749 C C . ALA B 1 184 ? 4.434 16.75 -9.469 1 94.06 184 ALA B C 1
ATOM 6751 O O . ALA B 1 184 ? 3.564 16.234 -10.18 1 94.06 184 ALA B O 1
ATOM 6752 N N . MET B 1 185 ? 4.344 16.859 -8.219 1 92 185 MET B N 1
ATOM 6753 C CA . MET B 1 185 ? 3.127 16.438 -7.523 1 92 185 MET B CA 1
ATOM 6754 C C . MET B 1 185 ? 1.928 17.25 -7.988 1 92 185 MET B C 1
ATOM 6756 O O . MET B 1 185 ? 0.817 16.734 -8.094 1 92 185 MET B O 1
ATOM 6760 N N . TYR B 1 186 ? 2.105 18.516 -8.203 1 91.88 186 TYR B N 1
ATOM 6761 C CA . TYR B 1 186 ? 1.044 19.375 -8.695 1 91.88 186 TYR B CA 1
ATOM 6762 C C . TYR B 1 186 ? 0.53 18.906 -10.047 1 91.88 186 TYR B C 1
ATOM 6764 O O . TYR B 1 186 ? -0.68 18.781 -10.25 1 91.88 186 TYR B O 1
ATOM 6772 N N . PHE B 1 187 ? 1.481 18.578 -10.898 1 89.94 187 PHE B N 1
ATOM 6773 C CA . PHE B 1 187 ? 1.109 18.156 -12.242 1 89.94 187 PHE B CA 1
ATOM 6774 C C . PHE B 1 187 ? 0.402 16.812 -12.211 1 89.94 187 PHE B C 1
ATOM 6776 O O . PHE B 1 187 ? -0.483 16.547 -13.031 1 89.94 187 PHE B O 1
ATOM 6783 N N . LEU B 1 188 ? 0.741 16.047 -11.203 1 82.38 188 LEU B N 1
ATOM 6784 C CA . LEU B 1 188 ? 0.132 14.734 -11.07 1 82.38 188 LEU B CA 1
ATOM 6785 C C . LEU B 1 188 ? -1.131 14.805 -10.219 1 82.38 188 LEU B C 1
ATOM 6787 O O . LEU B 1 188 ? -1.755 13.773 -9.938 1 82.38 188 LEU B O 1
ATOM 6791 N N . ARG B 1 189 ? -1.469 15.969 -9.727 1 83.19 189 ARG B N 1
ATOM 6792 C CA . ARG B 1 189 ? -2.656 16.219 -8.914 1 83.19 189 ARG B CA 1
ATOM 6793 C C . ARG B 1 189 ? -2.656 15.359 -7.656 1 83.19 189 ARG B C 1
ATOM 6795 O O . ARG B 1 189 ? -3.66 14.719 -7.34 1 83.19 189 ARG B O 1
ATOM 6802 N N . LEU B 1 190 ? -1.505 15.32 -7.09 1 80.81 190 LEU B N 1
ATOM 6803 C CA . LEU B 1 190 ? -1.353 14.492 -5.895 1 80.81 190 LEU B CA 1
ATOM 6804 C C . LEU B 1 190 ? -1.733 15.281 -4.641 1 80.81 190 LEU B C 1
ATOM 6806 O O . LEU B 1 190 ? -1.341 14.914 -3.531 1 80.81 190 LEU B O 1
ATOM 6810 N N . GLY B 1 191 ? -2.393 16.344 -4.848 1 79.69 191 GLY B N 1
ATOM 6811 C CA . GLY B 1 191 ? -2.896 17.062 -3.684 1 79.69 191 GLY B CA 1
ATOM 6812 C C . GLY B 1 191 ? -3.768 16.203 -2.789 1 79.69 191 GLY B C 1
ATOM 6813 O O . GLY B 1 191 ? -3.715 16.312 -1.563 1 79.69 191 GLY B O 1
ATOM 6814 N N . ALA B 1 192 ? -4.379 15.219 -3.42 1 71.81 192 ALA B N 1
ATOM 6815 C CA . ALA B 1 192 ? -5.258 14.305 -2.695 1 71.81 192 ALA B CA 1
ATOM 6816 C C . ALA B 1 192 ? -4.453 13.305 -1.871 1 71.81 192 ALA B C 1
ATOM 6818 O O . ALA B 1 192 ? -4.938 12.789 -0.861 1 71.81 192 ALA B O 1
ATOM 6819 N N . ALA B 1 193 ? -3.248 13.133 -2.312 1 71.38 193 ALA B N 1
ATOM 6820 C CA . ALA B 1 193 ? -2.398 12.156 -1.642 1 71.38 193 ALA B CA 1
ATOM 6821 C C . ALA B 1 193 ? -1.989 12.641 -0.255 1 71.38 193 ALA B C 1
ATOM 6823 O O . ALA B 1 193 ? -1.555 11.852 0.585 1 71.38 193 ALA B O 1
ATOM 6824 N N . SER B 1 194 ? -2.176 13.938 -0.066 1 75.62 194 SER B N 1
ATOM 6825 C CA . SER B 1 194 ? -1.873 14.453 1.264 1 75.62 194 SER B CA 1
ATOM 6826 C C . SER B 1 194 ? -2.781 13.828 2.318 1 75.62 194 SER B C 1
ATOM 6828 O O . SER B 1 194 ? -2.439 13.805 3.504 1 75.62 194 SER B O 1
ATOM 6830 N N . ALA B 1 195 ? -3.832 13.227 1.792 1 72.5 195 ALA B N 1
ATOM 6831 C CA . ALA B 1 195 ? -4.781 12.578 2.691 1 72.5 195 ALA B CA 1
ATOM 6832 C C . ALA B 1 195 ? -4.199 11.297 3.271 1 72.5 195 ALA B C 1
ATOM 6834 O O . ALA B 1 195 ? -4.672 10.797 4.297 1 72.5 195 ALA B O 1
ATOM 6835 N N . LEU B 1 196 ? -3.189 10.844 2.639 1 74.31 196 LEU B N 1
ATOM 6836 C CA . LEU B 1 196 ? -2.566 9.609 3.105 1 74.31 196 LEU B CA 1
ATOM 6837 C C . LEU B 1 196 ? -1.76 9.859 4.375 1 74.31 196 LEU B C 1
ATOM 6839 O O . LEU B 1 196 ? -1.397 8.914 5.078 1 74.31 196 LEU B O 1
ATOM 6843 N N . LEU B 1 197 ? -1.501 11.156 4.555 1 77.19 197 LEU B N 1
ATOM 6844 C CA . LEU B 1 197 ? -0.836 11.492 5.809 1 77.19 197 LEU B CA 1
ATOM 6845 C C . LEU B 1 197 ? -1.856 11.727 6.918 1 77.19 197 LEU B C 1
ATOM 6847 O O . LEU B 1 197 ? -2.393 12.828 7.047 1 77.19 197 LEU B O 1
ATOM 6851 N N . SER B 1 198 ? -2.125 10.711 7.715 1 80.75 198 SER B N 1
ATOM 6852 C CA . SER B 1 198 ? -3.123 10.758 8.773 1 80.75 198 SER B CA 1
ATOM 6853 C C . SER B 1 198 ? -2.764 11.805 9.828 1 80.75 198 SER B C 1
ATOM 6855 O O . SER B 1 198 ? -1.599 12.18 9.961 1 80.75 198 SER B O 1
ATOM 6857 N N . ASP B 1 199 ? -3.684 12.258 10.531 1 79.12 199 ASP B N 1
ATOM 6858 C CA . ASP B 1 199 ? -3.482 13.211 11.617 1 79.12 199 ASP B CA 1
ATOM 6859 C C . ASP B 1 199 ? -2.553 12.641 12.688 1 79.12 199 ASP B C 1
ATOM 6861 O O . ASP B 1 199 ? -1.75 13.375 13.273 1 79.12 199 ASP B O 1
ATOM 6865 N N . MET B 1 200 ? -2.666 11.422 12.883 1 87.06 200 MET B N 1
ATOM 6866 C CA . MET B 1 200 ? -1.83 10.758 13.883 1 87.06 200 MET B CA 1
ATOM 6867 C C . MET B 1 200 ? -0.368 10.75 13.445 1 87.06 200 MET B C 1
ATOM 6869 O O . MET B 1 200 ? 0.527 10.977 14.266 1 87.06 200 MET B O 1
ATOM 6873 N N . LEU B 1 201 ? -0.216 10.492 12.164 1 88 201 LEU B N 1
ATOM 6874 C CA . LEU B 1 201 ? 1.144 10.477 11.633 1 88 201 LEU B CA 1
ATOM 6875 C C . LEU B 1 201 ? 1.777 11.867 11.727 1 88 201 LEU B C 1
ATOM 6877 O O . LEU B 1 201 ? 2.918 12 12.172 1 88 201 LEU B O 1
ATOM 6881 N N . VAL B 1 202 ? 1.022 12.852 11.281 1 83.38 202 VAL B N 1
ATOM 6882 C CA . VAL B 1 202 ? 1.539 14.219 11.289 1 83.38 202 VAL B CA 1
ATOM 6883 C C . VAL B 1 202 ? 1.812 14.664 12.727 1 83.38 202 VAL B C 1
ATOM 6885 O O . VAL B 1 202 ? 2.846 15.273 13.008 1 83.38 202 VAL B O 1
ATOM 6888 N N . ASN B 1 203 ? 0.938 14.312 13.609 1 88.19 203 ASN B N 1
ATOM 6889 C CA . ASN B 1 203 ? 1.091 14.641 15.023 1 88.19 203 ASN B CA 1
ATOM 6890 C C . ASN B 1 203 ? 2.332 13.977 15.617 1 88.19 203 ASN B C 1
ATOM 6892 O O . ASN B 1 203 ? 3.109 14.633 16.312 1 88.19 203 ASN B O 1
ATOM 6896 N N . ALA B 1 204 ? 2.486 12.758 15.352 1 92.25 204 ALA B N 1
ATOM 6897 C CA . ALA B 1 204 ? 3.639 12.016 15.859 1 92.25 204 ALA B CA 1
ATOM 6898 C C . ALA B 1 204 ? 4.938 12.547 15.258 1 92.25 204 ALA B C 1
ATOM 6900 O O . ALA B 1 204 ? 5.949 12.672 15.953 1 92.25 204 ALA B O 1
ATOM 6901 N N . PHE B 1 205 ? 4.891 12.789 14.016 1 88.44 205 PHE B N 1
ATOM 6902 C CA . PHE B 1 205 ? 6.066 13.281 13.305 1 88.44 205 PHE B CA 1
ATOM 6903 C C . PHE B 1 205 ? 6.5 14.641 13.836 1 88.44 205 PHE B C 1
ATOM 6905 O O . PHE B 1 205 ? 7.684 14.867 14.086 1 88.44 205 PHE B O 1
ATOM 6912 N N . THR B 1 206 ? 5.547 15.5 13.961 1 86.88 206 THR B N 1
ATOM 6913 C CA . THR B 1 206 ? 5.848 16.844 14.461 1 86.88 206 THR B CA 1
ATOM 6914 C C . THR B 1 206 ? 6.359 16.781 15.891 1 86.88 206 THR B C 1
ATOM 6916 O O . THR B 1 206 ? 7.277 17.516 16.266 1 86.88 206 THR B O 1
ATOM 6919 N N . ALA B 1 207 ? 5.789 15.984 16.688 1 92.5 207 ALA B N 1
ATOM 6920 C CA . ALA B 1 207 ? 6.266 15.805 18.062 1 92.5 207 ALA B CA 1
ATOM 6921 C C . ALA B 1 207 ? 7.691 15.258 18.078 1 92.5 207 ALA B C 1
ATOM 6923 O O . ALA B 1 207 ? 8.539 15.734 18.828 1 92.5 207 ALA B O 1
ATOM 6924 N N . GLY B 1 208 ? 7.871 14.266 17.312 1 93.06 208 GLY B N 1
ATOM 6925 C CA . GLY B 1 208 ? 9.211 13.703 17.203 1 93.06 208 GLY B CA 1
ATOM 6926 C C . GLY B 1 208 ? 10.234 14.688 16.688 1 93.06 208 GLY B C 1
ATOM 6927 O O . GLY B 1 208 ? 11.359 14.742 17.172 1 93.06 208 GLY B O 1
ATOM 6928 N N . ALA B 1 209 ? 9.836 15.422 15.68 1 88.5 209 ALA B N 1
ATOM 6929 C CA . ALA B 1 209 ? 10.719 16.438 15.109 1 88.5 209 ALA B CA 1
ATOM 6930 C C . ALA B 1 209 ? 11.062 17.5 16.141 1 88.5 209 ALA B C 1
ATOM 6932 O O . ALA B 1 209 ? 12.188 18 16.172 1 88.5 209 ALA B O 1
ATOM 6933 N N . ALA B 1 210 ? 10.094 17.859 16.938 1 91.44 210 ALA B N 1
ATOM 6934 C CA . ALA B 1 210 ? 10.352 18.828 18 1 91.44 210 ALA B CA 1
ATOM 6935 C C . ALA B 1 210 ? 11.422 18.328 18.953 1 91.44 210 ALA B C 1
ATOM 6937 O O . ALA B 1 210 ? 12.289 19.094 19.375 1 91.44 210 ALA B O 1
ATOM 6938 N N . VAL B 1 211 ? 11.359 17.094 19.25 1 93.5 211 VAL B N 1
ATOM 6939 C CA . VAL B 1 211 ? 12.359 16.5 20.125 1 93.5 211 VAL B CA 1
ATOM 6940 C C . VAL B 1 211 ? 13.734 16.562 19.469 1 93.5 211 VAL B C 1
ATOM 6942 O O . VAL B 1 211 ? 14.734 16.859 20.109 1 93.5 211 VAL B O 1
ATOM 6945 N N . GLN B 1 212 ? 13.688 16.266 18.234 1 90.94 212 GLN B N 1
ATOM 6946 C CA . GLN B 1 212 ? 14.93 16.344 17.484 1 90.94 212 GLN B CA 1
ATOM 6947 C C . GLN B 1 212 ? 15.508 17.75 17.5 1 90.94 212 GLN B C 1
ATOM 6949 O O . GLN B 1 212 ? 16.719 17.938 17.672 1 90.94 212 GLN B O 1
ATOM 6954 N N . VAL B 1 213 ? 14.695 18.734 17.312 1 89 213 VAL B N 1
ATOM 6955 C CA . VAL B 1 213 ? 15.125 20.125 17.281 1 89 213 VAL B CA 1
ATOM 6956 C C . VAL B 1 213 ? 15.672 20.51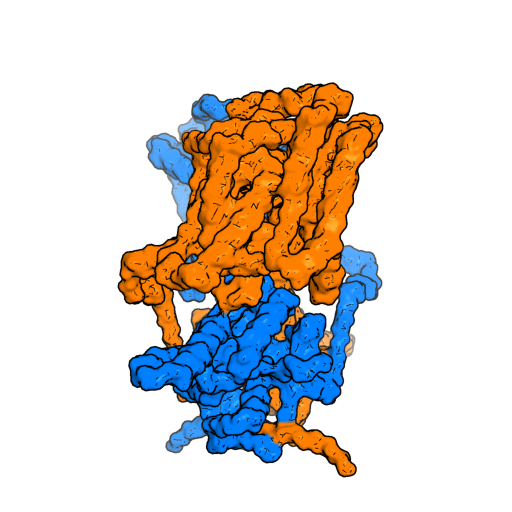6 18.656 1 89 213 VAL B C 1
ATOM 6958 O O . VAL B 1 213 ? 16.734 21.141 18.75 1 89 213 VAL B O 1
ATOM 6961 N N . VAL B 1 214 ? 15.039 20.156 19.672 1 91.81 214 VAL B N 1
ATOM 6962 C CA . VAL B 1 214 ? 15.469 20.484 21.016 1 91.81 214 VAL B CA 1
ATOM 6963 C C . VAL B 1 214 ? 16.844 19.875 21.297 1 91.81 214 VAL B C 1
ATOM 6965 O O . VAL B 1 214 ? 17.688 20.516 21.906 1 91.81 214 VAL B O 1
ATOM 6968 N N . SER B 1 215 ? 17.016 18.734 20.844 1 90.25 215 SER B N 1
ATOM 6969 C CA . SER B 1 215 ? 18.281 18.047 21.078 1 90.25 215 SER B CA 1
ATOM 6970 C C . SER B 1 215 ? 19.438 18.781 20.422 1 90.25 215 SER B C 1
ATOM 6972 O O . SER B 1 215 ? 20.547 18.828 20.969 1 90.25 215 SER B O 1
ATOM 6974 N N . THR B 1 216 ? 19.172 19.406 19.328 1 86.25 216 THR B N 1
ATOM 6975 C CA . THR B 1 216 ? 20.234 20.109 18.625 1 86.25 216 THR B CA 1
ATOM 6976 C C . THR B 1 216 ? 20.516 21.453 19.281 1 86.25 216 THR B C 1
ATOM 6978 O O . THR B 1 216 ? 21.578 22.047 19.062 1 86.25 216 THR B O 1
ATOM 6981 N N . GLN B 1 217 ? 19.547 21.938 20.062 1 89.88 217 GLN B N 1
ATOM 6982 C CA . GLN B 1 217 ? 19.688 23.234 20.688 1 89.88 217 GLN B CA 1
ATOM 6983 C C . GLN B 1 217 ? 20.391 23.125 22.031 1 89.88 217 GLN B C 1
ATOM 6985 O O . GLN B 1 217 ? 20.906 24.125 22.547 1 89.88 217 GLN B O 1
ATOM 6990 N N . ILE B 1 218 ? 20.516 21.969 22.562 1 91.19 218 ILE B N 1
ATOM 6991 C CA . ILE B 1 218 ? 21.062 21.781 23.891 1 91.19 218 ILE B CA 1
ATOM 6992 C C . ILE B 1 218 ? 22.531 22.219 23.922 1 91.19 218 ILE B C 1
ATOM 6994 O O . ILE B 1 218 ? 23 22.781 24.922 1 91.19 218 ILE B O 1
ATOM 6998 N N . LYS B 1 219 ? 23.281 22.062 22.891 1 89.75 219 LYS B N 1
ATOM 6999 C CA . LYS B 1 219 ? 24.703 22.453 22.844 1 89.75 219 LYS B CA 1
ATOM 7000 C C . LYS B 1 219 ? 24.859 23.953 23 1 89.75 219 LYS B C 1
ATOM 7002 O O . LYS B 1 219 ? 25.75 24.422 23.719 1 89.75 219 LYS B O 1
ATOM 7007 N N . ASP B 1 220 ? 23.969 24.656 22.406 1 90.56 220 ASP B N 1
ATOM 7008 C CA . ASP B 1 220 ? 24.047 26.125 22.484 1 90.56 220 ASP B CA 1
ATOM 7009 C C . ASP B 1 220 ? 23.5 26.625 23.812 1 90.56 220 ASP B C 1
ATOM 7011 O O . ASP B 1 220 ? 23.953 27.641 24.344 1 90.56 220 ASP B O 1
ATOM 7015 N N . LEU B 1 221 ? 22.547 25.922 24.328 1 94.06 221 LEU B N 1
ATOM 7016 C CA . LEU B 1 221 ? 21.969 26.297 25.609 1 94.06 221 LEU B CA 1
ATOM 7017 C C . LEU B 1 221 ? 23 26.125 26.734 1 94.06 221 LEU B C 1
ATOM 7019 O O . LEU B 1 221 ? 23.047 26.938 27.656 1 94.06 221 LEU B O 1
ATOM 7023 N N . LEU B 1 222 ? 23.828 25.078 26.547 1 93.31 222 LEU B N 1
ATOM 7024 C CA . LEU B 1 222 ? 24.828 24.781 27.562 1 93.31 222 LEU B CA 1
ATOM 7025 C C . LEU B 1 222 ? 26.156 25.438 27.219 1 93.31 222 LEU B C 1
ATOM 7027 O O . LEU B 1 222 ? 27.047 25.531 28.078 1 93.31 222 LEU B O 1
ATOM 7031 N N . GLY B 1 223 ? 26.266 25.922 26.031 1 90.94 223 GLY B N 1
ATOM 7032 C CA . GLY B 1 223 ? 27.5 26.547 25.594 1 90.94 223 GLY B CA 1
ATOM 7033 C C . GLY B 1 223 ? 28.625 25.562 25.406 1 90.94 223 GLY B C 1
ATOM 7034 O O . GLY B 1 223 ? 29.781 25.859 25.75 1 90.94 223 GLY B O 1
ATOM 7035 N N . ILE B 1 224 ? 28.266 24.344 25.031 1 87.62 224 ILE B N 1
ATOM 7036 C CA . ILE B 1 224 ? 29.281 23.312 24.828 1 87.62 224 ILE B CA 1
ATOM 7037 C C . ILE B 1 224 ? 29.5 23.109 23.328 1 87.62 224 ILE B C 1
ATOM 7039 O O . ILE B 1 224 ? 28.578 23.281 22.531 1 87.62 224 ILE B O 1
ATOM 7043 N N . SER B 1 225 ? 30.703 22.922 22.984 1 82.5 225 SER B N 1
ATOM 7044 C CA . SER B 1 225 ? 31.016 22.578 21.594 1 82.5 225 SER B CA 1
ATOM 7045 C C . SER B 1 225 ? 30.984 21.078 21.375 1 82.5 225 SER B C 1
ATOM 7047 O O . SER B 1 225 ? 31.75 20.328 22 1 82.5 225 SER B O 1
ATOM 7049 N N . LEU B 1 226 ? 30 20.609 20.734 1 81.69 226 LEU B N 1
ATOM 7050 C CA . LEU B 1 226 ? 29.859 19.188 20.453 1 81.69 226 LEU B CA 1
ATOM 7051 C C . LEU B 1 226 ? 30.047 18.891 18.969 1 81.69 226 LEU B C 1
ATOM 7053 O O . LEU B 1 226 ? 29.766 19.75 18.125 1 81.69 226 LEU B O 1
ATOM 7057 N N . PRO B 1 227 ? 30.531 17.672 18.672 1 76.62 227 PRO B N 1
ATOM 7058 C CA . PRO B 1 227 ? 30.625 17.297 17.266 1 76.62 227 PRO B CA 1
ATOM 7059 C C . PRO B 1 227 ? 29.266 17.062 16.625 1 76.62 227 PRO B C 1
ATOM 7061 O O . PRO B 1 227 ? 28.312 16.688 17.312 1 76.62 227 PRO B O 1
ATOM 7064 N N . ARG B 1 228 ? 29.141 17.375 15.375 1 73.44 228 ARG B N 1
ATOM 7065 C CA . ARG B 1 228 ? 27.906 17.125 14.633 1 73.44 228 ARG B CA 1
ATOM 7066 C C . ARG B 1 228 ? 27.906 15.727 14.031 1 73.44 228 ARG B C 1
ATOM 7068 O O . ARG B 1 228 ? 28.891 15.305 13.414 1 73.44 228 ARG B O 1
ATOM 7075 N N . TYR B 1 229 ? 26.969 15.039 14.344 1 74.5 229 TYR B N 1
ATOM 7076 C CA . TYR B 1 229 ? 26.859 13.672 13.859 1 74.5 229 TYR B CA 1
ATOM 7077 C C . TYR B 1 229 ? 26.078 13.617 12.555 1 74.5 229 TYR B C 1
ATOM 7079 O O . TYR B 1 229 ? 25.062 14.289 12.406 1 74.5 229 TYR B O 1
ATOM 7087 N N . LYS B 1 230 ? 26.781 12.891 11.656 1 75.38 230 LYS B N 1
ATOM 7088 C CA . LYS B 1 230 ? 26.141 12.641 10.375 1 75.38 230 LYS B CA 1
ATOM 7089 C C . LYS B 1 230 ? 25.438 11.289 10.359 1 75.38 230 LYS B C 1
ATOM 7091 O O . LYS B 1 230 ? 25.828 10.375 11.094 1 75.38 230 LYS B O 1
ATOM 7096 N N . GLY B 1 231 ? 24.203 11.258 9.758 1 74 231 GLY B N 1
ATOM 7097 C CA . GLY B 1 231 ? 23.609 9.953 9.539 1 74 231 GLY B CA 1
ATOM 7098 C C . GLY B 1 231 ? 22.438 9.664 10.453 1 74 231 GLY B C 1
ATOM 7099 O O . GLY B 1 231 ? 21.734 10.586 10.875 1 74 231 GLY B O 1
ATOM 7100 N N . TYR B 1 232 ? 22.281 8.383 10.695 1 82.25 232 TYR B N 1
ATOM 7101 C CA . TYR B 1 232 ? 21.141 7.918 11.469 1 82.25 232 TYR B CA 1
ATOM 7102 C C . TYR B 1 232 ? 21.484 7.805 12.953 1 82.25 232 TYR B C 1
ATOM 7104 O O . TYR B 1 232 ? 22.672 7.691 13.312 1 82.25 232 TYR B O 1
ATOM 7112 N N . PHE B 1 233 ? 20.609 8.039 13.906 1 88.19 233 PHE B N 1
ATOM 7113 C CA . PHE B 1 233 ? 20.734 7.926 15.352 1 88.19 233 PHE B CA 1
ATOM 7114 C C . PHE B 1 233 ? 21.516 9.094 15.922 1 88.19 233 PHE B C 1
ATOM 7116 O O . PHE B 1 233 ? 22.281 8.93 16.875 1 88.19 233 PHE B O 1
ATOM 7123 N N . ALA B 1 234 ? 21.438 10.227 15.273 1 83.94 234 ALA B N 1
ATOM 7124 C CA . ALA B 1 234 ? 22.172 11.43 15.672 1 83.94 234 ALA B CA 1
ATOM 7125 C C . ALA B 1 234 ? 21.766 11.867 17.078 1 83.94 234 ALA B C 1
ATOM 7127 O O . ALA B 1 234 ? 22.594 12.352 17.844 1 83.94 234 ALA B O 1
ATOM 7128 N N . LEU B 1 235 ? 20.531 11.742 17.391 1 88.44 235 LEU B N 1
ATOM 7129 C CA . LEU B 1 235 ? 20.047 12.164 18.703 1 88.44 235 LEU B CA 1
ATOM 7130 C C . LEU B 1 235 ? 20.688 11.352 19.812 1 88.44 235 LEU B C 1
ATOM 7132 O O . LEU B 1 235 ? 21.078 11.906 20.844 1 88.44 235 LEU B O 1
ATOM 7136 N N . VAL B 1 236 ? 20.812 10.055 19.594 1 88.44 236 VAL B N 1
ATOM 7137 C CA . VAL B 1 236 ? 21.375 9.172 20.609 1 88.44 236 VAL B CA 1
ATOM 7138 C C . VAL B 1 236 ? 22.828 9.547 20.859 1 88.44 236 VAL B C 1
ATOM 7140 O O . VAL B 1 236 ? 23.25 9.672 22.016 1 88.44 236 VAL B O 1
ATOM 7143 N N . TYR B 1 237 ? 23.562 9.805 19.828 1 87.94 237 TYR B N 1
ATOM 7144 C CA . TYR B 1 237 ? 24.969 10.172 19.969 1 87.94 237 TYR B CA 1
ATOM 7145 C C . TYR B 1 237 ? 25.109 11.547 20.594 1 87.94 237 TYR B C 1
ATOM 7147 O O . TYR B 1 237 ? 26 11.781 21.406 1 87.94 237 TYR B O 1
ATOM 7155 N N . THR B 1 238 ? 24.25 12.469 20.203 1 87.75 238 THR B N 1
ATOM 7156 C CA . THR B 1 238 ? 24.312 13.82 20.75 1 87.75 238 THR B CA 1
ATOM 7157 C C . THR B 1 238 ? 24.031 13.812 22.25 1 87.75 238 THR B C 1
ATOM 7159 O O . THR B 1 238 ? 24.703 14.516 23.016 1 87.75 238 THR B O 1
ATOM 7162 N N . VAL B 1 239 ? 23.109 13 22.656 1 88.94 239 VAL B N 1
ATOM 7163 C CA . VAL B 1 239 ? 22.766 12.922 24.078 1 88.94 239 VAL B CA 1
ATOM 7164 C C . VAL B 1 239 ? 23.922 12.32 24.859 1 88.94 239 VAL B C 1
ATOM 7166 O O . VAL B 1 239 ? 24.25 12.773 25.969 1 88.94 239 VAL B O 1
ATOM 7169 N N . ILE B 1 240 ? 24.531 11.336 24.281 1 90.19 240 ILE B N 1
ATOM 7170 C CA . ILE B 1 240 ? 25.672 10.711 24.938 1 90.19 240 ILE B CA 1
ATOM 7171 C C . ILE B 1 240 ? 26.812 11.719 25.078 1 90.19 240 ILE B C 1
ATOM 7173 O O . ILE B 1 240 ? 27.438 11.82 26.125 1 90.19 240 ILE B O 1
ATOM 7177 N N . ASP B 1 241 ? 26.984 12.5 24.094 1 89.12 241 ASP B N 1
ATOM 7178 C CA . ASP B 1 241 ? 28.062 13.484 24.109 1 89.12 241 ASP B CA 1
ATOM 7179 C C . ASP B 1 241 ? 27.766 14.609 25.094 1 89.12 241 ASP B C 1
ATOM 7181 O O . ASP B 1 241 ? 28.672 15.156 25.719 1 89.12 241 ASP B O 1
ATOM 7185 N N . ILE B 1 242 ? 26.578 14.977 25.156 1 89.94 242 ILE B N 1
ATOM 7186 C CA . ILE B 1 242 ? 26.172 16.016 26.094 1 89.94 242 ILE B CA 1
ATOM 7187 C C . ILE B 1 242 ? 26.469 15.555 27.531 1 89.94 242 ILE B C 1
ATOM 7189 O O . ILE B 1 242 ? 27.016 16.312 28.328 1 89.94 242 ILE B O 1
ATOM 7193 N N . ILE B 1 243 ? 26.141 14.328 27.781 1 90.62 243 ILE B N 1
ATOM 7194 C CA . ILE B 1 243 ? 26.344 13.789 29.125 1 90.62 243 ILE B CA 1
ATOM 7195 C C . ILE B 1 243 ? 27.844 13.703 29.422 1 90.62 243 ILE B C 1
ATOM 7197 O O . ILE B 1 243 ? 28.281 14.008 30.531 1 90.62 243 ILE B O 1
ATOM 7201 N N . LYS B 1 244 ? 28.594 13.414 28.438 1 91 244 LYS B N 1
ATOM 7202 C CA . LYS B 1 244 ? 30.031 13.266 28.609 1 91 244 LYS B CA 1
ATOM 7203 C C . LYS B 1 244 ? 30.719 14.617 28.766 1 91 244 LYS B C 1
ATOM 7205 O O . LYS B 1 244 ? 31.75 14.727 29.438 1 91 244 LYS B O 1
ATOM 7210 N N . ASN B 1 245 ? 30.141 15.672 28.203 1 90.19 245 ASN B N 1
ATOM 7211 C CA . ASN B 1 245 ? 30.797 16.969 28.188 1 90.19 245 ASN B CA 1
ATOM 7212 C C . ASN B 1 245 ? 30.078 17.969 29.094 1 90.19 245 ASN B C 1
ATOM 7214 O O . ASN B 1 245 ? 30.266 19.188 28.938 1 90.19 245 ASN B O 1
ATOM 7218 N N . LEU B 1 246 ? 29.297 17.547 29.938 1 89.81 246 LEU B N 1
ATOM 7219 C CA . LEU B 1 246 ? 28.531 18.422 30.812 1 89.81 246 LEU B CA 1
ATOM 7220 C C . LEU B 1 246 ? 29.453 19.25 31.703 1 89.81 246 LEU B C 1
ATOM 7222 O O . LEU B 1 246 ? 29.109 20.359 32.094 1 89.81 246 LEU B O 1
ATOM 7226 N N . GLU B 1 247 ? 30.656 18.734 31.891 1 89.69 247 GLU B N 1
ATOM 7227 C CA . GLU B 1 247 ? 31.625 19.422 32.75 1 89.69 247 GLU B CA 1
ATOM 7228 C C . GLU B 1 247 ? 32.219 20.641 32.031 1 89.69 247 GLU B C 1
ATOM 7230 O O . GLU B 1 247 ? 32.625 21.609 32.688 1 89.69 247 GLU B O 1
ATOM 7235 N N . LYS B 1 248 ? 32.156 20.641 30.75 1 89.94 248 LYS B N 1
ATOM 7236 C CA . LYS B 1 248 ? 32.719 21.75 29.969 1 89.94 248 LYS B CA 1
ATOM 7237 C C . LYS B 1 248 ? 31.672 22.812 29.656 1 89.94 248 LYS B C 1
ATOM 7239 O O . LYS B 1 248 ? 31.922 23.734 28.891 1 89.94 248 LYS B O 1
ATOM 7244 N N . ALA B 1 249 ? 30.594 22.75 30.344 1 92.44 249 ALA B N 1
ATOM 7245 C CA . ALA B 1 249 ? 29.5 23.688 30.062 1 92.44 249 ALA B CA 1
ATOM 7246 C C . ALA B 1 249 ? 29.844 25.094 30.547 1 92.44 249 ALA B C 1
ATOM 7248 O O . ALA B 1 249 ? 30.516 25.25 31.578 1 92.44 249 ALA B O 1
ATOM 7249 N N . ASN B 1 250 ? 29.484 26.047 29.734 1 93.31 250 ASN B N 1
ATOM 7250 C CA . ASN B 1 250 ? 29.672 27.438 30.094 1 93.31 250 ASN B CA 1
ATOM 7251 C C . ASN B 1 250 ? 28.578 27.938 31.031 1 93.31 250 ASN B C 1
ATOM 7253 O O . ASN B 1 250 ? 27.438 28.094 30.625 1 93.31 250 ASN B O 1
ATOM 7257 N N . HIS B 1 251 ? 28.891 28.297 32.188 1 93.38 251 HIS B N 1
ATOM 7258 C CA . HIS B 1 251 ? 27.938 28.672 33.219 1 93.38 251 HIS B CA 1
ATOM 7259 C C . HIS B 1 251 ? 27.203 29.969 32.844 1 93.38 251 HIS B C 1
ATOM 7261 O O . HIS B 1 251 ? 26.047 30.156 33.188 1 93.38 251 HIS B O 1
ATOM 7267 N N . VAL B 1 252 ? 27.922 30.812 32.125 1 93.69 252 VAL B N 1
ATOM 7268 C CA . VAL B 1 252 ? 27.312 32.062 31.734 1 93.69 252 VAL B CA 1
ATOM 7269 C C . VAL B 1 252 ? 26.266 31.812 30.656 1 93.69 252 VAL B C 1
ATOM 7271 O O . VAL B 1 252 ? 25.172 32.406 30.672 1 93.69 252 VAL B O 1
ATOM 7274 N N . ALA B 1 253 ? 26.594 30.938 29.766 1 94.19 253 ALA B N 1
ATOM 7275 C CA . ALA B 1 253 ? 25.641 30.562 28.734 1 94.19 253 ALA B CA 1
ATOM 7276 C C . ALA B 1 253 ? 24.391 29.922 29.344 1 94.19 253 ALA B C 1
ATOM 7278 O O . ALA B 1 253 ? 23.281 30.188 28.906 1 94.19 253 ALA B O 1
ATOM 7279 N N . ILE B 1 254 ? 24.578 29.125 30.312 1 95.44 254 ILE B N 1
ATOM 7280 C CA . ILE B 1 254 ? 23.469 28.469 31 1 95.44 254 ILE B CA 1
ATOM 7281 C C . ILE B 1 254 ? 22.594 29.5 31.688 1 95.44 254 ILE B C 1
ATOM 7283 O O . ILE B 1 254 ? 21.359 29.422 31.625 1 95.44 254 ILE B O 1
ATOM 7287 N N . LEU B 1 255 ? 23.25 30.375 32.25 1 95.12 255 LEU B N 1
ATOM 7288 C CA . LEU B 1 255 ? 22.516 31.422 32.969 1 95.12 255 LEU B CA 1
ATOM 7289 C C . LEU B 1 255 ? 21.688 32.281 32 1 95.12 255 LEU B C 1
ATOM 7291 O O . LEU B 1 255 ? 20.516 32.562 32.281 1 95.12 255 LEU B O 1
ATOM 7295 N N . ILE B 1 256 ? 22.297 32.688 30.953 1 94.75 256 ILE B N 1
ATOM 7296 C CA . ILE B 1 256 ? 21.609 33.469 29.953 1 94.75 256 ILE B CA 1
ATOM 7297 C C . ILE B 1 256 ? 20.422 32.688 29.391 1 94.75 256 ILE B C 1
ATOM 7299 O O . ILE B 1 256 ? 19.328 33.219 29.219 1 94.75 256 ILE B O 1
ATOM 7303 N N . SER B 1 257 ? 20.656 31.438 29.141 1 96.38 257 SER B N 1
ATOM 7304 C CA . SER B 1 257 ? 19.609 30.578 28.578 1 96.38 257 SER B CA 1
ATOM 7305 C C . SER B 1 257 ? 18.453 30.422 29.547 1 96.38 257 SER B C 1
ATOM 7307 O O . SER B 1 257 ? 17.281 30.516 29.156 1 96.38 257 SER B O 1
ATOM 7309 N N . VAL B 1 258 ? 18.734 30.172 30.781 1 96.19 258 VAL B N 1
ATOM 7310 C CA . VAL B 1 258 ? 17.703 29.984 31.797 1 96.19 258 VAL B CA 1
ATOM 7311 C C . VAL B 1 258 ? 16.875 31.266 31.938 1 96.19 258 VAL B C 1
ATOM 7313 O O . VAL B 1 258 ? 15.648 31.203 32 1 96.19 258 VAL B O 1
ATOM 7316 N N . ILE B 1 259 ? 17.547 32.344 31.906 1 95.19 259 ILE B N 1
ATOM 7317 C CA . ILE B 1 259 ? 16.875 33.625 32.062 1 95.19 259 ILE B CA 1
ATOM 7318 C C . ILE B 1 259 ? 16 33.906 30.828 1 95.19 259 ILE B C 1
ATOM 7320 O O . ILE B 1 259 ? 14.852 34.312 30.953 1 95.19 259 ILE B O 1
ATOM 7324 N N . ALA B 1 260 ? 16.609 33.719 29.703 1 95.25 260 ALA B N 1
ATOM 7325 C CA . ALA B 1 260 ? 15.867 33.938 28.453 1 95.25 260 ALA B CA 1
ATOM 7326 C C . ALA B 1 260 ? 14.641 33.031 28.391 1 95.25 260 ALA B C 1
ATOM 7328 O O . ALA B 1 260 ? 13.547 33.469 28.047 1 95.25 260 ALA B O 1
ATOM 7329 N N . ILE B 1 261 ? 14.766 31.766 28.703 1 95.62 261 ILE B N 1
ATOM 7330 C CA . ILE B 1 261 ? 13.664 30.812 28.672 1 95.62 261 ILE B CA 1
ATOM 7331 C C . ILE B 1 261 ? 12.594 31.203 29.672 1 95.62 261 ILE B C 1
ATOM 7333 O O . ILE B 1 261 ? 11.398 31.156 29.375 1 95.62 261 ILE B O 1
ATOM 7337 N N . LEU B 1 262 ? 13.031 31.578 30.828 1 94.5 262 LEU B N 1
ATOM 7338 C CA . LEU B 1 262 ? 12.094 31.984 31.875 1 94.5 262 LEU B CA 1
ATOM 7339 C C . LEU B 1 262 ? 11.281 33.188 31.438 1 94.5 262 LEU B C 1
ATOM 7341 O O . LEU B 1 262 ? 10.062 33.25 31.625 1 94.5 262 LEU B O 1
ATOM 7345 N N . ILE B 1 263 ? 11.945 34.156 30.891 1 92.81 263 ILE B N 1
ATOM 7346 C CA . ILE B 1 263 ? 11.273 35.344 30.453 1 92.81 263 ILE B CA 1
ATOM 7347 C C . ILE B 1 263 ? 10.266 35.031 29.344 1 92.81 263 ILE B C 1
ATOM 7349 O O . ILE B 1 263 ? 9.133 35.5 29.375 1 92.81 263 ILE B O 1
ATOM 7353 N N . LEU B 1 264 ? 10.672 34.25 28.422 1 92.88 264 LEU B N 1
ATOM 7354 C CA . LEU B 1 264 ? 9.812 33.875 27.312 1 92.88 264 LEU B CA 1
ATOM 7355 C C . LEU B 1 264 ? 8.625 33.062 27.812 1 92.88 264 LEU B C 1
ATOM 7357 O O . LEU B 1 264 ? 7.488 33.281 27.375 1 92.88 264 LEU B O 1
ATOM 7361 N N . CYS B 1 265 ? 8.867 32.156 28.75 1 92.38 265 CYS B N 1
ATOM 7362 C CA . CYS B 1 265 ? 7.809 31.312 29.281 1 92.38 265 CYS B CA 1
ATOM 7363 C C . CYS B 1 265 ? 6.812 32.125 30.094 1 92.38 265 CYS B C 1
ATOM 7365 O O . CYS B 1 265 ? 5.605 31.922 30 1 92.38 265 CYS B O 1
ATOM 7367 N N . ILE B 1 266 ? 7.316 33 30.875 1 91.25 266 ILE B N 1
ATOM 7368 C CA . ILE B 1 266 ? 6.465 33.875 31.688 1 91.25 266 ILE B CA 1
ATOM 7369 C C . ILE B 1 266 ? 5.598 34.75 30.781 1 91.25 266 ILE B C 1
ATOM 7371 O O . ILE B 1 266 ? 4.414 34.938 31.062 1 91.25 266 ILE B O 1
ATOM 7375 N N . ASN B 1 267 ? 6.152 35.25 29.828 1 88.88 267 ASN B N 1
ATOM 7376 C CA . ASN B 1 267 ? 5.383 36.031 28.875 1 88.88 267 ASN B CA 1
ATOM 7377 C C . ASN B 1 267 ? 4.277 35.219 28.219 1 88.88 267 ASN B C 1
ATOM 7379 O O . ASN B 1 267 ? 3.141 35.656 28.109 1 88.88 267 ASN B O 1
ATOM 7383 N N . ASN B 1 268 ? 4.598 34.031 27.812 1 86.12 268 ASN B N 1
ATOM 7384 C CA . ASN B 1 268 ? 3.641 33.188 27.109 1 86.12 268 ASN B CA 1
ATOM 7385 C C . ASN B 1 268 ? 2.504 32.75 28.031 1 86.12 268 ASN B C 1
ATOM 7387 O O . ASN B 1 268 ? 1.361 32.594 27.578 1 86.12 268 ASN B O 1
ATOM 7391 N N . GLU B 1 269 ? 2.75 32.562 29.281 1 86.06 269 GLU B N 1
ATOM 7392 C CA . GLU B 1 269 ? 1.752 32 30.172 1 86.06 269 GLU B CA 1
ATOM 7393 C C . GLU B 1 269 ? 0.979 33.094 30.906 1 86.06 269 GLU B C 1
ATOM 7395 O O . GLU B 1 269 ? -0.183 32.906 31.266 1 86.06 269 GLU B O 1
ATOM 7400 N N . ILE B 1 270 ? 1.622 34.188 31.156 1 86.12 270 ILE B N 1
ATOM 7401 C CA . ILE B 1 270 ? 0.993 35.156 32.031 1 86.12 270 ILE B CA 1
ATOM 7402 C C . ILE B 1 270 ? 0.715 36.438 31.25 1 86.12 270 ILE B C 1
ATOM 7404 O O . ILE B 1 270 ? -0.434 36.875 31.156 1 86.12 270 ILE B O 1
ATOM 7408 N N . LEU B 1 271 ? 1.776 37 30.719 1 83.44 271 LEU B N 1
ATOM 7409 C CA . LEU B 1 271 ? 1.67 38.344 30.141 1 83.44 271 LEU B CA 1
ATOM 7410 C C . LEU B 1 271 ? 0.819 38.312 28.875 1 83.44 271 LEU B C 1
ATOM 7412 O O . LEU B 1 271 ? 0.036 39.219 28.625 1 83.44 271 LEU B O 1
ATOM 7416 N N . LYS B 1 272 ? 1.007 37.312 28.062 1 82.5 272 LYS B N 1
ATOM 7417 C CA . LYS B 1 272 ? 0.301 37.25 26.781 1 82.5 272 LYS B CA 1
ATOM 7418 C C . LYS B 1 272 ? -1.21 37.188 26.984 1 82.5 272 LYS B C 1
ATOM 7420 O O . LYS B 1 272 ? -1.949 37.969 26.375 1 82.5 272 LYS B O 1
ATOM 7425 N N . PRO B 1 273 ? -1.754 36.312 27.891 1 81.44 273 PRO B N 1
ATOM 7426 C CA . PRO B 1 273 ? -3.201 36.312 28.125 1 81.44 273 PRO B CA 1
ATOM 7427 C C . PRO B 1 273 ? -3.717 37.625 28.734 1 81.44 273 PRO B C 1
ATOM 7429 O O . PRO B 1 273 ? -4.836 38.031 28.438 1 81.44 273 PRO B O 1
ATOM 7432 N N . ILE B 1 274 ? -2.914 38.25 29.469 1 83.25 274 ILE B N 1
ATOM 7433 C CA . ILE B 1 274 ? -3.314 39.5 30.125 1 83.25 274 ILE B CA 1
ATOM 7434 C C . ILE B 1 274 ? -3.383 40.625 29.094 1 83.25 274 ILE B C 1
ATOM 7436 O O . ILE B 1 274 ? -4.328 41.406 29.078 1 83.25 274 ILE B O 1
ATOM 7440 N N . VAL B 1 275 ? -2.385 40.688 28.266 1 82 275 VAL B N 1
ATOM 7441 C CA . VAL B 1 275 ? -2.314 41.719 27.266 1 82 275 VAL B CA 1
ATOM 7442 C C . VAL B 1 275 ? -3.375 41.469 26.188 1 82 275 VAL B C 1
ATOM 7444 O O . VAL B 1 275 ? -3.92 42.438 25.625 1 82 275 VAL B O 1
ATOM 7447 N N . ALA B 1 276 ? -3.627 40.188 25.906 1 78.44 276 ALA B N 1
ATOM 7448 C CA . ALA B 1 276 ? -4.617 39.844 24.891 1 78.44 276 ALA B CA 1
ATOM 7449 C C . ALA B 1 276 ? -6 40.344 25.266 1 78.44 276 ALA B C 1
ATOM 7451 O O . ALA B 1 276 ? -6.82 40.625 24.391 1 78.44 276 ALA B O 1
ATOM 7452 N N . LYS B 1 277 ? -6.273 40.5 26.562 1 76.25 277 LYS B N 1
ATOM 7453 C CA . LYS B 1 277 ? -7.547 41.031 27.031 1 76.25 277 LYS B CA 1
ATOM 7454 C C . LYS B 1 277 ? -7.613 42.531 26.828 1 76.25 277 LYS B C 1
ATOM 7456 O O . LYS B 1 277 ? -8.703 43.125 26.719 1 76.25 277 LYS B O 1
ATOM 7461 N N . ARG B 1 278 ? -6.406 43.125 26.797 1 78.38 278 ARG B N 1
ATOM 7462 C CA . ARG B 1 278 ? -6.391 44.562 26.766 1 78.38 278 ARG B CA 1
ATOM 7463 C C . ARG B 1 278 ? -6.09 45.094 25.359 1 78.38 278 ARG B C 1
ATOM 7465 O O . ARG B 1 278 ? -6.59 46.125 24.953 1 78.38 278 ARG B O 1
ATOM 7472 N N . THR B 1 279 ? -5.105 44.438 24.703 1 76.44 279 THR B N 1
ATOM 7473 C CA . THR B 1 279 ? -4.719 44.875 23.359 1 76.44 279 THR B CA 1
ATOM 7474 C C . THR B 1 279 ? -4.715 43.688 22.391 1 76.44 279 THR B C 1
ATOM 7476 O O . THR B 1 279 ? -4.484 42.562 22.781 1 76.44 279 THR B O 1
ATOM 7479 N N . SER B 1 280 ? -5.105 44.031 21.188 1 74.75 280 SER B N 1
ATOM 7480 C CA . SER B 1 280 ? -5.129 43.031 20.141 1 74.75 280 SER B CA 1
ATOM 7481 C C . SER B 1 280 ? -3.719 42.688 19.672 1 74.75 280 SER B C 1
ATOM 7483 O O . SER B 1 280 ? -3.512 41.688 18.969 1 74.75 280 SER B O 1
ATOM 7485 N N . ILE B 1 281 ? -2.686 43.469 19.984 1 75.75 281 ILE B N 1
ATOM 7486 C CA . ILE B 1 281 ? -1.325 43.25 19.516 1 75.75 281 ILE B CA 1
ATOM 7487 C C . ILE B 1 281 ? -0.506 42.562 20.594 1 75.75 281 ILE B C 1
ATOM 7489 O O . ILE B 1 281 ? -0.285 43.125 21.672 1 75.75 281 ILE B O 1
ATOM 7493 N N . PRO B 1 282 ? -0.096 41.406 20.312 1 78.69 282 PRO B N 1
ATOM 7494 C CA . PRO B 1 282 ? 0.709 40.719 21.328 1 78.69 282 PRO B CA 1
ATOM 7495 C C . PRO B 1 282 ? 2.109 41.312 21.469 1 78.69 282 PRO B C 1
ATOM 7497 O O . PRO B 1 282 ? 2.617 41.938 20.531 1 78.69 282 PRO B O 1
ATOM 7500 N N . ILE B 1 283 ? 2.666 41.281 22.594 1 79.44 283 ILE B N 1
ATOM 7501 C CA . ILE B 1 283 ? 4.027 41.75 22.844 1 79.44 283 ILE B CA 1
ATOM 7502 C C . ILE B 1 283 ? 5.023 40.812 22.141 1 79.44 283 ILE B C 1
ATOM 7504 O O . ILE B 1 283 ? 5.02 39.594 22.375 1 79.44 283 ILE B O 1
ATOM 7508 N N . PRO B 1 284 ? 5.789 41.406 21.281 1 82.56 284 PRO B N 1
ATOM 7509 C CA . PRO B 1 284 ? 6.801 40.562 20.609 1 82.56 284 PRO B CA 1
ATOM 7510 C C . PRO B 1 284 ? 7.977 40.219 21.531 1 82.56 284 PRO B C 1
ATOM 7512 O O . PRO B 1 284 ? 9.094 40.719 21.297 1 82.56 284 PRO B O 1
ATOM 7515 N N . ILE B 1 285 ? 7.734 39.344 22.375 1 85.69 285 ILE B N 1
ATOM 7516 C CA . ILE B 1 285 ? 8.703 39.062 23.422 1 85.69 285 ILE B CA 1
ATOM 7517 C C . ILE B 1 285 ? 9.961 38.438 22.812 1 85.69 285 ILE B C 1
ATOM 7519 O O . ILE B 1 285 ? 11.07 38.656 23.328 1 85.69 285 ILE B O 1
ATOM 7523 N N . GLU B 1 286 ? 9.844 37.719 21.781 1 87.62 286 GLU B N 1
ATOM 7524 C CA . GLU B 1 286 ? 11.008 37.125 21.125 1 87.62 286 GLU B CA 1
ATOM 7525 C C . GLU B 1 286 ? 11.953 38.188 20.578 1 87.62 286 GLU B C 1
ATOM 7527 O O . GLU B 1 286 ? 13.172 38.062 20.719 1 87.62 286 GLU B O 1
ATOM 7532 N N . LEU B 1 287 ? 11.375 39.219 19.984 1 86.94 287 LEU B N 1
ATOM 7533 C CA . LEU B 1 287 ? 12.195 40.312 19.5 1 86.94 287 LEU B CA 1
ATOM 7534 C C . LEU B 1 287 ? 12.883 41.031 20.641 1 86.94 287 LEU B C 1
ATOM 7536 O O . LEU B 1 287 ? 14.055 41.406 20.531 1 86.94 287 LEU B O 1
ATOM 7540 N N . VAL B 1 288 ? 12.172 41.188 21.641 1 89.69 288 VAL B N 1
ATOM 7541 C CA . VAL B 1 288 ? 12.734 41.844 22.812 1 89.69 288 VAL B CA 1
ATOM 7542 C C . VAL B 1 288 ? 13.914 41.031 23.344 1 89.69 288 VAL B C 1
ATOM 7544 O O . VAL B 1 288 ? 14.938 41.594 23.734 1 89.69 288 VAL B O 1
ATOM 7547 N N . ALA B 1 289 ? 13.68 39.781 23.391 1 91 289 ALA B N 1
ATOM 7548 C CA . ALA B 1 289 ? 14.75 38.906 23.875 1 91 289 ALA B CA 1
ATOM 7549 C C . ALA B 1 289 ? 15.984 39 22.969 1 91 289 ALA B C 1
ATOM 7551 O O . ALA B 1 289 ? 17.109 39.062 23.469 1 91 289 ALA B O 1
ATOM 7552 N N . VAL B 1 290 ? 15.82 39.031 21.719 1 90.25 290 VAL B N 1
ATOM 7553 C CA . VAL B 1 290 ? 16.922 39.062 20.75 1 90.25 290 VAL B CA 1
ATOM 7554 C C . VAL B 1 290 ? 17.625 40.406 20.812 1 90.25 290 VAL B C 1
ATOM 7556 O O . VAL B 1 290 ? 18.844 40.5 20.828 1 90.25 290 VAL B O 1
ATOM 7559 N N . VAL B 1 291 ? 16.891 41.5 20.875 1 91.5 291 VAL B N 1
ATOM 7560 C CA . VAL B 1 291 ? 17.453 42.844 20.922 1 91.5 291 VAL B CA 1
ATOM 7561 C C . VAL B 1 291 ? 18.188 43.031 22.234 1 91.5 291 VAL B C 1
ATOM 7563 O O . VAL B 1 291 ? 19.312 43.562 22.25 1 91.5 291 VAL B O 1
ATOM 7566 N N . SER B 1 292 ? 17.531 42.625 23.281 1 93.62 292 SER B N 1
ATOM 7567 C CA . SER B 1 292 ? 18.172 42.75 24.578 1 93.62 292 SER B CA 1
ATOM 7568 C C . SER B 1 292 ? 19.438 41.906 24.656 1 93.62 292 SER B C 1
ATOM 7570 O O . SER B 1 292 ? 20.453 42.344 25.203 1 93.62 292 SER B O 1
ATOM 7572 N N . GLY B 1 293 ? 19.281 40.688 24.203 1 92.81 293 GLY B N 1
ATOM 7573 C CA . GLY B 1 293 ? 20.453 39.844 24.172 1 92.81 293 GLY B CA 1
ATOM 7574 C C . GLY B 1 293 ? 21.609 40.438 23.359 1 92.81 293 GLY B C 1
ATOM 7575 O O . GLY B 1 293 ? 22.766 40.312 23.766 1 92.81 293 GLY B O 1
ATOM 7576 N N . THR B 1 294 ? 21.312 41.031 22.266 1 92.94 294 THR B N 1
ATOM 7577 C CA . THR B 1 294 ? 22.312 41.688 21.422 1 92.94 294 THR B CA 1
ATOM 7578 C C . THR B 1 294 ? 22.984 42.844 22.156 1 92.94 294 THR B C 1
ATOM 7580 O O . THR B 1 294 ? 24.219 42.969 22.156 1 92.94 294 THR B O 1
ATOM 7583 N N . LEU B 1 295 ? 22.203 43.625 22.828 1 94.31 295 LEU B N 1
ATOM 7584 C CA . LEU B 1 295 ? 22.719 44.781 23.531 1 94.31 295 LEU B CA 1
ATOM 7585 C C . LEU B 1 295 ? 23.594 44.375 24.719 1 94.31 295 LEU B C 1
ATOM 7587 O O . LEU B 1 295 ? 24.656 44.938 24.938 1 94.31 295 LEU B O 1
ATOM 7591 N N . ILE B 1 296 ? 23.109 43.438 25.375 1 94.06 296 ILE B N 1
ATOM 7592 C CA . ILE B 1 296 ? 23.875 42.938 26.531 1 94.06 296 ILE B CA 1
ATOM 7593 C C . ILE B 1 296 ? 25.203 42.375 26.062 1 94.06 296 ILE B C 1
ATOM 7595 O O . ILE B 1 296 ? 26.234 42.594 26.672 1 94.06 296 ILE B O 1
ATOM 7599 N N . SER B 1 297 ? 25.156 41.625 25.062 1 94.25 297 SER B N 1
ATOM 7600 C CA . SER B 1 297 ? 26.359 41 24.516 1 94.25 297 SER B CA 1
ATOM 7601 C C . SER B 1 297 ? 27.344 42.062 24 1 94.25 297 SER B C 1
ATOM 7603 O O . SER B 1 297 ? 28.547 41.938 24.172 1 94.25 297 SER B O 1
ATOM 7605 N N . GLN B 1 298 ? 26.812 43.125 23.406 1 91.75 298 GLN B N 1
ATOM 7606 C CA . GLN B 1 298 ? 27.641 44.188 22.844 1 91.75 298 GLN B CA 1
ATOM 7607 C C . GLN B 1 298 ? 28.297 45 23.953 1 91.75 298 GLN B C 1
ATOM 7609 O O . GLN B 1 298 ? 29.484 45.312 23.891 1 91.75 298 GLN B O 1
ATOM 7614 N N . TYR B 1 299 ? 27.609 45.281 24.984 1 93.06 299 TYR B N 1
ATOM 7615 C CA . TYR B 1 299 ? 28.109 46.188 26.016 1 93.06 299 TYR B CA 1
ATOM 7616 C C . TYR B 1 299 ? 28.938 45.438 27.047 1 93.06 299 TYR B C 1
ATOM 7618 O O . TYR B 1 299 ? 29.875 45.969 27.625 1 93.06 299 TYR B O 1
ATOM 7626 N N . PHE B 1 300 ? 28.641 44.156 27.234 1 92.44 300 PHE B N 1
ATOM 7627 C CA . PHE B 1 300 ? 29.375 43.406 28.234 1 92.44 300 PHE B CA 1
ATOM 7628 C C . PHE B 1 300 ? 30.422 42.5 27.578 1 92.44 300 PHE B C 1
ATOM 7630 O O . PHE B 1 300 ? 31.109 41.75 28.266 1 92.44 300 PHE B O 1
ATOM 7637 N N . PHE B 1 301 ? 30.562 42.562 26.297 1 90.31 301 PHE B N 1
ATOM 7638 C CA . PHE B 1 301 ? 31.562 41.781 25.547 1 90.31 301 PHE B CA 1
ATOM 7639 C C . PHE B 1 301 ? 31.531 40.312 25.953 1 90.31 301 PHE B C 1
ATOM 7641 O O . PHE B 1 301 ? 32.562 39.75 26.297 1 90.31 301 PHE B O 1
ATOM 7648 N N . LEU B 1 302 ? 30.438 39.781 25.859 1 90.12 302 LEU B N 1
ATOM 7649 C CA . LEU B 1 302 ? 30.219 38.406 26.344 1 90.12 302 LEU B CA 1
ATOM 7650 C C . LEU B 1 302 ? 31.047 37.406 25.531 1 90.12 302 LEU B C 1
ATOM 7652 O O . LEU B 1 302 ? 31.484 36.406 26.062 1 90.12 302 LEU B O 1
ATOM 7656 N N . SER B 1 303 ? 31.25 37.625 24.312 1 88.94 303 SER B N 1
ATOM 7657 C CA . SER B 1 303 ? 32 36.719 23.469 1 88.94 303 SER B CA 1
ATOM 7658 C C . SER B 1 303 ? 33.469 36.688 23.875 1 88.94 303 SER B C 1
ATOM 7660 O O . SER B 1 303 ? 34.094 35.625 23.953 1 88.94 303 SER B O 1
ATOM 7662 N N . GLU B 1 304 ? 34.031 37.781 24.172 1 87.88 304 GLU B N 1
ATOM 7663 C CA . GLU B 1 304 ? 35.438 37.938 24.484 1 87.88 304 GLU B CA 1
ATOM 7664 C C . GLU B 1 304 ? 35.719 37.562 25.938 1 87.88 304 GLU B C 1
ATOM 7666 O O . GLU B 1 304 ? 36.688 36.844 26.234 1 87.88 304 GLU B O 1
ATOM 7671 N N . ASN B 1 305 ? 34.812 37.938 26.766 1 90.44 305 ASN B N 1
ATOM 7672 C CA . ASN B 1 305 ? 35.062 37.812 28.203 1 90.44 305 ASN B CA 1
ATOM 7673 C C . ASN B 1 305 ? 34.594 36.438 28.734 1 90.44 305 ASN B C 1
ATOM 7675 O O . ASN B 1 305 ? 35.188 35.906 29.688 1 90.44 305 ASN B O 1
ATOM 7679 N N . TYR B 1 306 ? 33.594 35.938 28.172 1 90.38 306 TYR B N 1
ATOM 7680 C CA . TYR B 1 306 ? 33 34.75 28.781 1 90.38 306 TYR B CA 1
ATOM 7681 C C . TYR B 1 306 ? 32.969 33.594 27.781 1 90.38 306 TYR B C 1
ATOM 7683 O O . TYR B 1 306 ? 32.469 32.531 28.109 1 90.38 306 TYR B O 1
ATOM 7691 N N . GLY B 1 307 ? 33.375 33.812 26.609 1 88.31 307 GLY B N 1
ATOM 7692 C CA . GLY B 1 307 ? 33.469 32.75 25.625 1 88.31 307 GLY B CA 1
ATOM 7693 C C . GLY B 1 307 ? 32.125 32.344 25.062 1 88.31 307 GLY B C 1
ATOM 7694 O O . GLY B 1 307 ? 31.922 31.172 24.703 1 88.31 307 GLY B O 1
ATOM 7695 N N . ILE B 1 308 ? 31.234 33.188 25.094 1 90.31 308 ILE B N 1
ATOM 7696 C CA . ILE B 1 308 ? 29.922 32.906 24.531 1 90.31 308 ILE B CA 1
ATOM 7697 C C . ILE B 1 308 ? 29.953 33.031 23.016 1 90.31 308 ILE B C 1
ATOM 7699 O O . ILE B 1 308 ? 30.484 34 22.484 1 90.31 308 ILE B O 1
ATOM 7703 N N . LYS B 1 309 ? 29.422 32.062 22.375 1 88.69 309 LYS B N 1
ATOM 7704 C CA . LYS B 1 309 ? 29.406 32.062 20.922 1 88.69 309 LYS B CA 1
ATOM 7705 C C . LYS B 1 309 ? 28.328 33 20.375 1 88.69 309 LYS B C 1
ATOM 7707 O O . LYS B 1 309 ? 27.156 32.906 20.75 1 88.69 309 LYS B O 1
ATOM 7712 N N . ALA B 1 310 ? 28.75 33.906 19.516 1 90.12 310 ALA B N 1
ATOM 7713 C CA . ALA B 1 310 ? 27.828 34.844 18.859 1 90.12 310 ALA B CA 1
ATOM 7714 C C . ALA B 1 310 ? 27.5 34.375 17.453 1 90.12 310 ALA B C 1
ATOM 7716 O O . ALA B 1 310 ? 28.141 33.469 16.906 1 90.12 310 ALA B O 1
ATOM 7717 N N . ILE B 1 311 ? 26.516 34.938 16.812 1 87 311 ILE B N 1
ATOM 7718 C CA . ILE B 1 311 ? 26.031 34.562 15.484 1 87 311 ILE B CA 1
ATOM 7719 C C . ILE B 1 311 ? 27.078 34.906 14.438 1 87 311 ILE B C 1
ATOM 7721 O O . ILE B 1 311 ? 27.281 34.156 13.477 1 87 311 ILE B O 1
ATOM 7725 N N . GLY B 1 312 ? 27.781 35.969 14.648 1 79.69 312 GLY B N 1
ATOM 7726 C CA . GLY B 1 312 ? 28.844 36.312 13.727 1 79.69 312 GLY B CA 1
ATOM 7727 C C . GLY B 1 312 ? 28.406 37.312 12.672 1 79.69 312 GLY B C 1
ATOM 7728 O O . GLY B 1 312 ? 27.422 38.031 12.859 1 79.69 312 GLY B O 1
ATOM 7729 N N . ASP B 1 313 ? 29.016 37.281 11.5 1 80.69 313 ASP B N 1
ATOM 7730 C CA . ASP B 1 313 ? 28.859 38.312 10.492 1 80.69 313 ASP B CA 1
ATOM 7731 C C . ASP B 1 313 ? 27.562 38.125 9.703 1 80.69 313 ASP B C 1
ATOM 7733 O O . ASP B 1 313 ? 27.281 37.031 9.211 1 80.69 313 ASP B O 1
ATOM 7737 N N . ILE B 1 314 ? 26.75 39.125 9.664 1 83.31 314 ILE B N 1
ATOM 7738 C CA . ILE B 1 314 ? 25.531 39.156 8.859 1 83.31 314 ILE B CA 1
ATOM 7739 C C . ILE B 1 314 ? 25.703 40.156 7.715 1 83.31 314 ILE B C 1
ATOM 7741 O O . ILE B 1 314 ? 25.703 41.375 7.934 1 83.31 314 ILE B O 1
ATOM 7745 N N . PRO B 1 315 ? 25.844 39.656 6.496 1 82.25 315 PRO B N 1
ATOM 7746 C CA . PRO B 1 315 ? 26.031 40.562 5.359 1 82.25 315 PRO B CA 1
ATOM 7747 C C . PRO B 1 315 ? 24.812 41.469 5.117 1 82.25 315 PRO B C 1
ATOM 7749 O O . PRO B 1 315 ? 23.688 41.062 5.379 1 82.25 315 PRO B O 1
ATOM 7752 N N . THR B 1 316 ? 25.109 42.688 4.676 1 85.69 316 THR B N 1
ATOM 7753 C CA . THR B 1 316 ? 24.016 43.594 4.309 1 85.69 316 THR B CA 1
ATOM 7754 C C . THR B 1 316 ? 23.703 43.469 2.822 1 85.69 316 THR B C 1
ATOM 7756 O O . THR B 1 316 ? 24.594 43.188 2.008 1 85.69 316 THR B O 1
ATOM 7759 N N . GLY B 1 317 ? 22.438 43.562 2.48 1 85.38 317 GLY B N 1
ATOM 7760 C CA . GLY B 1 317 ? 22.031 43.562 1.085 1 85.38 317 GLY B CA 1
ATOM 7761 C C . GLY B 1 317 ? 21.203 42.344 0.723 1 85.38 317 GLY B C 1
ATOM 7762 O O . GLY B 1 317 ? 20.859 41.531 1.591 1 85.38 317 GLY B O 1
ATOM 7763 N N . LEU B 1 318 ? 20.875 42.281 -0.508 1 90.38 318 LEU B N 1
ATOM 7764 C CA . LEU B 1 318 ? 20.078 41.188 -1.055 1 90.38 318 LEU B CA 1
ATOM 7765 C C . LEU B 1 318 ? 20.969 40.125 -1.663 1 90.38 318 LEU B C 1
ATOM 7767 O O . LEU B 1 318 ? 22.047 40.438 -2.186 1 90.38 318 LEU B O 1
ATOM 7771 N N . PRO B 1 319 ? 20.594 38.938 -1.43 1 90.75 319 PRO B N 1
ATOM 7772 C CA . PRO B 1 319 ? 21.422 37.875 -2.008 1 90.75 319 PRO B CA 1
ATOM 7773 C C . PRO B 1 319 ? 21.422 37.906 -3.535 1 90.75 319 PRO B C 1
ATOM 7775 O O . PRO B 1 319 ? 20.406 38.219 -4.156 1 90.75 319 PRO B O 1
ATOM 7778 N N . GLU B 1 320 ? 22.516 37.625 -4.137 1 91.44 320 GLU B N 1
ATOM 7779 C CA . GLU B 1 320 ? 22.609 37.5 -5.59 1 91.44 320 GLU B CA 1
ATOM 7780 C C . GLU B 1 320 ? 22 36.188 -6.074 1 91.44 320 GLU B C 1
ATOM 7782 O O . GLU B 1 320 ? 22.266 35.125 -5.516 1 91.44 320 GLU B O 1
ATOM 7787 N N . PRO B 1 321 ? 21.109 36.344 -7.012 1 94.12 321 PRO B N 1
ATOM 7788 C CA . PRO B 1 321 ? 20.531 35.125 -7.551 1 94.12 321 PRO B CA 1
ATOM 7789 C C . PRO B 1 321 ? 21.578 34.156 -8.086 1 94.12 321 PRO B C 1
ATOM 7791 O O . PRO B 1 321 ? 22.562 34.562 -8.688 1 94.12 321 PRO B O 1
ATOM 7794 N N . ALA B 1 322 ? 21.516 32.969 -7.617 1 94.19 322 ALA B N 1
ATOM 7795 C CA . ALA B 1 322 ? 22.438 31.922 -8.062 1 94.19 322 ALA B CA 1
ATOM 7796 C C . ALA B 1 322 ? 21.719 30.594 -8.305 1 94.19 322 ALA B C 1
ATOM 7798 O O . ALA B 1 322 ? 20.812 30.234 -7.555 1 94.19 322 ALA B O 1
ATOM 7799 N N . LEU B 1 323 ? 22.188 29.969 -9.344 1 94.56 323 LEU B N 1
ATOM 7800 C CA . LEU B 1 323 ? 21.609 28.656 -9.641 1 94.56 323 LEU B CA 1
ATOM 7801 C C . LEU B 1 323 ? 22.25 27.578 -8.758 1 94.56 323 LEU B C 1
ATOM 7803 O O . LEU B 1 323 ? 23.469 27.531 -8.633 1 94.56 323 LEU B O 1
ATOM 7807 N N . PRO B 1 324 ? 21.422 26.828 -8.117 1 95.25 324 PRO B N 1
ATOM 7808 C CA . PRO B 1 324 ? 22 25.734 -7.332 1 95.25 324 PRO B CA 1
ATOM 7809 C C . PRO B 1 324 ? 22.766 24.734 -8.195 1 95.25 324 PRO B C 1
ATOM 7811 O O . PRO B 1 324 ? 22.391 24.5 -9.352 1 95.25 324 PRO B O 1
ATOM 7814 N N . PRO B 1 325 ? 23.75 24.188 -7.703 1 94.38 325 PRO B N 1
ATOM 7815 C CA . PRO B 1 325 ? 24.516 23.188 -8.469 1 94.38 325 PRO B CA 1
ATOM 7816 C C . PRO B 1 325 ? 23.703 21.938 -8.773 1 94.38 325 PRO B C 1
ATOM 7818 O O . PRO B 1 325 ? 23.344 21.188 -7.863 1 94.38 325 PRO B O 1
ATOM 7821 N N . LEU B 1 326 ? 23.594 21.609 -9.969 1 92.44 326 LEU B N 1
ATOM 7822 C CA . LEU B 1 326 ? 22.75 20.5 -10.422 1 92.44 326 LEU B CA 1
ATOM 7823 C C . LEU B 1 326 ? 23.469 19.172 -10.219 1 92.44 326 LEU B C 1
ATOM 7825 O O . LEU B 1 326 ? 22.828 18.109 -10.211 1 92.44 326 LEU B O 1
ATOM 7829 N N . SER B 1 327 ? 24.797 19.281 -10.016 1 91.62 327 SER B N 1
ATOM 7830 C CA . SER B 1 327 ? 25.562 18.062 -9.789 1 91.62 327 SER B CA 1
ATOM 7831 C C . SER B 1 327 ? 25.172 17.391 -8.477 1 91.62 327 SER B C 1
ATOM 7833 O O . SER B 1 327 ? 25.328 16.172 -8.32 1 91.62 327 SER B O 1
ATOM 7835 N N . LEU B 1 328 ? 24.625 18.25 -7.617 1 93.19 328 LEU B N 1
ATOM 7836 C CA . LEU B 1 328 ? 24.234 17.766 -6.297 1 93.19 328 LEU B CA 1
ATOM 7837 C C . LEU B 1 328 ? 22.812 17.219 -6.309 1 93.19 328 LEU B C 1
ATOM 7839 O O . LEU B 1 328 ? 22.359 16.625 -5.328 1 93.19 328 LEU B O 1
ATOM 7843 N N . PHE B 1 329 ? 22.188 17.234 -7.379 1 93.69 329 PHE B N 1
ATOM 7844 C CA . PHE B 1 329 ? 20.766 16.922 -7.488 1 93.69 329 PHE B CA 1
ATOM 7845 C C . PHE B 1 329 ? 20.5 15.484 -7.082 1 93.69 329 PHE B C 1
ATOM 7847 O O . PHE B 1 329 ? 19.594 15.211 -6.289 1 93.69 329 PHE B O 1
ATOM 7854 N N . LYS B 1 330 ? 21.297 14.57 -7.52 1 90.25 330 LYS B N 1
ATOM 7855 C CA . LYS B 1 330 ? 21.094 13.148 -7.254 1 90.25 330 LYS B CA 1
ATOM 7856 C C . LYS B 1 330 ? 21.391 12.812 -5.797 1 90.25 330 LYS B C 1
ATOM 7858 O O . LYS B 1 330 ? 20.688 12 -5.191 1 90.25 330 LYS B O 1
ATOM 7863 N N . ASP B 1 331 ? 22.359 13.484 -5.27 1 89.62 331 ASP B N 1
ATOM 7864 C CA . ASP B 1 331 ? 22.797 13.172 -3.912 1 89.62 331 ASP B CA 1
ATOM 7865 C C . ASP B 1 331 ? 21.766 13.633 -2.883 1 89.62 331 ASP B C 1
ATOM 7867 O O . ASP B 1 331 ? 21.594 12.992 -1.84 1 89.62 331 ASP B O 1
ATOM 7871 N N . VAL B 1 332 ? 21.125 14.742 -3.229 1 93.44 332 VAL B N 1
ATOM 7872 C CA . VAL B 1 332 ? 20.219 15.32 -2.23 1 93.44 332 VAL B CA 1
ATOM 7873 C C . VAL B 1 332 ? 18.781 15.016 -2.604 1 93.44 332 VAL B C 1
ATOM 7875 O O . VAL B 1 332 ? 17.844 15.57 -2.014 1 93.44 332 VAL B O 1
ATOM 7878 N N . PHE B 1 333 ? 18.516 14.102 -3.535 1 92.62 333 PHE B N 1
ATOM 7879 C CA . PHE B 1 333 ? 17.172 13.852 -4.051 1 92.62 333 PHE B CA 1
ATOM 7880 C C . PHE B 1 333 ? 16.266 13.305 -2.959 1 92.62 333 PHE B C 1
ATOM 7882 O O . PHE B 1 333 ? 15.125 13.742 -2.814 1 92.62 333 PHE B O 1
ATOM 7889 N N . LEU B 1 334 ? 16.781 12.375 -2.172 1 85.94 334 LEU B N 1
ATOM 7890 C CA . LEU B 1 334 ? 15.961 11.766 -1.126 1 85.94 334 LEU B CA 1
ATOM 7891 C C . LEU B 1 334 ? 15.656 12.773 -0.022 1 85.94 334 LEU B C 1
ATOM 7893 O O . LEU B 1 334 ? 14.523 12.828 0.476 1 85.94 334 LEU B O 1
ATOM 7897 N N . ASP B 1 335 ? 16.625 13.594 0.311 1 90.06 335 ASP B N 1
ATOM 7898 C CA . ASP B 1 335 ? 16.438 14.625 1.335 1 90.06 335 ASP B CA 1
ATOM 7899 C C . ASP B 1 335 ? 15.461 15.695 0.868 1 90.06 335 ASP B C 1
ATOM 7901 O O . ASP B 1 335 ? 14.578 16.109 1.623 1 90.06 335 ASP B O 1
ATOM 7905 N N . GLY B 1 336 ? 15.695 16.047 -0.359 1 94.88 336 GLY B N 1
ATOM 7906 C CA . GLY B 1 336 ? 14.812 17.062 -0.912 1 94.88 336 GLY B CA 1
ATOM 7907 C C . GLY B 1 336 ? 13.375 16.594 -1.033 1 94.88 336 GLY B C 1
ATOM 7908 O O . GLY B 1 336 ? 12.445 17.359 -0.768 1 94.88 336 GLY B O 1
ATOM 7909 N N . THR B 1 337 ? 13.164 15.375 -1.359 1 92.5 337 THR B N 1
ATOM 7910 C CA . THR B 1 337 ? 11.828 14.812 -1.509 1 92.5 337 THR B CA 1
ATOM 7911 C C . THR B 1 337 ? 11.125 14.719 -0.157 1 92.5 337 THR B C 1
ATOM 7913 O O . THR B 1 337 ? 9.961 15.109 -0.028 1 92.5 337 THR B O 1
ATOM 7916 N N . ALA B 1 338 ? 11.852 14.258 0.822 1 88.12 338 ALA B N 1
ATOM 7917 C CA . ALA B 1 338 ? 11.289 14.148 2.166 1 88.12 338 ALA B CA 1
ATOM 7918 C C . ALA B 1 338 ? 10.898 15.516 2.711 1 88.12 338 ALA B C 1
ATOM 7920 O O . ALA B 1 338 ? 9.82 15.68 3.289 1 88.12 338 ALA B O 1
ATOM 7921 N N . THR B 1 339 ? 11.75 16.5 2.484 1 93.56 339 THR B N 1
ATOM 7922 C CA . THR B 1 339 ? 11.484 17.844 2.957 1 93.56 339 THR B CA 1
ATOM 7923 C C . THR B 1 339 ? 10.289 18.453 2.223 1 93.56 339 THR B C 1
ATOM 7925 O O . THR B 1 339 ? 9.484 19.156 2.822 1 93.56 339 THR B O 1
ATOM 7928 N N . ALA B 1 340 ? 10.242 18.109 0.913 1 94.75 340 ALA B N 1
ATOM 7929 C CA . ALA B 1 340 ? 9.125 18.609 0.104 1 94.75 340 ALA B CA 1
ATOM 7930 C C . ALA B 1 340 ? 7.793 18.109 0.638 1 94.75 340 ALA B C 1
ATOM 7932 O O . ALA B 1 340 ? 6.848 18.875 0.804 1 94.75 340 ALA B O 1
ATOM 7933 N N . ILE B 1 341 ? 7.73 16.875 0.975 1 89.44 341 ILE B N 1
ATOM 7934 C CA . ILE B 1 341 ? 6.484 16.25 1.407 1 89.44 341 ILE B CA 1
ATOM 7935 C C . ILE B 1 341 ? 6.109 16.75 2.799 1 89.44 341 ILE B C 1
ATOM 7937 O O . ILE B 1 341 ? 4.969 17.156 3.033 1 89.44 341 ILE B O 1
ATOM 7941 N N . VAL B 1 342 ? 7.035 16.844 3.65 1 86.44 342 VAL B N 1
ATOM 7942 C CA . VAL B 1 342 ? 6.766 17.219 5.031 1 86.44 342 VAL B CA 1
ATOM 7943 C C . VAL B 1 342 ? 6.355 18.703 5.094 1 86.44 342 VAL B C 1
ATOM 7945 O O . VAL B 1 342 ? 5.41 19.047 5.801 1 86.44 342 VAL B O 1
ATOM 7948 N N . SER B 1 343 ? 7.145 19.469 4.395 1 92.94 343 SER B N 1
ATOM 7949 C CA . SER B 1 343 ? 6.82 20.891 4.395 1 92.94 343 SER B CA 1
ATOM 7950 C C . SER B 1 343 ? 5.434 21.141 3.809 1 92.94 343 SER B C 1
ATOM 7952 O O . SER B 1 343 ? 4.68 21.969 4.316 1 92.94 343 SER B O 1
ATOM 7954 N N . TYR B 1 344 ? 5.082 20.391 2.811 1 93 344 TYR B N 1
ATOM 7955 C CA . TYR B 1 344 ? 3.783 20.531 2.166 1 93 344 TYR B CA 1
ATOM 7956 C C . TYR B 1 344 ? 2.658 20.094 3.096 1 93 344 TYR B C 1
ATOM 7958 O O . TYR B 1 344 ? 1.688 20.844 3.295 1 93 344 TYR B O 1
ATOM 7966 N N . VAL B 1 345 ? 2.857 19.031 3.66 1 84.5 345 VAL B N 1
ATOM 7967 C CA . VAL B 1 345 ? 1.79 18.453 4.477 1 84.5 345 VAL B CA 1
ATOM 7968 C C . VAL B 1 345 ? 1.564 19.328 5.711 1 84.5 345 VAL B C 1
ATOM 7970 O O . VAL B 1 345 ? 0.421 19.562 6.109 1 84.5 345 VAL B O 1
ATOM 7973 N N . THR B 1 346 ? 2.613 19.781 6.277 1 84.56 346 THR B N 1
ATOM 7974 C CA . THR B 1 346 ? 2.5 20.625 7.453 1 84.56 346 THR B CA 1
ATOM 7975 C C . THR B 1 346 ? 1.823 21.953 7.098 1 84.56 346 THR B C 1
ATOM 7977 O O . THR B 1 346 ? 0.915 22.406 7.801 1 84.56 346 THR B O 1
ATOM 7980 N N . SER B 1 347 ? 2.26 22.484 6 1 93.25 347 SER B N 1
ATOM 7981 C CA . SER B 1 347 ? 1.688 23.75 5.562 1 93.25 347 SER B CA 1
ATOM 7982 C C . SER B 1 347 ? 0.219 23.594 5.184 1 93.25 347 SER B C 1
ATOM 7984 O O . SER B 1 347 ? -0.607 24.453 5.516 1 93.25 347 SER B O 1
ATOM 7986 N N . LEU B 1 348 ? -0.092 22.547 4.523 1 89.69 348 LEU B N 1
ATOM 7987 C CA . LEU B 1 348 ? -1.468 22.312 4.098 1 89.69 348 LEU B CA 1
ATOM 7988 C C . LEU B 1 348 ? -2.369 22.047 5.301 1 89.69 348 LEU B C 1
ATOM 7990 O O . LEU B 1 348 ? -3.514 22.516 5.336 1 89.69 348 LEU B O 1
ATOM 7994 N N . SER B 1 349 ? -1.896 21.312 6.207 1 82.25 349 SER B N 1
ATOM 7995 C CA . SER B 1 349 ? -2.666 21.016 7.414 1 82.25 349 SER B CA 1
ATOM 7996 C C . SER B 1 349 ? -3.039 22.297 8.156 1 82.25 349 SER B C 1
ATOM 7998 O O . SER B 1 349 ? -4.168 22.438 8.625 1 82.25 349 SER B O 1
ATOM 8000 N N . LEU B 1 350 ? -2.123 23.188 8.211 1 86.56 350 LEU B N 1
ATOM 8001 C CA . LEU B 1 350 ? -2.385 24.469 8.859 1 86.56 350 LEU B CA 1
ATOM 8002 C C . LEU B 1 350 ? -3.379 25.297 8.055 1 86.56 350 LEU B C 1
ATOM 8004 O O . LEU B 1 350 ? -4.281 25.906 8.617 1 86.56 350 LEU B O 1
ATOM 8008 N N . ALA B 1 351 ? -3.154 25.219 6.801 1 90.5 351 ALA B N 1
ATOM 8009 C CA . ALA B 1 351 ? -4.07 25.953 5.922 1 90.5 351 ALA B CA 1
ATOM 8010 C C . ALA B 1 351 ? -5.504 25.438 6.094 1 90.5 351 ALA B C 1
ATOM 8012 O O . ALA B 1 351 ? -6.441 26.234 6.172 1 90.5 351 ALA B O 1
ATOM 8013 N N . MET B 1 352 ? -5.641 24.234 6.184 1 81.5 352 MET B N 1
ATOM 8014 C CA . MET B 1 352 ? -6.965 23.625 6.328 1 81.5 352 MET B CA 1
ATOM 8015 C C . MET B 1 352 ? -7.551 23.922 7.703 1 81.5 352 MET B C 1
ATOM 8017 O O . MET B 1 352 ? -8.758 24.125 7.836 1 81.5 352 MET B O 1
ATOM 8021 N N . MET B 1 353 ? -6.762 23.938 8.648 1 78.12 353 MET B N 1
ATOM 8022 C CA . MET B 1 353 ? -7.195 24.219 10.008 1 78.12 353 MET B CA 1
ATOM 8023 C C . MET B 1 353 ? -7.77 25.625 10.109 1 78.12 353 MET B C 1
ATOM 8025 O O . MET B 1 353 ? -8.836 25.828 10.695 1 78.12 353 MET B O 1
ATOM 8029 N N . TRP B 1 354 ? -7.082 26.547 9.5 1 86.12 354 TRP B N 1
ATOM 8030 C CA . TRP B 1 354 ? -7.543 27.938 9.547 1 86.12 354 TRP B CA 1
ATOM 8031 C C . TRP B 1 354 ? -8.781 28.125 8.68 1 86.12 354 TRP B C 1
ATOM 8033 O O . TRP B 1 354 ? -9.688 28.891 9.031 1 86.12 354 TRP B O 1
ATOM 8043 N N . ALA B 1 355 ? -8.742 27.422 7.609 1 81 355 ALA B N 1
ATOM 8044 C CA . ALA B 1 355 ? -9.891 27.484 6.711 1 81 355 ALA B CA 1
ATOM 8045 C C . ALA B 1 355 ? -11.164 27 7.402 1 81 355 ALA B C 1
ATOM 8047 O O . ALA B 1 355 ? -12.242 27.578 7.207 1 81 355 ALA B O 1
ATOM 8048 N N . GLN B 1 356 ? -11.016 26.062 8.109 1 71.62 356 GLN B N 1
ATOM 8049 C CA . GLN B 1 356 ? -12.148 25.531 8.844 1 71.62 356 GLN B CA 1
ATOM 8050 C C . GLN B 1 356 ? -12.602 26.484 9.945 1 71.62 356 GLN B C 1
ATOM 8052 O O . GLN B 1 356 ? -13.797 26.641 10.188 1 71.62 356 GLN B O 1
ATOM 8057 N N . LYS B 1 357 ? -11.68 27.078 10.562 1 75.69 357 LYS B N 1
ATOM 8058 C CA . LYS B 1 357 ? -11.969 27.969 11.672 1 75.69 357 LYS B CA 1
ATOM 8059 C C . LYS B 1 357 ? -12.664 29.25 11.18 1 75.69 357 LYS B C 1
ATOM 8061 O O . LYS B 1 357 ? -13.539 29.781 11.859 1 75.69 357 LYS B O 1
ATOM 8066 N N . VAL B 1 358 ? -12.156 29.766 10.133 1 78.19 358 VAL B N 1
ATOM 8067 C CA . VAL B 1 358 ? -12.664 31.047 9.641 1 78.19 358 VAL B CA 1
ATOM 8068 C C . VAL B 1 358 ? -13.609 30.812 8.461 1 78.19 358 VAL B C 1
ATOM 8070 O O . VAL B 1 358 ? -14.078 31.766 7.84 1 78.19 358 VAL B O 1
ATOM 8073 N N . ASP B 1 359 ? -13.812 29.578 8.102 1 72.38 359 ASP B N 1
ATOM 8074 C CA . ASP B 1 359 ? -14.828 29.141 7.152 1 72.38 359 ASP B CA 1
ATOM 8075 C C . ASP B 1 359 ? -14.469 29.562 5.73 1 72.38 359 ASP B C 1
ATOM 8077 O O . ASP B 1 359 ? -15.227 30.281 5.074 1 72.38 359 ASP B O 1
ATOM 8081 N N . TYR B 1 360 ? -13.43 29.297 5.223 1 78 360 TYR B N 1
ATOM 8082 C CA . TYR B 1 360 ? -13.078 29.438 3.814 1 78 360 TYR B CA 1
ATOM 8083 C C . TYR B 1 360 ? -12.484 28.141 3.262 1 78 360 TYR B C 1
ATOM 8085 O O . TYR B 1 360 ? -12.422 27.141 3.963 1 78 360 TYR B O 1
ATOM 8093 N N . GLU B 1 361 ? -12.211 28.156 1.977 1 77.12 361 GLU B N 1
ATOM 8094 C CA . GLU B 1 361 ? -11.75 26.922 1.358 1 77.12 361 GLU B CA 1
ATOM 8095 C C . GLU B 1 361 ? -10.305 27.031 0.896 1 77.12 361 GLU B C 1
ATOM 8097 O O . GLU B 1 361 ? -9.859 28.109 0.501 1 77.12 361 GLU B O 1
ATOM 8102 N N . VAL B 1 362 ? -9.594 25.969 1.035 1 85.88 362 VAL B N 1
ATOM 8103 C CA . VAL B 1 362 ? -8.211 25.859 0.568 1 85.88 362 VAL B CA 1
ATOM 8104 C C . VAL B 1 362 ? -8.102 24.734 -0.456 1 85.88 362 VAL B C 1
ATOM 8106 O O . VAL B 1 362 ? -8.719 23.688 -0.293 1 85.88 362 VAL B O 1
ATOM 8109 N N . ASP B 1 363 ? -7.434 24.984 -1.536 1 86.56 363 ASP B N 1
ATOM 8110 C CA . ASP B 1 363 ? -7.207 23.969 -2.564 1 86.56 363 ASP B CA 1
ATOM 8111 C C . ASP B 1 363 ? -5.855 23.281 -2.369 1 86.56 363 ASP B C 1
ATOM 8113 O O . ASP B 1 363 ? -4.805 23.891 -2.59 1 86.56 363 ASP B O 1
ATOM 8117 N N . ALA B 1 364 ? -5.949 22.078 -2.1 1 86.19 364 ALA B N 1
ATOM 8118 C CA . ALA B 1 364 ? -4.742 21.312 -1.781 1 86.19 364 ALA B CA 1
ATOM 8119 C C . ALA B 1 364 ? -3.785 21.281 -2.967 1 86.19 364 ALA B C 1
ATOM 8121 O O . ALA B 1 364 ? -2.568 21.391 -2.793 1 86.19 364 ALA B O 1
ATOM 8122 N N . ASN B 1 365 ? -4.27 21.141 -4.176 1 89.25 365 ASN B N 1
ATOM 8123 C CA . ASN B 1 365 ? -3.402 21.078 -5.344 1 89.25 365 ASN B CA 1
ATOM 8124 C C . ASN B 1 365 ? -2.771 22.422 -5.66 1 89.25 365 ASN B C 1
ATOM 8126 O O . ASN B 1 365 ? -1.618 22.484 -6.09 1 89.25 365 ASN B O 1
ATOM 8130 N N . GLN B 1 366 ? -3.508 23.453 -5.465 1 91.56 366 GLN B N 1
ATOM 8131 C CA . GLN B 1 366 ? -2.99 24.797 -5.684 1 91.56 366 GLN B CA 1
ATOM 8132 C C . GLN B 1 366 ? -1.88 25.125 -4.691 1 91.56 366 GLN B C 1
ATOM 8134 O O . GLN B 1 366 ? -0.94 25.859 -5.02 1 91.56 366 GLN B O 1
ATOM 8139 N N . GLU B 1 367 ? -2.021 24.594 -3.568 1 94.5 367 GLU B N 1
ATOM 8140 C CA . GLU B 1 367 ? -0.994 24.844 -2.559 1 94.5 367 GLU B CA 1
ATOM 8141 C C . GLU B 1 367 ? 0.33 24.188 -2.957 1 94.5 367 GLU B C 1
ATOM 8143 O O . GLU B 1 367 ? 1.4 24.703 -2.611 1 94.5 367 GLU B O 1
ATOM 8148 N N . LEU B 1 368 ? 0.222 23.094 -3.705 1 94.69 368 LEU B N 1
ATOM 8149 C CA . LEU B 1 368 ? 1.434 22.453 -4.219 1 94.69 368 LEU B CA 1
ATOM 8150 C C . LEU B 1 368 ? 2.154 23.391 -5.195 1 94.69 368 LEU B C 1
ATOM 8152 O O . LEU B 1 368 ? 3.379 23.516 -5.145 1 94.69 368 LEU B O 1
ATOM 8156 N N . LEU B 1 369 ? 1.4 24.016 -6.043 1 95.44 369 LEU B N 1
ATOM 8157 C CA . LEU B 1 369 ? 1.973 24.953 -6.992 1 95.44 369 LEU B CA 1
ATOM 8158 C C . LEU B 1 369 ? 2.57 26.156 -6.266 1 95.44 369 LEU B C 1
ATOM 8160 O O . LEU B 1 369 ? 3.664 26.609 -6.605 1 95.44 369 LEU B O 1
ATOM 8164 N N . ALA B 1 370 ? 1.806 26.609 -5.336 1 96.81 370 ALA B N 1
ATOM 8165 C CA . ALA B 1 370 ? 2.262 27.766 -4.57 1 96.81 370 ALA B CA 1
ATOM 8166 C C . ALA B 1 370 ? 3.588 27.484 -3.873 1 96.81 370 ALA B C 1
ATOM 8168 O O . ALA B 1 370 ? 4.531 28.266 -3.963 1 96.81 370 ALA B O 1
ATOM 8169 N N . MET B 1 371 ? 3.705 26.375 -3.209 1 97.25 371 MET B N 1
ATOM 8170 C CA . MET B 1 371 ? 4.914 26.031 -2.467 1 97.25 371 MET B CA 1
ATOM 8171 C C . MET B 1 371 ? 6.051 25.672 -3.418 1 97.25 371 MET B C 1
ATOM 8173 O O . MET B 1 371 ? 7.199 26.062 -3.189 1 97.25 371 MET B O 1
ATOM 8177 N N . GLY B 1 372 ? 5.719 24.906 -4.465 1 97.56 372 GLY B N 1
ATOM 8178 C CA . GLY B 1 372 ? 6.734 24.578 -5.453 1 97.56 372 GLY B CA 1
ATOM 8179 C C . GLY B 1 372 ? 7.336 25.797 -6.117 1 97.56 372 GLY B C 1
ATOM 8180 O O . GLY B 1 372 ? 8.555 25.922 -6.234 1 97.56 372 GLY B O 1
ATOM 8181 N N . ALA B 1 373 ? 6.484 26.719 -6.527 1 97.38 373 ALA B N 1
ATOM 8182 C CA . ALA B 1 373 ? 6.945 27.953 -7.152 1 97.38 373 ALA B CA 1
ATOM 8183 C C . ALA B 1 373 ? 7.742 28.812 -6.164 1 97.38 373 ALA B C 1
ATOM 8185 O O . ALA B 1 373 ? 8.734 29.422 -6.535 1 97.38 373 ALA B O 1
ATOM 8186 N N . SER B 1 374 ? 7.266 28.859 -4.957 1 98.12 374 SER B N 1
ATOM 8187 C CA . SER B 1 374 ? 7.977 29.594 -3.914 1 98.12 374 SER B CA 1
ATOM 8188 C C . SER B 1 374 ? 9.383 29.047 -3.711 1 98.12 374 SER B C 1
ATOM 8190 O O . SER B 1 374 ? 10.344 29.797 -3.594 1 98.12 374 SER B O 1
ATOM 8192 N N . ASN B 1 375 ? 9.477 27.734 -3.684 1 98.44 375 ASN B N 1
ATOM 8193 C CA . ASN B 1 375 ? 10.766 27.094 -3.457 1 98.44 375 ASN B CA 1
ATOM 8194 C C . ASN B 1 375 ? 11.68 27.234 -4.668 1 98.44 375 ASN B C 1
ATOM 8196 O O . ASN B 1 375 ? 12.906 27.266 -4.527 1 98.44 375 ASN B O 1
ATOM 8200 N N . ILE B 1 376 ? 11.141 27.359 -5.867 1 97.81 376 ILE B N 1
ATOM 8201 C CA . ILE B 1 376 ? 11.961 27.625 -7.043 1 97.81 376 ILE B CA 1
ATOM 8202 C C . ILE B 1 376 ? 12.656 28.969 -6.902 1 97.81 376 ILE B C 1
ATOM 8204 O O . ILE B 1 376 ? 13.875 29.078 -7.074 1 97.81 376 ILE B O 1
ATOM 8208 N N . VAL B 1 377 ? 11.906 29.938 -6.574 1 97.56 377 VAL B N 1
ATOM 8209 C CA . VAL B 1 377 ? 12.461 31.281 -6.41 1 97.56 377 VAL B CA 1
ATOM 8210 C C . VAL B 1 377 ? 13.391 31.312 -5.199 1 97.56 377 VAL B C 1
ATOM 8212 O O . VAL B 1 377 ? 14.461 31.938 -5.246 1 97.56 377 VAL B O 1
ATOM 8215 N N . GLY B 1 378 ? 12.945 30.688 -4.164 1 97.5 378 GLY B N 1
ATOM 8216 C CA . GLY B 1 378 ? 13.805 30.609 -2.988 1 97.5 378 GLY B CA 1
ATOM 8217 C C . GLY B 1 378 ? 15.148 29.969 -3.27 1 97.5 378 GLY B C 1
ATOM 8218 O O . GLY B 1 378 ? 16.172 30.422 -2.744 1 97.5 378 GLY B O 1
ATOM 8219 N N . SER B 1 379 ? 15.141 28.891 -4.129 1 97.75 379 SER B N 1
ATOM 8220 C CA . SER B 1 379 ? 16.375 28.188 -4.445 1 97.75 379 SER B CA 1
ATOM 8221 C C . SER B 1 379 ? 17.359 29.094 -5.191 1 97.75 379 SER B C 1
ATOM 8223 O O . SER B 1 379 ? 18.562 28.906 -5.117 1 97.75 379 SER B O 1
ATOM 8225 N N . LEU B 1 380 ? 16.859 30.125 -5.797 1 97.44 380 LEU B N 1
ATOM 8226 C CA . LEU B 1 380 ? 17.703 31.062 -6.547 1 97.44 380 LEU B CA 1
ATOM 8227 C C . LEU B 1 380 ? 18.234 32.156 -5.637 1 97.44 380 LEU B C 1
ATOM 8229 O O . LEU B 1 380 ? 19.219 32.812 -5.961 1 97.44 380 LEU B O 1
ATOM 8233 N N . PHE B 1 381 ? 17.578 32.375 -4.492 1 97 381 PHE B N 1
ATOM 8234 C CA . PHE B 1 381 ? 17.938 33.5 -3.625 1 97 381 PHE B CA 1
ATOM 8235 C C . PHE B 1 381 ? 18.391 33 -2.256 1 97 381 PHE B C 1
ATOM 8237 O O . PHE B 1 381 ? 17.969 33.531 -1.227 1 97 381 PHE B O 1
ATOM 8244 N N . SER B 1 382 ? 19.062 31.906 -2.232 1 96.06 382 SER B N 1
ATOM 8245 C CA . SER B 1 382 ? 19.781 31.391 -1.072 1 96.06 382 SER B CA 1
ATOM 8246 C C . SER B 1 382 ? 18.812 31.047 0.058 1 96.06 382 SER B C 1
ATOM 8248 O O . SER B 1 382 ? 19.078 31.344 1.224 1 96.06 382 SER B O 1
ATOM 8250 N N . CYS B 1 383 ? 17.688 30.5 -0.3 1 97.38 383 CYS B N 1
ATOM 8251 C CA . CYS B 1 383 ? 16.703 30.141 0.713 1 97.38 383 CYS B CA 1
ATOM 8252 C C . CYS B 1 383 ? 16.594 28.625 0.857 1 97.38 383 CYS B C 1
ATOM 8254 O O . CYS B 1 383 ? 16.891 27.891 -0.08 1 97.38 383 CYS B O 1
ATOM 8256 N N . MET B 1 384 ? 16.234 28.219 2.039 1 97.88 384 MET B N 1
ATOM 8257 C CA . MET B 1 384 ? 15.844 26.844 2.297 1 97.88 384 MET B CA 1
ATOM 8258 C C . MET B 1 384 ? 14.367 26.625 1.98 1 97.88 384 MET B C 1
ATOM 8260 O O . MET B 1 384 ? 13.648 27.594 1.688 1 97.88 384 MET B O 1
ATOM 8264 N N . PRO B 1 385 ? 13.953 25.406 1.965 1 97.5 385 PRO B N 1
ATOM 8265 C CA . PRO B 1 385 ? 12.531 25.172 1.679 1 97.5 385 PRO B CA 1
ATOM 8266 C C . PRO B 1 385 ? 11.609 25.875 2.67 1 97.5 385 PRO B C 1
ATOM 8268 O O . PRO B 1 385 ? 11.867 25.875 3.875 1 97.5 385 PRO B O 1
ATOM 8271 N N . VAL B 1 386 ? 10.617 26.422 2.139 1 96.56 386 VAL B N 1
ATOM 8272 C CA . VAL B 1 386 ? 9.711 27.219 2.957 1 96.56 386 VAL B CA 1
ATOM 8273 C C . VAL B 1 386 ? 8.641 26.312 3.576 1 96.56 386 VAL B C 1
ATOM 8275 O O . VAL B 1 386 ? 8.344 25.25 3.047 1 96.56 386 VAL B O 1
ATOM 8278 N N . CYS B 1 387 ? 8.109 26.766 4.656 1 95.44 387 CYS B N 1
ATOM 8279 C CA . CYS B 1 387 ? 7.066 26.062 5.406 1 95.44 387 CYS B CA 1
ATOM 8280 C C . CYS B 1 387 ? 6.25 27.047 6.242 1 95.44 387 CYS B C 1
ATOM 8282 O O . CYS B 1 387 ? 6.754 28.094 6.637 1 95.44 387 CYS B O 1
ATOM 8284 N N . ALA B 1 388 ? 5.031 26.703 6.434 1 95 388 ALA B N 1
ATOM 8285 C CA . ALA B 1 388 ? 4.18 27.547 7.277 1 95 388 ALA B CA 1
ATOM 8286 C C . ALA B 1 388 ? 4.484 27.328 8.758 1 95 388 ALA B C 1
ATOM 8288 O O . ALA B 1 388 ? 4.746 26.188 9.18 1 95 388 ALA B O 1
ATOM 8289 N N . SER B 1 389 ? 4.457 28.406 9.414 1 91.56 389 SER B N 1
ATOM 8290 C CA . SER B 1 389 ? 4.691 28.359 10.859 1 91.56 389 SER B CA 1
ATOM 8291 C C . SER B 1 389 ? 3.383 28.422 11.633 1 91.56 389 SER B C 1
ATOM 8293 O O . SER B 1 389 ? 2.523 29.266 11.336 1 91.56 389 SER B O 1
ATOM 8295 N N . LEU B 1 390 ? 3.248 27.594 12.57 1 84.25 390 LEU B N 1
ATOM 8296 C CA . LEU B 1 390 ? 2.043 27.578 13.391 1 84.25 390 LEU B CA 1
ATOM 8297 C C . LEU B 1 390 ? 1.948 28.844 14.227 1 84.25 390 LEU B C 1
ATOM 8299 O O . LEU B 1 390 ? 0.887 29.469 14.305 1 84.25 390 LEU B O 1
ATOM 8303 N N . SER B 1 391 ? 3.051 29.219 14.875 1 82.62 391 SER B N 1
ATOM 8304 C CA . SER B 1 391 ? 3.064 30.375 15.766 1 82.62 391 SER B CA 1
ATOM 8305 C C . SER B 1 391 ? 2.768 31.656 15.016 1 82.62 391 SER B C 1
ATOM 8307 O O . SER B 1 391 ? 1.895 32.438 15.414 1 82.62 391 SER B O 1
ATOM 8309 N N . ARG B 1 392 ? 3.439 31.859 13.875 1 89.88 392 ARG B N 1
ATOM 8310 C CA . ARG B 1 392 ? 3.238 33.062 13.102 1 89.88 392 ARG B CA 1
ATOM 8311 C C . ARG B 1 392 ? 1.842 33.125 12.492 1 89.88 392 ARG B C 1
ATOM 8313 O O . ARG B 1 392 ? 1.203 34.156 12.461 1 89.88 392 ARG B O 1
ATOM 8320 N N . SER B 1 393 ? 1.388 32 12.023 1 92.12 393 SER B N 1
ATOM 8321 C CA . SER B 1 393 ? 0.052 31.938 11.438 1 92.12 393 SER B CA 1
ATOM 8322 C C . SER B 1 393 ? -1.023 32.219 12.484 1 92.12 393 SER B C 1
ATOM 8324 O O . SER B 1 393 ? -2.016 32.875 12.195 1 92.12 393 SER B O 1
ATOM 8326 N N . MET B 1 394 ? -0.818 31.719 13.648 1 85.69 394 MET B N 1
ATOM 8327 C CA . MET B 1 394 ? -1.765 31.938 14.734 1 85.69 394 MET B CA 1
ATOM 8328 C C . MET B 1 394 ? -1.813 33.406 15.125 1 85.69 394 MET B C 1
ATOM 8330 O O . MET B 1 394 ? -2.893 33.969 15.344 1 85.69 394 MET B O 1
ATOM 8334 N N . ILE B 1 395 ? -0.692 33.969 15.227 1 84.19 395 ILE B N 1
ATOM 8335 C CA . ILE B 1 395 ? -0.624 35.375 15.594 1 84.19 395 ILE B CA 1
ATOM 8336 C C . ILE B 1 395 ? -1.294 36.219 14.508 1 84.19 395 ILE B C 1
ATOM 8338 O O . ILE B 1 395 ? -1.955 37.219 14.812 1 84.19 395 ILE B O 1
ATOM 8342 N N . GLN B 1 396 ? -1.014 35.875 13.281 1 91.38 396 GLN B N 1
ATOM 8343 C CA . GLN B 1 396 ? -1.67 36.562 12.188 1 91.38 396 GLN B CA 1
ATOM 8344 C C . GLN B 1 396 ? -3.189 36.5 12.32 1 91.38 396 GLN B C 1
ATOM 8346 O O . GLN B 1 396 ? -3.877 37.5 12.109 1 91.38 396 GLN B O 1
ATOM 8351 N N . LEU B 1 397 ? -3.707 35.438 12.727 1 88 397 LEU B N 1
ATOM 8352 C CA . LEU B 1 397 ? -5.145 35.219 12.891 1 88 397 LEU B CA 1
ATOM 8353 C C . LEU B 1 397 ? -5.664 36 14.094 1 88 397 LEU B C 1
ATOM 8355 O O . LEU B 1 397 ? -6.695 36.688 14.008 1 88 397 LEU B O 1
ATOM 8359 N N . VAL B 1 398 ? -4.957 35.938 15.172 1 83.19 398 VAL B N 1
ATOM 8360 C CA . VAL B 1 398 ? -5.414 36.531 16.438 1 83.19 398 VAL B CA 1
ATOM 8361 C C . VAL B 1 398 ? -5.398 38.031 16.328 1 83.19 398 VAL B C 1
ATOM 8363 O O . VAL B 1 398 ? -6.27 38.719 16.891 1 83.19 398 VAL B O 1
ATOM 8366 N N . VAL B 1 399 ? -4.414 38.562 15.648 1 86.94 399 VAL B N 1
ATOM 8367 C CA . VAL B 1 399 ? -4.281 40 15.508 1 86.94 399 VAL B CA 1
ATOM 8368 C C . VAL B 1 399 ? -5.312 40.531 14.508 1 86.94 399 VAL B C 1
ATOM 8370 O O . VAL B 1 399 ? -5.625 41.719 14.492 1 86.94 399 VAL B O 1
ATOM 8373 N N . GLY B 1 400 ? -5.836 39.562 13.703 1 86.88 400 GLY B N 1
ATOM 8374 C CA . GLY B 1 400 ? -6.949 39.938 12.844 1 86.88 400 GLY B CA 1
ATOM 8375 C C . GLY B 1 400 ? -6.578 39.969 11.375 1 86.88 400 GLY B C 1
ATOM 8376 O O . GLY B 1 400 ? -7.273 40.594 10.57 1 86.88 400 GLY B O 1
ATOM 8377 N N . GLY B 1 401 ? -5.449 39.438 11.062 1 91.12 401 GLY B N 1
ATOM 8378 C CA . GLY B 1 401 ? -5.102 39.375 9.656 1 91.12 401 GLY B CA 1
ATOM 8379 C C . GLY B 1 401 ? -6.141 38.656 8.812 1 91.12 401 GLY B C 1
ATOM 8380 O O . GLY B 1 401 ? -6.723 37.688 9.258 1 91.12 401 GLY B O 1
ATOM 8381 N N . LYS B 1 402 ? -6.387 39.219 7.602 1 89 402 LYS B N 1
ATOM 8382 C CA . LYS B 1 402 ? -7.496 38.656 6.828 1 89 402 LYS B CA 1
ATOM 8383 C C . LYS B 1 402 ? -7.012 38.125 5.488 1 89 402 LYS B C 1
ATOM 8385 O O . LYS B 1 402 ? -7.664 37.25 4.887 1 89 402 LYS B O 1
ATOM 8390 N N . THR B 1 403 ? -5.91 38.656 5.035 1 91.12 403 THR B N 1
ATOM 8391 C CA . THR B 1 403 ? -5.453 38.219 3.717 1 91.12 403 THR B CA 1
ATOM 8392 C C . THR B 1 403 ? -3.936 38.062 3.697 1 91.12 403 THR B C 1
ATOM 8394 O O . THR B 1 403 ? -3.268 38.312 4.703 1 91.12 403 THR B O 1
ATOM 8397 N N . GLN B 1 404 ? -3.396 37.625 2.549 1 92.62 404 GLN B N 1
ATOM 8398 C CA . GLN B 1 404 ? -1.96 37.438 2.385 1 92.62 404 GLN B CA 1
ATOM 8399 C C . GLN B 1 404 ? -1.234 38.75 2.17 1 92.62 404 GLN B C 1
ATOM 8401 O O . GLN B 1 404 ? -0.01 38.781 2.031 1 92.62 404 GLN B O 1
ATOM 8406 N N . LEU B 1 405 ? -1.97 39.844 2.203 1 93.44 405 LEU B N 1
ATOM 8407 C CA . LEU B 1 405 ? -1.322 41.156 2.199 1 93.44 405 LEU B CA 1
ATOM 8408 C C . LEU B 1 405 ? -0.41 41.312 3.41 1 93.44 405 LEU B C 1
ATOM 8410 O O . LEU B 1 405 ? 0.577 42.062 3.357 1 93.44 405 LEU B O 1
ATOM 8414 N N . VAL B 1 406 ? -0.741 40.625 4.438 1 94.88 406 VAL B N 1
ATOM 8415 C CA . VAL B 1 406 ? 0.073 40.562 5.645 1 94.88 406 VAL B CA 1
ATOM 8416 C C . VAL B 1 406 ? 1.504 40.188 5.293 1 94.88 406 VAL B C 1
ATOM 8418 O O . VAL B 1 406 ? 2.461 40.781 5.773 1 94.88 406 VAL B O 1
ATOM 8421 N N . SER B 1 407 ? 1.67 39.219 4.445 1 95.88 407 SER B N 1
ATOM 8422 C CA . SER B 1 407 ? 2.979 38.719 4.047 1 95.88 407 SER B CA 1
ATOM 8423 C C . SER B 1 407 ? 3.742 39.75 3.221 1 95.88 407 SER B C 1
ATOM 8425 O O . SER B 1 407 ? 4.969 39.844 3.311 1 95.88 407 SER B O 1
ATOM 8427 N N . ILE B 1 408 ? 3.041 40.531 2.434 1 95.56 408 ILE B N 1
ATOM 8428 C CA . ILE B 1 408 ? 3.68 41.562 1.63 1 95.56 408 ILE B CA 1
ATOM 8429 C C . ILE B 1 408 ? 4.223 42.656 2.541 1 95.56 408 ILE B C 1
ATOM 8431 O O . ILE B 1 408 ? 5.359 43.125 2.375 1 95.56 408 ILE B O 1
ATOM 8435 N N . ILE B 1 409 ? 3.441 43.062 3.424 1 95.69 409 ILE B N 1
ATOM 8436 C CA . ILE B 1 409 ? 3.84 44.125 4.371 1 95.69 409 ILE B CA 1
ATOM 8437 C C . ILE B 1 409 ? 5.043 43.625 5.184 1 95.69 409 ILE B C 1
ATOM 8439 O O . ILE B 1 409 ? 6.016 44.375 5.352 1 95.69 409 ILE B O 1
ATOM 8443 N N . ALA B 1 410 ? 4.93 42.438 5.688 1 96.25 410 ALA B N 1
ATOM 8444 C CA . ALA B 1 410 ? 6.043 41.875 6.445 1 96.25 410 ALA B CA 1
ATOM 8445 C C . ALA B 1 410 ? 7.312 41.812 5.602 1 96.25 410 ALA B C 1
ATOM 8447 O O . ALA B 1 410 ? 8.398 42.156 6.082 1 96.25 410 ALA B O 1
ATOM 8448 N N . SER B 1 411 ? 7.172 41.438 4.352 1 96.56 411 SER B N 1
ATOM 8449 C CA . SER B 1 411 ? 8.32 41.312 3.455 1 96.56 411 SER B CA 1
ATOM 8450 C C . SER B 1 411 ? 8.969 42.688 3.217 1 96.56 411 SER B C 1
ATOM 8452 O O . SER B 1 411 ? 10.203 42.781 3.176 1 96.56 411 SER B O 1
ATOM 8454 N N . VAL B 1 412 ? 8.211 43.656 3.07 1 95.94 412 VAL B N 1
ATOM 8455 C CA . VAL B 1 412 ? 8.727 45 2.822 1 95.94 412 VAL B CA 1
ATOM 8456 C C . VAL B 1 412 ? 9.523 45.469 4.035 1 95.94 412 VAL B C 1
ATOM 8458 O O . VAL B 1 412 ? 10.609 46.031 3.893 1 95.94 412 VAL B O 1
ATOM 8461 N N . ILE B 1 413 ? 9.008 45.219 5.125 1 95 413 ILE B N 1
ATOM 8462 C CA . ILE B 1 413 ? 9.68 45.594 6.359 1 95 413 ILE B CA 1
ATOM 8463 C C . ILE B 1 413 ? 10.992 44.844 6.496 1 95 413 ILE B C 1
ATOM 8465 O O . ILE B 1 413 ? 12.023 45.406 6.848 1 95 413 ILE B O 1
ATOM 8469 N N . LEU B 1 414 ? 10.969 43.594 6.23 1 95.56 414 LEU B N 1
ATOM 8470 C CA . LEU B 1 414 ? 12.148 42.75 6.375 1 95.56 414 LEU B CA 1
ATOM 8471 C C . LEU B 1 414 ? 13.219 43.125 5.355 1 95.56 414 LEU B C 1
ATOM 8473 O O . LEU B 1 414 ? 14.414 43.031 5.641 1 95.56 414 LEU B O 1
ATOM 8477 N N . VAL B 1 415 ? 12.797 43.531 4.152 1 95.38 415 VAL B N 1
ATOM 8478 C CA . VAL B 1 415 ? 13.766 44.031 3.18 1 95.38 415 VAL B CA 1
ATOM 8479 C C . VAL B 1 415 ? 14.484 45.25 3.748 1 95.38 415 VAL B C 1
ATOM 8481 O O . VAL B 1 415 ? 15.695 45.406 3.572 1 95.38 415 VAL B O 1
ATOM 8484 N N . GLY B 1 416 ? 13.773 46.094 4.426 1 93.44 416 GLY B N 1
ATOM 8485 C CA . GLY B 1 416 ? 14.383 47.219 5.109 1 93.44 416 GLY B CA 1
ATOM 8486 C C . GLY B 1 416 ? 15.391 46.781 6.164 1 93.44 416 GLY B C 1
ATOM 8487 O O . GLY B 1 416 ? 16.469 47.375 6.266 1 93.44 416 GLY B O 1
ATOM 8488 N N . ILE B 1 417 ? 15.023 45.812 6.855 1 89.06 417 ILE B N 1
ATOM 8489 C CA . ILE B 1 417 ? 15.906 45.312 7.902 1 89.06 417 ILE B CA 1
ATOM 8490 C C . ILE B 1 417 ? 17.172 44.719 7.273 1 89.06 417 ILE B C 1
ATOM 8492 O O . ILE B 1 417 ? 18.281 44.906 7.781 1 89.06 417 ILE B O 1
ATOM 8496 N N . LEU B 1 418 ? 17.062 44.031 6.203 1 90.19 418 LEU B N 1
ATOM 8497 C CA . LEU B 1 418 ? 18.188 43.406 5.5 1 90.19 418 LEU B CA 1
ATOM 8498 C C . LEU B 1 418 ? 19.156 44.438 4.965 1 90.19 418 LEU B C 1
ATOM 8500 O O . LEU B 1 418 ? 20.359 44.219 4.938 1 90.19 418 LEU B O 1
ATOM 8504 N N . LEU B 1 419 ? 18.641 45.562 4.59 1 90.75 419 LEU B N 1
ATOM 8505 C CA . LEU B 1 419 ? 19.453 46.594 3.943 1 90.75 419 LEU B CA 1
ATOM 8506 C C . LEU B 1 419 ? 20.172 47.438 4.98 1 90.75 419 LEU B C 1
ATOM 8508 O O . LEU B 1 419 ? 21.297 47.906 4.742 1 90.75 419 LEU B O 1
ATOM 8512 N N . TRP B 1 420 ? 19.594 47.594 6.254 1 89.56 420 TRP B N 1
ATOM 8513 C CA . TRP B 1 420 ? 20.172 48.594 7.129 1 89.56 420 TRP B CA 1
ATOM 8514 C C . TRP B 1 420 ? 20.453 48.031 8.508 1 89.56 420 TRP B C 1
ATOM 8516 O O . TRP B 1 420 ? 21.312 48.531 9.234 1 89.56 420 TRP B O 1
ATOM 8526 N N . LEU B 1 421 ? 19.828 46.969 8.922 1 85.44 421 LEU B N 1
ATOM 8527 C CA . LEU B 1 421 ? 19.891 46.594 10.336 1 85.44 421 LEU B CA 1
ATOM 8528 C C . LEU B 1 421 ? 20.609 45.25 10.516 1 85.44 421 LEU B C 1
ATOM 8530 O O . LEU B 1 421 ? 20.844 44.812 11.641 1 85.44 421 LEU B O 1
ATOM 8534 N N . GLY B 1 422 ? 21.078 44.688 9.57 1 82.62 422 GLY B N 1
ATOM 8535 C CA . GLY B 1 422 ? 21.719 43.375 9.641 1 82.62 422 GLY B CA 1
ATOM 8536 C C . GLY B 1 422 ? 22.859 43.312 10.625 1 82.62 422 GLY B C 1
ATOM 8537 O O . GLY B 1 422 ? 22.859 42.5 11.547 1 82.62 422 GLY B O 1
ATOM 8538 N N . PRO B 1 423 ? 23.812 44.219 10.586 1 85.5 423 PRO B N 1
ATOM 8539 C CA . PRO B 1 423 ? 25 44.188 11.438 1 85.5 423 PRO B CA 1
ATOM 8540 C C . PRO B 1 423 ? 24.688 44.406 12.914 1 85.5 423 PRO B C 1
ATOM 8542 O O . PRO B 1 423 ? 25.484 44.031 13.781 1 85.5 423 PRO B O 1
ATOM 8545 N N . PHE B 1 424 ? 23.562 44.875 13.156 1 89.31 424 PHE B N 1
ATOM 8546 C CA . PHE B 1 424 ? 23.141 45.094 14.539 1 89.31 424 PHE B CA 1
ATOM 8547 C C . PHE B 1 424 ? 23.062 43.812 15.312 1 89.31 424 PHE B C 1
ATOM 8549 O O . PHE B 1 424 ? 23.328 43.781 16.516 1 89.31 424 PHE B O 1
ATOM 8556 N N . PHE B 1 425 ? 22.766 42.688 14.703 1 89.44 425 PHE B N 1
ATOM 8557 C CA . PHE B 1 425 ? 22.484 41.438 15.383 1 89.44 425 PHE B CA 1
ATOM 8558 C C . PHE B 1 425 ? 23.734 40.562 15.453 1 89.44 425 PHE B C 1
ATOM 8560 O O . PHE B 1 425 ? 23.703 39.438 15.969 1 89.44 425 PHE B O 1
ATOM 8567 N N . GLU B 1 426 ? 24.844 41 15.016 1 89.44 426 GLU B N 1
ATOM 8568 C CA . GLU B 1 426 ? 26.078 40.219 14.922 1 89.44 426 GLU B CA 1
ATOM 8569 C C . GLU B 1 426 ? 26.531 39.719 16.297 1 89.44 426 GLU B C 1
ATOM 8571 O O . GLU B 1 426 ? 26.953 38.594 16.453 1 89.44 426 GLU B O 1
ATOM 8576 N N . PRO B 1 427 ? 26.344 40.562 17.328 1 91.69 427 PRO B N 1
ATOM 8577 C CA . PRO B 1 427 ? 26.812 40.125 18.641 1 91.69 427 PRO B CA 1
ATOM 8578 C C . PRO B 1 427 ? 25.797 39.25 19.375 1 91.69 427 PRO B C 1
ATOM 8580 O O . PRO B 1 427 ? 26.031 38.844 20.516 1 91.69 427 PRO B O 1
ATOM 8583 N N . LEU B 1 428 ? 24.766 38.938 18.797 1 92.44 428 LEU B N 1
ATOM 8584 C CA . LEU B 1 428 ? 23.703 38.156 19.422 1 92.44 428 LEU B CA 1
ATOM 8585 C C . LEU B 1 428 ? 24.203 36.781 19.812 1 92.44 428 LEU B C 1
ATOM 8587 O O . LEU B 1 428 ? 24.719 36.031 18.984 1 92.44 428 LEU B O 1
ATOM 8591 N N . PRO B 1 429 ? 24.078 36.469 21.109 1 93.5 429 PRO B N 1
ATOM 8592 C CA . PRO B 1 429 ? 24.516 35.125 21.547 1 93.5 429 PRO B CA 1
ATOM 8593 C C . PRO B 1 429 ? 23.641 34.031 20.969 1 93.5 429 PRO B C 1
ATOM 8595 O O . PRO B 1 429 ? 22.406 34.156 20.969 1 93.5 429 PRO B O 1
ATOM 8598 N N . ARG B 1 430 ? 24.156 32.938 20.625 1 92.56 430 ARG B N 1
ATOM 8599 C CA . ARG B 1 430 ? 23.453 31.812 20.062 1 92.56 430 ARG B CA 1
ATOM 8600 C C . ARG B 1 430 ? 22.531 31.172 21.109 1 92.56 430 ARG B C 1
ATOM 8602 O O . ARG B 1 430 ? 21.484 30.609 20.766 1 92.56 430 ARG B O 1
ATOM 8609 N N . CYS B 1 431 ? 22.891 31.266 22.328 1 94.25 431 CYS B N 1
ATOM 8610 C CA . CYS B 1 431 ? 22.094 30.656 23.391 1 94.25 431 CYS B CA 1
ATOM 8611 C C . CYS B 1 431 ? 20.734 31.344 23.516 1 94.25 431 CYS B C 1
ATOM 8613 O O . CYS B 1 431 ? 19.75 30.719 23.906 1 94.25 431 CYS B O 1
ATOM 8615 N N . VAL B 1 432 ? 20.703 32.625 23.188 1 93.94 432 VAL B N 1
ATOM 8616 C CA . VAL B 1 432 ? 19.438 33.344 23.203 1 93.94 432 VAL B CA 1
ATOM 8617 C C . VAL B 1 432 ? 18.516 32.812 22.109 1 93.94 432 VAL B C 1
ATOM 8619 O O . VAL B 1 432 ? 17.328 32.594 22.328 1 93.94 432 VAL B O 1
ATOM 8622 N N . LEU B 1 433 ? 19.031 32.625 21 1 90.38 433 LEU B N 1
ATOM 8623 C CA . LEU B 1 433 ? 18.266 32.094 19.875 1 90.38 433 LEU B CA 1
ATOM 8624 C C . LEU B 1 433 ? 17.797 30.672 20.156 1 90.38 433 LEU B C 1
ATOM 8626 O O . LEU B 1 433 ? 16.672 30.297 19.828 1 90.38 433 LEU B O 1
ATOM 8630 N N . ALA B 1 434 ? 18.656 29.891 20.719 1 93.75 434 ALA B N 1
ATOM 8631 C CA . ALA B 1 434 ? 18.297 28.531 21.109 1 93.75 434 ALA B CA 1
ATOM 8632 C C . ALA B 1 434 ? 17.125 28.531 22.078 1 93.75 434 ALA B C 1
ATOM 8634 O O . ALA B 1 434 ? 16.234 27.672 22 1 93.75 434 ALA B O 1
ATOM 8635 N N . SER B 1 435 ? 17.156 29.484 22.969 1 94.69 435 SER B N 1
ATOM 8636 C CA . SER B 1 435 ? 16.078 29.625 23.938 1 94.69 435 SER B CA 1
ATOM 8637 C C . SER B 1 435 ? 14.758 29.953 23.266 1 94.69 435 SER B C 1
ATOM 8639 O O . SER B 1 435 ? 13.719 29.406 23.625 1 94.69 435 SER B O 1
ATOM 8641 N N . VAL B 1 436 ? 14.852 30.766 22.281 1 89.62 436 VAL B N 1
ATOM 8642 C CA . VAL B 1 436 ? 13.664 31.125 21.516 1 89.62 436 VAL B CA 1
ATOM 8643 C C . VAL B 1 436 ? 13.094 29.891 20.812 1 89.62 436 VAL B C 1
ATOM 8645 O O . VAL B 1 436 ? 11.883 29.672 20.812 1 89.62 436 VAL B O 1
ATOM 8648 N N . ILE B 1 437 ? 13.859 29.062 20.266 1 89.44 437 ILE B N 1
ATOM 8649 C CA . ILE B 1 437 ? 13.453 27.859 19.531 1 89.44 437 ILE B CA 1
ATOM 8650 C C . ILE B 1 437 ? 12.766 26.891 20.484 1 89.44 437 ILE B C 1
ATOM 8652 O O . ILE B 1 437 ? 11.664 26.406 20.203 1 89.44 437 ILE B O 1
ATOM 8656 N N . VAL B 1 438 ? 13.391 26.656 21.609 1 92.88 438 VAL B N 1
ATOM 8657 C CA . VAL B 1 438 ? 12.906 25.641 22.531 1 92.88 438 VAL B CA 1
ATOM 8658 C C . VAL B 1 438 ? 11.531 26.047 23.062 1 92.88 438 VAL B C 1
ATOM 8660 O O . VAL B 1 438 ? 10.633 25.203 23.172 1 92.88 438 VAL B O 1
ATOM 8663 N N . VAL B 1 439 ? 11.383 27.328 23.375 1 90.62 439 VAL B N 1
ATOM 8664 C CA . VAL B 1 439 ? 10.117 27.781 23.938 1 90.62 439 VAL B CA 1
ATOM 8665 C C . VAL B 1 439 ? 9.031 27.75 22.859 1 90.62 439 VAL B C 1
ATOM 8667 O O . VAL B 1 439 ? 7.871 27.453 23.141 1 90.62 439 VAL B O 1
ATOM 8670 N N . SER B 1 440 ? 9.414 28.031 21.672 1 85.31 440 SER B N 1
ATOM 8671 C CA . SER B 1 440 ? 8.461 28.031 20.562 1 85.31 440 SER B CA 1
ATOM 8672 C C . SER B 1 440 ? 7.957 26.625 20.266 1 85.31 440 SER B C 1
ATOM 8674 O O . SER B 1 440 ? 6.883 26.453 19.688 1 85.31 440 SER B O 1
ATOM 8676 N N . LEU B 1 441 ? 8.688 25.609 20.672 1 89.25 441 LEU B N 1
ATOM 8677 C CA . LEU B 1 441 ? 8.367 24.219 20.344 1 89.25 441 LEU B CA 1
ATOM 8678 C C . LEU B 1 441 ? 7.508 23.594 21.438 1 89.25 441 LEU B C 1
ATOM 8680 O O . LEU B 1 441 ? 7.117 22.422 21.344 1 89.25 441 LEU B O 1
ATOM 8684 N N . LYS B 1 442 ? 7.223 24.312 22.422 1 89.62 442 LYS B N 1
ATOM 8685 C CA . LYS B 1 442 ? 6.465 23.766 23.547 1 89.62 442 LYS B CA 1
ATOM 8686 C C . LYS B 1 442 ? 5.156 23.141 23.078 1 89.62 442 LYS B C 1
ATOM 8688 O O . LYS B 1 442 ? 4.828 22.016 23.469 1 89.62 442 LYS B O 1
ATOM 8693 N N . GLY B 1 443 ? 4.426 23.797 22.203 1 85.69 443 GLY B N 1
ATOM 8694 C CA . GLY B 1 443 ? 3.166 23.266 21.688 1 85.69 443 GLY B CA 1
ATOM 8695 C C . GLY B 1 443 ? 3.314 21.953 20.969 1 85.69 443 GLY B C 1
ATOM 8696 O O . GLY B 1 443 ? 2.496 21.047 21.156 1 85.69 443 GLY B O 1
ATOM 8697 N N . MET B 1 444 ? 4.316 21.844 20.219 1 86.31 444 MET B N 1
ATOM 8698 C CA . MET B 1 444 ? 4.551 20.625 19.453 1 86.31 444 MET B CA 1
ATOM 8699 C C . MET B 1 444 ? 5.016 19.484 20.359 1 86.31 444 MET B C 1
ATOM 8701 O O . MET B 1 444 ? 4.637 18.328 20.141 1 86.31 444 MET B O 1
ATOM 8705 N N . LEU B 1 445 ? 5.805 19.859 21.375 1 91.94 445 LEU B N 1
ATOM 8706 C CA . LEU B 1 445 ? 6.277 18.844 22.312 1 91.94 445 LEU B CA 1
ATOM 8707 C C . LEU B 1 445 ? 5.117 18.266 23.125 1 91.94 445 LEU B C 1
ATOM 8709 O O . LEU B 1 445 ? 5.105 17.078 23.422 1 91.94 445 LEU B O 1
ATOM 8713 N N . MET B 1 446 ? 4.145 19.094 23.375 1 91.5 446 MET B N 1
ATOM 8714 C CA . MET B 1 446 ? 3.008 18.688 24.188 1 91.5 446 MET B CA 1
ATOM 8715 C C . MET B 1 446 ? 2.08 17.766 23.406 1 91.5 446 MET B C 1
ATOM 8717 O O . MET B 1 446 ? 1.23 17.078 23.984 1 91.5 446 MET B O 1
ATOM 8721 N N . GLN B 1 447 ? 2.27 17.641 22.141 1 90.12 447 GLN B N 1
ATOM 8722 C CA . GLN B 1 447 ? 1.471 16.734 21.328 1 90.12 447 GLN B CA 1
ATOM 8723 C C . GLN B 1 447 ? 1.703 15.281 21.734 1 90.12 447 GLN B C 1
ATOM 8725 O O . GLN B 1 447 ? 0.903 14.406 21.406 1 90.12 447 GLN B O 1
ATOM 8730 N N . VAL B 1 448 ? 2.764 14.992 22.484 1 91.75 448 VAL B N 1
ATOM 8731 C CA . VAL B 1 448 ? 3.049 13.648 22.969 1 91.75 448 VAL B CA 1
ATOM 8732 C C . VAL B 1 448 ? 1.929 13.18 23.891 1 91.75 448 VAL B C 1
ATOM 8734 O O . VAL B 1 448 ? 1.646 11.984 23.984 1 91.75 448 VAL B O 1
ATOM 8737 N N . LYS B 1 449 ? 1.218 14.156 24.453 1 92.31 449 LYS B N 1
ATOM 8738 C CA . LYS B 1 449 ? 0.131 13.836 25.375 1 92.31 449 LYS B CA 1
ATOM 8739 C C . LYS B 1 449 ? -1.089 13.312 24.625 1 92.31 449 LYS B C 1
ATOM 8741 O O . LYS B 1 449 ? -1.963 12.68 25.219 1 92.31 449 LYS B O 1
ATOM 8746 N N . ASP B 1 450 ? -1.107 13.562 23.406 1 90.25 450 ASP B N 1
ATOM 8747 C CA . ASP B 1 450 ? -2.256 13.141 22.609 1 90.25 450 ASP B CA 1
ATOM 8748 C C . ASP B 1 450 ? -2.271 11.625 22.406 1 90.25 450 ASP B C 1
ATOM 8750 O O . ASP B 1 450 ? -3.285 11.062 22 1 90.25 450 ASP B O 1
ATOM 8754 N N . ILE B 1 451 ? -1.202 10.969 22.781 1 91.44 451 ILE B N 1
ATOM 8755 C CA . ILE B 1 451 ? -1.096 9.523 22.578 1 91.44 451 ILE B CA 1
ATOM 8756 C C . ILE B 1 451 ? -2.176 8.812 23.391 1 91.44 451 ILE B C 1
ATOM 8758 O O . ILE B 1 451 ? -2.709 7.789 22.969 1 91.44 451 ILE B O 1
ATOM 8762 N N . LYS B 1 452 ? -2.496 9.328 24.547 1 91.25 452 LYS B N 1
ATOM 8763 C CA . LYS B 1 452 ? -3.523 8.711 25.391 1 91.25 452 LYS B CA 1
ATOM 8764 C C . LYS B 1 452 ? -4.883 8.742 24.703 1 91.25 452 LYS B C 1
ATOM 8766 O O . LYS B 1 452 ? -5.633 7.766 24.75 1 91.25 452 LYS B O 1
ATOM 8771 N N . LYS B 1 453 ? -5.102 9.82 24.094 1 87.69 453 LYS B N 1
ATOM 8772 C CA . LYS B 1 453 ? -6.355 9.969 23.375 1 87.69 453 LYS B CA 1
ATOM 8773 C C . LYS B 1 453 ? -6.418 9.023 22.172 1 87.69 453 LYS B C 1
ATOM 8775 O O . LYS B 1 453 ? -7.434 8.359 21.953 1 87.69 453 LYS B O 1
ATOM 8780 N N . PHE B 1 454 ? -5.34 8.914 21.469 1 87 454 PHE B N 1
ATOM 8781 C CA . PHE B 1 454 ? -5.305 8.055 20.297 1 87 454 PHE B CA 1
ATOM 8782 C C . PHE B 1 454 ? -5.414 6.59 20.703 1 87 454 PHE B C 1
ATOM 8784 O O . PHE B 1 454 ? -6.074 5.801 20.016 1 87 454 PHE B O 1
ATOM 8791 N N . TRP B 1 455 ? -4.77 6.297 21.844 1 88.44 455 TRP B N 1
ATOM 8792 C CA . TRP B 1 455 ? -4.793 4.926 22.344 1 88.44 455 TRP B CA 1
ATOM 8793 C C . TRP B 1 455 ? -6.199 4.523 22.766 1 88.44 455 TRP B C 1
ATOM 8795 O O . TRP B 1 455 ? -6.602 3.371 22.594 1 88.44 455 TRP B O 1
ATOM 8805 N N . LYS B 1 456 ? -6.938 5.465 23.219 1 86.69 456 LYS B N 1
ATOM 8806 C CA . LYS B 1 456 ? -8.305 5.215 23.656 1 86.69 456 LYS B CA 1
ATOM 8807 C C . LYS B 1 456 ? -9.242 5.039 22.469 1 86.69 456 LYS B C 1
ATOM 8809 O O . LYS B 1 456 ? -10.164 4.215 22.5 1 86.69 456 LYS B O 1
ATOM 8814 N N . LEU B 1 457 ? -8.961 5.691 21.5 1 85.19 457 LEU B N 1
ATOM 8815 C CA . LEU B 1 457 ? -9.875 5.695 20.359 1 85.19 457 LEU B CA 1
ATOM 8816 C C . LEU B 1 457 ? -9.602 4.512 19.438 1 85.19 457 LEU B C 1
ATOM 8818 O O . LEU B 1 457 ? -10.531 3.848 18.984 1 85.19 457 LEU B O 1
ATOM 8822 N N . SER B 1 458 ? -8.328 4.289 19.109 1 87.5 458 SER B N 1
ATOM 8823 C CA . SER B 1 458 ? -7.98 3.191 18.219 1 87.5 458 SER B CA 1
ATOM 8824 C C . SER B 1 458 ? -6.559 2.701 18.469 1 87.5 458 SER B C 1
ATOM 8826 O O . SER B 1 458 ? -5.605 3.475 18.391 1 87.5 458 SER B O 1
ATOM 8828 N N . LYS B 1 459 ? -6.402 1.46 18.641 1 87.38 459 LYS B N 1
ATOM 8829 C CA . LYS B 1 459 ? -5.094 0.872 18.922 1 87.38 459 LYS B CA 1
ATOM 8830 C C . LYS B 1 459 ? -4.207 0.915 17.672 1 87.38 459 LYS B C 1
ATOM 8832 O O . LYS B 1 459 ? -2.988 1.066 17.781 1 87.38 459 LYS B O 1
ATOM 8837 N N . LEU B 1 460 ? -4.848 0.806 16.625 1 85.75 460 LEU B N 1
ATOM 8838 C CA . LEU B 1 460 ? -4.082 0.87 15.375 1 85.75 460 LEU B CA 1
ATOM 8839 C C . LEU B 1 460 ? -3.535 2.275 15.148 1 85.75 460 LEU B C 1
ATOM 8841 O O . LEU B 1 460 ? -2.391 2.439 14.719 1 85.75 460 LEU B O 1
ATOM 8845 N N . ASP B 1 461 ? -4.305 3.238 15.398 1 87.31 461 ASP B N 1
ATOM 8846 C CA . ASP B 1 461 ? -3.859 4.621 15.281 1 87.31 461 ASP B CA 1
ATOM 8847 C C . ASP B 1 461 ? -2.738 4.93 16.266 1 87.31 461 ASP B C 1
ATOM 8849 O O . ASP B 1 461 ? -1.794 5.648 15.938 1 87.31 461 ASP B O 1
ATOM 8853 N N . ALA B 1 462 ? -2.877 4.348 17.406 1 91.5 462 ALA B N 1
ATOM 8854 C CA . ALA B 1 462 ? -1.84 4.535 18.422 1 91.5 462 ALA B CA 1
ATOM 8855 C C . ALA B 1 462 ? -0.528 3.887 17.984 1 91.5 462 ALA B C 1
ATOM 8857 O O . ALA B 1 462 ? 0.552 4.422 18.25 1 91.5 462 ALA B O 1
ATOM 8858 N N . ALA B 1 463 ? -0.648 2.828 17.359 1 92.25 463 ALA B N 1
ATOM 8859 C CA . ALA B 1 463 ? 0.548 2.146 16.875 1 92.25 463 ALA B CA 1
ATOM 8860 C C . ALA B 1 463 ? 1.26 2.977 15.805 1 92.25 463 ALA B C 1
ATOM 8862 O O . ALA B 1 463 ? 2.49 3.047 15.781 1 92.25 463 ALA B O 1
ATOM 8863 N N . VAL B 1 464 ? 0.472 3.543 14.938 1 91.19 464 VAL B N 1
ATOM 8864 C CA . VAL B 1 464 ? 1.04 4.414 13.914 1 91.19 464 VAL B CA 1
ATOM 8865 C C . VAL B 1 464 ? 1.76 5.586 14.578 1 91.19 464 VAL B C 1
ATOM 8867 O O . VAL B 1 464 ? 2.875 5.941 14.188 1 91.19 464 VAL B O 1
ATOM 8870 N N . TRP B 1 465 ? 1.157 6.152 15.602 1 93.69 465 TRP B N 1
ATOM 8871 C CA . TRP B 1 465 ? 1.737 7.285 16.312 1 93.69 465 TRP B CA 1
ATOM 8872 C C . TRP B 1 465 ? 3.041 6.887 17 1 93.69 465 TRP B C 1
ATOM 8874 O O . TRP B 1 465 ? 4.062 7.559 16.844 1 93.69 465 TRP B O 1
ATOM 8884 N N . ILE B 1 466 ? 3.062 5.77 17.656 1 95.69 466 ILE B N 1
ATOM 8885 C CA . ILE B 1 466 ? 4.199 5.328 18.469 1 95.69 466 ILE B CA 1
ATOM 8886 C C . ILE B 1 466 ? 5.371 4.977 17.562 1 95.69 466 ILE B C 1
ATOM 8888 O O . ILE B 1 466 ? 6.5 5.402 17.797 1 95.69 466 ILE B O 1
ATOM 8892 N N . MET B 1 467 ? 5.105 4.258 16.547 1 95.06 467 MET B N 1
ATOM 8893 C CA . MET B 1 467 ? 6.172 3.836 15.648 1 95.06 467 MET B CA 1
ATOM 8894 C C . MET B 1 467 ? 6.781 5.031 14.922 1 95.06 467 MET B C 1
ATOM 8896 O O . MET B 1 467 ? 8 5.109 14.758 1 95.06 467 MET B O 1
ATOM 8900 N N . THR B 1 468 ? 5.926 5.906 14.477 1 93.56 468 THR B N 1
ATOM 8901 C CA . THR B 1 468 ? 6.414 7.102 13.797 1 93.56 468 THR B CA 1
ATOM 8902 C C . THR B 1 468 ? 7.242 7.961 14.75 1 93.56 468 THR B C 1
ATOM 8904 O O . THR B 1 468 ? 8.352 8.383 14.406 1 93.56 468 THR B O 1
ATOM 8907 N N . PHE B 1 469 ? 6.754 8.203 16 1 94.94 469 PHE B N 1
ATOM 8908 C CA . PHE B 1 469 ? 7.414 9.047 16.984 1 94.94 469 PHE B CA 1
ATOM 8909 C C . PHE B 1 469 ? 8.797 8.508 17.328 1 94.94 469 PHE B C 1
ATOM 8911 O O . PHE B 1 469 ? 9.789 9.234 17.25 1 94.94 469 PHE B O 1
ATOM 8918 N N . PHE B 1 470 ? 8.883 7.277 17.562 1 96.19 470 PHE B N 1
ATOM 8919 C CA . PHE B 1 470 ? 10.141 6.691 18.016 1 96.19 470 PHE B CA 1
ATOM 8920 C C . PHE B 1 470 ? 11.133 6.59 16.859 1 96.19 470 PHE B C 1
ATOM 8922 O O . PHE B 1 470 ? 12.336 6.734 17.062 1 96.19 470 PHE B O 1
ATOM 8929 N N . THR B 1 471 ? 10.633 6.332 15.719 1 94.88 471 THR B N 1
ATOM 8930 C CA . THR B 1 471 ? 11.555 6.266 14.594 1 94.88 471 THR B CA 1
ATOM 8931 C C . THR B 1 471 ? 12.125 7.645 14.273 1 94.88 471 THR B C 1
ATOM 8933 O O . THR B 1 471 ? 13.305 7.773 13.938 1 94.88 471 THR B O 1
ATOM 8936 N N . VAL B 1 472 ? 11.281 8.695 14.359 1 91.88 472 VAL B N 1
ATOM 8937 C CA . VAL B 1 472 ? 11.75 10.055 14.125 1 91.88 472 VAL B CA 1
ATOM 8938 C C . VAL B 1 472 ? 12.789 10.43 15.18 1 91.88 472 VAL B C 1
ATOM 8940 O O . VAL B 1 472 ? 13.852 10.961 14.852 1 91.88 472 VAL B O 1
ATOM 8943 N N . VAL B 1 473 ? 12.547 10.078 16.422 1 94.06 473 VAL B N 1
ATOM 8944 C CA . VAL B 1 473 ? 13.375 10.492 17.547 1 94.06 473 VAL B CA 1
ATOM 8945 C C . VAL B 1 473 ? 14.672 9.688 17.562 1 94.06 473 VAL B C 1
ATOM 8947 O O . VAL B 1 473 ? 15.75 10.242 17.75 1 94.06 473 VAL B O 1
ATOM 8950 N N . LEU B 1 474 ? 14.57 8.43 17.234 1 93.94 474 LEU B N 1
ATOM 8951 C CA . LEU B 1 474 ? 15.719 7.555 17.469 1 93.94 474 LEU B CA 1
ATOM 8952 C C . LEU B 1 474 ? 16.531 7.375 16.188 1 93.94 474 LEU B C 1
ATOM 8954 O O . LEU B 1 474 ? 17.75 7.266 16.234 1 93.94 474 LEU B O 1
ATOM 8958 N N . VAL B 1 475 ? 15.867 7.348 15.102 1 90.81 475 VAL B N 1
ATOM 8959 C CA . VAL B 1 475 ? 16.578 7 13.875 1 90.81 475 VAL B CA 1
ATOM 8960 C C . VAL B 1 475 ? 16.812 8.258 13.039 1 90.81 475 VAL B C 1
ATOM 8962 O O . VAL B 1 475 ? 17.953 8.562 12.672 1 90.81 475 VAL B O 1
ATOM 8965 N N . GLY B 1 476 ? 15.781 8.945 12.734 1 87.56 476 GLY B N 1
ATOM 8966 C CA . GLY B 1 476 ? 15.883 10.133 11.898 1 87.56 476 GLY B CA 1
ATOM 8967 C C . GLY B 1 476 ? 14.555 10.562 11.305 1 87.56 476 GLY B C 1
ATOM 8968 O O . GLY B 1 476 ? 13.609 9.766 11.25 1 87.56 476 GLY B O 1
ATOM 8969 N N . MET B 1 477 ? 14.484 11.758 10.844 1 85.69 477 MET B N 1
ATOM 8970 C CA . MET B 1 477 ? 13.25 12.352 10.352 1 85.69 477 MET B CA 1
ATOM 8971 C C . MET B 1 477 ? 12.836 11.734 9.016 1 85.69 477 MET B C 1
ATOM 8973 O O . MET B 1 477 ? 11.656 11.461 8.789 1 85.69 477 MET B O 1
ATOM 8977 N N . ASP B 1 478 ? 13.75 11.5 8.102 1 82.75 478 ASP B N 1
ATOM 8978 C CA . ASP B 1 478 ? 13.438 10.93 6.789 1 82.75 478 ASP B CA 1
ATOM 8979 C C . ASP B 1 478 ? 12.875 9.516 6.922 1 82.75 478 ASP B C 1
ATOM 8981 O O . ASP B 1 478 ? 11.852 9.195 6.324 1 82.75 478 ASP B O 1
ATOM 8985 N N . VAL B 1 479 ? 13.523 8.742 7.777 1 85.69 479 VAL B N 1
ATOM 8986 C CA . VAL B 1 479 ? 13.07 7.375 8 1 85.69 479 VAL B CA 1
ATOM 8987 C C . VAL B 1 479 ? 11.742 7.391 8.766 1 85.69 479 VAL B C 1
ATOM 8989 O O . VAL B 1 479 ? 10.875 6.551 8.523 1 85.69 479 VAL B O 1
ATOM 8992 N N . GLY B 1 480 ? 11.688 8.297 9.664 1 89.5 480 GLY B N 1
ATOM 8993 C CA . GLY B 1 480 ? 10.445 8.414 10.414 1 89.5 480 GLY B CA 1
ATOM 8994 C C . GLY B 1 480 ? 9.242 8.688 9.531 1 89.5 480 GLY B C 1
ATOM 8995 O O . GLY B 1 480 ? 8.172 8.117 9.742 1 89.5 480 GLY B O 1
ATOM 8996 N N . LEU B 1 481 ? 9.43 9.555 8.594 1 84.94 481 LEU B N 1
ATOM 8997 C CA . LEU B 1 481 ? 8.344 9.844 7.664 1 84.94 481 LEU B CA 1
ATOM 8998 C C . LEU B 1 481 ? 7.977 8.609 6.852 1 84.94 481 LEU B C 1
ATOM 9000 O O . LEU B 1 481 ? 6.793 8.297 6.684 1 84.94 481 LEU B O 1
ATOM 9004 N N . LEU B 1 482 ? 8.953 7.934 6.379 1 84.12 482 LEU B N 1
ATOM 9005 C CA . LEU B 1 482 ? 8.727 6.734 5.578 1 84.12 482 LEU B CA 1
ATOM 9006 C C . LEU B 1 482 ? 7.973 5.68 6.379 1 84.12 482 LEU B C 1
ATOM 9008 O O . LEU B 1 482 ? 7.023 5.074 5.875 1 84.12 482 LEU B O 1
ATOM 9012 N N . VAL B 1 483 ? 8.375 5.535 7.562 1 89.56 483 VAL B N 1
ATOM 9013 C CA . VAL B 1 483 ? 7.742 4.551 8.43 1 89.56 483 VAL B CA 1
ATOM 9014 C C . VAL B 1 483 ? 6.309 4.988 8.742 1 89.56 483 VAL B C 1
ATOM 9016 O O . VAL B 1 483 ? 5.398 4.16 8.781 1 89.56 483 VAL B O 1
ATOM 9019 N N . GLY B 1 484 ? 6.199 6.23 9.023 1 89.62 484 GLY B N 1
ATOM 9020 C CA . GLY B 1 484 ? 4.859 6.738 9.266 1 89.62 484 GLY B CA 1
ATOM 9021 C C . GLY B 1 484 ? 3.908 6.508 8.109 1 89.62 484 GLY B C 1
ATOM 9022 O O . GLY B 1 484 ? 2.783 6.039 8.305 1 89.62 484 GLY B O 1
ATOM 9023 N N . VAL B 1 485 ? 4.328 6.773 6.926 1 85.38 485 VAL B N 1
ATOM 9024 C CA . VAL B 1 485 ? 3.514 6.578 5.73 1 85.38 485 VAL B CA 1
ATOM 9025 C C . VAL B 1 485 ? 3.244 5.09 5.527 1 85.38 485 VAL B C 1
ATOM 9027 O O . VAL B 1 485 ? 2.113 4.691 5.23 1 85.38 485 VAL B O 1
ATOM 9030 N N . ALA B 1 486 ? 4.262 4.285 5.707 1 85.25 486 ALA B N 1
ATOM 9031 C CA . ALA B 1 486 ? 4.113 2.84 5.574 1 85.25 486 ALA B CA 1
ATOM 9032 C C . ALA B 1 486 ? 3.094 2.295 6.57 1 85.25 486 ALA B C 1
ATOM 9034 O O . ALA B 1 486 ? 2.252 1.468 6.219 1 85.25 486 ALA B O 1
ATOM 9035 N N . MET B 1 487 ? 3.201 2.783 7.758 1 87.19 487 MET B N 1
ATOM 9036 C CA . MET B 1 487 ? 2.283 2.332 8.797 1 87.19 487 MET B CA 1
ATOM 9037 C C . MET B 1 487 ? 0.856 2.777 8.492 1 87.19 487 MET B C 1
ATOM 9039 O O . MET B 1 487 ? -0.099 2.059 8.797 1 87.19 487 MET B O 1
ATOM 9043 N N . SER B 1 488 ? 0.745 3.963 7.988 1 86.5 488 SER B N 1
ATOM 9044 C CA . SER B 1 488 ? -0.577 4.441 7.598 1 86.5 488 SER B CA 1
ATOM 9045 C C . SER B 1 488 ? -1.177 3.572 6.496 1 86.5 488 SER B C 1
ATOM 9047 O O . SER B 1 488 ? -2.363 3.24 6.539 1 86.5 488 SER B O 1
ATOM 9049 N N . LEU B 1 489 ? -0.379 3.229 5.586 1 81.19 489 LEU B N 1
ATOM 9050 C CA . LEU B 1 489 ? -0.833 2.369 4.496 1 81.19 489 LEU B CA 1
ATOM 9051 C C . LEU B 1 489 ? -1.193 0.981 5.016 1 81.19 489 LEU B C 1
ATOM 9053 O O . LEU B 1 489 ? -2.203 0.404 4.605 1 81.19 489 LEU B O 1
ATOM 9057 N N . ILE B 1 490 ? -0.353 0.491 5.855 1 82 490 ILE B N 1
ATOM 9058 C CA . ILE B 1 490 ? -0.598 -0.822 6.441 1 82 490 ILE B CA 1
ATOM 9059 C C . ILE B 1 490 ? -1.919 -0.808 7.207 1 82 490 ILE B C 1
ATOM 9061 O O . ILE B 1 490 ? -2.67 -1.785 7.18 1 82 490 ILE B O 1
ATOM 9065 N N . SER B 1 491 ? -2.17 0.231 7.883 1 83.31 491 SER B N 1
ATOM 9066 C CA . SER B 1 491 ? -3.42 0.352 8.625 1 83.31 491 SER B CA 1
ATOM 9067 C C . SER B 1 491 ? -4.625 0.277 7.688 1 83.31 491 SER B C 1
ATOM 9069 O O . SER B 1 491 ? -5.637 -0.342 8.023 1 83.31 491 SER B O 1
ATOM 9071 N N . ILE B 1 492 ? -4.555 0.879 6.602 1 78.75 492 ILE B N 1
ATOM 9072 C CA . ILE B 1 492 ? -5.633 0.839 5.617 1 78.75 492 ILE B CA 1
ATOM 9073 C C . ILE B 1 492 ? -5.793 -0.583 5.086 1 78.75 492 ILE B C 1
ATOM 9075 O O . ILE B 1 492 ? -6.914 -1.056 4.887 1 78.75 492 ILE B O 1
ATOM 9079 N N . PHE B 1 493 ? -4.629 -1.254 4.953 1 75.62 493 PHE B N 1
ATOM 9080 C CA . PHE B 1 493 ? -4.645 -2.611 4.422 1 75.62 493 PHE B CA 1
ATOM 9081 C C . PHE B 1 493 ? -5.254 -3.58 5.43 1 75.62 493 PHE B C 1
ATOM 9083 O O . PHE B 1 493 ? -5.98 -4.504 5.055 1 75.62 493 PHE B O 1
ATOM 9090 N N . ILE B 1 494 ? -4.965 -3.404 6.598 1 76.44 494 ILE B N 1
ATOM 9091 C CA . ILE B 1 494 ? -5.48 -4.301 7.625 1 76.44 494 ILE B CA 1
ATOM 9092 C C . ILE B 1 494 ? -7.004 -4.219 7.664 1 76.44 494 ILE B C 1
ATOM 9094 O O . ILE B 1 494 ? -7.684 -5.242 7.777 1 76.44 494 ILE B O 1
ATOM 9098 N N . PHE B 1 495 ? -7.512 -3.09 7.5 1 73.12 495 PHE B N 1
ATOM 9099 C CA . PHE B 1 495 ? -8.961 -2.912 7.52 1 73.12 495 PHE B CA 1
ATOM 9100 C C . PHE B 1 495 ? -9.594 -3.482 6.254 1 73.12 495 PHE B C 1
ATOM 9102 O O . PHE B 1 495 ? -10.719 -3.977 6.285 1 73.12 495 PHE B O 1
ATOM 9109 N N . SER B 1 496 ? -8.852 -3.432 5.262 1 73.44 496 SER B N 1
ATOM 9110 C CA . SER B 1 496 ? -9.367 -3.943 3.994 1 73.44 496 SER B CA 1
ATOM 9111 C C . SER B 1 496 ? -9.32 -5.469 3.955 1 73.44 496 SER B C 1
ATOM 9113 O O . SER B 1 496 ? -10.141 -6.098 3.281 1 73.44 496 SER B O 1
ATOM 9115 N N . PHE B 1 497 ? -8.375 -6.035 4.734 1 73.75 497 PHE B N 1
ATOM 9116 C CA . PHE B 1 497 ? -8.188 -7.48 4.672 1 73.75 497 PHE B CA 1
ATOM 9117 C C . PHE B 1 497 ? -8.891 -8.172 5.836 1 73.75 497 PHE B C 1
ATOM 9119 O O . PHE B 1 497 ? -8.734 -9.375 6.031 1 73.75 497 PHE B O 1
ATOM 9126 N N . LYS B 1 498 ? -9.594 -7.457 6.598 1 77.75 498 LYS B N 1
ATOM 9127 C CA . LYS B 1 498 ? -10.414 -8.047 7.648 1 77.75 498 LYS B CA 1
ATOM 9128 C C . LYS B 1 498 ? -11.875 -7.621 7.512 1 77.75 498 LYS B C 1
ATOM 9130 O O . LYS B 1 498 ? -12.406 -6.922 8.375 1 77.75 498 LYS B O 1
ATOM 9135 N N . PRO B 1 499 ? -12.453 -8.234 6.484 1 82.44 499 PRO B N 1
ATOM 9136 C CA . PRO B 1 499 ? -13.859 -7.883 6.305 1 82.44 499 PRO B CA 1
ATOM 9137 C C . PRO B 1 499 ? -14.75 -8.438 7.41 1 82.44 499 PRO B C 1
ATOM 9139 O O . PRO B 1 499 ? -14.406 -9.445 8.039 1 82.44 499 PRO B O 1
ATOM 9142 N N . TYR B 1 500 ? -15.773 -7.766 7.727 1 87.19 500 TYR B N 1
ATOM 9143 C CA . TYR B 1 500 ? -16.75 -8.234 8.695 1 87.19 500 TYR B CA 1
ATOM 9144 C C . TYR B 1 500 ? -17.703 -9.258 8.07 1 87.19 500 TYR B C 1
ATOM 9146 O O . TYR B 1 500 ? -18.281 -9.008 7.012 1 87.19 500 TYR B O 1
ATOM 9154 N N . THR B 1 501 ? -17.672 -10.43 8.625 1 92 501 THR B N 1
ATOM 9155 C CA . THR B 1 501 ? -18.562 -11.492 8.164 1 92 501 THR B CA 1
ATOM 9156 C C . THR B 1 501 ? -19.359 -12.07 9.336 1 92 501 THR B C 1
ATOM 9158 O O . THR B 1 501 ? -18.859 -12.117 10.461 1 92 501 THR B O 1
ATOM 9161 N N . CYS B 1 502 ? -20.656 -12.398 9.047 1 92.62 502 CYS B N 1
ATOM 9162 C CA . CYS B 1 502 ? -21.484 -13.008 10.078 1 92.62 502 CYS B CA 1
ATOM 9163 C C . CYS B 1 502 ? -22.672 -13.742 9.453 1 92.62 502 CYS B C 1
ATOM 9165 O O . CYS B 1 502 ? -22.906 -13.633 8.25 1 92.62 502 CYS B O 1
ATOM 9167 N N . LEU B 1 503 ? -23.266 -14.547 10.273 1 95.06 503 LEU B N 1
ATOM 9168 C CA . LEU B 1 503 ? -24.531 -15.156 9.898 1 95.06 503 LEU B CA 1
ATOM 9169 C C . LEU B 1 503 ? -25.703 -14.336 10.422 1 95.06 503 LEU B C 1
ATOM 9171 O O . LEU B 1 503 ? -25.672 -13.836 11.547 1 95.06 503 LEU B O 1
ATOM 9175 N N . LEU B 1 504 ? -26.625 -14.156 9.523 1 94.56 504 LEU B N 1
ATOM 9176 C CA . LEU B 1 504 ? -27.797 -13.375 9.906 1 94.56 504 LEU B CA 1
ATOM 9177 C C . LEU B 1 504 ? -28.938 -14.297 10.344 1 94.56 504 LEU B C 1
ATOM 9179 O O . LEU B 1 504 ? -29.078 -15.398 9.82 1 94.56 504 LEU B O 1
ATOM 9183 N N . GLY B 1 505 ? -29.609 -13.844 11.344 1 91.75 505 GLY B N 1
ATOM 9184 C CA . GLY B 1 505 ? -30.828 -14.492 11.805 1 91.75 505 GLY B CA 1
ATOM 9185 C C . GLY B 1 505 ? -32.062 -13.625 11.648 1 91.75 505 GLY B C 1
ATOM 9186 O O . GLY B 1 505 ? -31.953 -12.406 11.484 1 91.75 505 GLY B O 1
ATOM 9187 N N . SER B 1 506 ? -33.156 -14.242 11.625 1 88.94 506 SER B N 1
ATOM 9188 C CA . SER B 1 506 ? -34.406 -13.516 11.453 1 88.94 506 SER B CA 1
ATOM 9189 C C . SER B 1 506 ? -35 -13.086 12.797 1 88.94 506 SER B C 1
ATOM 9191 O O . SER B 1 506 ? -34.969 -13.852 13.766 1 88.94 506 SER B O 1
ATOM 9193 N N . VAL B 1 507 ? -35.375 -11.773 12.828 1 82.06 507 VAL B N 1
ATOM 9194 C CA . VAL B 1 507 ? -36.125 -11.289 13.984 1 82.06 507 VAL B CA 1
ATOM 9195 C C . VAL B 1 507 ? -37.594 -11.664 13.828 1 82.06 507 VAL B C 1
ATOM 9197 O O . VAL B 1 507 ? -38.25 -11.289 12.844 1 82.06 507 VAL B O 1
ATOM 9200 N N . PRO B 1 508 ? -38.094 -12.289 14.797 1 75 508 PRO B N 1
ATOM 9201 C CA . PRO B 1 508 ? -39.469 -12.773 14.664 1 75 508 PRO B CA 1
ATOM 9202 C C . PRO B 1 508 ? -40.469 -11.656 14.375 1 75 508 PRO B C 1
ATOM 9204 O O . PRO B 1 508 ? -40.375 -10.57 14.953 1 75 508 PRO B O 1
ATOM 9207 N N . HIS B 1 509 ? -41.312 -11.734 13.359 1 69 509 HIS B N 1
ATOM 9208 C CA . HIS B 1 509 ? -42.438 -10.867 13.008 1 69 509 HIS B CA 1
ATOM 9209 C C . HIS B 1 509 ? -41.938 -9.555 12.398 1 69 509 HIS B C 1
ATOM 9211 O O . HIS B 1 509 ? -42.625 -8.539 12.469 1 69 509 HIS B O 1
ATOM 9217 N N . THR B 1 510 ? -40.688 -9.633 11.953 1 76.25 510 THR B N 1
ATOM 9218 C CA . THR B 1 510 ? -40.156 -8.445 11.297 1 76.25 510 THR B CA 1
ATOM 9219 C C . THR B 1 510 ? -39.438 -8.812 10.008 1 76.25 510 THR B C 1
ATOM 9221 O O . THR B 1 510 ? -39.312 -9.992 9.68 1 76.25 510 THR B O 1
ATOM 9224 N N . ASP B 1 511 ? -39.031 -7.824 9.18 1 81.31 511 ASP B N 1
ATOM 9225 C CA . ASP B 1 511 ? -38.25 -8.023 7.969 1 81.31 511 ASP B CA 1
ATOM 9226 C C . ASP B 1 511 ? -36.781 -7.723 8.227 1 81.31 511 ASP B C 1
ATOM 9228 O O . ASP B 1 511 ? -36 -7.492 7.289 1 81.31 511 ASP B O 1
ATOM 9232 N N . LEU B 1 512 ? -36.5 -7.809 9.562 1 83.25 512 LEU B N 1
ATOM 9233 C CA . LEU B 1 512 ? -35.156 -7.461 9.93 1 83.25 512 LEU B CA 1
ATOM 9234 C C . LEU B 1 512 ? -34.312 -8.711 10.18 1 83.25 512 LEU B C 1
ATOM 9236 O O . LEU B 1 512 ? -34.812 -9.688 10.75 1 83.25 512 LEU B O 1
ATOM 9240 N N . TYR B 1 513 ? -33.156 -8.68 9.672 1 89.31 513 TYR B N 1
ATOM 9241 C CA . TYR B 1 513 ? -32.188 -9.75 9.836 1 89.31 513 TYR B CA 1
ATOM 9242 C C . TYR B 1 513 ? -30.922 -9.227 10.5 1 89.31 513 TYR B C 1
ATOM 9244 O O . TYR B 1 513 ? -30.312 -8.266 10.031 1 89.31 513 TYR B O 1
ATOM 9252 N N . LEU B 1 514 ? -30.594 -9.891 11.578 1 88.06 514 LEU B N 1
ATOM 9253 C CA . LEU B 1 514 ? -29.484 -9.375 12.375 1 88.06 514 LEU B CA 1
ATOM 9254 C C . LEU B 1 514 ? -28.453 -10.469 12.664 1 88.06 514 LEU B C 1
ATOM 9256 O O . LEU B 1 514 ? -28.734 -11.656 12.453 1 88.06 514 LEU B O 1
ATOM 9260 N N . ASP B 1 515 ? -27.281 -10.055 13.102 1 88.56 515 ASP B N 1
ATOM 9261 C CA . ASP B 1 515 ? -26.172 -10.953 13.43 1 88.56 515 ASP B CA 1
ATOM 9262 C C . ASP B 1 515 ? -26.531 -11.875 14.594 1 88.56 515 ASP B C 1
ATOM 9264 O O . ASP B 1 515 ? -26.766 -11.414 15.711 1 88.56 515 ASP B O 1
ATOM 9268 N N . ILE B 1 516 ? -26.453 -13.062 14.312 1 88.69 516 ILE B N 1
ATOM 9269 C CA . ILE B 1 516 ? -26.906 -14.039 15.305 1 88.69 516 ILE B CA 1
ATOM 9270 C C . ILE B 1 516 ? -25.922 -14.086 16.469 1 88.69 516 ILE B C 1
ATOM 9272 O O . ILE B 1 516 ? -26.281 -14.453 17.578 1 88.69 516 ILE B O 1
ATOM 9276 N N . THR B 1 517 ? -24.703 -13.789 16.219 1 85.12 517 THR B N 1
ATOM 9277 C CA . THR B 1 517 ? -23.672 -13.867 17.25 1 85.12 517 THR B CA 1
ATOM 9278 C C . THR B 1 517 ? -23.828 -12.719 18.25 1 85.12 517 THR B C 1
ATOM 9280 O O . THR B 1 517 ? -23.453 -12.844 19.422 1 85.12 517 THR B O 1
ATOM 9283 N N . LYS B 1 518 ? -24.438 -11.68 17.797 1 85.5 518 LYS B N 1
ATOM 9284 C CA . LYS B 1 518 ? -24.547 -10.508 18.656 1 85.5 518 LYS B CA 1
ATOM 9285 C C . LYS B 1 518 ? -25.953 -10.344 19.219 1 85.5 518 LYS B C 1
ATOM 9287 O O . LYS B 1 518 ? -26.141 -9.867 20.328 1 85.5 518 LYS B O 1
ATOM 9292 N N . TYR B 1 519 ? -26.891 -10.711 18.406 1 86.06 519 TYR B N 1
ATOM 9293 C CA . TYR B 1 519 ? -28.281 -10.57 18.797 1 86.06 519 TYR B CA 1
ATOM 9294 C C . TYR B 1 519 ? -28.875 -11.922 19.188 1 86.06 519 TYR B C 1
ATOM 9296 O O . TYR B 1 519 ? -29.172 -12.75 18.328 1 86.06 519 TYR B O 1
ATOM 9304 N N . LYS B 1 520 ? -29.234 -12.117 20.375 1 83.25 520 LYS B N 1
ATOM 9305 C CA . LYS B 1 520 ? -29.75 -13.383 20.859 1 83.25 520 LYS B CA 1
ATOM 9306 C C . LYS B 1 520 ? -31.219 -13.578 20.453 1 83.25 520 LYS B C 1
ATOM 9308 O O . LYS B 1 520 ? -31.703 -14.711 20.406 1 83.25 520 LYS B O 1
ATOM 9313 N N . GLY B 1 521 ? -31.812 -12.523 20.141 1 78.06 521 GLY B N 1
ATOM 9314 C CA . GLY B 1 521 ? -33.188 -12.602 19.734 1 78.06 521 GLY B CA 1
ATOM 9315 C C . GLY B 1 521 ? -33.375 -13.016 18.281 1 78.06 521 GLY B C 1
ATOM 9316 O O . GLY B 1 521 ? -34.5 -13.352 17.859 1 78.06 521 GLY B O 1
ATOM 9317 N N . ALA B 1 522 ? -32.312 -13.086 17.578 1 86.75 522 ALA B N 1
ATOM 9318 C CA . ALA B 1 522 ? -32.344 -13.508 16.188 1 86.75 522 ALA B CA 1
ATOM 9319 C C . ALA B 1 522 ? -32.25 -15.023 16.062 1 86.75 522 ALA B C 1
ATOM 9321 O O . ALA B 1 522 ? -31.422 -15.641 16.734 1 86.75 522 ALA B O 1
ATOM 9322 N N . LYS B 1 523 ? -33.125 -15.586 15.25 1 87.19 523 LYS B N 1
ATOM 9323 C CA . LYS B 1 523 ? -33.156 -17.031 15.102 1 87.19 523 LYS B CA 1
ATOM 9324 C C . LYS B 1 523 ? -32.75 -17.453 13.695 1 87.19 523 LYS B C 1
ATOM 9326 O O . LYS B 1 523 ? -33.156 -16.812 12.719 1 87.19 523 LYS B O 1
ATOM 9331 N N . GLU B 1 524 ? -32.094 -18.469 13.68 1 88.94 524 GLU B N 1
ATOM 9332 C CA . GLU B 1 524 ? -31.688 -19.016 12.383 1 88.94 524 GLU B CA 1
ATOM 9333 C C . GLU B 1 524 ? -32.844 -19.766 11.727 1 88.94 524 GLU B C 1
ATOM 9335 O O . GLU B 1 524 ? -33.688 -20.328 12.422 1 88.94 524 GLU B O 1
ATOM 9340 N N . ILE B 1 525 ? -32.875 -19.719 10.516 1 88.06 525 ILE B N 1
ATOM 9341 C CA . ILE B 1 525 ? -33.906 -20.453 9.758 1 88.06 525 ILE B CA 1
ATOM 9342 C C . ILE B 1 525 ? -33.375 -21.844 9.398 1 88.06 525 ILE B C 1
ATOM 9344 O O . ILE B 1 525 ? -32.312 -21.969 8.812 1 88.06 525 ILE B O 1
ATOM 9348 N N . ASP B 1 526 ? -34.125 -22.781 9.695 1 87.19 526 ASP B N 1
ATOM 9349 C CA . ASP B 1 526 ? -33.719 -24.156 9.469 1 87.19 526 ASP B CA 1
ATOM 9350 C C . ASP B 1 526 ? -33.5 -24.422 7.977 1 87.19 526 ASP B C 1
ATOM 9352 O O . ASP B 1 526 ? -34.344 -24.109 7.152 1 87.19 526 ASP B O 1
ATOM 9356 N N . GLY B 1 527 ? -32.344 -24.969 7.621 1 89.25 527 GLY B N 1
ATOM 9357 C CA . GLY B 1 527 ? -32.031 -25.359 6.254 1 89.25 527 GLY B CA 1
ATOM 9358 C C . GLY B 1 527 ? -31.469 -24.219 5.43 1 89.25 527 GLY B C 1
ATOM 9359 O O . GLY B 1 527 ? -31.047 -24.438 4.289 1 89.25 527 GLY B O 1
ATOM 9360 N N . MET B 1 528 ? -31.609 -23.078 6.043 1 92.12 528 MET B N 1
ATOM 9361 C CA . MET B 1 528 ? -31.125 -21.906 5.316 1 92.12 528 MET B CA 1
ATOM 9362 C C . MET B 1 528 ? -30.094 -21.141 6.145 1 92.12 528 MET B C 1
ATOM 9364 O O . MET B 1 528 ? -30.312 -20.906 7.336 1 92.12 528 MET B O 1
ATOM 9368 N N . LYS B 1 529 ? -28.969 -20.875 5.543 1 94.75 529 LYS B N 1
ATOM 9369 C CA . LYS B 1 529 ? -27.969 -20.031 6.188 1 94.75 529 LYS B CA 1
ATOM 9370 C C . LYS B 1 529 ? -27.812 -18.703 5.449 1 94.75 529 LYS B C 1
ATOM 9372 O O . LYS B 1 529 ? -27.703 -18.688 4.223 1 94.75 529 LYS B O 1
ATOM 9377 N N . LEU B 1 530 ? -27.938 -17.625 6.16 1 96.38 530 LEU B N 1
ATOM 9378 C CA . LEU B 1 530 ? -27.766 -16.281 5.613 1 96.38 530 LEU B CA 1
ATOM 9379 C C . LEU B 1 530 ? -26.375 -15.742 5.918 1 96.38 530 LEU B C 1
ATOM 9381 O O . LEU B 1 530 ? -26.078 -15.375 7.059 1 96.38 530 LEU B O 1
ATOM 9385 N N . PHE B 1 531 ? -25.562 -15.648 4.891 1 96.62 531 PHE B N 1
ATOM 9386 C CA . PHE B 1 531 ? -24.172 -15.227 5.035 1 96.62 531 PHE B CA 1
ATOM 9387 C C . PHE B 1 531 ? -24.016 -13.758 4.652 1 96.62 531 PHE B C 1
ATOM 9389 O O . PHE B 1 531 ? -24.312 -13.375 3.52 1 96.62 531 PHE B O 1
ATOM 9396 N N . HIS B 1 532 ? -23.547 -12.977 5.613 1 95.25 532 HIS B N 1
ATOM 9397 C CA . HIS B 1 532 ? -23.328 -11.555 5.391 1 95.25 532 HIS B CA 1
ATOM 9398 C C . HIS B 1 532 ? -21.859 -11.227 5.23 1 95.25 532 HIS B C 1
ATOM 9400 O O . HIS B 1 532 ? -21.031 -11.68 6.023 1 95.25 532 HIS B O 1
ATOM 9406 N N . TYR B 1 533 ? -21.562 -10.492 4.16 1 93.69 533 TYR B N 1
ATOM 9407 C CA . TYR B 1 533 ? -20.188 -10.086 3.885 1 93.69 533 TYR B CA 1
ATOM 9408 C C . TYR B 1 533 ? -20.094 -8.578 3.674 1 93.69 533 TYR B C 1
ATOM 9410 O O . TYR B 1 533 ? -20.812 -8.023 2.84 1 93.69 533 TYR B O 1
ATOM 9418 N N . SER B 1 534 ? -19.203 -7.922 4.5 1 91 534 SER B N 1
ATOM 9419 C CA . SER B 1 534 ? -19.016 -6.48 4.387 1 91 534 SER B CA 1
ATOM 9420 C C . SER B 1 534 ? -17.578 -6.148 3.951 1 91 534 SER B C 1
ATOM 9422 O O . SER B 1 534 ? -16.625 -6.492 4.641 1 91 534 SER B O 1
ATOM 9424 N N . GLY B 1 535 ? -17.484 -5.539 2.795 1 88.12 535 GLY B N 1
ATOM 9425 C CA . GLY B 1 535 ? -16.172 -5.172 2.279 1 88.12 535 GLY B CA 1
ATOM 9426 C C . GLY B 1 535 ? -16.062 -5.344 0.776 1 88.12 535 GLY B C 1
ATOM 9427 O O . GLY B 1 535 ? -17.062 -5.273 0.058 1 88.12 535 GLY B O 1
ATOM 9428 N N . GLY B 1 536 ? -14.859 -5.398 0.317 1 87.81 536 GLY B N 1
ATOM 9429 C CA . GLY B 1 536 ? -14.609 -5.641 -1.096 1 87.81 536 GLY B CA 1
ATOM 9430 C C . GLY B 1 536 ? -14.188 -7.066 -1.391 1 87.81 536 GLY B C 1
ATOM 9431 O O . GLY B 1 536 ? -13.617 -7.738 -0.532 1 87.81 536 GLY B O 1
ATOM 9432 N N . LEU B 1 537 ? -14.594 -7.508 -2.504 1 90.25 537 LEU B N 1
ATOM 9433 C CA . LEU B 1 537 ? -14.203 -8.844 -2.951 1 90.25 537 LEU B CA 1
ATOM 9434 C C . LEU B 1 537 ? -13.281 -8.766 -4.16 1 90.25 537 LEU B C 1
ATOM 9436 O O . LEU B 1 537 ? -13.734 -8.5 -5.277 1 90.25 537 LEU B O 1
ATOM 9440 N N . ASN B 1 538 ? -12.039 -8.93 -3.9 1 87.5 538 ASN B N 1
ATOM 9441 C CA . ASN B 1 538 ? -11.016 -8.82 -4.938 1 87.5 538 ASN B CA 1
ATOM 9442 C C . ASN B 1 538 ? -10.016 -9.969 -4.855 1 87.5 538 ASN B C 1
ATOM 9444 O O . ASN B 1 538 ? -10.234 -10.945 -4.137 1 87.5 538 ASN B O 1
ATOM 9448 N N . PHE B 1 539 ? -8.977 -9.875 -5.645 1 82.94 539 PHE B N 1
ATOM 9449 C CA . PHE B 1 539 ? -8 -10.961 -5.719 1 82.94 539 PHE B CA 1
ATOM 9450 C C . PHE B 1 539 ? -7.34 -11.18 -4.363 1 82.94 539 PHE B C 1
ATOM 9452 O O . PHE B 1 539 ? -6.934 -12.297 -4.039 1 82.94 539 PHE B O 1
ATOM 9459 N N . ALA B 1 540 ? -7.266 -10.156 -3.609 1 80.88 540 ALA B N 1
ATOM 9460 C CA . ALA B 1 540 ? -6.574 -10.242 -2.326 1 80.88 540 ALA B CA 1
ATOM 9461 C C . ALA B 1 540 ? -7.484 -10.82 -1.249 1 80.88 540 ALA B C 1
ATOM 9463 O O . ALA B 1 540 ? -7.008 -11.43 -0.287 1 80.88 540 ALA B O 1
ATOM 9464 N N . THR B 1 541 ? -8.805 -10.648 -1.367 1 87.31 541 THR B N 1
ATOM 9465 C CA . THR B 1 541 ? -9.719 -11.016 -0.291 1 87.31 541 THR B CA 1
ATOM 9466 C C . THR B 1 541 ? -10.516 -12.266 -0.663 1 87.31 541 THR B C 1
ATOM 9468 O O . THR B 1 541 ? -11.266 -12.789 0.159 1 87.31 541 THR B O 1
ATOM 9471 N N . LYS B 1 542 ? -10.414 -12.727 -1.843 1 87.44 542 LYS B N 1
ATOM 9472 C CA . LYS B 1 542 ? -11.234 -13.836 -2.32 1 87.44 542 LYS B CA 1
ATOM 9473 C C . LYS B 1 542 ? -11.031 -15.078 -1.462 1 87.44 542 LYS B C 1
ATOM 9475 O O . LYS B 1 542 ? -12 -15.773 -1.13 1 87.44 542 LYS B O 1
ATOM 9480 N N . ASN B 1 543 ? -9.789 -15.336 -1.035 1 82.25 543 ASN B N 1
ATOM 9481 C CA . ASN B 1 543 ? -9.531 -16.516 -0.222 1 82.25 543 ASN B CA 1
ATOM 9482 C C . ASN B 1 543 ? -10.07 -16.359 1.195 1 82.25 543 ASN B C 1
ATOM 9484 O O . ASN B 1 543 ? -10.539 -17.312 1.805 1 82.25 543 ASN B O 1
ATOM 9488 N N . ILE B 1 544 ? -10 -15.195 1.622 1 85 544 ILE B N 1
ATOM 9489 C CA . ILE B 1 544 ? -10.547 -14.898 2.941 1 85 544 ILE B CA 1
ATOM 9490 C C . ILE B 1 544 ? -12.062 -15.102 2.924 1 85 544 ILE B C 1
ATOM 9492 O O . ILE B 1 544 ? -12.633 -15.68 3.854 1 85 544 ILE B O 1
ATOM 9496 N N . PHE B 1 545 ? -12.68 -14.648 1.9 1 91.81 545 PHE B N 1
ATOM 9497 C CA . PHE B 1 545 ? -14.117 -14.828 1.732 1 91.81 545 PHE B CA 1
ATOM 9498 C C . PHE B 1 545 ? -14.484 -16.312 1.754 1 91.81 545 PHE B C 1
ATOM 9500 O O . PHE B 1 545 ? -15.391 -16.719 2.48 1 91.81 545 PHE B O 1
ATOM 9507 N N . ARG B 1 546 ? -13.773 -17.016 0.979 1 90 546 ARG B N 1
ATOM 9508 C CA . ARG B 1 546 ? -14.039 -18.438 0.859 1 90 546 ARG B CA 1
ATOM 9509 C C . ARG B 1 546 ? -13.875 -19.141 2.201 1 90 546 ARG B C 1
ATOM 9511 O O . ARG B 1 546 ? -14.75 -19.906 2.625 1 90 546 ARG B O 1
ATOM 9518 N N . ASP B 1 547 ? -12.828 -18.844 2.871 1 86.94 547 ASP B N 1
ATOM 9519 C CA . ASP B 1 547 ? -12.531 -19.5 4.145 1 86.94 547 ASP B CA 1
ATOM 9520 C C . ASP B 1 547 ? -13.562 -19.109 5.207 1 86.94 547 ASP B C 1
ATOM 9522 O O . ASP B 1 547 ? -13.984 -19.969 5.996 1 86.94 547 ASP B O 1
ATOM 9526 N N . GLU B 1 548 ? -13.953 -17.906 5.199 1 91.56 548 GLU B N 1
ATOM 9527 C CA . GLU B 1 548 ? -14.953 -17.453 6.164 1 91.56 548 GLU B CA 1
ATOM 9528 C C . GLU B 1 548 ? -16.312 -18.062 5.871 1 91.56 548 GLU B C 1
ATOM 9530 O O . GLU B 1 548 ? -17.078 -18.375 6.793 1 91.56 548 GLU B O 1
ATOM 9535 N N . LEU B 1 549 ? -16.609 -18.125 4.613 1 94.38 549 LEU B N 1
ATOM 9536 C CA . LEU B 1 549 ? -17.875 -18.734 4.219 1 94.38 549 LEU B CA 1
ATOM 9537 C C . LEU B 1 549 ? -17.938 -20.188 4.672 1 94.38 549 LEU B C 1
ATOM 9539 O O . LEU B 1 549 ? -18.922 -20.625 5.273 1 94.38 549 LEU B O 1
ATOM 9543 N N . TYR B 1 550 ? -16.891 -20.906 4.445 1 92.06 550 TYR B N 1
ATOM 9544 C CA . TYR B 1 550 ? -16.844 -22.312 4.828 1 92.06 550 TYR B CA 1
ATOM 9545 C C . TYR B 1 550 ? -16.922 -22.469 6.34 1 92.06 550 TYR B C 1
ATOM 9547 O O . TYR B 1 550 ? -17.594 -23.359 6.848 1 92.06 550 TYR B O 1
ATOM 9555 N N . LYS B 1 551 ? -16.266 -21.594 6.992 1 90.81 551 LYS B N 1
ATOM 9556 C CA . LYS B 1 551 ? -16.219 -21.641 8.453 1 90.81 551 LYS B CA 1
ATOM 9557 C C . LYS B 1 551 ? -17.594 -21.344 9.047 1 90.81 551 LYS B C 1
ATOM 9559 O O . LYS B 1 551 ? -18.078 -22.078 9.914 1 90.81 551 LYS B O 1
ATOM 9564 N N . LEU B 1 552 ? -18.25 -20.344 8.555 1 93 552 LEU B N 1
ATOM 9565 C CA . LEU B 1 552 ? -19.516 -19.906 9.133 1 93 552 LEU B CA 1
ATOM 9566 C C . LEU B 1 552 ? -20.641 -20.859 8.742 1 93 552 LEU B C 1
ATOM 9568 O O . LEU B 1 552 ? -21.516 -21.172 9.562 1 93 552 LEU B O 1
ATOM 9572 N N . VAL B 1 553 ? -20.609 -21.312 7.543 1 92.44 553 VAL B N 1
ATOM 9573 C CA . VAL B 1 553 ? -21.625 -22.266 7.094 1 92.44 553 VAL B CA 1
ATOM 9574 C C . VAL B 1 553 ? -21.297 -23.656 7.633 1 92.44 553 VAL B C 1
ATOM 9576 O O . VAL B 1 553 ? -22.172 -24.531 7.656 1 92.44 553 VAL B O 1
ATOM 9579 N N . ASP B 1 554 ? -20.109 -23.875 8.141 1 87.75 554 ASP B N 1
ATOM 9580 C CA . ASP B 1 554 ? -19.625 -25.109 8.742 1 87.75 554 ASP B CA 1
ATOM 9581 C C . ASP B 1 554 ? -19.719 -26.266 7.75 1 87.75 554 ASP B C 1
ATOM 9583 O O . ASP B 1 554 ? -20.266 -27.328 8.078 1 87.75 554 ASP B O 1
ATOM 9587 N N . LEU B 1 555 ? -19.375 -25.953 6.574 1 87.44 555 LEU B N 1
ATOM 9588 C CA . LEU B 1 555 ? -19.391 -26.969 5.52 1 87.44 555 LEU B CA 1
ATOM 9589 C C . LEU B 1 555 ? -18.266 -26.703 4.516 1 87.44 555 LEU B C 1
ATOM 9591 O O . LEU B 1 555 ? -18.203 -25.641 3.904 1 87.44 555 LEU B O 1
ATOM 9595 N N . ASN B 1 556 ? -17.406 -27.562 4.426 1 85.75 556 ASN B N 1
ATOM 9596 C CA . ASN B 1 556 ? -16.391 -27.578 3.375 1 85.75 556 ASN B CA 1
ATOM 9597 C C . ASN B 1 556 ? -16.75 -28.516 2.242 1 85.75 556 ASN B C 1
ATOM 9599 O O . ASN B 1 556 ? -16.797 -29.734 2.434 1 85.75 556 ASN B O 1
ATOM 9603 N N . PRO B 1 557 ? -17 -27.938 1.149 1 85 557 PRO B N 1
ATOM 9604 C CA . PRO B 1 557 ? -17.5 -28.766 0.061 1 85 557 PRO B CA 1
ATOM 9605 C C . PRO B 1 557 ? -16.547 -29.906 -0.302 1 85 557 PRO B C 1
ATOM 9607 O O . PRO B 1 557 ? -17 -31.016 -0.601 1 85 557 PRO B O 1
ATOM 9610 N N . GLN B 1 558 ? -15.344 -29.703 -0.319 1 76.88 558 GLN B N 1
ATOM 9611 C CA . GLN B 1 558 ? -14.375 -30.734 -0.677 1 76.88 558 GLN B CA 1
ATOM 9612 C C . GLN B 1 558 ? -14.398 -31.875 0.33 1 76.88 558 GLN B C 1
ATOM 9614 O O . GLN B 1 558 ? -14.414 -33.062 -0.054 1 76.88 558 GLN B O 1
ATOM 9619 N N . LYS B 1 559 ? -14.383 -31.531 1.557 1 78.5 559 LYS B N 1
ATOM 9620 C CA . LYS B 1 559 ? -14.422 -32.562 2.607 1 78.5 559 LYS B CA 1
ATOM 9621 C C . LYS B 1 559 ? -15.742 -33.312 2.586 1 78.5 559 LYS B C 1
ATOM 9623 O O . LYS B 1 559 ? -15.773 -34.531 2.795 1 78.5 559 LYS B O 1
ATOM 9628 N N . GLU B 1 560 ? -16.781 -32.531 2.354 1 84.94 560 GLU B N 1
ATOM 9629 C CA . GLU B 1 560 ? -18.109 -33.125 2.32 1 84.94 560 GLU B CA 1
ATOM 9630 C C . GLU B 1 560 ? -18.25 -34.094 1.146 1 84.94 560 GLU B C 1
ATOM 9632 O O . GLU B 1 560 ? -18.875 -35.156 1.271 1 84.94 560 GLU B O 1
ATOM 9637 N N . HIS B 1 561 ? -17.656 -33.719 0.076 1 80.44 561 HIS B N 1
ATOM 9638 C CA . HIS B 1 561 ? -17.703 -34.594 -1.099 1 80.44 561 HIS B CA 1
ATOM 9639 C C . HIS B 1 561 ? -16.969 -35.906 -0.85 1 80.44 561 HIS B C 1
ATOM 9641 O O . HIS B 1 561 ? -17.422 -36.969 -1.245 1 80.44 561 HIS B O 1
ATOM 9647 N N . ILE B 1 562 ? -15.867 -35.781 -0.21 1 74.75 562 ILE B N 1
ATOM 9648 C CA . ILE B 1 562 ? -15.062 -36.969 0.11 1 74.75 562 ILE B CA 1
ATOM 9649 C C . ILE B 1 562 ? -15.836 -37.875 1.074 1 74.75 562 ILE B C 1
ATOM 9651 O O . ILE B 1 562 ? -15.859 -39.094 0.904 1 74.75 562 ILE B O 1
ATOM 9655 N N . ASN B 1 563 ? -16.422 -37.25 2.025 1 81.19 563 ASN B N 1
ATOM 9656 C CA . ASN B 1 563 ? -17.188 -38 3.018 1 81.19 563 ASN B CA 1
ATOM 9657 C C . ASN B 1 563 ? -18.391 -38.688 2.395 1 81.19 563 ASN B C 1
ATOM 9659 O O . ASN B 1 563 ? -18.719 -39.812 2.754 1 81.19 563 ASN B O 1
ATOM 9663 N N . ARG B 1 564 ? -19.016 -38 1.565 1 82.38 564 ARG B N 1
ATOM 9664 C CA . ARG B 1 564 ? -20.172 -38.594 0.899 1 82.38 564 ARG B CA 1
ATOM 9665 C C . ARG B 1 564 ? -19.781 -39.75 0.016 1 82.38 564 ARG B C 1
ATOM 9667 O O . ARG B 1 564 ? -20.484 -40.781 -0.047 1 82.38 564 ARG B O 1
ATOM 9674 N N . LYS B 1 565 ? -18.672 -39.625 -0.636 1 77.44 565 LYS B N 1
ATOM 9675 C CA . LYS B 1 565 ? -18.172 -40.719 -1.472 1 77.44 565 LYS B CA 1
ATOM 9676 C C . LYS B 1 565 ? -17.781 -41.938 -0.626 1 77.44 565 LYS B C 1
ATOM 9678 O O . LYS B 1 565 ? -18.031 -43.062 -1.011 1 77.44 565 LYS B O 1
ATOM 9683 N N . LYS B 1 566 ? -17.156 -41.625 0.456 1 78.06 566 LYS B N 1
ATOM 9684 C CA . LYS B 1 566 ? 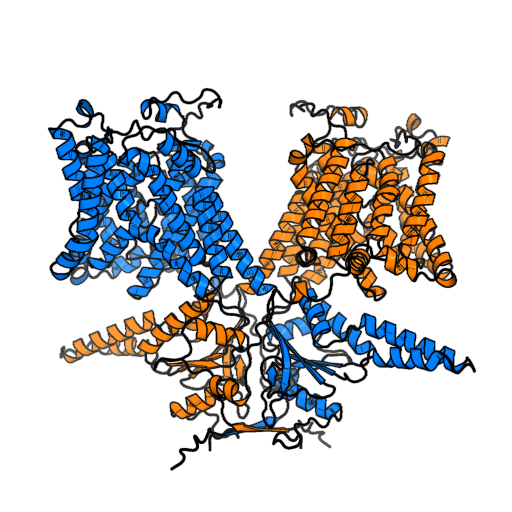-16.781 -42.688 1.376 1 78.06 566 LYS B CA 1
ATOM 9685 C C . LYS B 1 566 ? -18.016 -43.406 1.921 1 78.06 566 LYS B C 1
ATOM 9687 O O . LYS B 1 566 ? -18 -44.625 2.092 1 78.06 566 LYS B O 1
ATOM 9692 N N . LEU B 1 567 ? -18.969 -42.625 2.223 1 82.06 567 LEU B N 1
ATOM 9693 C CA . LEU B 1 567 ? -20.219 -43.188 2.73 1 82.06 567 LEU B CA 1
ATOM 9694 C C . LEU B 1 567 ? -20.859 -44.094 1.688 1 82.06 567 LEU B C 1
ATOM 9696 O O . LEU B 1 567 ? -21.328 -45.188 2.016 1 82.06 567 LEU B O 1
ATOM 9700 N N . GLU B 1 568 ? -20.922 -43.656 0.507 1 82.31 568 GLU B N 1
ATOM 9701 C CA . GLU B 1 568 ? -21.5 -44.438 -0.581 1 82.31 568 GLU B CA 1
ATOM 9702 C C . GLU B 1 568 ? -20.719 -45.719 -0.793 1 82.31 568 GLU B C 1
ATOM 9704 O O . GLU B 1 568 ? -21.312 -46.781 -1.034 1 82.31 568 GLU B O 1
ATOM 9709 N N . ALA B 1 569 ? -19.469 -45.594 -0.699 1 79.62 569 ALA B N 1
ATOM 9710 C CA . ALA B 1 569 ? -18.609 -46.781 -0.882 1 79.62 569 ALA B CA 1
ATOM 9711 C C . ALA B 1 569 ? -18.812 -47.781 0.25 1 79.62 569 ALA B C 1
ATOM 9713 O O . ALA B 1 569 ? -18.859 -49 0.015 1 79.62 569 ALA B O 1
ATOM 9714 N N . THR B 1 570 ? -18.891 -47.219 1.438 1 80.38 570 THR B N 1
ATOM 9715 C CA . THR B 1 570 ? -19.094 -48.062 2.604 1 80.38 570 THR B CA 1
ATOM 9716 C C . THR B 1 570 ? -20.453 -48.75 2.553 1 80.38 570 THR B C 1
ATOM 9718 O O . THR B 1 570 ? -20.594 -49.906 2.93 1 80.38 570 THR B O 1
ATOM 9721 N N . GLN B 1 571 ? -21.438 -47.969 2.133 1 81.12 571 GLN B N 1
ATOM 9722 C CA . GLN B 1 571 ? -22.781 -48.5 1.999 1 81.12 571 GLN B CA 1
ATOM 9723 C C . GLN B 1 571 ? -22.812 -49.625 0.958 1 81.12 571 GLN B C 1
ATOM 9725 O O . GLN B 1 571 ? -23.469 -50.656 1.162 1 81.12 571 GLN B O 1
ATOM 9730 N N . LYS B 1 572 ? -22.141 -49.438 -0.088 1 79.88 572 LYS B N 1
ATOM 9731 C CA . LYS B 1 572 ? -22.078 -50.469 -1.135 1 79.88 572 LYS B CA 1
ATOM 9732 C C . LYS B 1 572 ? -21.359 -51.719 -0.638 1 79.88 572 LYS B C 1
ATOM 9734 O O . LYS B 1 572 ? -21.766 -52.844 -0.965 1 79.88 572 LYS B O 1
ATOM 9739 N N . LYS B 1 573 ? -20.344 -51.531 0.115 1 77.06 573 LYS B N 1
ATOM 9740 C CA . LYS B 1 573 ? -19.625 -52.688 0.682 1 77.06 573 LYS B CA 1
ATOM 9741 C C . LYS B 1 573 ? -20.5 -53.438 1.679 1 77.06 573 LYS B C 1
ATOM 9743 O O . LYS B 1 573 ? -20.438 -54.656 1.756 1 77.06 573 LYS B O 1
ATOM 9748 N N . LEU B 1 574 ? -21.156 -52.656 2.508 1 74.69 574 LEU B N 1
ATOM 9749 C CA . LEU B 1 574 ? -22.047 -53.281 3.488 1 74.69 574 LEU B CA 1
ATOM 9750 C C . LEU B 1 574 ? -23.156 -54.062 2.801 1 74.69 574 LEU B C 1
ATOM 9752 O O . LEU B 1 574 ? -23.531 -55.125 3.271 1 74.69 574 LEU B O 1
ATOM 9756 N N . GLU B 1 575 ? -23.703 -53.438 1.79 1 74.06 575 GLU B N 1
ATOM 9757 C CA . GLU B 1 575 ? -24.75 -54.156 1.051 1 74.06 575 GLU B CA 1
ATOM 9758 C C . GLU B 1 575 ? -24.234 -55.469 0.476 1 74.06 575 GLU B C 1
ATOM 9760 O O . GLU B 1 575 ? -24.984 -56.438 0.378 1 74.06 575 GLU B O 1
ATOM 9765 N N . ASN B 1 576 ? -23 -55.438 0.19 1 66.62 576 ASN B N 1
ATOM 9766 C CA . ASN B 1 576 ? -22.422 -56.656 -0.403 1 66.62 576 ASN B CA 1
ATOM 9767 C C . ASN B 1 576 ? -21.859 -57.594 0.662 1 66.62 576 ASN B C 1
ATOM 9769 O O . ASN B 1 576 ? -21.531 -58.719 0.371 1 66.62 576 ASN B O 1
ATOM 9773 N N . SER B 1 577 ? -21.547 -56.969 1.831 1 60.09 577 SER B N 1
ATOM 9774 C CA . SER B 1 577 ? -20.953 -57.812 2.854 1 60.09 577 SER B CA 1
ATOM 9775 C C . SER B 1 577 ? -22 -58.219 3.9 1 60.09 577 SER B C 1
ATOM 9777 O O . SER B 1 577 ? -22.922 -57.469 4.172 1 60.09 577 SER B O 1
ATOM 9779 N N . THR B 1 578 ? -22.422 -59.531 4.148 1 48.47 578 THR B N 1
ATOM 9780 C CA . THR B 1 578 ? -23.281 -60.125 5.184 1 48.47 578 THR B CA 1
ATOM 9781 C C . THR B 1 578 ? -22.875 -59.594 6.562 1 48.47 578 THR B C 1
ATOM 9783 O O . THR B 1 578 ? -23.516 -59.938 7.562 1 48.47 578 THR B O 1
ATOM 9786 N N . LYS B 1 579 ? -21.516 -59.125 6.934 1 50.59 579 LYS B N 1
ATOM 9787 C CA . LYS B 1 579 ? -21.125 -59.062 8.344 1 50.59 579 LYS B CA 1
ATOM 9788 C C . LYS B 1 579 ? -21.547 -57.719 8.945 1 50.59 579 LYS B C 1
ATOM 9790 O O . LYS B 1 579 ? -21.5 -56.688 8.266 1 50.59 579 LYS B O 1
ATOM 9795 N N . THR B 1 580 ? -22.25 -57.625 10.102 1 49.06 580 THR B N 1
ATOM 9796 C CA . THR B 1 580 ? -22.828 -56.719 11.086 1 49.06 580 THR B CA 1
ATOM 9797 C C . THR B 1 580 ? -21.891 -55.562 11.359 1 49.06 580 THR B C 1
ATOM 9799 O O . THR B 1 580 ? -22.281 -54.594 12.031 1 49.06 580 THR B O 1
ATOM 9802 N N . PHE B 1 581 ? -20.594 -55.625 11.25 1 48.62 581 PHE B N 1
ATOM 9803 C CA . PHE B 1 581 ? -19.594 -54.844 11.938 1 48.62 581 PHE B CA 1
ATOM 9804 C C . PHE B 1 581 ? -19.578 -53.406 11.414 1 48.62 581 PHE B C 1
ATOM 9806 O O . PHE B 1 581 ? -19.328 -52.469 12.172 1 48.62 581 PHE B O 1
ATOM 9813 N N . ASN B 1 582 ? -20.016 -53.031 10.312 1 57.75 582 ASN B N 1
ATOM 9814 C CA . ASN B 1 582 ? -19.641 -51.75 9.703 1 57.75 582 ASN B CA 1
ATOM 9815 C C . ASN B 1 582 ? -20.719 -50.688 9.906 1 57.75 582 ASN B C 1
ATOM 9817 O O . ASN B 1 582 ? -20.719 -49.656 9.219 1 57.75 582 ASN B O 1
ATOM 9821 N N . GLU B 1 583 ? -21.609 -51.031 10.828 1 63.75 583 GLU B N 1
ATOM 9822 C CA . GLU B 1 583 ? -22.719 -50.125 11.055 1 63.75 583 GLU B CA 1
ATOM 9823 C C . GLU B 1 583 ? -22.25 -48.875 11.836 1 63.75 583 GLU B C 1
ATOM 9825 O O . GLU B 1 583 ? -22.75 -47.781 11.609 1 63.75 583 GLU B O 1
ATOM 9830 N N . LYS B 1 584 ? -21.312 -49.125 12.797 1 63.25 584 LYS B N 1
ATOM 9831 C CA . LYS B 1 584 ? -20.812 -48 13.594 1 63.25 584 LYS B CA 1
ATOM 9832 C C . LYS B 1 584 ? -20.062 -47 12.727 1 63.25 584 LYS B C 1
ATOM 9834 O O . LYS B 1 584 ? -20.203 -45.781 12.914 1 63.25 584 LYS B O 1
ATOM 9839 N N . LYS B 1 585 ? -19.344 -47.531 11.859 1 69.5 585 LYS B N 1
ATOM 9840 C CA . LYS B 1 585 ? -18.625 -46.656 10.938 1 69.5 585 LYS B CA 1
ATOM 9841 C C . LYS B 1 585 ? -19.578 -45.875 10.047 1 69.5 585 LYS B C 1
ATOM 9843 O O . LYS B 1 585 ? -19.344 -44.719 9.742 1 69.5 585 LYS B O 1
ATOM 9848 N N . LEU B 1 586 ? -20.562 -46.5 9.664 1 74.56 586 LEU B N 1
ATOM 9849 C CA . LEU B 1 586 ? -21.594 -45.875 8.844 1 74.56 586 LEU B CA 1
ATOM 9850 C C . LEU B 1 586 ? -22.266 -44.719 9.609 1 74.56 586 LEU B C 1
ATOM 9852 O O . LEU B 1 586 ? -22.531 -43.656 9.047 1 74.56 586 LEU B O 1
ATOM 9856 N N . VAL B 1 587 ? -22.531 -44.969 10.883 1 73.81 587 VAL B N 1
ATOM 9857 C CA . VAL B 1 587 ? -23.188 -43.938 11.711 1 73.81 587 VAL B CA 1
ATOM 9858 C C . VAL B 1 587 ? -22.25 -42.781 11.93 1 73.81 587 VAL B C 1
ATOM 9860 O O . VAL B 1 587 ? -22.672 -41.625 11.883 1 73.81 587 VAL B O 1
ATOM 9863 N N . LYS B 1 588 ? -21.031 -43.094 12.148 1 76.44 588 LYS B N 1
ATOM 9864 C CA . LYS B 1 588 ? -20.047 -42.031 12.359 1 76.44 588 LYS B CA 1
ATOM 9865 C C . LYS B 1 588 ? -19.875 -41.188 11.102 1 76.44 588 LYS B C 1
ATOM 9867 O O . LYS B 1 588 ? -19.781 -39.938 11.188 1 76.44 588 LYS B O 1
ATOM 9872 N N . LEU B 1 589 ? -19.891 -41.875 10.016 1 77.5 589 LEU B N 1
ATOM 9873 C CA . LEU B 1 589 ? -19.734 -41.156 8.75 1 77.5 589 LEU B CA 1
ATOM 9874 C C . LEU B 1 589 ? -20.984 -40.344 8.422 1 77.5 589 LEU B C 1
ATOM 9876 O O . LEU B 1 589 ? -20.906 -39.25 7.906 1 77.5 589 LEU B O 1
ATOM 9880 N N . SER B 1 590 ? -22.094 -40.938 8.641 1 74.94 590 SER B N 1
ATOM 9881 C CA . SER B 1 590 ? -23.359 -40.25 8.406 1 74.94 590 SER B CA 1
ATOM 9882 C C . SER B 1 590 ? -23.484 -39 9.297 1 74.94 590 SER B C 1
ATOM 9884 O O . SER B 1 590 ? -24.094 -38 8.898 1 74.94 590 SER B O 1
ATOM 9886 N N . GLY B 1 591 ? -22.906 -39.062 10.406 1 73.62 591 GLY B N 1
ATOM 9887 C CA . GLY B 1 591 ? -22.953 -37.938 11.336 1 73.62 591 GLY B CA 1
ATOM 9888 C C . GLY B 1 591 ? -22.078 -36.75 10.906 1 73.62 591 GLY B C 1
ATOM 9889 O O . GLY B 1 591 ? -22.328 -35.625 11.305 1 73.62 591 GLY B O 1
ATOM 9890 N N . LYS B 1 592 ? -21.156 -37.031 10.109 1 75.69 592 LYS B N 1
ATOM 9891 C CA . LYS B 1 592 ? -20.219 -36 9.68 1 75.69 592 LYS B CA 1
ATOM 9892 C C . LYS B 1 592 ? -20.766 -35.219 8.469 1 75.69 592 LYS B C 1
ATOM 9894 O O . LYS B 1 592 ? -20.281 -34.125 8.148 1 75.69 592 LYS B O 1
ATOM 9899 N N . ILE B 1 593 ? -21.766 -35.844 7.875 1 78.56 593 ILE B N 1
ATOM 9900 C CA . ILE B 1 593 ? -22.328 -35.219 6.664 1 78.56 593 ILE B CA 1
ATOM 9901 C C . ILE B 1 593 ? -23.484 -34.312 7.027 1 78.56 593 ILE B C 1
ATOM 9903 O O . ILE B 1 593 ? -24.344 -34.656 7.828 1 78.56 593 ILE B O 1
ATOM 9907 N N . ASN B 1 594 ? -23.359 -33.062 6.637 1 77.5 594 ASN B N 1
ATOM 9908 C CA . ASN B 1 594 ? -24.438 -32.094 6.848 1 77.5 594 ASN B CA 1
ATOM 9909 C C . ASN B 1 594 ? -25.531 -32.219 5.793 1 77.5 594 ASN B C 1
ATOM 9911 O O . ASN B 1 594 ? -25.375 -31.766 4.664 1 77.5 594 ASN B O 1
ATOM 9915 N N . MET B 1 595 ? -26.609 -32.844 6.219 1 77.06 595 MET B N 1
ATOM 9916 C CA . MET B 1 595 ? -27.719 -33.031 5.277 1 77.06 595 MET B CA 1
ATOM 9917 C C . MET B 1 595 ? -28.828 -32 5.535 1 77.06 595 MET B C 1
ATOM 9919 O O . MET B 1 595 ? -29.828 -31.984 4.816 1 77.06 595 MET B O 1
ATOM 9923 N N . THR B 1 596 ? -28.547 -31.125 6.391 1 83.31 596 THR B N 1
ATOM 9924 C CA . THR B 1 596 ? -29.609 -30.203 6.777 1 83.31 596 THR B CA 1
ATOM 9925 C C . THR B 1 596 ? -29.531 -28.906 5.98 1 83.31 596 THR B C 1
ATOM 9927 O O . THR B 1 596 ? -30.547 -28.266 5.742 1 83.31 596 THR B O 1
ATOM 9930 N N . LEU B 1 597 ? -28.438 -28.594 5.453 1 90.38 597 LEU B N 1
ATOM 9931 C CA . LEU B 1 597 ? -28.266 -27.344 4.73 1 90.38 597 LEU B CA 1
ATOM 9932 C C . LEU B 1 597 ? -28.781 -27.469 3.299 1 90.38 597 LEU B C 1
ATOM 9934 O O . LEU B 1 597 ? -28.312 -28.312 2.539 1 90.38 597 LEU B O 1
ATOM 9938 N N . LYS B 1 598 ? -29.75 -26.656 2.951 1 90 598 LYS B N 1
ATOM 9939 C CA . LYS B 1 598 ? -30.359 -26.734 1.627 1 90 598 LYS B CA 1
ATOM 9940 C C . LYS B 1 598 ? -29.984 -25.531 0.77 1 90 598 LYS B C 1
ATOM 9942 O O . LYS B 1 598 ? -29.891 -25.641 -0.455 1 90 598 LYS B O 1
ATOM 9947 N N . CYS B 1 599 ? -29.859 -24.422 1.477 1 92.56 599 CYS B N 1
ATOM 9948 C CA . CYS B 1 599 ? -29.562 -23.234 0.687 1 92.56 599 CYS B CA 1
ATOM 9949 C C . CYS B 1 599 ? -28.75 -22.234 1.495 1 92.56 599 CYS B C 1
ATOM 9951 O O . CYS B 1 599 ? -28.828 -22.203 2.725 1 92.56 599 CYS B O 1
ATOM 9953 N N . VAL B 1 600 ? -27.984 -21.5 0.765 1 95.12 600 VAL B N 1
ATOM 9954 C CA . VAL B 1 600 ? -27.219 -20.406 1.347 1 95.12 600 VAL B CA 1
ATOM 9955 C C . VAL B 1 600 ? -27.562 -19.094 0.636 1 95.12 600 VAL B C 1
ATOM 9957 O O . VAL B 1 600 ? -27.5 -19.016 -0.593 1 95.12 600 VAL B O 1
ATOM 9960 N N . ILE B 1 601 ? -28 -18.109 1.361 1 95.25 601 ILE B N 1
ATOM 9961 C CA . ILE B 1 601 ? -28.281 -16.781 0.814 1 95.25 601 ILE B CA 1
ATOM 9962 C C . ILE B 1 601 ? -27.141 -15.828 1.179 1 95.25 601 ILE B C 1
ATOM 9964 O O . ILE B 1 601 ? -26.859 -15.609 2.359 1 95.25 601 ILE B O 1
ATOM 9968 N N . MET B 1 602 ? -26.5 -15.328 0.183 1 96.31 602 MET B N 1
ATOM 9969 C CA . MET B 1 602 ? -25.406 -14.383 0.402 1 96.31 602 MET B CA 1
ATOM 9970 C C . MET B 1 602 ? -25.922 -12.945 0.401 1 96.31 602 MET B C 1
ATOM 9972 O O . MET B 1 602 ? -26.438 -12.469 -0.607 1 96.31 602 MET B O 1
ATOM 9976 N N . ASP B 1 603 ? -25.719 -12.289 1.527 1 95.69 603 ASP B N 1
ATOM 9977 C CA . ASP B 1 603 ? -26.094 -10.883 1.649 1 95.69 603 ASP B CA 1
ATOM 9978 C C . ASP B 1 603 ? -24.938 -9.969 1.211 1 95.69 603 ASP B C 1
ATOM 9980 O O . ASP B 1 603 ? -23.984 -9.758 1.962 1 95.69 603 ASP B O 1
ATOM 9984 N N . PHE B 1 604 ? -25.141 -9.359 0.053 1 94.06 604 PHE B N 1
ATOM 9985 C CA . PHE B 1 604 ? -24.109 -8.492 -0.518 1 94.06 604 PHE B CA 1
ATOM 9986 C C . PHE B 1 604 ? -24.531 -7.031 -0.407 1 94.06 604 PHE B C 1
ATOM 9988 O O . PHE B 1 604 ? -24.125 -6.207 -1.237 1 94.06 604 PHE B O 1
ATOM 9995 N N . SER B 1 605 ? -25.312 -6.75 0.624 1 90.06 605 SER B N 1
ATOM 9996 C CA . SER B 1 605 ? -25.766 -5.375 0.82 1 90.06 605 SER B CA 1
ATOM 9997 C C . SER B 1 605 ? -24.594 -4.465 1.197 1 90.06 605 SER B C 1
ATOM 9999 O O . SER B 1 605 ? -24.625 -3.266 0.907 1 90.06 605 SER B O 1
ATOM 10001 N N . SER B 1 606 ? -23.625 -5.043 1.803 1 90.69 606 SER B N 1
ATOM 10002 C CA . SER B 1 606 ? -22.5 -4.25 2.268 1 90.69 606 SER B CA 1
ATOM 10003 C C . SER B 1 606 ? -21.25 -4.527 1.44 1 90.69 606 SER B C 1
ATOM 10005 O O . SER B 1 606 ? -20.125 -4.238 1.874 1 90.69 606 SER B O 1
ATOM 10007 N N . LEU B 1 607 ? -21.453 -5.121 0.317 1 91.25 607 LEU B N 1
ATOM 10008 C CA . LEU B 1 607 ? -20.328 -5.355 -0.598 1 91.25 607 LEU B CA 1
ATOM 10009 C C . LEU B 1 607 ? -20.062 -4.121 -1.452 1 91.25 607 LEU B C 1
ATOM 10011 O O . LEU B 1 607 ? -20.922 -3.689 -2.219 1 91.25 607 LEU B O 1
ATOM 10015 N N . SER B 1 608 ? -18.891 -3.574 -1.346 1 86.69 608 SER B N 1
ATOM 10016 C CA . SER B 1 608 ? -18.578 -2.316 -2.014 1 86.69 608 SER B CA 1
ATOM 10017 C C . SER B 1 608 ? -18.234 -2.541 -3.482 1 86.69 608 SER B C 1
ATOM 10019 O O . SER B 1 608 ? -18.625 -1.751 -4.348 1 86.69 608 SER B O 1
ATOM 10021 N N . TYR B 1 609 ? -17.531 -3.51 -3.768 1 87.06 609 TYR B N 1
ATOM 10022 C CA . TYR B 1 609 ? -17.141 -3.814 -5.141 1 87.06 609 TYR B CA 1
ATOM 10023 C C . TYR B 1 609 ? -16.703 -5.266 -5.27 1 87.06 609 TYR B C 1
ATOM 10025 O O . TYR B 1 609 ? -16.391 -5.918 -4.27 1 87.06 609 TYR B O 1
ATOM 10033 N N . ILE B 1 610 ? -16.719 -5.738 -6.555 1 89.62 610 ILE B N 1
ATOM 10034 C CA . ILE B 1 610 ? -16.234 -7.078 -6.875 1 89.62 610 ILE B CA 1
ATOM 10035 C C . ILE B 1 610 ? -15.453 -7.047 -8.18 1 89.62 610 ILE B C 1
ATOM 10037 O O . ILE B 1 610 ? -15.828 -6.344 -9.125 1 89.62 610 ILE B O 1
ATOM 10041 N N . ASP B 1 611 ? -14.352 -7.688 -8.148 1 87.94 611 ASP B N 1
ATOM 10042 C CA . ASP B 1 611 ? -13.562 -7.766 -9.375 1 87.94 611 ASP B CA 1
ATOM 10043 C C . ASP B 1 611 ? -13.711 -9.133 -10.039 1 87.94 611 ASP B C 1
ATOM 10045 O O . ASP B 1 611 ? -14.352 -10.031 -9.492 1 87.94 611 ASP B O 1
ATOM 10049 N N . PRO B 1 612 ? -13.164 -9.281 -11.195 1 87.19 612 PRO B N 1
ATOM 10050 C CA . PRO B 1 612 ? -13.32 -10.547 -11.922 1 87.19 612 PRO B CA 1
ATOM 10051 C C . PRO B 1 612 ? -12.773 -11.742 -11.148 1 87.19 612 PRO B C 1
ATOM 10053 O O . PRO B 1 612 ? -13.344 -12.828 -11.203 1 87.19 612 PRO B O 1
ATOM 10056 N N . SER B 1 613 ? -11.703 -11.562 -10.492 1 86.31 613 SER B N 1
ATOM 10057 C CA . SER B 1 613 ? -11.156 -12.656 -9.688 1 86.31 613 SER B CA 1
ATOM 10058 C C . SER B 1 613 ? -12.117 -13.055 -8.578 1 86.31 613 SER B C 1
ATOM 10060 O O . SER B 1 613 ? -12.242 -14.234 -8.25 1 86.31 613 SER B O 1
ATOM 10062 N N . GLY B 1 614 ? -12.688 -12.062 -8 1 89.62 614 GLY B N 1
ATOM 10063 C CA . GLY B 1 614 ? -13.695 -12.336 -6.992 1 89.62 614 GLY B CA 1
ATOM 10064 C C . GLY B 1 614 ? -14.898 -13.086 -7.539 1 89.62 614 GLY B C 1
ATOM 10065 O O . GLY B 1 614 ? -15.406 -14.008 -6.895 1 89.62 614 GLY B O 1
ATOM 10066 N N . VAL B 1 615 ? -15.336 -12.734 -8.703 1 91 615 VAL B N 1
ATOM 10067 C CA . VAL B 1 615 ? -16.484 -13.383 -9.328 1 91 615 VAL B CA 1
ATOM 10068 C C . VAL B 1 615 ? -16.125 -14.836 -9.664 1 91 615 VAL B C 1
ATOM 10070 O O . VAL B 1 615 ? -16.938 -15.742 -9.477 1 91 615 VAL B O 1
ATOM 10073 N N . SER B 1 616 ? -14.953 -14.984 -10.148 1 87.31 616 SER B N 1
ATOM 10074 C CA . SER B 1 616 ? -14.508 -16.328 -10.484 1 87.31 616 SER B CA 1
ATOM 10075 C C . SER B 1 616 ? -14.492 -17.234 -9.25 1 87.31 616 SER B C 1
ATOM 10077 O O . SER B 1 616 ? -14.883 -18.391 -9.312 1 87.31 616 SER B O 1
ATOM 10079 N N . MET B 1 617 ? -14.016 -16.719 -8.211 1 88.31 617 MET B N 1
ATOM 10080 C CA . MET B 1 617 ? -14.008 -17.469 -6.957 1 88.31 617 MET B CA 1
ATOM 10081 C C . MET B 1 617 ? -15.422 -17.812 -6.516 1 88.31 617 MET B C 1
ATOM 10083 O O . MET B 1 617 ? -15.695 -18.938 -6.09 1 88.31 617 MET B O 1
ATOM 10087 N N . LEU B 1 618 ? -16.328 -16.859 -6.645 1 92.5 618 LEU B N 1
ATOM 10088 C CA . LEU B 1 618 ? -17.719 -17.078 -6.285 1 92.5 618 LEU B CA 1
ATOM 10089 C C . LEU B 1 618 ? -18.344 -18.188 -7.145 1 92.5 618 LEU B C 1
ATOM 10091 O O . LEU B 1 618 ? -19.078 -19.031 -6.641 1 92.5 618 LEU B O 1
ATOM 10095 N N . GLN B 1 619 ? -18 -18.156 -8.352 1 89.81 619 GLN B N 1
ATOM 10096 C CA . GLN B 1 619 ? -18.5 -19.172 -9.273 1 89.81 619 GLN B CA 1
ATOM 10097 C C . GLN B 1 619 ? -18.016 -20.562 -8.867 1 89.81 619 GLN B C 1
ATOM 10099 O O . GLN B 1 619 ? -18.797 -21.516 -8.867 1 89.81 619 GLN B O 1
ATOM 10104 N N . ASN B 1 620 ? -16.797 -20.641 -8.555 1 86.12 620 ASN B N 1
ATOM 10105 C CA . ASN B 1 620 ? -16.219 -21.906 -8.141 1 86.12 620 ASN B CA 1
ATOM 10106 C C . ASN B 1 620 ? -16.859 -22.438 -6.859 1 86.12 620 ASN B C 1
ATOM 10108 O O . ASN B 1 620 ? -17.125 -23.625 -6.734 1 86.12 620 ASN B O 1
ATOM 10112 N N . VAL B 1 621 ? -17.109 -21.578 -5.953 1 90.19 621 VAL B N 1
ATOM 10113 C CA . VAL B 1 621 ? -17.719 -21.938 -4.684 1 90.19 621 VAL B CA 1
ATOM 10114 C C . VAL B 1 621 ? -19.156 -22.422 -4.922 1 90.19 621 VAL B C 1
ATOM 10116 O O . VAL B 1 621 ? -19.578 -23.438 -4.387 1 90.19 621 VAL B O 1
ATOM 10119 N N . ILE B 1 622 ? -19.891 -21.703 -5.719 1 90.94 622 ILE B N 1
ATOM 10120 C CA . ILE B 1 622 ? -21.281 -22.031 -6.008 1 90.94 622 ILE B CA 1
ATOM 10121 C C . ILE B 1 622 ? -21.359 -23.391 -6.707 1 90.94 622 ILE B C 1
ATOM 10123 O O . ILE B 1 622 ? -22.203 -24.219 -6.371 1 90.94 622 ILE B O 1
ATOM 10127 N N . GLU B 1 623 ? -20.438 -23.594 -7.582 1 87.62 623 GLU B N 1
ATOM 10128 C CA . GLU B 1 623 ? -20.406 -24.875 -8.305 1 87.62 623 GLU B CA 1
ATOM 10129 C C . GLU B 1 623 ? -20.078 -26.031 -7.367 1 87.62 623 GLU B C 1
ATOM 10131 O O . GLU B 1 623 ? -20.656 -27.109 -7.484 1 87.62 623 GLU B O 1
ATOM 10136 N N . SER B 1 624 ? -19.188 -25.797 -6.496 1 87.06 624 SER B N 1
ATOM 10137 C CA . SER B 1 624 ? -18.797 -26.828 -5.543 1 87.06 624 SER B CA 1
ATOM 10138 C C . SER B 1 624 ? -19.953 -27.188 -4.621 1 87.06 624 SER B C 1
ATOM 10140 O O . SER B 1 624 ? -20.141 -28.359 -4.27 1 87.06 624 SER B O 1
ATOM 10142 N N . PHE B 1 625 ? -20.75 -26.234 -4.234 1 90.56 625 PHE B N 1
ATOM 10143 C CA . PHE B 1 625 ? -21.891 -26.484 -3.361 1 90.56 625 PHE B CA 1
ATOM 10144 C C . PHE B 1 625 ? -23.062 -27.078 -4.145 1 90.56 625 PHE B C 1
ATOM 10146 O O . PHE B 1 625 ? -23.859 -27.844 -3.6 1 90.56 625 PHE B O 1
ATOM 10153 N N . ARG B 1 626 ? -23.141 -26.688 -5.344 1 88.44 626 ARG B N 1
ATOM 10154 C CA . ARG B 1 626 ? -24.188 -27.234 -6.195 1 88.44 626 ARG B CA 1
ATOM 10155 C C . ARG B 1 626 ? -24.047 -28.75 -6.328 1 88.44 626 ARG B C 1
ATOM 10157 O O . ARG B 1 626 ? -25.047 -29.469 -6.387 1 88.44 626 ARG B O 1
ATOM 10164 N N . LYS B 1 627 ? -22.844 -29.188 -6.344 1 84.94 627 LYS B N 1
ATOM 10165 C CA . LYS B 1 627 ? -22.562 -30.625 -6.414 1 84.94 627 LYS B CA 1
ATOM 10166 C C . LYS B 1 627 ? -23.078 -31.328 -5.164 1 84.94 627 LYS B C 1
ATOM 10168 O O . LYS B 1 627 ? -23.344 -32.531 -5.199 1 84.94 627 LYS B O 1
ATOM 10173 N N . LEU B 1 628 ? -23.25 -30.594 -4.141 1 88.31 628 LEU B N 1
ATOM 10174 C CA . LEU B 1 628 ? -23.766 -31.125 -2.887 1 88.31 628 LEU B CA 1
ATOM 10175 C C . LEU B 1 628 ? -25.25 -30.859 -2.742 1 88.31 628 LEU B C 1
ATOM 10177 O O . LEU B 1 628 ? -25.812 -31.016 -1.657 1 88.31 628 LEU B O 1
ATOM 10181 N N . ASN B 1 629 ? -25.906 -30.297 -3.727 1 88.38 629 ASN B N 1
ATOM 10182 C CA . ASN B 1 629 ? -27.328 -29.969 -3.768 1 88.38 629 ASN B CA 1
ATOM 10183 C C . ASN B 1 629 ? -27.656 -28.812 -2.826 1 88.38 629 ASN B C 1
ATOM 10185 O O . ASN B 1 629 ? -28.703 -28.844 -2.162 1 88.38 629 ASN B O 1
ATOM 10189 N N . VAL B 1 630 ? -26.766 -28.031 -2.635 1 91.88 630 VAL B N 1
ATOM 10190 C CA . VAL B 1 630 ? -26.984 -26.797 -1.9 1 91.88 630 VAL B CA 1
ATOM 10191 C C . VAL B 1 630 ? -27.062 -25.625 -2.875 1 91.88 630 VAL B C 1
ATOM 10193 O O . VAL B 1 630 ? -26.125 -25.391 -3.645 1 91.88 630 VAL B O 1
ATOM 10196 N N . SER B 1 631 ? -28.109 -24.875 -2.844 1 91.56 631 SER B N 1
ATOM 10197 C CA . SER B 1 631 ? -28.297 -23.766 -3.773 1 91.56 631 SER B CA 1
ATOM 10198 C C . SER B 1 631 ? -27.844 -22.453 -3.154 1 91.56 631 SER B C 1
ATOM 10200 O O . SER B 1 631 ? -27.906 -22.281 -1.934 1 91.56 631 SER B O 1
ATOM 10202 N N . PHE B 1 632 ? -27.438 -21.625 -4.062 1 93.56 632 PHE B N 1
ATOM 10203 C CA . PHE B 1 632 ? -26.984 -20.312 -3.619 1 93.56 632 PHE B CA 1
ATOM 10204 C C . PHE B 1 632 ? -27.875 -19.219 -4.199 1 93.56 632 PHE B C 1
ATOM 10206 O O . PHE B 1 632 ? -28.328 -19.328 -5.336 1 93.56 632 PHE B O 1
ATOM 10213 N N . TYR B 1 633 ? -28.109 -18.219 -3.406 1 92 633 TYR B N 1
ATOM 10214 C CA . TYR B 1 633 ? -28.828 -17.016 -3.82 1 92 633 TYR B CA 1
ATOM 10215 C C . TYR B 1 633 ? -28.109 -15.758 -3.334 1 92 633 TYR B C 1
ATOM 10217 O O . TYR B 1 633 ? -27.359 -15.805 -2.352 1 92 633 TYR B O 1
ATOM 10225 N N . ILE B 1 634 ? -28.266 -14.656 -4.078 1 93.38 634 ILE B N 1
ATOM 10226 C CA . ILE B 1 634 ? -27.641 -13.398 -3.695 1 93.38 634 ILE B CA 1
ATOM 10227 C C . ILE B 1 634 ? -28.719 -12.344 -3.43 1 93.38 634 ILE B C 1
ATOM 10229 O O . ILE B 1 634 ? -29.719 -12.281 -4.145 1 93.38 634 ILE B O 1
ATOM 10233 N N . ALA B 1 635 ? -28.469 -11.609 -2.371 1 92.75 635 ALA B N 1
ATOM 10234 C CA . ALA B 1 635 ? -29.422 -10.562 -2.023 1 92.75 635 ALA B CA 1
ATOM 10235 C C . ALA B 1 635 ? -28.719 -9.227 -1.793 1 92.75 635 ALA B C 1
ATOM 10237 O O . ALA B 1 635 ? -27.625 -9.188 -1.247 1 92.75 635 ALA B O 1
ATOM 10238 N N . GLY B 1 636 ? -29.344 -8.141 -2.223 1 89.12 636 GLY B N 1
ATOM 10239 C CA . GLY B 1 636 ? -28.969 -6.785 -1.854 1 89.12 636 GLY B CA 1
ATOM 10240 C C . GLY B 1 636 ? -27.703 -6.312 -2.543 1 89.12 636 GLY B C 1
ATOM 10241 O O . GLY B 1 636 ? -26.938 -5.523 -1.981 1 89.12 636 GLY B O 1
ATOM 10242 N N . CYS B 1 637 ? -27.391 -6.773 -3.652 1 87.19 637 CYS B N 1
ATOM 10243 C CA . CYS B 1 637 ? -26.156 -6.352 -4.301 1 87.19 637 CYS B CA 1
ATOM 10244 C C . CYS B 1 637 ? -26.359 -5.031 -5.039 1 87.19 637 CYS B C 1
ATOM 10246 O O . CYS B 1 637 ? -27.438 -4.758 -5.555 1 87.19 637 CYS B O 1
ATOM 10248 N N . SER B 1 638 ? -25.344 -4.219 -5.031 1 86.75 638 SER B N 1
ATOM 10249 C CA . SER B 1 638 ? -25.375 -2.939 -5.738 1 86.75 638 SER B CA 1
ATOM 10250 C C . SER B 1 638 ? -25.344 -3.143 -7.25 1 86.75 638 SER B C 1
ATOM 10252 O O . SER B 1 638 ? -25.047 -4.238 -7.73 1 86.75 638 SER B O 1
ATOM 10254 N N . ASP B 1 639 ? -25.719 -2.092 -7.988 1 84.38 639 ASP B N 1
ATOM 10255 C CA . ASP B 1 639 ? -25.766 -2.172 -9.445 1 84.38 639 ASP B CA 1
ATOM 10256 C C . ASP B 1 639 ? -24.375 -2.402 -10.031 1 84.38 639 ASP B C 1
ATOM 10258 O O . ASP B 1 639 ? -24.219 -3.111 -11.023 1 84.38 639 ASP B O 1
ATOM 10262 N N . ARG B 1 640 ? -23.469 -1.842 -9.398 1 84.06 640 ARG B N 1
ATOM 10263 C CA . ARG B 1 640 ? -22.109 -2.02 -9.867 1 84.06 640 ARG B CA 1
ATOM 10264 C C . ARG B 1 640 ? -21.656 -3.473 -9.727 1 84.06 640 ARG B C 1
ATOM 10266 O O . ARG B 1 640 ? -21.016 -4.02 -10.625 1 84.06 640 ARG B O 1
ATOM 10273 N N . VAL B 1 641 ? -21.984 -4.035 -8.625 1 89 641 VAL B N 1
ATOM 10274 C CA . VAL B 1 641 ? -21.641 -5.43 -8.367 1 89 641 VAL B CA 1
ATOM 10275 C C . VAL B 1 641 ? -22.406 -6.336 -9.328 1 89 641 VAL B C 1
ATOM 10277 O O . VAL B 1 641 ? -21.828 -7.277 -9.891 1 89 641 VAL B O 1
ATOM 10280 N N . TYR B 1 642 ? -23.672 -5.992 -9.539 1 87.69 642 TYR B N 1
ATOM 10281 C CA . TYR B 1 642 ? -24.5 -6.75 -10.453 1 87.69 642 TYR B CA 1
ATOM 10282 C C . TYR B 1 642 ? -23.938 -6.719 -11.867 1 87.69 642 TYR B C 1
ATOM 10284 O O . TYR B 1 642 ? -23.859 -7.75 -12.539 1 87.69 642 TYR B O 1
ATOM 10292 N N . ASP B 1 643 ? -23.531 -5.582 -12.281 1 85.69 643 ASP B N 1
ATOM 10293 C CA . ASP B 1 643 ? -23 -5.41 -13.633 1 85.69 643 ASP B CA 1
ATOM 10294 C C . ASP B 1 643 ? -21.719 -6.227 -13.828 1 85.69 643 ASP B C 1
ATOM 10296 O O . ASP B 1 643 ? -21.516 -6.809 -14.891 1 85.69 643 ASP B O 1
ATOM 10300 N N . THR B 1 644 ? -20.922 -6.25 -12.836 1 87.56 644 THR B N 1
ATOM 10301 C CA . THR B 1 644 ? -19.688 -7.008 -12.93 1 87.56 644 THR B CA 1
ATOM 10302 C C . THR B 1 644 ? -19.969 -8.508 -12.984 1 87.56 644 THR B C 1
ATOM 10304 O O . THR B 1 644 ? -19.297 -9.242 -13.719 1 87.56 644 THR B O 1
ATOM 10307 N N . MET B 1 645 ? -20.922 -8.93 -12.281 1 88.81 645 MET B N 1
ATOM 10308 C CA . MET B 1 645 ? -21.281 -10.344 -12.266 1 88.81 645 MET B CA 1
ATOM 10309 C C . MET B 1 645 ? -21.875 -10.773 -13.609 1 88.81 645 MET B C 1
ATOM 10311 O O . MET B 1 645 ? -21.641 -11.898 -14.055 1 88.81 645 MET B O 1
ATOM 10315 N N . VAL B 1 646 ? -22.609 -9.836 -14.188 1 85.5 646 VAL B N 1
ATOM 10316 C CA . VAL B 1 646 ? -23.172 -10.109 -15.5 1 85.5 646 VAL B CA 1
ATOM 10317 C C . VAL B 1 646 ? -22.062 -10.172 -16.547 1 85.5 646 VAL B C 1
ATOM 10319 O O . VAL B 1 646 ? -22.031 -11.062 -17.391 1 85.5 646 VAL B O 1
ATOM 10322 N N . LYS B 1 647 ? -21.188 -9.258 -16.391 1 84.69 647 LYS B N 1
ATOM 10323 C CA . LYS B 1 647 ? -20.062 -9.188 -17.312 1 84.69 647 LYS B CA 1
ATOM 10324 C C . LYS B 1 647 ? -19.203 -10.445 -17.234 1 84.69 647 LYS B C 1
ATOM 10326 O O . LYS B 1 647 ? -18.656 -10.891 -18.25 1 84.69 647 LYS B O 1
ATOM 10331 N N . CYS B 1 648 ? -19.109 -10.992 -16.047 1 86.31 648 CYS B N 1
ATOM 10332 C CA . CYS B 1 648 ? -18.281 -12.18 -15.852 1 86.31 648 CYS B CA 1
ATOM 10333 C C . CYS B 1 648 ? -19.109 -13.453 -16.047 1 86.31 648 CYS B C 1
ATOM 10335 O O . CYS B 1 648 ? -18.641 -14.555 -15.727 1 86.31 648 CYS B O 1
ATOM 10337 N N . ASP B 1 649 ? -20.297 -13.352 -16.453 1 80.25 649 ASP B N 1
ATOM 10338 C CA . ASP B 1 649 ? -21.188 -14.445 -16.859 1 80.25 649 ASP B CA 1
ATOM 10339 C C . ASP B 1 649 ? -21.594 -15.289 -15.641 1 80.25 649 ASP B C 1
ATOM 10341 O O . ASP B 1 649 ? -21.641 -16.516 -15.727 1 80.25 649 ASP B O 1
ATOM 10345 N N . LEU B 1 650 ? -21.594 -14.641 -14.562 1 79.25 650 LEU B N 1
ATOM 10346 C CA . LEU B 1 650 ? -22.141 -15.336 -13.398 1 79.25 650 LEU B CA 1
ATOM 10347 C C . LEU B 1 650 ? -23.656 -15.289 -13.383 1 79.25 650 LEU B C 1
ATOM 10349 O O . LEU B 1 650 ? -24.312 -16.219 -12.922 1 79.25 650 LEU B O 1
ATOM 10353 N N . VAL B 1 651 ? -24.125 -13.93 -13.836 1 74.75 651 VAL B N 1
ATOM 10354 C CA . VAL B 1 651 ? -25.562 -13.688 -13.898 1 74.75 651 VAL B CA 1
ATOM 10355 C C . VAL B 1 651 ? -26.016 -13.586 -15.359 1 74.75 651 VAL B C 1
ATOM 10357 O O . VAL B 1 651 ? -25.281 -13.078 -16.203 1 74.75 651 VAL B O 1
ATOM 10360 N N . GLY B 1 652 ? -27.188 -14.273 -15.82 1 63 652 GLY B N 1
ATOM 10361 C CA . GLY B 1 652 ? -27.703 -14.102 -17.172 1 63 652 GLY B CA 1
ATOM 10362 C C . GLY B 1 652 ? -28.25 -15.383 -17.766 1 63 652 GLY B C 1
ATOM 10363 O O . GLY B 1 652 ? -28.859 -16.203 -17.062 1 63 652 GLY B O 1
ATOM 10364 N N . ASN B 1 653 ? -27.766 -15.695 -19.141 1 55.97 653 ASN B N 1
ATOM 10365 C CA . ASN B 1 653 ? -28.547 -16.422 -20.141 1 55.97 653 ASN B CA 1
ATOM 10366 C C . ASN B 1 653 ? -28.594 -17.906 -19.859 1 55.97 653 ASN B C 1
ATOM 10368 O O . ASN B 1 653 ? -29.375 -18.641 -20.469 1 55.97 653 ASN B O 1
ATOM 10372 N N . GLY B 1 654 ? -27.766 -18.375 -18.828 1 52.66 654 GLY B N 1
ATOM 10373 C CA . GLY B 1 654 ? -27.859 -19.828 -18.844 1 52.66 654 GLY B CA 1
ATOM 10374 C C . GLY B 1 654 ? -28.688 -20.375 -17.688 1 52.66 654 GLY B C 1
ATOM 10375 O O . GLY B 1 654 ? -29.047 -19.641 -16.766 1 52.66 654 GLY B O 1
ATOM 10376 N N . SER B 1 655 ? -29.516 -21.562 -17.891 1 49.59 655 SER B N 1
ATOM 10377 C CA . SER B 1 655 ? -30.344 -22.359 -16.984 1 49.59 655 SER B CA 1
ATOM 10378 C C . SER B 1 655 ? -29.75 -22.406 -15.578 1 49.59 655 SER B C 1
ATOM 10380 O O . SER B 1 655 ? -30.469 -22.547 -14.594 1 49.59 655 SER B O 1
ATOM 10382 N N . GLU B 1 656 ? -28.422 -22.141 -15.383 1 58.84 656 GLU B N 1
ATOM 10383 C CA . GLU B 1 656 ? -27.781 -22.359 -14.094 1 58.84 656 GLU B CA 1
ATOM 10384 C C . GLU B 1 656 ? -27.391 -21.031 -13.43 1 58.84 656 GLU B C 1
ATOM 10386 O O . GLU B 1 656 ? -26.625 -21.016 -12.469 1 58.84 656 GLU B O 1
ATOM 10391 N N . ALA B 1 657 ? -28.234 -19.969 -13.758 1 66.88 657 ALA B N 1
ATOM 10392 C CA . ALA B 1 657 ? -27.875 -18.641 -13.273 1 66.88 657 ALA B CA 1
ATOM 10393 C C . ALA B 1 657 ? -28.391 -18.406 -11.867 1 66.88 657 ALA B C 1
ATOM 10395 O O . ALA B 1 657 ? -29.453 -18.922 -11.492 1 66.88 657 ALA B O 1
ATOM 10396 N N . ILE B 1 658 ? -27.609 -17.766 -11.125 1 81.31 658 ILE B N 1
ATOM 10397 C CA . ILE B 1 658 ? -27.938 -17.438 -9.742 1 81.31 658 ILE B CA 1
ATOM 10398 C C . ILE B 1 658 ? -29 -16.359 -9.703 1 81.31 658 ILE B C 1
ATOM 10400 O O . ILE B 1 658 ? -28.953 -15.406 -10.5 1 81.31 658 ILE B O 1
ATOM 10404 N N . LYS B 1 659 ? -30.047 -16.594 -8.938 1 84.5 659 LYS B N 1
ATOM 10405 C CA . LYS B 1 659 ? -31.094 -15.594 -8.758 1 84.5 659 LYS B CA 1
ATOM 10406 C C . LYS B 1 659 ? -30.656 -14.523 -7.762 1 84.5 659 LYS B C 1
ATOM 10408 O O . LYS B 1 659 ? -30.062 -14.828 -6.73 1 84.5 659 LYS B O 1
ATOM 10413 N N . ILE B 1 660 ? -30.953 -13.32 -8.141 1 88 660 ILE B N 1
ATOM 10414 C CA . ILE B 1 660 ? -30.562 -12.18 -7.309 1 88 660 ILE B CA 1
ATOM 10415 C C . ILE B 1 660 ? -31.812 -11.398 -6.902 1 88 660 ILE B C 1
ATOM 10417 O O . ILE B 1 660 ? -32.688 -11.125 -7.734 1 88 660 ILE B O 1
ATOM 10421 N N . PHE B 1 661 ? -31.859 -11.102 -5.645 1 86.69 661 PHE B N 1
ATOM 10422 C CA . PHE B 1 661 ? -33 -10.383 -5.102 1 86.69 661 PHE B CA 1
ATOM 10423 C C . PHE B 1 661 ? -32.594 -9.016 -4.578 1 86.69 661 PHE B C 1
ATOM 10425 O O . PHE B 1 661 ? -31.438 -8.82 -4.18 1 86.69 661 PHE B O 1
ATOM 10432 N N . PRO B 1 662 ? -33.406 -8.102 -4.582 1 84.12 662 PRO B N 1
ATOM 10433 C CA . PRO B 1 662 ? -33.062 -6.754 -4.125 1 84.12 662 PRO B CA 1
ATOM 10434 C C . PRO B 1 662 ? -32.844 -6.684 -2.615 1 84.12 662 PRO B C 1
ATOM 10436 O O . PRO B 1 662 ? -32.062 -5.859 -2.141 1 84.12 662 PRO B O 1
ATOM 10439 N N . SER B 1 663 ? -33.625 -7.473 -1.847 1 86.62 663 SER B N 1
ATOM 10440 C CA . SER B 1 663 ? -33.469 -7.465 -0.395 1 86.62 663 SER B CA 1
ATOM 10441 C C . SER B 1 663 ? -33.344 -8.883 0.156 1 86.62 663 SER B C 1
ATOM 10443 O O . SER B 1 663 ? -33.719 -9.844 -0.516 1 86.62 663 SER B O 1
ATOM 10445 N N . ILE B 1 664 ? -32.844 -8.93 1.368 1 89.38 664 ILE B N 1
ATOM 10446 C CA . ILE B 1 664 ? -32.688 -10.219 2.033 1 89.38 664 ILE B CA 1
ATOM 10447 C C . ILE B 1 664 ? -34.062 -10.844 2.283 1 89.38 664 ILE B C 1
ATOM 10449 O O . ILE B 1 664 ? -34.219 -12.055 2.15 1 89.38 664 ILE B O 1
ATOM 10453 N N . HIS B 1 665 ? -34.938 -10.008 2.65 1 86.56 665 HIS B N 1
ATOM 10454 C CA . HIS B 1 665 ? -36.281 -10.484 2.945 1 86.56 665 HIS B CA 1
ATOM 10455 C C . HIS B 1 665 ? -36.938 -11.086 1.705 1 86.56 665 HIS B C 1
ATOM 10457 O O . HIS B 1 665 ? -37.625 -12.109 1.789 1 86.56 665 HIS B O 1
ATOM 10463 N N . ASP B 1 666 ? -36.75 -10.469 0.556 1 83.31 666 ASP B N 1
ATOM 10464 C CA . ASP B 1 666 ? -37.281 -11 -0.699 1 83.31 666 ASP B CA 1
ATOM 10465 C C . ASP B 1 666 ? -36.688 -12.383 -0.998 1 83.31 666 ASP B C 1
ATOM 10467 O O . ASP B 1 666 ? -37.406 -13.281 -1.456 1 83.31 666 ASP B O 1
ATOM 10471 N N . ALA B 1 667 ? -35.438 -12.508 -0.759 1 87.38 667 ALA B N 1
ATOM 10472 C CA . ALA B 1 667 ? -34.75 -13.766 -1.02 1 87.38 667 ALA B CA 1
ATOM 10473 C C . ALA B 1 667 ? -35.25 -14.867 -0.091 1 87.38 667 ALA B C 1
ATOM 10475 O O . ALA B 1 667 ? -35.531 -15.977 -0.539 1 87.38 667 ALA B O 1
ATOM 10476 N N . VAL B 1 668 ? -35.375 -14.562 1.176 1 88.88 668 VAL B N 1
ATOM 10477 C CA . VAL B 1 668 ? -35.781 -15.547 2.166 1 88.88 668 VAL B CA 1
ATOM 10478 C C . VAL B 1 668 ? -37.219 -16.016 1.855 1 88.88 668 VAL B C 1
ATOM 10480 O O . VAL B 1 668 ? -37.5 -17.219 1.897 1 88.88 668 VAL B O 1
ATOM 10483 N N . GLU B 1 669 ? -38.062 -15.062 1.532 1 83.88 669 GLU B N 1
ATOM 10484 C CA . GLU B 1 669 ? -39.438 -15.398 1.246 1 83.88 669 GLU B CA 1
ATOM 10485 C C . GLU B 1 669 ? -39.562 -16.25 -0.012 1 83.88 669 GLU B C 1
ATOM 10487 O O . GLU B 1 669 ? -40.344 -17.219 -0.045 1 83.88 669 GLU B O 1
ATOM 10492 N N . CYS B 1 670 ? -38.844 -15.875 -0.973 1 81.88 670 CYS B N 1
ATOM 10493 C CA . CYS B 1 670 ? -38.875 -16.625 -2.225 1 81.88 670 CYS B CA 1
ATOM 10494 C C . CYS B 1 670 ? -38.344 -18.031 -2.037 1 81.88 670 CYS B C 1
ATOM 10496 O O . CYS B 1 670 ? -38.969 -19 -2.486 1 81.88 670 CYS B O 1
ATOM 10498 N N . VAL B 1 671 ? -37.25 -18.156 -1.436 1 85.5 671 VAL B N 1
ATOM 10499 C CA . VAL B 1 671 ? -36.594 -19.438 -1.274 1 85.5 671 VAL B CA 1
ATOM 10500 C C . VAL B 1 671 ? -37.406 -20.328 -0.344 1 85.5 671 VAL B C 1
ATOM 10502 O O . VAL B 1 671 ? -37.469 -21.547 -0.546 1 85.5 671 VAL B O 1
ATOM 10505 N N . SER B 1 672 ? -37.969 -19.75 0.718 1 84.5 672 SER B N 1
ATOM 10506 C CA . SER B 1 672 ? -38.812 -20.516 1.608 1 84.5 672 SER B CA 1
ATOM 10507 C C . SER B 1 672 ? -40 -21.094 0.856 1 84.5 672 SER B C 1
ATOM 10509 O O . SER B 1 672 ? -40.469 -22.219 1.143 1 84.5 672 SER B O 1
ATOM 10511 N N . PHE B 1 673 ? -40.469 -20.281 -0.007 1 77.88 673 PHE B N 1
ATOM 10512 C CA . PHE B 1 673 ? -41.594 -20.734 -0.823 1 77.88 673 PHE B CA 1
ATOM 10513 C C . PHE B 1 673 ? -41.188 -21.875 -1.747 1 77.88 673 PHE B C 1
ATOM 10515 O O . PHE B 1 673 ? -41.906 -22.859 -1.896 1 77.88 673 PHE B O 1
ATOM 10522 N N . ILE B 1 674 ? -40.094 -21.781 -2.312 1 78 674 ILE B N 1
ATOM 10523 C CA . ILE B 1 674 ? -39.594 -22.75 -3.277 1 78 674 ILE B CA 1
ATOM 10524 C C . ILE B 1 674 ? -39.25 -24.047 -2.561 1 78 674 ILE B C 1
ATOM 10526 O O . ILE B 1 674 ? -39.531 -25.141 -3.064 1 78 674 ILE B O 1
ATOM 10530 N N . LEU B 1 675 ? -38.656 -23.953 -1.373 1 78.31 675 LEU B N 1
ATOM 10531 C CA . LEU B 1 675 ? -38.156 -25.141 -0.675 1 78.31 675 LEU B CA 1
ATOM 10532 C C . LEU B 1 675 ? -39.219 -25.688 0.264 1 78.31 675 LEU B C 1
ATOM 10534 O O . LEU B 1 675 ? -39.062 -26.797 0.795 1 78.31 675 LEU B O 1
ATOM 10538 N N . GLY B 1 676 ? -40.281 -25.156 0.402 1 68.75 676 GLY B N 1
ATOM 10539 C CA . GLY B 1 676 ? -41.312 -25.625 1.294 1 68.75 676 GLY B CA 1
ATOM 10540 C C . GLY B 1 676 ? -40.938 -25.547 2.76 1 68.75 676 GLY B C 1
ATOM 10541 O O . GLY B 1 676 ? -41.312 -26.406 3.553 1 68.75 676 GLY B O 1
ATOM 10542 N N . ILE B 1 677 ? -39.938 -24.828 3.053 1 65.5 677 ILE B N 1
ATOM 10543 C CA . ILE B 1 677 ? -39.469 -24.688 4.43 1 65.5 677 ILE B CA 1
ATOM 10544 C C . ILE B 1 677 ? -40.375 -23.719 5.18 1 65.5 677 ILE B C 1
ATOM 10546 O O . ILE B 1 677 ? -40.75 -22.672 4.652 1 65.5 677 ILE B O 1
ATOM 10550 N N . HIS B 1 678 ? -41.344 -24.234 5.984 1 53.22 678 HIS B N 1
ATOM 10551 C CA . HIS B 1 678 ? -42.188 -23.344 6.789 1 53.22 678 HIS B CA 1
ATOM 10552 C C . HIS B 1 678 ? -41.344 -22.375 7.594 1 53.22 678 HIS B C 1
ATOM 10554 O O . HIS B 1 678 ? -40.5 -22.781 8.391 1 53.22 678 HIS B O 1
ATOM 10560 N N . SER B 1 679 ? -40.875 -21.484 7.082 1 51.44 679 SER B N 1
ATOM 10561 C CA . SER B 1 679 ? -40.156 -20.469 7.855 1 51.44 679 SER B CA 1
ATOM 10562 C C . SER B 1 679 ? -40.906 -20.141 9.148 1 51.44 679 SER B C 1
ATOM 10564 O O . SER B 1 679 ? -42.156 -20.188 9.188 1 51.44 679 SER B O 1
ATOM 10566 N N . ALA B 1 680 ? -40.406 -20.422 10.266 1 46.31 680 ALA B N 1
ATOM 10567 C CA . ALA B 1 680 ? -41 -19.953 11.523 1 46.31 680 ALA B CA 1
ATOM 10568 C C . ALA B 1 680 ? -41.656 -18.594 11.344 1 46.31 680 ALA B C 1
ATOM 10570 O O . ALA B 1 680 ? -42.188 -18.016 12.305 1 46.31 680 ALA B O 1
ATOM 10571 N N . VAL B 1 681 ? -41.438 -18.016 10.281 1 46.5 681 VAL B N 1
ATOM 10572 C CA . VAL B 1 681 ? -42.094 -16.734 10.117 1 46.5 681 VAL B CA 1
ATOM 10573 C C . VAL B 1 681 ? -43.594 -16.922 10.039 1 46.5 681 VAL B C 1
ATOM 10575 O O . VAL B 1 681 ? -44.219 -16.703 8.984 1 46.5 681 VAL B O 1
ATOM 10578 N N . GLU B 1 682 ? -44.094 -18.078 10.148 1 41.16 682 GLU B N 1
ATOM 10579 C CA . GLU B 1 682 ? -45.531 -18.406 10.031 1 41.16 682 GLU B CA 1
ATOM 10580 C C . GLU B 1 682 ? -46.375 -17.328 10.68 1 41.16 682 GLU B C 1
ATOM 10582 O O . GLU B 1 682 ? -47.469 -17 10.172 1 41.16 682 GLU B O 1
ATOM 10587 N N . ASP B 1 683 ? -46.125 -17.234 11.984 1 37.66 683 ASP B N 1
ATOM 10588 C CA . ASP B 1 683 ? -47.156 -16.422 12.625 1 37.66 683 ASP B CA 1
ATOM 10589 C C . ASP B 1 683 ? -47.094 -14.969 12.133 1 37.66 683 ASP B C 1
ATOM 10591 O O . ASP B 1 683 ? -47.812 -14.102 12.641 1 37.66 683 ASP B O 1
ATOM 10595 N N . GLY B 1 684 ? -46 -14.617 11.586 1 36.53 684 GLY B N 1
ATOM 10596 C CA . GLY B 1 684 ? -45.969 -13.203 11.266 1 36.53 684 GLY B CA 1
ATOM 10597 C C . GLY B 1 684 ? -46.594 -12.883 9.922 1 36.53 684 GLY B C 1
ATOM 10598 O O . GLY B 1 684 ? -46.969 -13.789 9.172 1 36.53 684 GLY B O 1
ATOM 10599 N N . ILE B 1 685 ? -46.781 -11.5 9.648 1 39.31 685 ILE B N 1
ATOM 10600 C CA . ILE B 1 685 ? -47.562 -10.711 8.703 1 39.31 685 ILE B CA 1
ATOM 10601 C C . ILE B 1 685 ? -47.062 -10.945 7.285 1 39.31 685 ILE B C 1
ATOM 10603 O O . ILE B 1 685 ? -47.656 -10.484 6.312 1 39.31 685 ILE B O 1
ATOM 10607 N N . SER B 1 686 ? -45.875 -11.539 7.059 1 40.62 686 SER B N 1
ATOM 10608 C CA . SER B 1 686 ? -45.438 -11.539 5.656 1 40.62 686 SER B CA 1
ATOM 10609 C C . SER B 1 686 ? -45.875 -12.82 4.957 1 40.62 686 SER B C 1
ATOM 10611 O O . SER B 1 686 ? -45.531 -13.922 5.402 1 40.62 686 SER B O 1
ATOM 10613 N N . ARG B 1 687 ? -47.094 -13.086 4.539 1 39.69 687 ARG B N 1
ATOM 10614 C CA . ARG B 1 687 ? -47.594 -14.258 3.826 1 39.69 687 ARG B CA 1
ATOM 10615 C C . ARG B 1 687 ? -47.5 -14.062 2.316 1 39.69 687 ARG B C 1
ATOM 10617 O O . ARG B 1 687 ? -47.875 -13 1.803 1 39.69 687 ARG B O 1
ATOM 10624 N N . ILE B 1 688 ? -46.656 -14.789 1.646 1 38.09 688 ILE B N 1
ATOM 10625 C CA . ILE B 1 688 ? -46.844 -14.875 0.203 1 38.09 688 ILE B CA 1
ATOM 10626 C C . ILE B 1 688 ? -48.281 -15.328 -0.104 1 38.09 688 ILE B C 1
ATOM 10628 O O . ILE B 1 688 ? -48.75 -16.344 0.418 1 38.09 688 ILE B O 1
ATOM 10632 N N . THR B 1 689 ? -49.438 -14.469 -0.296 1 33 689 THR B N 1
ATOM 10633 C CA . THR B 1 689 ? -50.719 -14.938 -0.833 1 33 689 THR B CA 1
ATOM 10634 C C . THR B 1 689 ? -50.656 -15.055 -2.354 1 33 689 THR B C 1
ATOM 10636 O O . THR B 1 689 ? -50.062 -14.188 -3.021 1 33 689 THR B O 1
#

Foldseek 3Di:
DPPPVPDDDDDDDDDQDFPVRVCVVVVPDDPPPPPPPVVPPDPVPVVVVVCVQWVLVVCVVVDDCVPFVVLLLLLLVLLLLLQQLQLLLLLVLLVHASLLSLVQLFQLLVLLQGQFDFFQFRKGGDNLLSNLNSLQLVVQAACVQCCVPQVDPPDPPDPRPGNVHHSLLSQLLLLLLLLVLLVVCLVVVCLVVLVLQDPLLLLLLLLLSLLVSLLVLVCQQQVHRDDQDHAWQRSVVSVVRCVVCSVVGQPVSNVLLVVLLVQLVCCVPPVQVVVVVVDLRGDSSLSVLLLVLLVCCVVVVCCVPRVFDWSADFDADFAAFDARDCVCNVVCNLSSNLSSSSQLSQQVVLSVVVCVVVPHDGDSSSSSNSQSVSSNRSSRRSHGRMHTDPVSSVSSVSSPNGGSVSSVSSNVVSNVCRHPPRRSSRSRGSSSSSSVSSSSCPVSNCSVVCLVVQVVVDVLSSVLSVQLNCCCNRTHSSVSSVSSSVSSVVVVVVPQQDKDKAWWFDQAQDLDIDGVVVDVNGHHAWQEIEIETAHEQEPRRLVVVVVVVCVRVVHDLVVLVVLVVVLVVLVVVVVVDPDPPCVVVNVVSVVSHDPTHQEYEYECQNYDYYALNNLVSVQVSQVSVVVVNYHYAYEQHDPRRVVRNVVSVQADDDPNHHTYGNHPSSVVVVVCVVVVRPGPSVVHDDDPD/DPPPVPDDDDDDDDDQDFPVRVCVVVVPDDPPPPPPVVVPPDPVPVVVVVCLQWVLVVCVVVPDCVPFVVLLLLLLVLLLLLQQLLLLLLLVLLVHASLLSLVQLFQLLVLLQGQFDFFQFRKGGDNLLSNLNSLQLVVQAACVQCCVVQVDPPDPPDPRPGNVHHSLLSQLLLLLLLLVLLVVCLVVVCLVVLVLQDPLLLLLLLLLSLLVSLLVLVCQQQVHRDDQDHAWQRSVVSVVVCVVCSVVGQPVSNVLLVVLLVQLLCLVPPVQVVVVVVDLRGDSSLSVLLLVLLVCCVVVVCCVPRVFDWSADFDADFAAFDARDCVCNVVCNLSSNLSSSSQLSQQVVLSVVVCVVVPHDGDSSSSSNSQSVSSNRSSRRSHGRMHTDPVSSVSSVSSPNGGSVSSVSSNVVSNVCRNPPRRSSRSRGSSSSSSVSSSSCPVSNCSVVCLVVQVVVDVLSSVLSVQLNCCCNRTHSSVSSVSSSVSSVVVVVVPQQDKDKAWWFDQAQDLDIDGVVVDVNGHHAWQEIEIETAHEQEPRRLVVVVVVVCVRVVHDLVVLVVLVVVLVVLVVVVVVDPDPPCVVVNVVSVVSHDPTHQEYEYECQNYDEYALNNLVSVQVSQVSVVVVNYHYAYEQHDPRRVVRNVVSVQADDDPNHHTYGNHPSSVVVVVCVVVVRPGVSVVHDDDPD

Solvent-accessible surface area (backbone atoms only — not comparable to full-atom values): 69342 Å² total; per-residue (Å²): 133,83,77,70,79,75,56,46,35,42,30,46,55,36,69,56,52,42,41,70,55,46,37,62,74,29,51,58,42,85,74,77,76,58,79,64,52,76,74,61,61,68,76,74,44,66,64,57,53,48,51,66,61,28,39,34,63,61,53,63,74,66,54,52,68,83,78,44,44,64,31,17,49,55,19,4,54,53,44,33,50,52,40,51,51,52,9,31,39,30,16,49,47,24,59,38,62,39,60,35,15,50,39,24,39,31,58,21,33,58,41,25,48,41,26,30,55,47,41,48,62,36,52,13,57,31,62,62,46,23,37,55,41,14,52,50,16,65,66,58,23,26,62,74,76,50,44,80,68,49,77,69,79,66,80,76,73,70,80,76,71,80,65,80,36,48,37,58,44,42,28,7,30,29,8,35,40,15,11,51,47,27,38,50,35,34,76,66,55,42,34,66,55,54,30,55,58,34,70,47,37,52,45,20,41,46,21,16,43,36,52,48,52,44,61,67,32,46,37,40,28,32,45,36,84,66,86,84,66,74,76,70,32,37,54,58,53,50,53,52,47,48,67,73,42,54,84,63,40,33,66,65,32,34,49,51,19,52,50,47,36,48,53,54,49,45,36,66,69,50,47,45,62,54,40,56,76,74,35,67,69,74,79,63,57,63,41,49,50,48,52,48,42,15,50,50,26,59,76,63,37,33,49,80,73,68,64,43,60,48,69,41,89,39,78,69,53,77,71,71,75,43,80,42,53,69,86,50,44,75,78,37,39,66,57,8,43,47,42,32,52,51,27,46,49,54,29,48,51,51,30,49,52,50,20,63,73,73,52,54,79,62,52,56,39,46,38,28,42,11,50,13,52,11,14,46,53,12,14,27,39,55,6,55,52,56,20,43,25,68,70,53,17,48,49,25,47,68,43,45,33,69,40,48,61,18,56,53,51,15,24,54,54,47,53,50,38,32,59,73,45,32,62,69,52,22,46,20,40,42,18,55,39,33,27,53,51,51,63,67,34,46,69,41,48,54,45,63,62,48,48,61,57,35,44,70,72,33,61,66,54,29,47,33,22,50,54,14,21,50,33,21,44,47,40,28,61,66,58,11,50,52,48,23,46,50,39,43,52,48,53,55,45,53,58,60,69,54,54,55,68,48,49,42,7,45,31,84,51,52,84,48,68,39,48,37,84,34,21,70,55,27,40,71,52,86,38,43,47,36,41,36,42,26,33,60,33,29,54,61,34,37,62,56,50,51,53,49,49,28,59,75,69,67,50,51,53,54,61,50,50,51,49,51,51,49,46,52,51,50,51,54,48,47,74,70,38,92,71,81,74,59,56,62,57,48,51,57,51,55,66,70,51,80,81,60,60,43,34,38,38,37,36,29,49,17,37,54,42,56,39,69,59,20,48,52,50,50,49,52,51,49,52,48,32,42,74,68,63,25,47,62,35,40,15,22,58,43,70,68,42,49,51,45,33,37,74,68,64,57,37,63,95,53,98,82,39,54,55,46,16,59,33,59,55,46,39,52,55,50,48,29,62,74,67,67,44,78,52,84,56,61,86,29,63,52,50,75,108,134,82,80,68,79,76,56,45,34,42,30,46,57,38,68,55,54,41,42,70,56,46,37,60,74,29,51,58,41,85,72,75,75,59,79,64,51,76,74,60,60,68,77,74,42,65,63,57,52,46,50,67,59,28,38,34,61,58,53,64,71,65,54,52,67,83,78,44,43,64,32,15,49,55,19,4,52,53,44,34,50,52,41,50,51,53,9,31,39,30,16,48,49,23,59,37,62,39,60,33,14,48,39,23,37,30,57,20,32,58,42,25,46,39,26,31,54,46,40,50,59,35,52,11,56,30,62,63,44,23,38,55,41,14,53,51,15,65,65,55,23,26,64,75,76,49,43,80,71,46,79,68,78,67,80,75,74,70,80,76,70,79,65,80,35,49,36,57,43,43,29,7,30,29,8,35,40,16,12,51,47,27,38,50,35,33,76,64,55,42,35,66,55,52,31,55,60,34,69,47,38,54,46,20,41,46,21,15,42,37,52,48,52,44,60,68,30,47,36,40,28,32,45,36,85,67,86,83,65,72,75,71,31,37,54,58,52,50,51,52,48,48,68,73,43,56,84,63,41,32,68,65,34,34,50,50,19,52,50,48,36,49,53,55,49,46,35,64,70,48,49,45,61,55,42,55,75,73,34,66,68,73,77,61,57,61,41,50,50,49,53,48,41,15,49,50,26,60,76,63,37,34,49,82,75,69,65,43,58,48,69,40,89,39,78,67,53,77,73,72,74,41,80,44,53,68,84,50,45,74,78,35,39,67,58,8,43,47,42,31,51,50,26,47,48,53,29,48,52,51,30,47,52,50,19,64,74,72,51,55,77,63,52,57,38,47,38,27,43,10,51,12,53,10,14,45,52,11,13,28,39,55,6,54,51,57,22,42,24,68,69,54,17,48,48,25,48,68,43,45,32,70,41,46,61,18,54,52,51,14,23,54,52,46,52,52,37,33,59,72,45,32,63,68,52,22,47,20,42,42,19,54,38,33,29,53,52,51,63,69,35,47,69,40,48,53,46,62,64,48,48,60,57,34,46,70,74,32,62,66,54,28,48,33,22,50,53,13,22,49,32,22,43,48,40,30,62,67,59,11,50,53,48,21,45,50,40,43,51,48,53,56,47,53,58,62,70,54,54,56,67,47,49,42,7,44,33,82,53,52,84,48,68,39,46,39,85,34,23,68,56,28,41,72,52,86,39,43,46,37,41,36,42,28,31,60,32,27,56,60,33,37,61,55,50,52,54,49,48,29,59,75,69,68,50,50,54,54,61,49,51,51,49,51,51,50,46,52,51,50,50,52,48,46,74,70,39,91,72,80,74,61,54,63,58,47,51,56,50,56,68,71,50,79,80,58,62,43,35,37,39,39,35,28,49,18,38,54,42,57,38,70,58,21,50,51,50,51,49,52,51,48,52,50,32,42,76,69,63,26,46,63,36,39,14,23,59,44,68,69,41,48,50,45,33,38,74,68,65,55,37,65,95,54,98,84,39,56,54,45,17,59,34,60,56,47,39,52,54,50,49,30,62,75,67,65,46,78,52,86,56,62,87,28,62,52,50,76,107

Radius of gyration: 37.4 Å; Cα contacts (8 Å, |Δi|>4): 2458; chains: 2; bounding box: 96×114×73 Å

Nearest PDB structures (foldseek):
  7v73-assembly1_A  TM=9.294E-01  e=1.759E-47  Homo sapiens
  7wl8-assembly1_A  TM=8.899E-01  e=2.776E-44  Mus musculus
  7s8x-assembly1_A  TM=8.452E-01  e=3.233E-43  Tursiops truncatus
  7ch1-assembly1_B  TM=8.945E-01  e=2.682E-41  Homo sapiens
  7xuj-assembly1_B  TM=8.879E-01  e=7.487E-41  Homo sapiens

Organism: Phaedon cochleariae (NCBI:txid80249)

InterPro domains:
  IPR001902 SLC26A/SulP transporter [PTHR11814] (41-671)
  IPR001902 SLC26A/SulP transporter [TIGR00815] (55-667)
  IPR002645 STAS domain [PF01740] (522-667)
  IPR002645 STAS domain [PS50801] (518-671)
  IPR011547 SLC26A/SulP transporter domain [PF00916] (71-468)
  IPR036513 STAS domain superfamily [G3DSA:3.30.750.24] (498-672)
  IPR036513 STAS domain superfamily [SSF52091] (524-667)